Protein AF-0000000068153603 (afdb_homodimer)

Solvent-accessible surface area (backbone atoms only — not comparable to full-atom values): 46927 Å² total; per-residue (Å²): 136,83,81,75,77,75,75,71,74,74,71,70,75,73,74,73,70,76,65,40,70,64,74,54,34,39,55,50,26,47,50,60,30,66,46,53,76,90,74,55,74,79,67,88,66,97,62,73,62,53,60,65,70,57,52,54,46,29,71,71,72,44,53,68,54,68,13,74,63,32,34,71,43,38,56,54,48,88,78,57,37,74,28,42,42,75,79,64,25,63,48,36,48,72,34,48,52,43,37,51,50,45,60,53,55,38,49,33,45,45,65,54,35,68,45,55,46,42,45,53,45,45,37,48,24,39,41,51,48,17,60,68,39,36,51,56,32,70,32,50,45,66,30,46,22,33,64,51,40,50,46,12,45,64,72,33,51,85,73,44,83,56,28,20,37,36,35,46,70,78,51,56,64,32,57,50,42,32,48,66,56,53,31,55,79,57,50,30,47,80,44,69,43,85,68,62,80,60,55,44,44,65,55,54,50,50,52,51,51,51,52,63,73,63,36,81,86,35,50,53,49,34,36,49,40,60,36,70,71,26,58,87,39,46,50,60,45,34,52,53,36,46,74,69,71,21,40,31,39,35,46,21,48,68,33,49,58,40,47,95,58,43,48,64,79,44,56,49,47,30,38,28,20,18,36,12,26,58,32,27,14,44,56,33,18,14,31,34,39,42,40,72,94,51,38,90,52,45,48,52,62,53,52,20,71,23,58,94,65,47,52,58,28,25,47,75,38,75,64,71,51,73,61,49,30,53,50,25,38,46,23,14,50,49,53,38,58,64,63,29,55,67,56,51,33,50,51,10,25,52,48,26,46,53,44,38,53,49,43,12,60,74,49,73,51,38,54,51,46,59,69,91,49,40,55,33,49,43,43,30,40,53,54,85,75,46,60,69,46,91,80,48,60,34,34,32,51,47,42,49,48,35,33,76,75,62,32,36,42,59,44,53,44,74,40,78,97,61,43,45,28,33,43,40,36,27,46,56,51,47,51,73,63,54,48,50,50,50,48,50,49,54,52,49,31,48,76,69,68,73,68,137,83,81,76,77,76,76,70,75,74,69,72,75,73,74,74,72,76,67,38,70,66,75,51,34,39,55,51,27,47,50,60,29,68,47,51,74,92,74,55,73,78,67,89,66,96,62,73,63,53,59,64,69,57,52,53,48,30,70,71,71,44,51,69,54,69,12,73,63,32,35,71,43,39,57,54,47,88,78,57,37,75,27,40,42,77,80,64,24,63,48,36,49,72,36,49,52,44,38,51,49,46,59,53,55,39,50,32,44,45,65,54,34,67,44,56,46,43,44,51,45,45,35,48,24,39,40,51,49,17,59,67,38,36,49,55,32,71,33,50,43,68,31,46,24,33,64,52,39,49,45,10,47,62,73,32,50,86,74,45,84,54,28,21,37,36,36,45,70,78,52,55,65,33,57,48,42,32,47,66,55,54,30,56,79,58,50,30,45,79,42,69,44,84,68,61,78,62,56,46,45,65,55,52,49,52,53,51,50,51,53,64,72,63,37,82,86,34,51,54,50,35,37,51,40,61,36,70,73,25,57,87,38,45,50,63,45,34,51,55,35,46,74,70,70,22,41,31,36,34,45,23,48,68,33,48,57,40,49,94,58,42,47,65,78,43,54,49,46,30,39,28,21,18,36,12,26,58,33,24,13,44,56,33,18,14,32,32,38,41,39,72,93,51,36,90,51,44,47,53,63,54,53,22,71,22,56,93,64,49,51,58,28,26,46,76,38,76,64,70,52,72,61,49,31,51,50,27,38,47,24,16,49,48,54,40,58,66,63,29,57,69,54,49,33,50,50,9,24,52,48,27,47,53,42,38,51,48,44,12,58,76,51,73,52,38,54,49,45,58,68,91,49,39,56,33,50,44,44,30,40,53,55,84,76,46,60,69,45,90,78,49,60,34,36,30,51,47,43,48,50,36,34,76,74,62,33,35,42,59,43,51,44,74,40,78,98,61,44,46,27,33,44,39,37,27,45,55,51,48,53,72,63,54,47,52,50,50,47,50,50,54,52,48,31,49,74,69,70,73,68

InterPro domains:
  IPR000192 Aminotransferase class V domain [PF00266] (127-371)
  IPR015421 Pyridoxal phosphate-dependent transferase, major domain [G3DSA:3.40.640.10] (92-341)
  IPR015422 Pyridoxal phosphate-dependent transferase, small domain [G3DSA:3.90.1150.10] (81-435)
  IPR015424 Pyridoxal phosphate-dependent transferase [SSF53383] (69-448)

Secondary structure (DSSP, 8-state):
--------------------SSHHHHHHHHHHHHS-GGG--PPPPSS-SS-HHHHHHHHHH-SPPTTHHHHTTS-PPTT-EE--HHHH----HHHHHHHHHHHHHHHHSHHHIIIIIHHHHHHHHHHHHHHHHT--GGGEEEESSHHHHHHHHHHHS---TTEEEEEETTS-HHHHHHHHHHHHHTT-EEEEE---SS--HHHHHHHHHHHHHTTTSSEEEEEEEEGGGSGGGHHHHHHHHHHTT-EEEEE-TTTBTTB---HHHH--SEEEEETTSTT-PPSS-EEEEE-GGGTTT---SS--TTTTS-HHHHHH--SS---HHHHTHHHHHHHHHHH-HHHHHHHHHHHHHHHHHHHHHHHT--BSS-GGG-SSEEEEEPPS-----TTSHHHHHHHHHHHHHH-EE-EEEEETTTEEEEEEE--TT--HHHHHHHHHHHHHHHHTT--/--------------------STHHHHHHHHHHHHS-GGG--PPPPSS-SS-HHHHHHHHHH-SPPTTHHHHTTS-PPTT-EE--HHHH----HHHHHHHHHHHHHHHHSHHHIIIIIHHHHHHHHHHHHHHHHT--GGGEEEESSHHHHHHHHHHHS---TTEEEEEETTS-HHHHHHHHHHHHHTT-EEEEE---SS--HHHHHHHHHHHHHT-SSSEEEEEEEEGGGSGGGHHHHHHHHHHTT-EEEEE-TTTTTTS---HHHH--SEEEEETTSTT-PPSS-EEEEE-GGGTTT---SS--TTTTS-HHHHHH--SS---HHHHTHHHHHHHHHHH-HHHHHHHHHHHHHHHHHHHHHHHT--BSS-GGG-SSEEEEEPPS-----TTSHHHHHHHHHHHHHH-EE-EEEEETTTEEEEEEE--TT--HHHHHHHHHHHHHHHHTT--

Radius of gyration: 28.67 Å; Cα contacts (8 Å, |Δi|>4): 1673; chains: 2; bounding box: 76×86×112 Å

Organism: Acanthamoeba castellanii (strain ATCC 30010 / Neff) (NCBI:txid1257118)

pLDDT: mean 90.46, std 15.54, range [24.23, 98.88]

Structure (mmCIF, N/CA/C/O backbone):
data_AF-0000000068153603-model_v1
#
loop_
_entity.id
_entity.type
_entity.pdbx_description
1 polymer 'Aminotransferase, class V superfamily protein'
#
loop_
_atom_site.group_PDB
_atom_site.id
_atom_site.type_symbol
_atom_site.label_atom_id
_atom_site.label_alt_id
_atom_site.label_comp_id
_atom_site.label_asym_id
_atom_site.label_entity_id
_atom_site.label_seq_id
_atom_site.pdbx_PDB_ins_code
_atom_site.Cartn_x
_atom_site.Cartn_y
_atom_site.Cartn_z
_atom_site.occupancy
_atom_site.B_iso_or_equiv
_atom_site.auth_seq_id
_atom_site.auth_comp_id
_atom_site.auth_as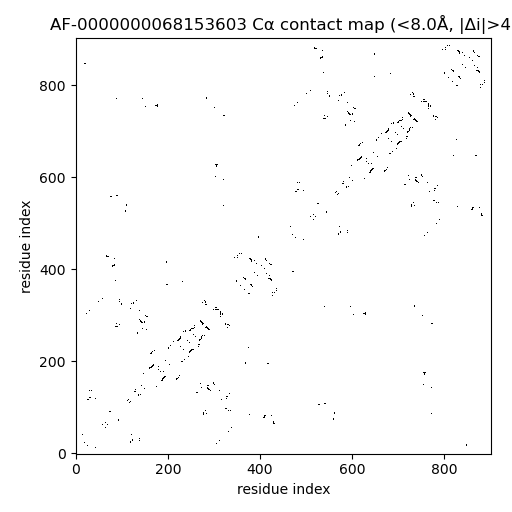ym_id
_atom_site.auth_atom_id
_atom_site.pdbx_PDB_model_num
ATOM 1 N N . MET A 1 1 ? 43.438 -1.728 49.5 1 27.28 1 MET A N 1
ATOM 2 C CA . MET A 1 1 ? 43.156 -2.93 48.719 1 27.28 1 MET A CA 1
ATOM 3 C C . MET A 1 1 ? 41.812 -2.812 48.031 1 27.28 1 MET A C 1
ATOM 5 O O . MET A 1 1 ? 40.781 -2.941 48.656 1 27.28 1 MET A O 1
ATOM 9 N N . GLU A 1 2 ? 41.625 -1.898 46.969 1 27.38 2 GLU A N 1
ATOM 10 C CA . GLU A 1 2 ? 40.469 -1.383 46.219 1 27.38 2 GLU A CA 1
ATOM 11 C C . GLU A 1 2 ? 39.875 -2.465 45.344 1 27.38 2 GLU A C 1
ATOM 13 O O . GLU A 1 2 ? 40.562 -3.039 44.5 1 27.38 2 GLU A O 1
ATOM 18 N N . SER A 1 3 ? 38.969 -3.301 45.938 1 25.8 3 SER A N 1
ATOM 19 C CA . SER A 1 3 ? 38.375 -4.434 45.25 1 25.8 3 SER A CA 1
ATOM 20 C C . SER A 1 3 ? 37.688 -3.996 43.938 1 25.8 3 SER A C 1
ATOM 22 O O . SER A 1 3 ? 36.906 -3.066 43.938 1 25.8 3 SER A O 1
ATOM 24 N N . LYS A 1 4 ? 38.406 -4.199 42.812 1 30.48 4 LYS A N 1
ATOM 25 C CA . LYS A 1 4 ? 38.031 -4.055 41.406 1 30.48 4 LYS A CA 1
ATOM 26 C C . LYS A 1 4 ? 36.719 -4.785 41.125 1 30.48 4 LYS A C 1
ATOM 28 O O . LYS A 1 4 ? 36.625 -6.008 41.281 1 30.48 4 LYS A O 1
ATOM 33 N N . ALA A 1 5 ? 35.562 -4.09 41.312 1 31.84 5 ALA A N 1
ATOM 34 C CA . ALA A 1 5 ? 34.25 -4.582 40.969 1 31.84 5 ALA A CA 1
ATOM 35 C C . ALA A 1 5 ? 34.25 -5.207 39.562 1 31.84 5 ALA A C 1
ATOM 37 O O . ALA A 1 5 ? 34.656 -4.562 38.594 1 31.84 5 ALA A O 1
ATOM 38 N N . ASP A 1 6 ? 34.438 -6.469 39.406 1 25.23 6 ASP A N 1
ATOM 39 C CA . ASP A 1 6 ? 34.344 -7.293 38.219 1 25.23 6 ASP A CA 1
ATOM 40 C C . ASP A 1 6 ? 33.062 -7.031 37.469 1 25.23 6 ASP A C 1
ATOM 42 O O . ASP A 1 6 ? 31.969 -7.266 38 1 25.23 6 ASP A O 1
ATOM 46 N N . VAL A 1 7 ? 32.938 -5.961 36.719 1 26.41 7 VAL A N 1
ATOM 47 C CA . VAL A 1 7 ? 31.844 -5.754 35.781 1 26.41 7 VAL A CA 1
ATOM 48 C C . VAL A 1 7 ? 31.625 -7.016 34.938 1 26.41 7 VAL A C 1
ATOM 50 O O . VAL A 1 7 ? 32.469 -7.375 34.125 1 26.41 7 VAL A O 1
ATOM 53 N N . VAL A 1 8 ? 31.031 -8 35.531 1 25.75 8 VAL A N 1
ATOM 54 C CA . VAL A 1 8 ? 30.562 -9.133 34.75 1 25.75 8 VAL A CA 1
ATOM 55 C C . VAL A 1 8 ? 29.812 -8.633 33.531 1 25.75 8 VAL A C 1
ATOM 57 O O . VAL A 1 8 ? 28.844 -7.883 33.625 1 25.75 8 VAL A O 1
ATOM 60 N N . ALA A 1 9 ? 30.5 -8.609 32.406 1 25.3 9 ALA A N 1
ATOM 61 C CA . ALA A 1 9 ? 29.922 -8.438 31.062 1 25.3 9 ALA A CA 1
ATOM 62 C C . ALA A 1 9 ? 28.672 -9.297 30.891 1 25.3 9 ALA A C 1
ATOM 64 O O . ALA A 1 9 ? 28.75 -10.523 30.922 1 25.3 9 ALA A O 1
ATOM 65 N N . LEU A 1 10 ? 27.594 -8.797 31.422 1 26.53 10 LEU A N 1
ATOM 66 C CA . LEU A 1 10 ? 26.312 -9.461 31.156 1 26.53 10 LEU A CA 1
ATOM 67 C C . LEU A 1 10 ? 26.219 -9.891 29.703 1 26.53 10 LEU A C 1
ATOM 69 O O . LEU A 1 10 ? 26.406 -9.078 28.797 1 26.53 10 LEU A O 1
ATOM 73 N N . ALA A 1 11 ? 26.578 -11.148 29.422 1 29.36 11 ALA A N 1
ATOM 74 C CA . ALA A 1 11 ? 26.391 -11.82 28.141 1 29.36 11 ALA A CA 1
ATOM 75 C C . ALA A 1 11 ? 25.109 -11.359 27.453 1 29.36 11 ALA A C 1
ATOM 77 O O . ALA A 1 11 ? 24.047 -11.297 28.094 1 29.36 11 ALA A O 1
ATOM 78 N N . ALA A 1 12 ? 25.297 -10.625 26.391 1 28.48 12 ALA A N 1
ATOM 79 C CA . ALA A 1 12 ? 24.188 -10.242 25.516 1 28.48 12 ALA A CA 1
ATOM 80 C C . ALA A 1 12 ? 23.219 -11.398 25.328 1 28.48 12 ALA A C 1
ATOM 82 O O . ALA A 1 12 ? 23.641 -12.523 25.047 1 28.48 12 ALA A O 1
ATOM 83 N N . PRO A 1 13 ? 22.031 -11.281 25.891 1 30 13 PRO A N 1
ATOM 84 C CA . PRO A 1 13 ? 21.109 -12.383 25.641 1 30 13 PRO A CA 1
ATOM 85 C C . PRO A 1 13 ? 21.125 -12.844 24.188 1 30 13 PRO A C 1
ATOM 87 O O . PRO A 1 13 ? 21.359 -12.031 23.281 1 30 13 PRO A O 1
ATOM 90 N N . VAL A 1 14 ? 21.562 -14.047 23.953 1 31.25 14 VAL A N 1
ATOM 91 C CA . VAL A 1 14 ? 21.516 -14.703 22.641 1 31.25 14 VAL A CA 1
ATOM 92 C C . VAL A 1 14 ? 20.188 -14.391 21.969 1 31.25 14 VAL A C 1
ATOM 94 O O . VAL A 1 14 ? 19.109 -14.633 22.531 1 31.25 14 VAL A O 1
ATOM 97 N N . ALA A 1 15 ? 20.234 -13.422 21.016 1 34.78 15 ALA A N 1
ATOM 98 C CA . ALA A 1 15 ? 19.078 -13.203 20.156 1 34.78 15 ALA A CA 1
ATOM 99 C C . ALA A 1 15 ? 18.406 -14.523 19.781 1 34.78 15 ALA A C 1
ATOM 101 O O . ALA A 1 15 ? 19.031 -15.406 19.203 1 34.78 15 ALA A O 1
ATOM 102 N N . GLU A 1 16 ? 17.406 -14.891 20.547 1 34.72 16 GLU A N 1
ATOM 103 C CA . GLU A 1 16 ? 16.656 -16.078 20.141 1 34.72 16 GLU A CA 1
ATOM 104 C C . GLU A 1 16 ? 16.422 -16.094 18.625 1 34.72 16 GLU A C 1
ATOM 106 O O . GLU A 1 16 ? 16.016 -15.078 18.047 1 34.72 16 GLU A O 1
ATOM 111 N N . LYS A 1 17 ? 17.109 -17 17.969 1 40.22 17 LYS A N 1
ATOM 112 C CA . LYS A 1 17 ? 16.969 -17.234 16.531 1 40.22 17 LYS A CA 1
ATOM 113 C C . LYS A 1 17 ? 15.5 -17.297 16.141 1 40.22 17 LYS A C 1
ATOM 115 O O . LYS A 1 17 ? 14.688 -17.938 16.812 1 40.22 17 LYS A O 1
ATOM 120 N N . PRO A 1 18 ? 15.133 -16.312 15.266 1 43.47 18 PRO A N 1
ATOM 121 C CA . PRO A 1 18 ? 13.75 -16.188 14.805 1 43.47 18 PRO A CA 1
ATOM 122 C C . PRO A 1 18 ? 13.094 -17.531 14.531 1 43.47 18 PRO A C 1
ATOM 124 O O . PRO A 1 18 ? 13.664 -18.375 13.836 1 43.47 18 PRO A O 1
ATOM 127 N N . LYS A 1 19 ? 12.305 -18.094 15.406 1 40.78 19 LYS A N 1
ATOM 128 C CA . LYS A 1 19 ? 11.445 -19.266 15.273 1 40.78 19 LYS A CA 1
ATOM 129 C C . LYS A 1 19 ? 10.328 -19.016 14.266 1 40.78 19 LYS A C 1
ATOM 131 O O . LYS A 1 19 ? 9.633 -18.016 14.344 1 40.78 19 LYS A O 1
ATOM 136 N N . GLY A 1 20 ? 10.008 -19.906 13.156 1 40.84 20 GLY A N 1
ATOM 137 C CA . GLY A 1 20 ? 9.203 -20.5 12.102 1 40.84 20 GLY A CA 1
ATOM 138 C C . GLY A 1 20 ? 8.461 -19.453 11.273 1 40.84 20 GLY A C 1
ATOM 139 O O . GLY A 1 20 ? 8.422 -18.281 11.633 1 40.84 20 GLY A O 1
ATOM 140 N N . GLN A 1 21 ? 8.125 -19.766 10.023 1 48.38 21 GLN A N 1
ATOM 141 C CA . GLN A 1 21 ? 7.285 -19.141 9.008 1 48.38 21 GLN A CA 1
ATOM 142 C C . GLN A 1 21 ? 5.816 -19.172 9.414 1 48.38 21 GLN A C 1
ATOM 144 O O . GLN A 1 21 ? 5.391 -20.078 10.141 1 48.38 21 GLN A O 1
ATOM 149 N N . GLY A 1 22 ? 5.023 -18.016 9.227 1 50.59 22 GLY A N 1
ATOM 150 C CA . GLY A 1 22 ? 3.58 -18.047 9.398 1 50.59 22 GLY A CA 1
ATOM 151 C C . GLY A 1 22 ? 3.113 -17.328 10.641 1 50.59 22 GLY A C 1
ATOM 152 O O . GLY A 1 22 ? 3.629 -16.25 10.969 1 50.59 22 GLY A O 1
ATOM 153 N N . SER A 1 23 ? 2.148 -17.969 11.289 1 51.38 23 SER A N 1
ATOM 154 C CA . SER A 1 23 ? 1.423 -17.469 12.445 1 51.38 23 SER A CA 1
ATOM 155 C C . SER A 1 23 ? 2.357 -17.25 13.633 1 51.38 23 SER A C 1
ATOM 157 O O . SER A 1 23 ? 2.148 -16.344 14.438 1 51.38 23 SER A O 1
ATOM 159 N N . ALA A 1 24 ? 3.455 -17.891 13.648 1 54.81 24 ALA A N 1
ATOM 160 C CA . ALA A 1 24 ? 4.395 -17.781 14.758 1 54.81 24 ALA A CA 1
ATOM 161 C C . ALA A 1 24 ? 5.141 -16.453 14.719 1 54.81 24 ALA A C 1
ATOM 163 O O . ALA A 1 24 ? 5.492 -15.898 15.758 1 54.81 24 ALA A O 1
ATOM 164 N N . ASN A 1 25 ? 5.184 -15.914 13.531 1 73.31 25 ASN A N 1
ATOM 165 C CA . ASN A 1 25 ? 5.926 -14.664 13.398 1 73.31 25 ASN A CA 1
ATOM 166 C C . ASN A 1 25 ? 5.102 -13.469 13.867 1 73.31 25 ASN A C 1
ATOM 168 O O . ASN A 1 25 ? 5.637 -12.539 14.469 1 73.31 25 ASN A O 1
ATOM 172 N N . TYR A 1 26 ? 3.83 -13.656 13.852 1 78.19 26 TYR A N 1
ATOM 173 C CA . TYR A 1 26 ? 2.984 -12.562 14.32 1 78.19 26 TYR A CA 1
ATOM 174 C C . TYR A 1 26 ? 2.994 -12.469 15.836 1 78.19 26 TYR A C 1
ATOM 176 O O . TYR A 1 26 ? 3.105 -11.375 16.406 1 78.19 26 TYR A O 1
ATOM 184 N N . SER A 1 27 ? 2.934 -13.641 16.391 1 79.31 27 SER A N 1
ATOM 185 C CA . SER A 1 27 ? 2.893 -13.695 17.844 1 79.31 27 SER A CA 1
ATOM 186 C C . SER A 1 27 ? 4.164 -13.117 18.469 1 79.31 27 SER A C 1
ATOM 188 O O . SER A 1 27 ? 4.113 -12.453 19.5 1 79.31 27 SER A O 1
ATOM 190 N N . ARG A 1 28 ? 5.176 -13.305 17.812 1 81.88 28 ARG A N 1
ATOM 191 C CA . ARG A 1 28 ? 6.445 -12.766 18.297 1 81.88 28 ARG A CA 1
ATOM 192 C C . ARG A 1 28 ? 6.473 -11.25 18.188 1 81.88 28 ARG A C 1
ATOM 194 O O . ARG A 1 28 ? 6.926 -10.562 19.109 1 81.88 28 ARG A O 1
ATOM 201 N N . ALA A 1 29 ? 5.973 -10.773 17.125 1 85 29 ALA A N 1
ATOM 202 C CA . ALA A 1 29 ? 5.926 -9.328 16.953 1 85 29 ALA A CA 1
ATOM 203 C C . ALA A 1 29 ? 5.047 -8.672 18.016 1 85 29 ALA A C 1
ATOM 205 O O . ALA A 1 29 ? 5.406 -7.633 18.562 1 85 29 ALA A O 1
ATOM 206 N N . VAL A 1 30 ? 3.969 -9.352 18.266 1 87.69 30 VAL A N 1
ATOM 207 C CA . VAL A 1 30 ? 3.031 -8.844 19.266 1 87.69 30 VAL A CA 1
ATOM 208 C C . VAL A 1 30 ? 3.686 -8.852 20.656 1 87.69 30 VAL A C 1
ATOM 210 O O . VAL A 1 30 ? 3.562 -7.891 21.406 1 87.69 30 VAL A O 1
ATOM 213 N N . ALA A 1 31 ? 4.387 -9.883 20.922 1 89.5 31 ALA A N 1
ATOM 214 C CA . ALA A 1 31 ? 5.074 -9.992 22.203 1 89.5 31 ALA A CA 1
ATOM 215 C C . ALA A 1 31 ? 6.105 -8.883 22.359 1 89.5 31 ALA A C 1
ATOM 217 O O . ALA A 1 31 ? 6.234 -8.297 23.453 1 89.5 31 ALA A O 1
ATOM 218 N N . LEU A 1 32 ? 6.801 -8.602 21.344 1 89.81 32 LEU A N 1
ATOM 219 C CA . LEU A 1 32 ? 7.812 -7.551 21.375 1 89.81 32 LEU A CA 1
ATOM 220 C C . LEU A 1 32 ? 7.176 -6.191 21.641 1 89.81 32 LEU A C 1
ATOM 222 O O . LEU A 1 32 ? 7.777 -5.348 22.312 1 89.81 32 LEU A O 1
ATOM 226 N N . LEU A 1 33 ? 5.996 -5.969 21.156 1 93.5 33 LEU A N 1
ATOM 227 C CA . LEU A 1 33 ? 5.309 -4.691 21.297 1 93.5 33 LEU A CA 1
ATOM 228 C C . LEU A 1 33 ? 4.758 -4.523 22.719 1 93.5 33 LEU A C 1
ATOM 230 O O . LEU A 1 33 ? 4.535 -3.402 23.172 1 93.5 33 LEU A O 1
ATOM 234 N N . HIS A 1 34 ? 4.59 -5.617 23.422 1 93.56 34 HIS A N 1
ATOM 235 C CA . HIS A 1 34 ? 4.016 -5.574 24.766 1 93.56 34 HIS A CA 1
ATOM 236 C C . HIS A 1 34 ? 5.105 -5.617 25.828 1 93.56 34 HIS A C 1
ATOM 238 O O . HIS A 1 34 ? 4.816 -5.484 27.016 1 93.56 34 HIS A O 1
ATOM 244 N N . GLN A 1 35 ? 6.32 -5.789 25.422 1 93.31 35 GLN A N 1
ATOM 245 C CA . GLN A 1 35 ? 7.422 -5.809 26.375 1 93.31 35 GLN A CA 1
ATOM 246 C C . GLN A 1 35 ? 7.684 -4.418 26.953 1 93.31 35 GLN A C 1
ATOM 248 O O . GLN A 1 35 ? 7.586 -3.418 26.234 1 93.31 35 GLN A O 1
ATOM 253 N N . HIS A 1 36 ? 8.031 -4.426 28.203 1 93.38 36 HIS A N 1
ATOM 254 C CA . HIS A 1 36 ? 8.531 -3.188 28.797 1 93.38 36 HIS A CA 1
ATOM 255 C C . HIS A 1 36 ? 9.859 -2.771 28.188 1 93.38 36 HIS A C 1
ATOM 257 O O . HIS A 1 36 ? 10.664 -3.625 27.812 1 93.38 36 HIS A O 1
ATOM 263 N N . ASP A 1 37 ? 10.023 -1.518 28.172 1 91.62 37 ASP A N 1
ATOM 264 C CA . ASP A 1 37 ? 11.227 -0.983 27.547 1 91.62 37 ASP A CA 1
ATOM 265 C C . ASP A 1 37 ? 12.492 -1.567 28.172 1 91.62 37 ASP A C 1
ATOM 267 O O . ASP A 1 37 ? 13.477 -1.829 27.484 1 91.62 37 ASP A O 1
ATOM 271 N N . ALA A 1 38 ? 12.477 -1.773 29.438 1 92.75 38 ALA A N 1
ATOM 272 C CA . ALA A 1 38 ? 13.633 -2.275 30.172 1 92.75 38 ALA A CA 1
ATOM 273 C C . ALA A 1 38 ? 13.969 -3.703 29.766 1 92.75 38 ALA A C 1
ATOM 275 O O . ALA A 1 38 ? 15.117 -4.133 29.859 1 92.75 38 ALA A O 1
ATOM 276 N N . ASP A 1 39 ? 13.008 -4.465 29.219 1 93.69 39 ASP A N 1
ATOM 277 C CA . ASP A 1 39 ? 13.172 -5.871 28.875 1 93.69 39 ASP A CA 1
ATOM 278 C C . ASP A 1 39 ? 13.328 -6.055 27.359 1 93.69 39 ASP A C 1
ATOM 280 O O . ASP A 1 39 ? 13.586 -7.164 26.891 1 93.69 39 ASP A O 1
ATOM 284 N N . TYR A 1 40 ? 13.117 -4.984 26.672 1 94.56 40 TYR A N 1
ATOM 285 C CA . TYR A 1 40 ? 13.141 -5.047 25.219 1 94.56 40 TYR A CA 1
ATOM 286 C C . TYR A 1 40 ? 14.562 -5 24.688 1 94.56 40 TYR A C 1
ATOM 288 O O . TYR A 1 40 ? 15.375 -4.18 25.125 1 94.56 40 TYR A O 1
ATOM 296 N N . THR A 1 41 ? 14.836 -5.957 23.766 1 93.31 41 THR A N 1
ATOM 297 C CA . THR A 1 41 ? 16.094 -5.93 23.016 1 93.31 41 THR A CA 1
ATOM 298 C C . THR A 1 41 ? 15.82 -5.691 21.531 1 93.31 41 THR A C 1
ATOM 300 O O . THR A 1 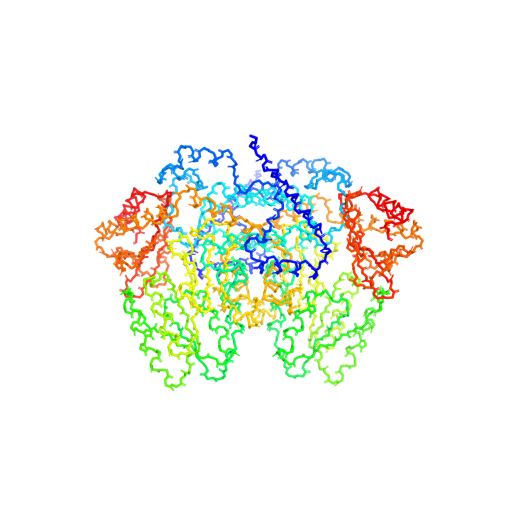41 ? 15.078 -6.445 20.906 1 93.31 41 THR A O 1
ATOM 303 N N . ALA A 1 42 ? 16.422 -4.668 21.062 1 93.12 42 ALA A N 1
ATOM 304 C CA . ALA A 1 42 ? 16.281 -4.359 19.641 1 93.12 42 ALA A CA 1
ATOM 305 C C . ALA A 1 42 ? 16.859 -5.477 18.766 1 93.12 42 ALA A C 1
ATOM 307 O O . ALA A 1 42 ? 17.828 -6.133 19.156 1 93.12 42 ALA A O 1
ATOM 308 N N . PRO A 1 43 ? 16.219 -5.672 17.594 1 93.94 43 PRO A N 1
ATOM 309 C CA . PRO A 1 43 ? 16.797 -6.66 16.688 1 93.94 43 PRO A CA 1
ATOM 310 C C . PRO A 1 43 ? 18.141 -6.219 16.125 1 93.94 43 PRO A C 1
ATOM 312 O O . PRO A 1 43 ? 18.453 -5.023 16.125 1 93.94 43 PRO A O 1
ATOM 315 N N . GLU A 1 44 ? 18.891 -7.234 15.711 1 92.69 44 GLU A N 1
ATOM 316 C CA . GLU A 1 44 ? 20.109 -6.906 14.992 1 92.69 44 GLU A CA 1
ATOM 317 C C . GLU A 1 44 ? 19.812 -6.215 13.664 1 92.69 44 GLU A C 1
ATOM 319 O O . GLU A 1 44 ? 19 -6.715 12.875 1 92.69 44 GLU A O 1
ATOM 324 N N . LEU A 1 45 ? 20.391 -5.105 13.469 1 96.25 45 LEU A N 1
ATOM 325 C CA . LEU A 1 45 ? 20.188 -4.344 12.242 1 96.25 45 LEU A CA 1
ATOM 326 C C . LEU A 1 45 ? 21.234 -4.707 11.195 1 96.25 45 LEU A C 1
ATOM 328 O O . LEU A 1 45 ? 22.422 -4.84 11.516 1 96.25 45 LEU A O 1
ATOM 332 N N . PRO A 1 46 ? 20.844 -4.887 9.961 1 95.69 46 PRO A N 1
ATOM 333 C CA . PRO A 1 46 ? 21.797 -5.223 8.914 1 95.69 46 PRO A CA 1
ATOM 334 C C . PRO A 1 46 ? 22.719 -4.055 8.555 1 95.69 46 PRO A C 1
ATOM 336 O O . PRO A 1 46 ? 23.766 -4.254 7.934 1 95.69 46 PRO A O 1
ATOM 339 N N . PHE A 1 47 ? 22.344 -2.822 8.82 1 97.12 47 PHE A N 1
ATOM 340 C CA . PHE A 1 47 ? 23.109 -1.592 8.641 1 97.12 47 PHE A CA 1
ATOM 341 C C . PHE A 1 47 ? 22.594 -0.498 9.57 1 97.12 47 PHE A C 1
ATOM 343 O O . PHE A 1 47 ? 21.5 -0.612 10.125 1 97.12 47 PHE A O 1
ATOM 350 N N . PRO A 1 48 ? 23.422 0.562 9.75 1 96.94 48 PRO A N 1
ATOM 351 C CA . PRO A 1 48 ? 22.938 1.66 10.594 1 96.94 48 PRO A CA 1
ATOM 352 C C . PRO A 1 48 ? 21.734 2.381 9.992 1 96.94 48 PRO A C 1
ATOM 354 O O . PRO A 1 48 ? 21.656 2.564 8.773 1 96.94 48 PRO A O 1
ATOM 357 N N . LEU A 1 49 ? 20.844 2.785 10.805 1 96.56 49 LEU A N 1
ATOM 358 C CA . LEU A 1 49 ? 19.609 3.418 10.359 1 96.56 49 LEU A CA 1
ATOM 359 C C . LEU A 1 49 ? 19.812 4.906 10.102 1 96.56 49 LEU A C 1
ATOM 361 O O . LEU A 1 49 ? 18.859 5.648 9.898 1 96.56 49 LEU A O 1
ATOM 365 N N . PHE A 1 50 ? 21.016 5.379 10.25 1 96.38 50 PHE A N 1
ATOM 366 C CA . PHE A 1 50 ? 21.5 6.699 9.875 1 96.38 50 PHE A CA 1
ATOM 367 C C . PHE A 1 50 ? 23 6.66 9.594 1 96.38 50 PHE A C 1
ATOM 369 O O . PHE A 1 50 ? 23.734 5.902 10.234 1 96.38 50 PHE A O 1
ATOM 376 N N . SER A 1 51 ? 23.453 7.441 8.609 1 96.81 51 SER A N 1
ATOM 377 C CA . SER A 1 51 ? 24.875 7.457 8.305 1 96.81 51 SER A CA 1
ATOM 378 C C . SER A 1 51 ? 25.703 7.805 9.539 1 96.81 51 SER A C 1
ATOM 380 O O . SER A 1 51 ? 25.625 8.922 10.047 1 96.81 51 SER A O 1
ATOM 382 N N . PRO A 1 52 ? 26.547 6.898 9.938 1 96.81 52 PRO A N 1
ATOM 383 C CA . PRO A 1 52 ? 27.375 7.199 11.109 1 96.81 52 PRO A CA 1
ATOM 384 C C . PRO A 1 52 ? 28.281 8.414 10.891 1 96.81 52 PRO A C 1
ATOM 386 O O . PRO A 1 52 ? 28.453 9.219 11.812 1 96.81 52 PRO A O 1
ATOM 389 N N . ALA A 1 53 ? 28.797 8.5 9.664 1 96.81 53 ALA A N 1
ATOM 390 C CA . ALA A 1 53 ? 29.672 9.633 9.336 1 96.81 53 ALA A CA 1
ATOM 391 C C . ALA A 1 53 ? 28.906 10.953 9.43 1 96.81 53 ALA A C 1
ATOM 393 O O . ALA A 1 53 ? 29.422 11.938 9.961 1 96.81 53 ALA A O 1
ATOM 394 N N . LEU A 1 54 ? 27.719 10.953 8.945 1 96.44 54 LEU A N 1
ATOM 395 C CA . LEU A 1 54 ? 26.891 12.156 8.977 1 96.44 54 LEU A CA 1
ATOM 396 C C . LEU A 1 54 ? 26.484 12.5 10.406 1 96.44 54 LEU A C 1
ATOM 398 O O . LEU A 1 54 ? 26.469 13.672 10.797 1 96.44 54 LEU A O 1
ATOM 402 N N . GLU A 1 55 ? 26.109 11.516 11.172 1 95.94 55 GLU A N 1
ATOM 403 C CA . GLU A 1 55 ? 25.75 11.719 12.578 1 95.94 55 GLU A CA 1
ATOM 404 C C . GLU A 1 55 ? 26.906 12.344 13.359 1 95.94 55 GLU A C 1
ATOM 406 O O . GLU A 1 55 ? 26.703 13.273 14.141 1 95.94 55 GLU A O 1
ATOM 411 N N . ALA A 1 56 ? 28.047 11.828 13.141 1 96.69 56 ALA A N 1
ATOM 412 C CA . ALA A 1 56 ? 29.234 12.352 13.812 1 96.69 56 ALA A CA 1
ATOM 413 C C . ALA A 1 56 ? 29.5 13.797 13.398 1 96.69 56 ALA A C 1
ATOM 415 O O . ALA A 1 56 ? 29.844 14.641 14.242 1 96.69 56 ALA A O 1
ATOM 416 N N . GLU A 1 57 ? 29.359 14.039 12.125 1 96.88 57 GLU A N 1
ATOM 417 C CA . GLU A 1 57 ? 29.594 15.383 11.594 1 96.88 57 GLU A CA 1
ATOM 418 C C . GLU A 1 57 ? 28.609 16.375 12.195 1 96.88 57 GLU A C 1
ATOM 420 O O . GLU A 1 57 ? 29 17.469 12.609 1 96.88 57 GLU A O 1
ATOM 425 N N . TRP A 1 58 ? 27.328 16.031 12.258 1 96.12 58 TRP A N 1
ATOM 426 C CA . TRP A 1 58 ? 26.297 16.953 12.742 1 96.12 58 TRP A CA 1
ATOM 427 C C . TRP A 1 58 ? 26.375 17.094 14.258 1 96.12 58 TRP A C 1
ATOM 429 O O . TRP A 1 58 ? 25.984 18.125 14.812 1 96.12 58 TRP A O 1
ATOM 439 N N . ALA A 1 59 ? 26.844 16.031 14.961 1 93.88 59 ALA A N 1
ATOM 440 C CA . ALA A 1 59 ? 27.062 16.125 16.406 1 93.88 59 ALA A CA 1
ATOM 441 C C . ALA A 1 59 ? 28.172 17.125 16.719 1 93.88 59 ALA A C 1
ATOM 443 O O . ALA A 1 59 ? 28.109 17.844 17.719 1 93.88 59 ALA A O 1
ATOM 444 N N . LYS A 1 60 ? 29.109 17.156 15.859 1 95.5 60 LYS A N 1
ATOM 445 C CA . LYS A 1 60 ? 30.281 18 16.062 1 95.5 60 LYS A CA 1
ATOM 446 C C . LYS A 1 60 ? 30 19.438 15.625 1 95.5 60 LYS A C 1
ATOM 448 O O . LYS A 1 60 ? 30.266 20.391 16.359 1 95.5 60 LYS A O 1
ATOM 453 N N . ASN A 1 61 ? 29.469 19.609 14.469 1 96.38 61 ASN A N 1
ATOM 454 C CA . ASN A 1 61 ? 29.359 20.922 13.844 1 96.38 61 ASN A CA 1
ATOM 455 C C . ASN A 1 61 ? 27.906 21.422 13.82 1 96.38 61 ASN A C 1
ATOM 457 O O . ASN A 1 61 ? 27.641 22.562 13.438 1 96.38 61 ASN A O 1
ATOM 461 N N . GLY A 1 62 ? 27.031 20.594 14.305 1 96.25 62 GLY A N 1
ATOM 462 C CA . GLY A 1 62 ? 25.625 20.922 14.133 1 96.25 62 GLY A CA 1
ATOM 463 C C . GLY A 1 62 ? 25.094 20.578 12.75 1 96.25 62 GLY A C 1
ATOM 464 O O . GLY A 1 62 ? 25.875 20.484 11.797 1 96.25 62 GLY A O 1
ATOM 465 N N . PRO A 1 63 ? 23.812 20.344 12.656 1 97.38 63 PRO A N 1
ATOM 466 C CA . PRO A 1 63 ? 23.234 20.156 11.328 1 97.38 63 PRO A CA 1
ATOM 467 C C . PRO A 1 63 ? 23.312 21.422 10.469 1 97.38 63 PRO A C 1
ATOM 469 O O . PRO A 1 63 ? 23.578 22.5 10.984 1 97.38 63 PRO A O 1
ATOM 472 N N . PRO A 1 64 ? 23.078 21.281 9.188 1 97.56 64 PRO A N 1
ATOM 473 C CA . PRO A 1 64 ? 23.062 22.469 8.328 1 97.56 64 PRO A CA 1
ATOM 474 C C . PRO A 1 64 ? 22.047 23.516 8.797 1 97.56 64 PRO A C 1
ATOM 476 O O . PRO A 1 64 ? 20.984 23.172 9.305 1 97.56 64 PRO A O 1
ATOM 479 N N . ALA A 1 65 ? 22.438 24.75 8.523 1 98.19 65 ALA A N 1
ATOM 480 C CA . ALA A 1 65 ? 21.5 25.844 8.836 1 98.19 65 ALA A CA 1
ATOM 481 C C . ALA A 1 65 ? 20.219 25.719 8.023 1 98.19 65 ALA A C 1
ATOM 483 O O . ALA A 1 65 ? 20.266 25.344 6.84 1 98.19 65 ALA A O 1
ATOM 484 N N . PHE A 1 66 ? 19.109 26.016 8.672 1 98.62 66 PHE A N 1
ATOM 485 C CA . PHE A 1 66 ? 17.859 26 7.949 1 98.62 66 PHE A CA 1
ATOM 486 C C . PHE A 1 66 ? 17.859 27.047 6.84 1 98.62 66 PHE A C 1
ATOM 488 O O . PHE A 1 66 ? 18.641 28 6.887 1 98.62 66 PHE A O 1
ATOM 495 N N . GLY A 1 67 ? 17.016 26.797 5.836 1 98.19 67 GLY A N 1
ATOM 496 C CA . GLY A 1 67 ? 17.016 27.641 4.656 1 98.19 67 GLY A CA 1
ATOM 497 C C . GLY A 1 67 ? 17.797 27.062 3.498 1 98.19 67 GLY A C 1
ATOM 498 O O . GLY A 1 67 ? 17.672 25.875 3.189 1 98.19 67 GLY A O 1
ATOM 499 N N . ALA A 1 68 ? 18.625 27.859 2.916 1 97.19 68 ALA A N 1
ATOM 500 C CA . ALA A 1 68 ? 19.328 27.516 1.676 1 97.19 68 ALA A CA 1
ATOM 501 C C . ALA A 1 68 ? 20.297 26.359 1.896 1 97.19 68 ALA A C 1
ATOM 503 O O . ALA A 1 68 ? 20.469 25.5 1.021 1 97.19 68 ALA A O 1
ATOM 504 N N . GLU A 1 69 ? 20.984 26.344 2.957 1 97.81 69 GLU A N 1
ATOM 505 C CA . GLU A 1 69 ? 21.938 25.266 3.229 1 97.81 69 GLU A CA 1
ATOM 506 C C . GLU A 1 69 ? 21.219 23.938 3.43 1 97.81 69 GLU A C 1
ATOM 508 O O . GLU A 1 69 ? 21.672 22.906 2.934 1 97.81 69 GLU A O 1
ATOM 513 N N . MET A 1 70 ? 20.125 23.953 4.152 1 98.38 70 MET A N 1
ATOM 514 C CA . MET A 1 70 ? 19.344 22.75 4.383 1 98.38 70 MET A CA 1
ATOM 515 C C . MET A 1 70 ? 18.688 22.266 3.09 1 98.38 70 MET A C 1
ATOM 517 O O . MET A 1 70 ? 18.516 21.062 2.883 1 98.38 70 MET A O 1
ATOM 521 N N . ARG A 1 71 ? 18.359 23.141 2.234 1 98.25 71 ARG A N 1
ATOM 522 C CA . ARG A 1 71 ? 17.734 22.828 0.958 1 98.25 71 ARG A CA 1
ATOM 523 C C . ARG A 1 71 ? 18.562 21.828 0.167 1 98.25 71 ARG A C 1
ATOM 525 O O . ARG A 1 71 ? 18.016 20.969 -0.544 1 98.25 71 ARG A O 1
ATOM 532 N N . LYS A 1 72 ? 19.875 21.828 0.284 1 97.31 72 LYS A N 1
ATOM 533 C CA . LYS A 1 72 ? 20.797 20.953 -0.436 1 97.31 72 LYS A CA 1
ATOM 534 C C . LYS A 1 72 ? 20.609 19.5 -0.02 1 97.31 72 LYS A C 1
ATOM 536 O O . LYS A 1 72 ? 21.062 18.594 -0.713 1 97.31 72 LYS A O 1
ATOM 541 N N . TRP A 1 73 ? 19.969 19.328 1.062 1 97.81 73 TRP A N 1
ATOM 542 C CA . TRP A 1 73 ? 19.797 18 1.609 1 97.81 73 TRP A CA 1
ATOM 543 C C . TRP A 1 73 ? 18.438 17.406 1.214 1 97.81 73 TRP A C 1
ATOM 545 O O . TRP A 1 73 ? 18.047 16.359 1.716 1 97.81 73 TRP A O 1
ATOM 555 N N . PHE A 1 74 ? 17.75 18.062 0.365 1 98.25 74 PHE A N 1
ATOM 556 C CA . PHE A 1 74 ? 16.531 17.547 -0.252 1 98.25 74 PHE A CA 1
ATOM 557 C C . PHE A 1 74 ? 16.734 17.312 -1.745 1 98.25 74 PHE A C 1
ATOM 559 O O . PHE A 1 74 ? 17.766 17.688 -2.299 1 98.25 74 PHE A O 1
ATOM 566 N N . HIS A 1 75 ? 15.805 16.672 -2.379 1 97.44 75 HIS A N 1
ATOM 567 C CA . HIS A 1 75 ? 16.016 16.156 -3.729 1 97.44 75 HIS A CA 1
ATOM 568 C C . HIS A 1 75 ? 15.336 17.047 -4.77 1 97.44 75 HIS A C 1
ATOM 570 O O . HIS A 1 75 ? 15.258 16.672 -5.945 1 97.44 75 HIS A O 1
ATOM 576 N N . PHE A 1 76 ? 14.883 18.188 -4.41 1 97.19 76 PHE A N 1
ATOM 577 C CA . PHE A 1 76 ? 14.172 19.062 -5.328 1 97.19 76 PHE A CA 1
ATOM 578 C C . PHE A 1 76 ? 15.055 19.453 -6.512 1 97.19 76 PHE A C 1
ATOM 580 O O . PHE A 1 76 ? 16.25 19.656 -6.352 1 97.19 76 PHE A O 1
ATOM 587 N N . LYS A 1 77 ? 14.438 19.609 -7.641 1 94.19 77 LYS A N 1
ATOM 588 C CA . LYS A 1 77 ? 15.133 20.188 -8.789 1 94.19 77 LYS A CA 1
ATOM 589 C C . LYS A 1 77 ? 15.617 21.609 -8.477 1 94.19 77 LYS A C 1
ATOM 591 O O . LYS A 1 77 ? 15.008 22.312 -7.668 1 94.19 77 LYS A O 1
ATOM 596 N N . GLU A 1 78 ? 16.625 21.953 -9.156 1 92.88 78 GLU A N 1
ATOM 597 C CA . GLU A 1 78 ? 17.172 23.297 -8.969 1 92.88 78 GLU A CA 1
ATOM 598 C C . GLU A 1 78 ? 16.156 24.359 -9.344 1 92.88 78 GLU A C 1
ATOM 600 O O . GLU A 1 78 ? 15.453 24.234 -10.352 1 92.88 78 GLU A O 1
ATOM 605 N N . GLY A 1 79 ? 16.016 25.375 -8.469 1 93.31 79 GLY A N 1
ATOM 606 C CA . GLY A 1 79 ? 15.172 26.516 -8.773 1 93.31 79 GLY A CA 1
ATOM 607 C C . GLY A 1 79 ? 13.742 26.344 -8.289 1 93.31 79 GLY A C 1
ATOM 608 O O . GLY A 1 79 ? 12.961 27.297 -8.297 1 93.31 79 GLY A O 1
ATOM 609 N N . VAL A 1 80 ? 13.43 25.219 -7.797 1 95.81 80 VAL A N 1
ATOM 610 C CA . VAL A 1 80 ? 12.062 24.953 -7.371 1 95.81 80 VAL A CA 1
ATOM 611 C C . VAL A 1 80 ? 11.789 25.641 -6.035 1 95.81 80 VAL A C 1
ATOM 613 O O . VAL A 1 80 ? 12.602 25.562 -5.109 1 95.81 80 VAL A O 1
ATOM 616 N N . HIS A 1 81 ? 10.734 26.406 -5.969 1 97.88 81 HIS A N 1
ATOM 617 C CA . HIS A 1 81 ? 10.188 26.938 -4.723 1 97.88 81 HIS A CA 1
ATOM 618 C C . HIS A 1 81 ? 8.977 26.141 -4.262 1 97.88 81 HIS A C 1
ATOM 620 O O . HIS A 1 81 ? 7.855 26.406 -4.695 1 97.88 81 HIS A O 1
ATOM 626 N N . PHE A 1 82 ? 9.242 25.203 -3.352 1 98 82 PHE A N 1
ATOM 627 C CA . PHE A 1 82 ? 8.227 24.219 -2.955 1 98 82 PHE A CA 1
ATOM 628 C C . PHE A 1 82 ? 7.484 24.703 -1.712 1 98 82 PHE A C 1
ATOM 630 O O . PHE A 1 82 ? 7.797 24.281 -0.596 1 98 82 PHE A O 1
ATOM 637 N N . LEU A 1 83 ? 6.418 25.438 -1.885 1 98.38 83 LEU A N 1
ATOM 638 C CA . LEU A 1 83 ? 5.688 26.062 -0.79 1 98.38 83 LEU A CA 1
ATOM 639 C C . LEU A 1 83 ? 4.508 25.203 -0.357 1 98.38 83 LEU A C 1
ATOM 641 O O . LEU A 1 83 ? 3.625 25.656 0.369 1 98.38 83 LEU A O 1
ATOM 645 N N . ASN A 1 84 ? 4.449 23.969 -0.791 1 97.44 84 ASN A N 1
ATOM 646 C CA . ASN A 1 84 ? 3.314 23.078 -0.553 1 97.44 84 ASN A CA 1
ATOM 647 C C . ASN A 1 84 ? 3.75 21.766 0.084 1 97.44 84 ASN A C 1
ATOM 649 O O . ASN A 1 84 ? 3.344 20.688 -0.361 1 97.44 84 ASN A O 1
ATOM 653 N N . HIS A 1 85 ? 4.598 21.859 1.115 1 97.56 85 HIS A N 1
ATOM 654 C CA . HIS A 1 85 ? 5.09 20.688 1.825 1 97.56 85 HIS A CA 1
ATOM 655 C C . HIS A 1 85 ? 3.936 19.844 2.377 1 97.56 85 HIS A C 1
ATOM 657 O O . HIS A 1 85 ? 4.035 18.625 2.467 1 97.56 85 HIS A O 1
ATOM 663 N N . GLY A 1 86 ? 2.865 20.453 2.791 1 96.31 86 GLY A N 1
ATOM 664 C CA . GLY A 1 86 ? 1.749 19.828 3.475 1 96.31 86 GLY A CA 1
ATOM 665 C C . GLY A 1 86 ? 1.073 18.75 2.646 1 96.31 86 GLY A C 1
ATOM 666 O O . GLY A 1 86 ? 0.52 17.797 3.193 1 96.31 86 GLY A O 1
ATOM 667 N N . SER A 1 87 ? 1.093 18.828 1.357 1 95.12 87 SER A N 1
ATOM 668 C CA . SER A 1 87 ? 0.364 17.891 0.509 1 95.12 87 SER A CA 1
ATOM 669 C C . SER A 1 87 ? 0.984 16.5 0.562 1 95.12 87 SER A C 1
ATOM 671 O O . SER A 1 87 ? 0.323 15.539 0.949 1 95.12 87 SER A O 1
ATOM 673 N N . TYR A 1 88 ? 2.311 16.438 0.265 1 96.88 88 TYR A N 1
ATOM 674 C CA . TYR A 1 88 ? 2.859 15.094 0.103 1 96.88 88 TYR A CA 1
ATOM 675 C C . TYR A 1 88 ? 4.188 14.953 0.837 1 96.88 88 TYR A C 1
ATOM 677 O O . TYR A 1 88 ? 4.785 13.875 0.853 1 96.88 88 TYR A O 1
ATOM 685 N N . GLY A 1 89 ? 4.648 15.984 1.424 1 96.88 89 GLY A N 1
ATOM 686 C CA . GLY A 1 89 ? 5.918 15.938 2.133 1 96.88 89 GLY A CA 1
ATOM 687 C C . GLY A 1 89 ? 7.117 15.922 1.205 1 96.88 89 GLY A C 1
ATOM 688 O O . GLY A 1 89 ? 6.977 16.125 -0.004 1 96.88 89 GLY A O 1
ATOM 689 N N . ALA A 1 90 ? 8.281 15.867 1.772 1 97.56 90 ALA A N 1
ATOM 690 C CA . ALA A 1 90 ? 9.57 15.703 1.115 1 97.56 90 ALA A CA 1
ATOM 691 C C . ALA A 1 90 ? 10.562 14.977 2.023 1 97.56 90 ALA A C 1
ATOM 693 O O . ALA A 1 90 ? 10.68 15.305 3.205 1 97.56 90 ALA A O 1
ATOM 694 N N . MET A 1 91 ? 11.164 14.039 1.44 1 97.56 91 MET A N 1
ATOM 695 C CA . MET A 1 91 ? 12.094 13.211 2.199 1 97.56 91 MET A CA 1
ATOM 696 C C . MET A 1 91 ? 13.523 13.719 2.041 1 97.56 91 MET A C 1
ATOM 698 O O . MET A 1 91 ? 14.008 13.883 0.92 1 97.56 91 MET A O 1
ATOM 702 N N . PRO A 1 92 ? 14.25 13.953 3.162 1 98.5 92 PRO A N 1
ATOM 703 C CA . PRO A 1 92 ? 15.648 14.383 3.035 1 98.5 92 PRO A CA 1
ATOM 704 C C . PRO A 1 92 ? 16.562 13.258 2.557 1 98.5 92 PRO A C 1
ATOM 706 O O . PRO A 1 92 ? 16.234 12.078 2.711 1 98.5 92 PRO A O 1
ATOM 709 N N . ARG A 1 93 ? 17.703 13.578 2.092 1 98.06 93 ARG A N 1
ATOM 710 C CA . ARG A 1 93 ? 18.656 12.664 1.47 1 98.06 93 ARG A CA 1
ATOM 711 C C . ARG A 1 93 ? 19.078 11.57 2.441 1 98.06 93 ARG A C 1
ATOM 713 O O . ARG A 1 93 ? 19.141 10.398 2.068 1 98.06 93 ARG A O 1
ATOM 720 N N . PRO A 1 94 ? 19.391 11.914 3.732 1 98.12 94 PRO A N 1
ATOM 721 C CA . PRO A 1 94 ? 19.828 10.844 4.633 1 98.12 94 PRO A CA 1
ATOM 722 C C . PRO A 1 94 ? 18.75 9.781 4.848 1 98.12 94 PRO A C 1
ATOM 724 O O . PRO A 1 94 ? 19.062 8.594 4.996 1 98.12 94 PRO A O 1
ATOM 727 N N . VAL A 1 95 ? 17.5 10.172 4.93 1 98.62 95 VAL A N 1
ATOM 728 C CA . VAL A 1 95 ? 16.406 9.227 5.125 1 98.62 95 VAL A CA 1
ATOM 729 C C . VAL A 1 95 ? 16.203 8.398 3.857 1 98.62 95 VAL A C 1
ATOM 731 O O . VAL A 1 95 ? 16.016 7.184 3.926 1 98.62 95 VAL A O 1
ATOM 734 N N . LYS A 1 96 ? 16.266 9.023 2.699 1 98.19 96 LYS A N 1
ATOM 735 C CA . LYS A 1 96 ? 16.109 8.336 1.422 1 98.19 96 LYS A CA 1
ATOM 736 C C . LYS A 1 96 ? 17.203 7.281 1.23 1 98.19 96 LYS A C 1
ATOM 738 O O . LYS A 1 96 ? 16.953 6.211 0.674 1 98.19 96 LYS A O 1
ATOM 743 N N . GLN A 1 97 ? 18.375 7.668 1.633 1 97.62 97 GLN A N 1
ATOM 744 C CA . GLN A 1 97 ? 19.484 6.738 1.513 1 97.62 97 GLN A CA 1
ATOM 745 C C . GLN A 1 97 ? 19.219 5.449 2.285 1 97.62 97 GLN A C 1
ATOM 747 O O . GLN A 1 97 ? 19.484 4.352 1.786 1 97.62 97 GLN A O 1
ATOM 752 N N . ILE A 1 98 ? 18.719 5.59 3.463 1 98.25 98 ILE A N 1
ATOM 753 C CA . ILE A 1 98 ? 18.422 4.422 4.281 1 98.25 98 ILE A CA 1
ATOM 754 C C . ILE A 1 98 ? 17.25 3.648 3.664 1 98.25 98 ILE A C 1
ATOM 756 O O . ILE A 1 98 ? 17.266 2.416 3.637 1 98.25 98 ILE A O 1
ATOM 760 N N . HIS A 1 99 ? 16.266 4.332 3.193 1 98.44 99 HIS A N 1
ATOM 761 C CA . HIS A 1 99 ? 15.148 3.695 2.498 1 98.44 99 HIS A CA 1
ATOM 762 C C . HIS A 1 99 ? 15.641 2.844 1.333 1 98.44 99 HIS A C 1
ATOM 764 O O . HIS A 1 99 ? 15.219 1.699 1.169 1 98.44 99 HIS A O 1
ATOM 770 N N . ALA A 1 100 ? 16.562 3.381 0.553 1 97.62 100 ALA A N 1
ATOM 771 C CA . ALA A 1 100 ? 17.125 2.66 -0.579 1 97.62 100 ALA A CA 1
ATOM 772 C C . ALA A 1 100 ? 17.891 1.423 -0.112 1 97.62 100 ALA A C 1
ATOM 774 O O . ALA A 1 100 ? 17.844 0.373 -0.757 1 97.62 100 ALA A O 1
ATOM 775 N N . GLN A 1 101 ? 18.578 1.555 0.955 1 97.81 101 GLN A N 1
ATOM 776 C CA . GLN A 1 101 ? 19.328 0.423 1.5 1 97.81 101 GLN A CA 1
ATOM 777 C C . GLN A 1 101 ? 18.375 -0.707 1.91 1 97.81 101 GLN A C 1
ATOM 779 O O . GLN A 1 101 ? 18.688 -1.883 1.713 1 97.81 101 GLN A O 1
ATOM 784 N N . TRP A 1 102 ? 17.266 -0.347 2.527 1 98.19 102 TRP A N 1
ATOM 785 C CA . TRP A 1 102 ? 16.281 -1.363 2.881 1 98.19 102 TRP A CA 1
ATOM 786 C C . TRP A 1 102 ? 15.773 -2.08 1.636 1 98.19 102 TRP A C 1
ATOM 788 O O . TRP A 1 102 ? 15.656 -3.307 1.623 1 98.19 102 TRP A O 1
ATOM 798 N N . LEU A 1 103 ? 15.469 -1.331 0.606 1 97.69 103 LEU A N 1
ATOM 799 C CA . LEU A 1 103 ? 14.969 -1.916 -0.633 1 97.69 103 LEU A CA 1
ATOM 800 C C . LEU A 1 103 ? 15.984 -2.891 -1.223 1 97.69 103 LEU A C 1
ATOM 802 O O . LEU A 1 103 ? 15.609 -3.939 -1.749 1 97.69 103 LEU A O 1
ATOM 806 N N . ASP A 1 104 ? 17.234 -2.541 -1.131 1 97.12 104 ASP A N 1
ATOM 807 C CA . ASP A 1 104 ? 18.281 -3.432 -1.602 1 97.12 104 ASP A CA 1
ATOM 808 C C . ASP A 1 104 ? 18.359 -4.691 -0.745 1 97.12 104 ASP A C 1
ATOM 810 O O . ASP A 1 104 ? 18.484 -5.801 -1.272 1 97.12 104 ASP A O 1
ATOM 814 N N . HIS A 1 105 ? 18.266 -4.5 0.524 1 97.38 105 HIS A N 1
ATOM 815 C CA . HIS A 1 105 ? 18.406 -5.605 1.468 1 97.38 105 HIS A CA 1
ATOM 816 C C . HIS A 1 105 ? 17.312 -6.645 1.261 1 97.38 105 HIS A C 1
ATOM 818 O O . HIS A 1 105 ? 17.578 -7.848 1.316 1 97.38 105 HIS A O 1
ATOM 824 N N . VAL A 1 106 ? 16.141 -6.234 1.016 1 97.19 106 VAL A N 1
ATOM 825 C CA . VAL A 1 106 ? 15.008 -7.125 0.804 1 97.19 106 VAL A CA 1
ATOM 826 C C . VAL A 1 106 ? 15.305 -8.086 -0.346 1 97.19 106 VAL A C 1
ATOM 828 O O . VAL A 1 106 ? 14.961 -9.266 -0.283 1 97.19 106 VAL A O 1
ATOM 831 N N . GLU A 1 107 ? 15.977 -7.613 -1.384 1 96.88 107 GLU A N 1
ATOM 832 C CA . GLU A 1 107 ? 16.172 -8.391 -2.605 1 96.88 107 GLU A CA 1
ATOM 833 C C . GLU A 1 107 ? 17.266 -9.43 -2.434 1 96.88 107 GLU A C 1
ATOM 835 O O . GLU A 1 107 ? 17.375 -10.359 -3.236 1 96.88 107 GLU A O 1
ATOM 840 N N . GLU A 1 108 ? 18.062 -9.289 -1.392 1 95.62 108 GLU A N 1
ATOM 841 C CA . GLU A 1 108 ? 19.156 -10.219 -1.175 1 95.62 108 GLU A CA 1
ATOM 842 C C . GLU A 1 108 ? 18.641 -11.617 -0.839 1 95.62 108 GLU A C 1
ATOM 844 O O . GLU A 1 108 ? 19.281 -12.617 -1.168 1 95.62 108 GLU A O 1
ATOM 849 N N . GLN A 1 109 ? 17.609 -11.68 -0.105 1 94.69 109 GLN A N 1
ATOM 850 C CA . GLN A 1 109 ? 16.891 -12.906 0.248 1 94.69 109 GLN A CA 1
ATOM 851 C C . GLN A 1 109 ? 15.461 -12.602 0.675 1 94.69 109 GLN A C 1
ATOM 853 O O . GLN A 1 109 ? 15.156 -12.586 1.869 1 94.69 109 GLN A O 1
ATOM 858 N N . PRO A 1 110 ? 14.57 -12.523 -0.268 1 94.69 110 PRO A N 1
ATOM 859 C CA . PRO A 1 110 ? 13.211 -12.031 -0.01 1 94.69 110 PRO A CA 1
ATOM 860 C C . PRO A 1 110 ? 12.461 -12.883 1.014 1 94.69 110 PRO A C 1
ATOM 862 O O . PRO A 1 110 ? 11.773 -12.344 1.886 1 94.69 110 PRO A O 1
ATOM 865 N N . CYS A 1 111 ? 12.586 -14.156 0.974 1 93.5 111 CYS A N 1
ATOM 866 C CA . CYS A 1 111 ? 11.828 -15.016 1.876 1 93.5 111 CYS A CA 1
ATOM 867 C C . CYS A 1 111 ? 12.297 -14.844 3.316 1 93.5 111 CYS A C 1
ATOM 869 O O . CYS A 1 111 ? 11.484 -14.773 4.234 1 93.5 111 CYS A O 1
ATOM 871 N N . ARG A 1 112 ? 13.547 -14.797 3.508 1 91.06 112 ARG A N 1
ATOM 872 C CA . ARG A 1 112 ? 14.078 -14.57 4.848 1 91.06 112 ARG A CA 1
ATOM 873 C C . ARG A 1 112 ? 13.648 -13.203 5.383 1 91.06 112 ARG A C 1
ATOM 875 O O . ARG A 1 112 ? 13.336 -13.07 6.566 1 91.06 112 ARG A O 1
ATOM 882 N N . TRP A 1 113 ? 13.703 -12.227 4.523 1 93.5 113 TRP A N 1
ATOM 883 C CA . TRP A 1 113 ? 13.242 -10.883 4.875 1 93.5 113 TRP A CA 1
ATOM 884 C C . TRP A 1 113 ? 11.828 -10.922 5.441 1 93.5 113 TRP A C 1
ATOM 886 O O . TRP A 1 113 ? 11.586 -10.461 6.559 1 93.5 113 TRP A O 1
ATOM 896 N N . PHE A 1 114 ? 10.93 -11.531 4.75 1 93.5 114 PHE A N 1
ATOM 897 C CA . PHE A 1 114 ? 9.523 -11.492 5.117 1 93.5 114 PHE A CA 1
ATOM 898 C C . PHE A 1 114 ? 9.242 -12.438 6.281 1 93.5 114 PHE A C 1
ATOM 900 O O . PHE A 1 114 ? 8.414 -12.133 7.145 1 93.5 114 PHE A O 1
ATOM 907 N N . ASN A 1 115 ? 9.938 -13.477 6.324 1 89.62 115 ASN A N 1
ATOM 908 C CA . ASN A 1 115 ? 9.562 -14.531 7.266 1 89.62 115 ASN A CA 1
ATOM 909 C C . ASN A 1 115 ? 10.328 -14.406 8.578 1 89.62 115 ASN A C 1
ATOM 911 O O . ASN A 1 115 ? 9.859 -14.852 9.625 1 89.62 115 ASN A O 1
ATOM 915 N N . CYS A 1 116 ? 11.492 -13.75 8.555 1 88.88 116 CYS A N 1
ATOM 916 C CA . CYS A 1 116 ? 12.344 -13.805 9.742 1 88.88 116 CYS A CA 1
ATOM 917 C C . CYS A 1 116 ? 12.711 -12.398 10.211 1 88.88 116 CYS A C 1
ATOM 919 O O . CYS A 1 116 ? 12.789 -12.148 11.414 1 88.88 116 CYS A O 1
ATOM 921 N N . GLU A 1 117 ? 12.875 -11.516 9.344 1 93.19 117 GLU A N 1
ATOM 922 C CA . GLU A 1 117 ? 13.484 -10.234 9.719 1 93.19 117 GLU A CA 1
ATOM 923 C C . GLU A 1 117 ? 12.422 -9.156 9.898 1 93.19 117 GLU A C 1
ATOM 925 O O . GLU A 1 117 ? 12.539 -8.312 10.789 1 93.19 117 GLU A O 1
ATOM 930 N N . LEU A 1 118 ? 11.422 -9.156 9.133 1 94.75 118 LEU A N 1
ATOM 931 C CA . LEU A 1 118 ? 10.508 -8.039 8.961 1 94.75 118 LEU A CA 1
ATOM 932 C C . LEU A 1 118 ? 9.805 -7.703 10.273 1 94.75 118 LEU A C 1
ATOM 934 O O . LEU A 1 118 ? 9.805 -6.547 10.703 1 94.75 118 LEU A O 1
ATOM 938 N N . PHE A 1 119 ? 9.266 -8.625 10.945 1 93.25 119 PHE A N 1
ATOM 939 C CA . PHE A 1 119 ? 8.336 -8.367 12.039 1 93.25 119 PHE A CA 1
ATOM 940 C C . PHE A 1 119 ? 9.078 -7.809 13.25 1 93.25 119 PHE A C 1
ATOM 942 O O . PHE A 1 119 ? 8.656 -6.812 13.836 1 93.25 119 PHE A O 1
ATOM 949 N N . PRO A 1 120 ? 10.25 -8.391 13.602 1 94 120 PRO A N 1
ATOM 950 C CA . PRO A 1 120 ? 11.023 -7.723 14.656 1 94 120 PRO A CA 1
ATOM 951 C C . PRO A 1 120 ? 11.422 -6.297 14.281 1 94 120 PRO A C 1
ATOM 953 O O . PRO A 1 120 ? 11.445 -5.414 15.148 1 94 120 PRO A O 1
ATOM 956 N N . LEU A 1 121 ? 11.711 -6.105 13.07 1 96.56 121 LEU A N 1
ATOM 957 C CA . LEU A 1 121 ? 12.109 -4.781 12.609 1 96.56 121 LEU A CA 1
ATOM 958 C C . LEU A 1 121 ? 10.93 -3.814 12.656 1 96.56 121 LEU A C 1
ATOM 960 O O . LEU A 1 121 ? 11.094 -2.645 13.008 1 96.56 121 LEU A O 1
ATOM 964 N N . ILE A 1 122 ? 9.742 -4.266 12.273 1 97 122 ILE A N 1
ATOM 965 C CA . ILE A 1 122 ? 8.555 -3.43 12.367 1 97 122 ILE A CA 1
ATOM 966 C C . ILE A 1 122 ? 8.281 -3.076 13.828 1 97 122 ILE A C 1
ATOM 968 O O . ILE A 1 122 ? 7.953 -1.93 14.141 1 97 122 ILE A O 1
ATOM 972 N N . SER A 1 123 ? 8.406 -4.074 14.695 1 96.62 123 SER A N 1
ATOM 973 C CA . SER A 1 123 ? 8.211 -3.811 16.109 1 96.62 123 SER A CA 1
ATOM 974 C C . SER A 1 123 ? 9.18 -2.74 16.625 1 96.62 123 SER A C 1
ATOM 976 O O . SER A 1 123 ? 8.789 -1.868 17.406 1 96.62 123 SER A O 1
ATOM 978 N N . HIS A 1 124 ? 10.383 -2.844 16.172 1 97.19 124 HIS A N 1
ATOM 979 C CA . HIS A 1 124 ? 11.383 -1.846 16.531 1 97.19 124 HIS A CA 1
ATOM 980 C C . HIS A 1 124 ? 10.984 -0.458 16.047 1 97.19 124 HIS A C 1
ATOM 982 O O . HIS A 1 124 ? 11.109 0.525 16.766 1 97.19 124 HIS A O 1
ATOM 988 N N . ALA A 1 125 ? 10.508 -0.396 14.867 1 98.25 125 ALA A N 1
ATOM 989 C CA . ALA A 1 125 ? 10.07 0.871 14.289 1 98.25 125 ALA A CA 1
ATOM 990 C C . ALA A 1 125 ? 8.875 1.438 15.047 1 98.25 125 ALA A C 1
ATOM 992 O O . ALA A 1 125 ? 8.82 2.639 15.328 1 98.25 125 ALA A O 1
ATOM 993 N N . VAL A 1 126 ? 7.926 0.587 15.359 1 98.38 126 VAL A N 1
ATOM 994 C CA . VAL A 1 126 ? 6.75 1.002 16.109 1 98.38 126 VAL A CA 1
ATOM 995 C C . VAL A 1 126 ? 7.176 1.56 17.469 1 98.38 126 VAL A C 1
ATOM 997 O O . VAL A 1 126 ? 6.656 2.584 17.922 1 98.38 126 VAL A O 1
ATOM 1000 N N . ARG A 1 127 ? 8.086 0.876 18.125 1 97.94 127 ARG A N 1
ATOM 1001 C CA . ARG A 1 127 ? 8.562 1.323 19.438 1 97.94 127 ARG A CA 1
ATOM 1002 C C . ARG A 1 127 ? 9.203 2.703 19.344 1 97.94 127 ARG A C 1
ATOM 1004 O O . ARG A 1 127 ? 8.961 3.564 20.188 1 97.94 127 ARG A O 1
ATOM 1011 N N . GLY A 1 128 ? 10.039 2.889 18.328 1 97.94 128 GLY A N 1
ATOM 1012 C CA . GLY A 1 128 ? 10.609 4.203 18.109 1 97.94 128 GLY A CA 1
ATOM 1013 C C . GLY A 1 128 ? 9.57 5.285 17.875 1 97.94 128 GLY A C 1
ATOM 1014 O O . GLY A 1 128 ? 9.656 6.371 18.453 1 97.94 128 GLY A O 1
ATOM 1015 N N . LEU A 1 129 ? 8.586 4.984 17.094 1 98.62 129 LEU A N 1
ATOM 1016 C CA . LEU A 1 129 ? 7.516 5.93 16.797 1 98.62 129 LEU A CA 1
ATOM 1017 C C . LEU A 1 129 ? 6.688 6.211 18.047 1 98.62 129 LEU A C 1
ATOM 1019 O O . LEU A 1 129 ? 6.348 7.363 18.328 1 98.62 129 LEU A O 1
ATOM 1023 N N . ALA A 1 130 ? 6.355 5.16 18.734 1 98.56 130 ALA A N 1
ATOM 1024 C CA . ALA A 1 130 ? 5.551 5.301 19.953 1 98.56 130 ALA A CA 1
ATOM 1025 C C . ALA A 1 130 ? 6.219 6.25 20.938 1 98.56 130 ALA A C 1
ATOM 1027 O O . ALA A 1 130 ? 5.555 7.105 21.531 1 98.56 130 ALA A O 1
ATOM 1028 N N . LYS A 1 131 ? 7.453 6.086 21.094 1 97.81 131 LYS A N 1
ATOM 1029 C CA . LYS A 1 131 ? 8.203 6.98 21.969 1 97.81 131 LYS A CA 1
ATOM 1030 C C . LYS A 1 131 ? 8.109 8.43 21.5 1 97.81 131 LYS A C 1
ATOM 1032 O O . LYS A 1 131 ? 7.91 9.344 22.297 1 97.81 131 LYS A O 1
ATOM 1037 N N . PHE A 1 132 ? 8.203 8.633 20.266 1 98.25 132 PHE A N 1
ATOM 1038 C CA . PHE A 1 132 ? 8.211 9.969 19.672 1 98.25 132 PHE A CA 1
ATOM 1039 C C . PHE A 1 132 ? 6.855 10.641 19.844 1 98.25 132 PHE A C 1
ATOM 1041 O O . PHE A 1 132 ? 6.781 11.859 20 1 98.25 132 PHE A O 1
ATOM 1048 N N . ILE A 1 133 ? 5.777 9.852 19.891 1 98.38 133 ILE A N 1
ATOM 1049 C CA . ILE A 1 133 ? 4.449 10.453 19.828 1 98.38 133 ILE A CA 1
ATOM 1050 C C . ILE A 1 133 ? 3.783 10.352 21.203 1 98.38 133 ILE A C 1
ATOM 1052 O O . ILE A 1 133 ? 2.605 10.688 21.359 1 98.38 133 ILE A O 1
ATOM 1056 N N . GLY A 1 134 ? 4.453 9.898 22.203 1 98.12 134 GLY A N 1
ATOM 1057 C CA . GLY A 1 134 ? 3.916 9.812 23.562 1 98.12 134 GLY A CA 1
ATOM 1058 C C . GLY A 1 134 ? 2.834 8.758 23.703 1 98.12 134 GLY A C 1
ATOM 1059 O O . GLY A 1 134 ? 1.737 9.047 24.188 1 98.12 134 GLY A O 1
ATOM 1060 N N . ALA A 1 135 ? 3.209 7.527 23.328 1 98.25 135 ALA A N 1
ATOM 1061 C CA . ALA A 1 135 ? 2.305 6.379 23.391 1 98.25 135 ALA A CA 1
ATOM 1062 C C . ALA A 1 135 ? 3.047 5.117 23.812 1 98.25 135 ALA A C 1
ATOM 1064 O O . ALA A 1 135 ? 4.27 5.137 23.984 1 98.25 135 ALA A O 1
ATOM 1065 N N . LYS A 1 136 ? 2.346 4.102 24.125 1 97.94 136 LYS A N 1
ATOM 1066 C CA . LYS A 1 136 ? 2.924 2.771 24.281 1 97.94 136 LYS A CA 1
ATOM 1067 C C . LYS A 1 136 ? 2.977 2.033 22.938 1 97.94 136 LYS A C 1
ATOM 1069 O O . LYS A 1 136 ? 2.092 2.201 22.109 1 97.94 136 LYS A O 1
ATOM 1074 N N . PRO A 1 137 ? 3.998 1.22 22.781 1 97.75 137 PRO A N 1
ATOM 1075 C CA . PRO A 1 137 ? 4.172 0.548 21.5 1 97.75 137 PRO A CA 1
ATOM 1076 C C . PRO A 1 137 ? 2.945 -0.267 21.078 1 97.75 137 PRO A C 1
ATOM 1078 O O . PRO A 1 137 ? 2.547 -0.244 19.922 1 97.75 137 PRO A O 1
ATOM 1081 N N . HIS A 1 138 ? 2.283 -0.952 22 1 97.19 138 HIS A N 1
ATOM 1082 C CA . HIS A 1 138 ? 1.196 -1.859 21.656 1 97.19 138 HIS A CA 1
ATOM 1083 C C . HIS A 1 138 ? -0.061 -1.089 21.266 1 97.19 138 HIS A C 1
ATOM 1085 O O . HIS A 1 138 ? -1.043 -1.683 20.812 1 97.19 138 HIS A O 1
ATOM 1091 N N . GLU A 1 139 ? -0.054 0.262 21.344 1 98.25 139 GLU A N 1
ATOM 1092 C CA . GLU A 1 139 ? -1.208 1.087 21 1 98.25 139 GLU A CA 1
ATOM 1093 C C . GLU A 1 139 ? -1.103 1.618 19.578 1 98.25 139 GLU A C 1
ATOM 1095 O O . GLU A 1 139 ? -2.021 2.273 19.094 1 98.25 139 GLU A O 1
ATOM 1100 N N . VAL A 1 140 ? 0.015 1.318 18.953 1 98.56 140 VAL A N 1
ATOM 1101 C CA . VAL A 1 140 ? 0.325 1.954 17.672 1 98.56 140 VAL A CA 1
ATOM 1102 C C . VAL A 1 140 ? 0.441 0.894 16.578 1 98.56 140 VAL A C 1
ATOM 1104 O O . VAL A 1 140 ? 1.097 -0.134 16.766 1 98.56 140 VAL A O 1
ATOM 1107 N N . VAL A 1 141 ? -0.227 1.107 15.453 1 98.38 141 VAL A N 1
ATOM 1108 C CA . VAL A 1 141 ? -0.035 0.293 14.258 1 98.38 141 VAL A CA 1
ATOM 1109 C C . VAL A 1 141 ? 0.292 1.192 13.062 1 98.38 141 VAL A C 1
ATOM 1111 O O . VAL A 1 141 ? -0.154 2.34 13 1 98.38 141 VAL A O 1
ATOM 1114 N N . PHE A 1 142 ? 1.08 0.683 12.148 1 98.25 142 PHE A N 1
ATOM 1115 C CA . PHE A 1 142 ? 1.348 1.397 10.898 1 98.25 142 PHE A CA 1
ATOM 1116 C C . PHE A 1 142 ? 0.195 1.229 9.922 1 98.25 142 PHE A C 1
ATOM 1118 O O . PHE A 1 142 ? -0.524 0.228 9.969 1 98.25 142 PHE A O 1
ATOM 1125 N N . ALA A 1 143 ? 0.001 2.193 9.141 1 97.94 143 ALA A N 1
ATOM 1126 C CA . ALA A 1 143 ? -0.859 2.219 7.961 1 97.94 143 ALA A CA 1
ATOM 1127 C C . ALA A 1 143 ? -0.174 2.93 6.797 1 97.94 143 ALA A C 1
ATOM 1129 O O . ALA A 1 143 ? 0.822 3.631 6.992 1 97.94 143 ALA A O 1
ATOM 1130 N N . ARG A 1 144 ? -0.663 2.717 5.668 1 97.44 144 ARG A N 1
ATOM 1131 C CA . ARG A 1 144 ? -0.039 3.312 4.488 1 97.44 144 ARG A CA 1
ATOM 1132 C C . ARG A 1 144 ? -0.244 4.824 4.465 1 97.44 144 ARG A C 1
ATOM 1134 O O . ARG A 1 144 ? 0.617 5.562 3.986 1 97.44 144 ARG A O 1
ATOM 1141 N N . ASN A 1 145 ? -1.329 5.25 4.914 1 98.31 145 ASN A N 1
ATOM 1142 C CA . ASN A 1 145 ? -1.719 6.656 4.977 1 98.31 145 ASN A CA 1
ATOM 1143 C C . ASN A 1 145 ? -2.889 6.867 5.934 1 98.31 145 ASN A C 1
ATOM 1145 O O . ASN A 1 145 ? -3.537 5.906 6.352 1 98.31 145 ASN A O 1
ATOM 1149 N N . ALA A 1 146 ? -3.129 8.047 6.266 1 98.25 146 ALA A N 1
ATOM 1150 C CA . ALA A 1 146 ? -4.184 8.391 7.215 1 98.25 146 ALA A CA 1
ATOM 1151 C C . ALA A 1 146 ? -5.555 7.973 6.688 1 98.25 146 ALA A C 1
ATOM 1153 O O . ALA A 1 146 ? -6.414 7.535 7.453 1 98.25 146 ALA A O 1
ATOM 1154 N N . THR A 1 147 ? -5.77 8.109 5.402 1 98.12 147 THR A N 1
ATOM 1155 C CA . THR A 1 147 ? -7.039 7.73 4.793 1 98.12 147 THR A CA 1
ATOM 1156 C C . THR A 1 147 ? -7.332 6.254 5.031 1 98.12 147 THR A C 1
ATOM 1158 O O . THR A 1 147 ? -8.438 5.891 5.434 1 98.12 147 THR A O 1
ATOM 1161 N N . THR A 1 148 ? -6.32 5.434 4.836 1 98.31 148 THR A N 1
ATOM 1162 C CA . THR A 1 148 ? -6.461 4 5.059 1 98.31 148 THR A CA 1
ATOM 1163 C C . THR A 1 148 ? -6.766 3.711 6.527 1 98.31 148 THR A C 1
ATOM 1165 O O . THR A 1 148 ? -7.617 2.877 6.836 1 98.31 148 THR A O 1
ATOM 1168 N N . ALA A 1 149 ? -6.098 4.395 7.398 1 98.62 149 ALA A N 1
ATOM 1169 C CA . ALA A 1 149 ? -6.297 4.188 8.836 1 98.62 149 ALA A CA 1
ATOM 1170 C C . ALA A 1 149 ? -7.711 4.586 9.25 1 98.62 149 ALA A C 1
ATOM 1172 O O . ALA A 1 149 ? -8.359 3.873 10.023 1 98.62 149 ALA A O 1
ATOM 1173 N N . ILE A 1 150 ? -8.203 5.68 8.75 1 98.62 150 ILE A N 1
ATOM 1174 C CA . ILE A 1 150 ? -9.531 6.152 9.109 1 98.62 150 ILE A CA 1
ATOM 1175 C C . ILE A 1 150 ? -10.586 5.199 8.547 1 98.62 150 ILE A C 1
ATOM 1177 O O . ILE A 1 150 ? -11.586 4.914 9.211 1 98.62 150 ILE A O 1
ATOM 1181 N N . ASN A 1 151 ? -10.375 4.695 7.305 1 98.38 151 ASN A N 1
ATOM 1182 C CA . ASN A 1 151 ? -11.258 3.666 6.766 1 98.38 151 ASN A CA 1
ATOM 1183 C C . ASN A 1 151 ? -11.359 2.467 7.699 1 98.38 151 ASN A C 1
ATOM 1185 O O . ASN A 1 151 ? -12.453 1.975 7.969 1 98.38 151 ASN A O 1
ATOM 1189 N N . ALA A 1 152 ? -10.219 2.004 8.195 1 98.25 152 ALA A N 1
ATOM 1190 C CA . ALA A 1 152 ? -10.18 0.854 9.094 1 98.25 152 ALA A CA 1
ATOM 1191 C C . ALA A 1 152 ? -10.992 1.121 10.359 1 98.25 152 ALA A C 1
ATOM 1193 O O . ALA A 1 152 ? -11.797 0.286 10.773 1 98.25 152 ALA A O 1
ATOM 1194 N N . ILE A 1 153 ? -10.805 2.285 10.953 1 98.44 153 ILE A N 1
ATOM 1195 C CA . ILE A 1 153 ? -11.438 2.635 12.219 1 98.44 153 ILE A CA 1
ATOM 1196 C C . ILE A 1 153 ? -12.945 2.771 12.023 1 98.44 153 ILE A C 1
ATOM 1198 O O . ILE A 1 153 ? -13.734 2.18 12.766 1 98.44 153 ILE A O 1
ATOM 1202 N N . LEU A 1 154 ? -13.391 3.475 10.992 1 97.75 154 LEU A N 1
ATOM 1203 C CA . LEU A 1 154 ? -14.805 3.768 10.789 1 97.75 154 LEU A CA 1
ATOM 1204 C C . LEU A 1 154 ? -15.57 2.508 10.398 1 97.75 154 LEU A C 1
ATOM 1206 O O . LEU A 1 154 ? -16.703 2.307 10.828 1 97.75 154 LEU A O 1
ATOM 1210 N N . ARG A 1 155 ? -14.945 1.657 9.617 1 95.38 155 ARG A N 1
ATOM 1211 C CA . ARG A 1 155 ? -15.602 0.426 9.188 1 95.38 155 ARG A CA 1
ATOM 1212 C C . ARG A 1 155 ? -15.75 -0.547 10.352 1 95.38 155 ARG A C 1
ATOM 1214 O O . ARG A 1 155 ? -16.641 -1.402 10.344 1 95.38 155 ARG A O 1
ATOM 1221 N N . SER A 1 156 ? -14.898 -0.418 11.312 1 96.06 156 SER A N 1
ATOM 1222 C CA . SER A 1 156 ? -14.859 -1.344 12.438 1 96.06 156 SER A CA 1
ATOM 1223 C C . SER A 1 156 ? -15.766 -0.872 13.57 1 96.06 156 SER A C 1
ATOM 1225 O O . SER A 1 156 ? -16.078 -1.641 14.484 1 96.06 156 SER A O 1
ATOM 1227 N N . PHE A 1 157 ? -16.125 0.405 13.555 1 96.75 157 PHE A N 1
ATOM 1228 C CA . PHE A 1 157 ? -16.859 0.984 14.672 1 96.75 157 PHE A CA 1
ATOM 1229 C C . PHE A 1 157 ? -18.203 0.289 14.844 1 96.75 157 PHE A C 1
ATOM 1231 O O . PHE A 1 157 ? -18.938 0.077 13.875 1 96.75 157 PHE A O 1
ATOM 1238 N N . PRO A 1 158 ? -18.578 -0.074 16.031 1 94.69 158 PRO A N 1
ATOM 1239 C CA . PRO A 1 158 ? -19.828 -0.799 16.297 1 94.69 158 PRO A CA 1
ATOM 1240 C C . PRO A 1 158 ? -21.031 0.124 16.375 1 94.69 158 PRO A C 1
ATOM 1242 O O . PRO A 1 158 ? -21.688 0.195 17.406 1 94.69 158 PRO A O 1
ATOM 1245 N N . PHE A 1 159 ? -21.344 0.724 15.289 1 95.31 159 PHE A N 1
ATOM 1246 C CA . PHE A 1 159 ? -22.5 1.605 15.219 1 95.31 159 PHE A CA 1
ATOM 1247 C C . PHE A 1 159 ? -23.797 0.82 15.43 1 95.31 159 PHE A C 1
ATOM 1249 O O . PHE A 1 159 ? -23.844 -0.376 15.133 1 95.31 159 PHE A O 1
ATOM 1256 N N . GLN A 1 160 ? -24.766 1.439 15.938 1 92.94 160 GLN A N 1
ATOM 1257 C CA . GLN A 1 160 ? -26.141 0.938 16.062 1 92.94 160 GLN A CA 1
ATOM 1258 C C . GLN A 1 160 ? -27.109 1.831 15.305 1 92.94 160 GLN A C 1
ATOM 1260 O O . GLN A 1 160 ? -26.797 2.971 14.969 1 92.94 160 GLN A O 1
ATOM 1265 N N . LEU A 1 161 ? -28.25 1.261 15.062 1 91 161 LEU A N 1
ATOM 1266 C CA . LEU A 1 161 ? -29.312 2.047 14.43 1 91 161 LEU A CA 1
ATOM 1267 C C . LEU A 1 161 ? -29.625 3.297 15.25 1 91 161 LEU A C 1
ATOM 1269 O O . LEU A 1 161 ? -29.766 3.225 16.469 1 91 161 LEU A O 1
ATOM 1273 N N . GLY A 1 162 ? -29.656 4.441 14.562 1 88.56 162 GLY A N 1
ATOM 1274 C CA . GLY A 1 162 ? -29.953 5.695 15.234 1 88.56 162 GLY A CA 1
ATOM 1275 C C . GLY A 1 162 ? -28.719 6.473 15.641 1 88.56 162 GLY A C 1
ATOM 1276 O O . GLY A 1 162 ? -28.812 7.645 16.016 1 88.56 162 GLY A O 1
ATOM 1277 N N . ASP A 1 163 ? -27.547 5.836 15.555 1 94.94 163 ASP A N 1
ATOM 1278 C CA . ASP A 1 163 ? -26.312 6.52 15.891 1 94.94 163 ASP A CA 1
ATOM 1279 C C . ASP A 1 163 ? -25.969 7.582 14.844 1 94.94 163 ASP A C 1
ATOM 1281 O O . ASP A 1 163 ? -26.516 7.562 13.734 1 94.94 163 ASP A O 1
ATOM 1285 N N . ALA A 1 164 ? -25.156 8.531 15.281 1 96.56 164 ALA A N 1
ATOM 1286 C CA . ALA A 1 164 ? -24.688 9.57 14.375 1 96.56 164 ALA A CA 1
ATOM 1287 C C . ALA A 1 164 ? -23.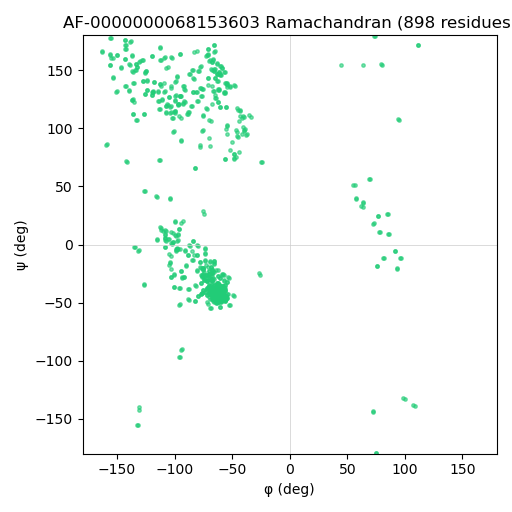188 9.828 14.562 1 96.56 164 ALA A C 1
ATOM 1289 O O . ALA A 1 164 ? -22.641 9.555 15.633 1 96.56 164 ALA A O 1
ATOM 1290 N N . LEU A 1 165 ? -22.578 10.195 13.492 1 97.69 165 LEU A N 1
ATOM 1291 C CA . LEU A 1 165 ? -21.203 10.719 13.523 1 97.69 165 LEU A CA 1
ATOM 1292 C C . LEU A 1 165 ? -21.203 12.219 13.234 1 97.69 165 LEU A C 1
ATOM 1294 O O . LEU A 1 165 ? -21.875 12.688 12.32 1 97.69 165 LEU A O 1
ATOM 1298 N N . LEU A 1 166 ? -20.484 12.969 14.078 1 96.88 166 LEU A N 1
ATOM 1299 C CA . LEU A 1 166 ? -20.344 14.406 13.914 1 96.88 166 LEU A CA 1
ATOM 1300 C C . LEU A 1 166 ? -19 14.75 13.25 1 96.88 166 LEU A C 1
ATOM 1302 O O . LEU A 1 166 ? -17.969 14.211 13.633 1 96.88 166 LEU A O 1
ATOM 1306 N N . CYS A 1 167 ? -19.031 15.531 12.195 1 96.25 167 CYS A N 1
ATOM 1307 C CA . CYS A 1 167 ? -17.828 16.047 11.547 1 96.25 167 CYS A CA 1
ATOM 1308 C C . CYS A 1 167 ? -18 17.516 11.164 1 96.25 167 CYS A C 1
ATOM 1310 O O . CYS A 1 167 ? -19.047 18.109 11.445 1 96.25 167 CYS A O 1
ATOM 1312 N N . MET A 1 168 ? -16.969 18.156 10.664 1 93 168 MET A N 1
ATOM 1313 C CA . MET A 1 168 ? -17.031 19.547 10.234 1 93 168 MET A CA 1
ATOM 1314 C C . MET A 1 168 ? -17.109 19.641 8.719 1 93 168 MET A C 1
ATOM 1316 O O . MET A 1 168 ? -16.734 18.703 8.008 1 93 168 MET A O 1
ATOM 1320 N N . ASN A 1 169 ? -17.547 20.781 8.227 1 90.81 169 ASN A N 1
ATOM 1321 C CA . ASN A 1 169 ? -17.672 20.984 6.781 1 90.81 169 ASN A CA 1
ATOM 1322 C C . ASN A 1 169 ? -16.297 21.047 6.113 1 90.81 169 ASN A C 1
ATOM 1324 O O . ASN A 1 169 ? -16.188 20.828 4.906 1 90.81 169 ASN A O 1
ATOM 1328 N N . PHE A 1 170 ? -15.25 21.219 6.871 1 87.44 170 PHE A N 1
ATOM 1329 C CA . PHE A 1 170 ? -13.914 21.312 6.289 1 87.44 170 PHE A CA 1
ATOM 1330 C C . PHE A 1 170 ? -13.188 19.969 6.383 1 87.44 170 PHE A C 1
ATOM 1332 O O . PHE A 1 170 ? -11.984 19.891 6.109 1 87.44 170 PHE A O 1
ATOM 1339 N N . THR A 1 171 ? -13.914 18.969 6.809 1 92.69 171 THR A N 1
ATOM 1340 C CA . THR A 1 171 ? -13.312 17.641 6.828 1 92.69 171 THR A CA 1
ATOM 1341 C C . THR A 1 171 ? -12.703 17.312 5.469 1 92.69 171 THR A C 1
ATOM 1343 O O . THR A 1 171 ? -13.273 17.641 4.43 1 92.69 171 THR A O 1
ATOM 1346 N N . TYR A 1 172 ? -11.516 16.75 5.539 1 92.62 172 TYR A N 1
ATOM 1347 C CA . TYR A 1 172 ? -10.766 16.406 4.344 1 92.62 172 TYR A CA 1
ATOM 1348 C C . TYR A 1 172 ? -11.641 15.648 3.352 1 92.62 172 TYR A C 1
ATOM 1350 O O . TYR A 1 172 ? -12.391 14.75 3.736 1 92.62 172 TYR A O 1
ATOM 1358 N N . GLY A 1 173 ? -11.562 15.953 2.105 1 91.94 173 GLY A N 1
ATOM 1359 C CA . GLY A 1 173 ? -12.445 15.469 1.061 1 91.94 173 GLY A CA 1
ATOM 1360 C C . GLY A 1 173 ? -12.5 13.953 0.976 1 91.94 173 GLY A C 1
ATOM 1361 O O . GLY A 1 173 ? -13.57 13.367 0.862 1 91.94 173 GLY A O 1
ATOM 1362 N N . ALA A 1 174 ? -11.375 13.312 0.969 1 93.88 174 ALA A N 1
ATOM 1363 C CA . ALA A 1 174 ? -11.328 11.852 0.89 1 93.88 174 ALA A CA 1
ATOM 1364 C C . ALA A 1 174 ? -12.062 11.219 2.07 1 93.88 174 ALA A C 1
ATOM 1366 O O . ALA A 1 174 ? -12.703 10.172 1.922 1 93.88 174 ALA A O 1
ATOM 1367 N N . ILE A 1 175 ? -11.945 11.805 3.221 1 96.81 175 ILE A N 1
ATOM 1368 C CA . ILE A 1 175 ? -12.594 11.281 4.414 1 96.81 175 ILE A CA 1
ATOM 1369 C C . ILE A 1 175 ? -14.102 11.508 4.328 1 96.81 175 ILE A C 1
ATOM 1371 O O . ILE A 1 175 ? -14.891 10.664 4.754 1 96.81 175 ILE A O 1
ATOM 1375 N N . LYS A 1 176 ? -14.484 12.656 3.77 1 95.81 176 LYS A N 1
ATOM 1376 C CA . LYS A 1 176 ? -15.906 12.875 3.537 1 95.81 176 LYS A CA 1
ATOM 1377 C C . LYS A 1 176 ? -16.5 11.773 2.654 1 95.81 176 LYS A C 1
ATOM 1379 O O . LYS A 1 176 ? -17.609 11.297 2.898 1 95.81 176 LYS A O 1
ATOM 1384 N N . LYS A 1 177 ? -15.758 11.43 1.63 1 95.94 177 LYS A N 1
ATOM 1385 C CA . LYS A 1 177 ? -16.188 10.336 0.766 1 95.94 177 LYS A CA 1
ATOM 1386 C C . LYS A 1 177 ? -16.281 9.023 1.539 1 95.94 177 LYS A C 1
ATOM 1388 O O . LYS A 1 177 ? -17.188 8.227 1.321 1 95.94 177 LYS A O 1
ATOM 1393 N N . THR A 1 178 ? -15.32 8.742 2.377 1 96.94 178 THR A N 1
ATOM 1394 C CA . THR A 1 178 ? -15.344 7.57 3.242 1 96.94 178 THR A CA 1
ATOM 1395 C C . THR A 1 178 ? -16.609 7.555 4.09 1 96.94 178 THR A C 1
ATOM 1397 O O . THR A 1 178 ? -17.297 6.531 4.184 1 96.94 178 THR A O 1
ATOM 1400 N N . LEU A 1 179 ? -16.953 8.719 4.695 1 97.69 179 LEU A N 1
ATOM 1401 C CA . LEU A 1 179 ? -18.156 8.836 5.508 1 97.69 179 LEU A CA 1
ATOM 1402 C C . LEU A 1 179 ? -19.406 8.547 4.672 1 97.69 179 LEU A C 1
ATOM 1404 O O . LEU A 1 179 ? -20.297 7.809 5.105 1 97.69 179 LEU A O 1
ATOM 1408 N N . GLN A 1 180 ? -19.422 9.062 3.486 1 96.38 180 GLN A N 1
ATOM 1409 C CA . GLN A 1 180 ? -20.578 8.93 2.604 1 96.38 180 GLN A CA 1
ATOM 1410 C C . GLN A 1 180 ? -20.797 7.48 2.186 1 96.38 180 GLN A C 1
ATOM 1412 O O . GLN A 1 180 ? -21.922 7.066 1.919 1 96.38 180 GLN A O 1
ATOM 1417 N N . TYR A 1 181 ? -19.75 6.789 2.145 1 95.56 181 TYR A N 1
ATOM 1418 C CA . TYR A 1 181 ? -19.859 5.395 1.737 1 95.56 181 TYR A CA 1
ATOM 1419 C C . TYR A 1 181 ? -20.141 4.496 2.934 1 95.56 181 TYR A C 1
ATOM 1421 O O . TYR A 1 181 ? -21.062 3.668 2.887 1 95.56 181 TYR A O 1
ATOM 1429 N N . VAL A 1 182 ? -19.453 4.645 4 1 94 182 VAL A N 1
ATOM 1430 C CA . VAL A 1 182 ? -19.438 3.697 5.109 1 94 182 VAL A CA 1
ATOM 1431 C C . VAL A 1 182 ? -20.672 3.893 5.977 1 94 182 VAL A C 1
ATOM 1433 O O . VAL A 1 182 ? -21.344 2.922 6.348 1 94 182 VAL A O 1
ATOM 1436 N N . LEU A 1 183 ? -21.031 5.055 6.277 1 94.81 183 LEU A N 1
ATOM 1437 C CA . LEU A 1 183 ? -21.969 5.309 7.359 1 94.81 183 LEU A CA 1
ATOM 1438 C C . LEU A 1 183 ? -23.391 4.996 6.922 1 94.81 183 LEU A C 1
ATOM 1440 O O . LEU A 1 183 ? -24.141 4.309 7.633 1 94.81 183 LEU A O 1
ATOM 1444 N N . PRO A 1 184 ? -23.812 5.395 5.68 1 92.06 184 PRO A N 1
ATOM 1445 C CA . PRO A 1 184 ? -25.172 5.047 5.277 1 92.06 184 PRO A CA 1
ATOM 1446 C C . PRO A 1 184 ? -25.406 3.539 5.195 1 92.06 184 PRO A C 1
ATOM 1448 O O . PRO A 1 184 ? -26.5 3.059 5.477 1 92.06 184 PRO A O 1
ATOM 1451 N N . ARG A 1 185 ? -24.438 2.83 4.844 1 88.5 185 ARG A N 1
ATOM 1452 C CA . ARG A 1 185 ? -24.547 1.377 4.734 1 88.5 185 ARG A CA 1
ATOM 1453 C C . ARG A 1 185 ? -24.734 0.734 6.102 1 88.5 185 ARG A C 1
ATOM 1455 O O . ARG A 1 185 ? -25.219 -0.392 6.203 1 88.5 185 ARG A O 1
ATOM 1462 N N . GLN A 1 186 ? -24.344 1.473 7.121 1 89.69 186 GLN A N 1
ATOM 1463 C CA . GLN A 1 186 ? -24.531 1.026 8.492 1 89.69 186 GLN A CA 1
ATOM 1464 C C . GLN A 1 186 ? -25.734 1.714 9.133 1 89.69 186 GLN A C 1
ATOM 1466 O O . GLN A 1 186 ? -25.984 1.561 10.328 1 89.69 186 GLN A O 1
ATOM 1471 N N . LYS A 1 187 ? -26.453 2.568 8.328 1 92.19 187 LYS A N 1
ATOM 1472 C CA . LYS A 1 187 ? -27.625 3.311 8.773 1 92.19 187 LYS A CA 1
ATOM 1473 C C . LYS A 1 187 ? -27.266 4.309 9.867 1 92.19 187 LYS A C 1
ATOM 1475 O O . LYS A 1 187 ? -27.953 4.406 10.883 1 92.19 187 LYS A O 1
ATOM 1480 N N . VAL A 1 188 ? -26.156 4.859 9.766 1 95.19 188 VAL A N 1
ATOM 1481 C CA . VAL A 1 188 ? -25.641 5.887 10.672 1 95.19 188 VAL A CA 1
ATOM 1482 C C . VAL A 1 188 ? -25.75 7.258 10.008 1 95.19 188 VAL A C 1
ATOM 1484 O O . VAL A 1 188 ? -25.453 7.41 8.82 1 95.19 188 VAL A O 1
ATOM 1487 N N . ASP A 1 189 ? -26.219 8.266 10.727 1 94.88 189 ASP A N 1
ATOM 1488 C CA . ASP A 1 189 ? -26.359 9.617 10.195 1 94.88 189 ASP A CA 1
ATOM 1489 C C . ASP A 1 189 ? -25.062 10.398 10.289 1 94.88 189 ASP A C 1
ATOM 1491 O O . ASP A 1 189 ? -24.266 10.172 11.203 1 94.88 189 ASP A O 1
ATOM 1495 N N . ILE A 1 190 ? -24.891 11.266 9.391 1 96.25 190 ILE A N 1
ATOM 1496 C CA . ILE A 1 190 ? -23.766 12.195 9.406 1 96.25 190 ILE A CA 1
ATOM 1497 C C . ILE A 1 190 ? -24.266 13.586 9.805 1 96.25 190 ILE A C 1
ATOM 1499 O O . ILE A 1 190 ? -25.156 14.148 9.148 1 96.25 190 ILE A O 1
ATOM 1503 N N . ILE A 1 191 ? -23.781 14.125 10.844 1 95.38 191 ILE A N 1
ATOM 1504 C CA . ILE A 1 191 ? -24.047 15.5 11.25 1 95.38 191 ILE A CA 1
ATOM 1505 C C . ILE A 1 191 ? -22.844 16.375 10.922 1 95.38 191 ILE A C 1
ATOM 1507 O O . ILE A 1 191 ? -21.75 16.156 11.445 1 95.38 191 ILE A O 1
ATOM 1511 N N . GLU A 1 192 ? -23.031 17.297 10.141 1 94.88 192 GLU A N 1
ATOM 1512 C CA . GLU A 1 192 ? -21.969 18.203 9.727 1 94.88 192 GLU A CA 1
ATOM 1513 C C . GLU A 1 192 ? -22.141 19.594 10.367 1 94.88 192 GLU A C 1
ATOM 1515 O O . GLU A 1 192 ? -23.156 20.25 10.148 1 94.88 192 GLU A O 1
ATOM 1520 N N . VAL A 1 193 ? -21.141 19.938 11.133 1 92.81 193 VAL A N 1
ATOM 1521 C CA . VAL A 1 193 ? -21.109 21.266 11.734 1 92.81 193 VAL A CA 1
ATOM 1522 C C . VAL A 1 193 ? -20.531 22.281 10.742 1 92.81 193 VAL A C 1
ATOM 1524 O O . VAL A 1 193 ? -19.469 22.047 10.156 1 92.81 193 VAL A O 1
ATOM 1527 N N . GLN A 1 194 ? -21.203 23.375 10.586 1 91 194 GLN A N 1
ATOM 1528 C CA . GLN A 1 194 ? -20.734 24.406 9.664 1 91 194 GLN A CA 1
ATOM 1529 C C . GLN A 1 194 ? -19.797 25.391 10.359 1 91 194 GLN A C 1
ATOM 1531 O O . GLN A 1 194 ? -20.203 26.078 11.297 1 91 194 GLN A O 1
ATOM 1536 N N . ILE A 1 195 ? -18.656 25.297 9.945 1 87 195 ILE A N 1
ATOM 1537 C CA . ILE A 1 195 ? -17.656 26.25 10.414 1 87 195 ILE A CA 1
ATOM 1538 C C . ILE A 1 195 ? -17.469 27.359 9.375 1 87 195 ILE A C 1
ATOM 1540 O O . ILE A 1 195 ? -17.453 27.094 8.172 1 87 195 ILE A O 1
ATOM 1544 N N . ASP A 1 196 ? -17.312 28.547 9.859 1 83.38 196 ASP A N 1
ATOM 1545 C CA . ASP A 1 196 ? -17.203 29.703 8.977 1 83.38 196 ASP A CA 1
ATOM 1546 C C . ASP A 1 196 ? -15.875 29.703 8.234 1 83.38 196 ASP A C 1
ATOM 1548 O O . ASP A 1 196 ? -14.961 28.953 8.586 1 83.38 196 ASP A O 1
ATOM 1552 N N . SER A 1 197 ? -15.828 30.531 7.305 1 80.69 197 SER A N 1
ATOM 1553 C CA . SER A 1 197 ? -14.656 30.578 6.438 1 80.69 197 SER A CA 1
ATOM 1554 C C . SER A 1 197 ? -13.453 31.188 7.16 1 80.69 197 SER A C 1
ATOM 1556 O O . SER A 1 197 ? -12.32 31.047 6.703 1 80.69 197 SER A O 1
ATOM 1558 N N . HIS A 1 198 ? -13.727 31.859 8.227 1 82.06 198 HIS A N 1
ATOM 1559 C CA . HIS A 1 198 ? -12.672 32.375 9.086 1 82.06 198 HIS A CA 1
ATOM 1560 C C . HIS A 1 198 ? -12.672 31.688 10.445 1 82.06 198 HIS A C 1
ATOM 1562 O O . HIS A 1 198 ? -12.992 32.312 11.461 1 82.06 198 HIS A O 1
ATOM 1568 N N . PRO A 1 199 ? -12.219 30.484 10.289 1 78.25 199 PRO A N 1
ATOM 1569 C CA . PRO A 1 199 ? -12.375 29.734 11.539 1 78.25 199 PRO A CA 1
ATOM 1570 C C . PRO A 1 199 ? -11.344 30.141 12.594 1 78.25 199 PRO A C 1
ATOM 1572 O O . PRO A 1 199 ? -10.188 30.406 12.258 1 78.25 199 PRO A O 1
ATOM 1575 N N . THR A 1 200 ? -11.867 30.359 13.867 1 80.06 200 THR A N 1
ATOM 1576 C CA . THR A 1 200 ? -10.977 30.438 15.023 1 80.06 200 THR A CA 1
ATOM 1577 C C . THR A 1 200 ? -11.094 29.188 15.883 1 80.06 200 THR A C 1
ATOM 1579 O O . THR A 1 200 ? -12.094 28.469 15.812 1 80.06 200 THR A O 1
ATOM 1582 N N . GLY A 1 201 ? -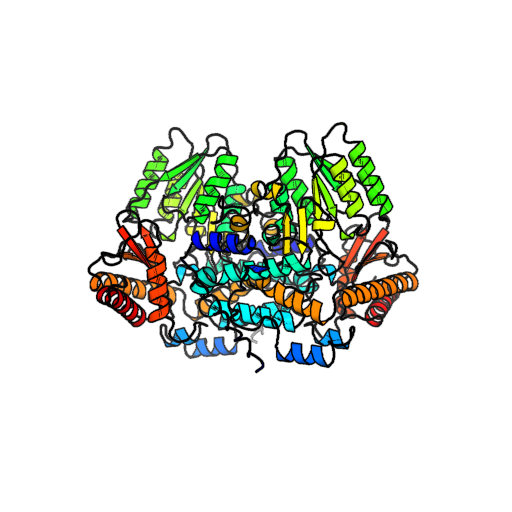10.039 28.891 16.547 1 80.38 201 GLY A N 1
ATOM 1583 C CA . GLY A 1 201 ? -10.078 27.766 17.469 1 80.38 201 GLY A CA 1
ATOM 1584 C C . GLY A 1 201 ? -11.281 27.797 18.391 1 80.38 201 GLY A C 1
ATOM 1585 O O . GLY A 1 201 ? -11.93 26.766 18.609 1 80.38 201 GLY A O 1
ATOM 1586 N N . ARG A 1 202 ? -11.531 28.891 18.875 1 83.31 202 ARG A N 1
ATOM 1587 C CA . ARG A 1 202 ? -12.641 29.047 19.812 1 83.31 202 ARG A CA 1
ATOM 1588 C C . ARG A 1 202 ? -13.977 28.797 19.109 1 83.31 202 ARG A C 1
ATOM 1590 O O . ARG A 1 202 ? -14.867 28.172 19.688 1 83.31 202 ARG A O 1
ATOM 1597 N N . GLN A 1 203 ? -14.148 29.281 17.953 1 85.69 203 GLN A N 1
ATOM 1598 C CA . GLN A 1 203 ? -15.383 29.047 17.203 1 85.69 203 GLN A CA 1
ATOM 1599 C C . GLN A 1 203 ? -15.609 27.547 16.984 1 85.69 203 GLN A C 1
ATOM 1601 O O . GLN A 1 203 ? -16.734 27.062 17.094 1 85.69 203 GLN A O 1
ATOM 1606 N N . VAL A 1 204 ? -14.594 26.891 16.656 1 87.94 204 VAL A N 1
ATOM 1607 C CA . VAL A 1 204 ? -14.68 25.453 16.422 1 87.94 204 VAL A CA 1
ATOM 1608 C C . VAL A 1 204 ? -15.164 24.75 17.688 1 87.94 204 VAL A C 1
ATOM 1610 O O . VAL A 1 204 ? -16.078 23.922 17.641 1 87.94 204 VAL A O 1
ATOM 1613 N N . ILE A 1 205 ? -14.586 25.094 18.812 1 90.62 205 ILE A N 1
ATOM 1614 C CA . ILE A 1 205 ? -14.945 24.484 20.094 1 90.62 205 ILE A CA 1
ATOM 1615 C C . ILE A 1 205 ? -16.422 24.766 20.391 1 90.62 205 ILE A C 1
ATOM 1617 O O . ILE A 1 205 ? -17.156 23.844 20.75 1 90.62 205 ILE A O 1
ATOM 1621 N N . ASP A 1 206 ? -16.797 25.969 20.188 1 91.62 206 ASP A N 1
ATOM 1622 C CA . ASP A 1 206 ? -18.172 26.375 20.5 1 91.62 206 ASP A CA 1
ATOM 1623 C C . ASP A 1 206 ? -19.172 25.672 19.609 1 91.62 206 ASP A C 1
ATOM 1625 O O . ASP A 1 206 ? -20.219 25.219 20.062 1 91.62 206 ASP A O 1
ATOM 1629 N N . LYS A 1 207 ? -18.875 25.594 18.359 1 91.5 207 LYS A N 1
ATOM 1630 C CA . LYS A 1 207 ? -19.797 24.969 17.406 1 91.5 207 LYS A CA 1
ATOM 1631 C C . LYS A 1 207 ? -19.922 23.469 17.672 1 91.5 207 LYS A C 1
ATOM 1633 O O . LYS A 1 207 ? -21 22.906 17.531 1 91.5 207 LYS A O 1
ATOM 1638 N N . ILE A 1 208 ? -18.859 22.812 18.016 1 92.38 208 ILE A N 1
ATOM 1639 C CA . ILE A 1 208 ? -18.891 21.391 18.328 1 92.38 208 ILE A CA 1
ATOM 1640 C C . ILE A 1 208 ? -19.688 21.156 19.609 1 92.38 208 ILE A C 1
ATOM 1642 O O . ILE A 1 208 ? -20.5 20.25 19.688 1 92.38 208 ILE A O 1
ATOM 1646 N N . LYS A 1 209 ? -19.422 22.016 20.594 1 93.44 209 LYS A N 1
ATOM 1647 C CA . LYS A 1 209 ? -20.172 21.938 21.844 1 93.44 209 LYS A CA 1
ATOM 1648 C C . LYS A 1 209 ? -21.672 22.062 21.594 1 93.44 209 LYS A C 1
ATOM 1650 O O . LYS A 1 209 ? -22.453 21.281 22.125 1 93.44 209 LYS A O 1
ATOM 1655 N N . GLU A 1 210 ? -21.984 23.016 20.828 1 94.06 210 GLU A N 1
ATOM 1656 C CA . GLU A 1 210 ? -23.391 23.25 20.5 1 94.06 210 GLU A CA 1
ATOM 1657 C C . GLU A 1 210 ? -24 22.031 19.812 1 94.06 210 GLU A C 1
ATOM 1659 O O . GLU A 1 210 ? -25.125 21.625 20.125 1 94.06 210 GLU A O 1
ATOM 1664 N N . ALA A 1 211 ? -23.297 21.484 18.875 1 93.44 211 ALA A N 1
ATOM 1665 C CA . ALA A 1 211 ? -23.781 20.312 18.141 1 93.44 211 ALA A CA 1
ATOM 1666 C C . ALA A 1 211 ? -23.969 19.125 19.078 1 93.44 211 ALA A C 1
ATOM 1668 O O . ALA A 1 211 ? -24.938 18.375 18.953 1 93.44 211 ALA A O 1
ATOM 1669 N N . LEU A 1 212 ? -23.078 18.922 19.984 1 94.06 212 LEU A N 1
ATOM 1670 C CA . LEU A 1 212 ? -23.156 17.828 20.953 1 94.06 212 LEU A CA 1
ATOM 1671 C C . LEU A 1 212 ? -24.359 18 21.875 1 94.06 212 LEU A C 1
ATOM 1673 O O . LEU A 1 212 ? -25.031 17.031 22.219 1 94.06 212 LEU A O 1
ATOM 1677 N N . GLU A 1 213 ? -24.609 19.188 22.219 1 91.12 213 GLU A N 1
ATOM 1678 C CA . GLU A 1 213 ? -25.719 19.484 23.125 1 91.12 213 GLU A CA 1
ATOM 1679 C C . GLU A 1 213 ? -27.062 19.375 22.422 1 91.12 213 GLU A C 1
ATOM 1681 O O . GLU A 1 213 ? -28.094 19.109 23.062 1 91.12 213 GLU A O 1
ATOM 1686 N N . ASN A 1 214 ? -27.109 19.547 21.141 1 83.81 214 ASN A N 1
ATOM 1687 C CA . ASN A 1 214 ? -28.344 19.5 20.375 1 83.81 214 ASN A CA 1
ATOM 1688 C C . ASN A 1 214 ? -28.578 18.109 19.797 1 83.81 214 ASN A C 1
ATOM 1690 O O . ASN A 1 214 ? -29.344 17.938 18.844 1 83.81 214 ASN A O 1
ATOM 1694 N N . ASP A 1 215 ? -28 17.109 20.25 1 70.44 215 ASP A N 1
ATOM 1695 C CA . ASP A 1 215 ? -28.047 15.758 19.719 1 70.44 215 ASP A CA 1
ATOM 1696 C C . ASP A 1 215 ? -29.375 15.086 20.016 1 70.44 215 ASP A C 1
ATOM 1698 O O . ASP A 1 215 ? -29.438 13.883 20.266 1 70.44 215 ASP A O 1
ATOM 1702 N N . LYS A 1 216 ? -30.438 15.773 20.188 1 65.25 216 LYS A N 1
ATOM 1703 C CA . LYS A 1 216 ? -31.719 15.289 20.719 1 65.25 216 LYS A CA 1
ATOM 1704 C C . LYS A 1 216 ? -32.25 14.141 19.875 1 65.25 216 LYS A C 1
ATOM 1706 O O . LYS A 1 216 ? -32.844 13.203 20.422 1 65.25 216 LYS A O 1
ATOM 1711 N N . GLU A 1 217 ? -32.094 14.109 18.672 1 67.94 217 GLU A N 1
ATOM 1712 C CA . GLU A 1 217 ? -32.75 13.086 17.859 1 67.94 217 GLU A CA 1
ATOM 1713 C C . GLU A 1 217 ? -31.781 11.992 17.453 1 67.94 217 GLU A C 1
ATOM 1715 O O . GLU A 1 217 ? -32.188 10.867 17.156 1 67.94 217 GLU A O 1
ATOM 1720 N N . LYS A 1 218 ? -30.547 12.281 17.484 1 83.44 218 LYS A N 1
ATOM 1721 C CA . LYS A 1 218 ? -29.547 11.312 17.047 1 83.44 218 LYS A CA 1
ATOM 1722 C C . LYS A 1 218 ? -28.375 11.258 18.031 1 83.44 218 LYS A C 1
ATOM 1724 O O . LYS A 1 218 ? -27.797 12.297 18.375 1 83.44 218 LYS A O 1
ATOM 1729 N N . LYS A 1 219 ? -28.156 10.094 18.516 1 91.88 219 LYS A N 1
ATOM 1730 C CA . LYS A 1 219 ? -27.094 9.93 19.5 1 91.88 219 LYS A CA 1
ATOM 1731 C C . LYS A 1 219 ? -25.719 9.977 18.812 1 91.88 219 LYS A C 1
ATOM 1733 O O . LYS A 1 219 ? -25.375 9.062 18.062 1 91.88 219 LYS A O 1
ATOM 1738 N N . ILE A 1 220 ? -24.984 10.984 19.047 1 96.44 220 ILE A N 1
ATOM 1739 C CA . ILE A 1 220 ? -23.641 11.117 18.516 1 96.44 220 ILE A CA 1
ATOM 1740 C C . ILE A 1 220 ? -22.703 10.148 19.219 1 96.44 220 ILE A C 1
ATOM 1742 O O . ILE A 1 220 ? -22.5 10.25 20.438 1 96.44 220 ILE A O 1
ATOM 1746 N N . ARG A 1 221 ? -22.156 9.219 18.469 1 96.62 221 ARG A N 1
ATOM 1747 C CA . ARG A 1 221 ? -21.312 8.188 19.062 1 96.62 221 ARG A CA 1
ATOM 1748 C C . ARG A 1 221 ? -19.844 8.469 18.812 1 96.62 221 ARG A C 1
ATOM 1750 O O . ARG A 1 221 ? -18.984 8.031 19.578 1 96.62 221 ARG A O 1
ATOM 1757 N N . VAL A 1 222 ? -19.578 9.141 17.734 1 97.69 222 VAL A N 1
ATOM 1758 C CA . VAL A 1 222 ? -18.188 9.453 17.375 1 97.69 222 VAL A CA 1
ATOM 1759 C C . VAL A 1 222 ? -18.125 10.859 16.781 1 97.69 222 VAL A C 1
ATOM 1761 O O . VAL A 1 222 ? -19.016 11.266 16.031 1 97.69 222 VAL A O 1
ATOM 1764 N N . VAL A 1 223 ? -17.141 11.633 17.188 1 97.31 223 VAL A N 1
ATOM 1765 C CA . VAL A 1 223 ? -16.844 12.938 16.609 1 97.31 223 VAL A CA 1
ATOM 1766 C C . VAL A 1 223 ? -15.5 12.891 15.875 1 97.31 223 VAL A C 1
ATOM 1768 O O . VAL A 1 223 ? -14.469 12.547 16.469 1 97.31 223 VAL A O 1
ATOM 1771 N N . LEU A 1 224 ? -15.539 13.109 14.57 1 97.62 224 LEU A N 1
ATOM 1772 C CA . LEU A 1 224 ? -14.328 13.219 13.758 1 97.62 224 LEU A CA 1
ATOM 1773 C C . LEU A 1 224 ? -13.781 14.641 13.789 1 97.62 224 LEU A C 1
ATOM 1775 O O . LEU A 1 224 ? -14.461 15.578 13.367 1 97.62 224 LEU A O 1
ATOM 1779 N N . LEU A 1 225 ? -12.547 14.773 14.297 1 95.44 225 LEU A N 1
ATOM 1780 C CA . LEU A 1 225 ? -11.898 16.078 14.43 1 95.44 225 LEU A CA 1
ATOM 1781 C C . LEU A 1 225 ? -10.711 16.188 13.484 1 95.44 225 LEU A C 1
ATOM 1783 O O . LEU A 1 225 ? -9.969 15.227 13.289 1 95.44 225 LEU A O 1
ATOM 1787 N N . ASP A 1 226 ? -10.555 17.297 12.867 1 91.94 226 ASP A N 1
ATOM 1788 C CA . ASP A 1 226 ? -9.352 17.641 12.109 1 91.94 226 ASP A CA 1
ATOM 1789 C C . ASP A 1 226 ? -8.391 18.469 12.961 1 91.94 226 ASP A C 1
ATOM 1791 O O . ASP A 1 226 ? -8.617 19.656 13.195 1 91.94 226 ASP A O 1
ATOM 1795 N N . HIS A 1 227 ? -7.359 17.938 13.305 1 87.38 227 HIS A N 1
ATOM 1796 C CA . HIS A 1 227 ? -6.48 18.484 14.328 1 87.38 227 HIS A CA 1
ATOM 1797 C C . HIS A 1 227 ? -5.895 19.828 13.891 1 87.38 227 HIS A C 1
ATOM 1799 O O . HIS A 1 227 ? -5.898 20.797 14.656 1 87.38 227 HIS A O 1
ATOM 1805 N N . ILE A 1 228 ? -5.457 19.953 12.711 1 76.56 228 ILE A N 1
ATOM 1806 C CA . ILE A 1 228 ? -4.586 21.047 12.289 1 76.56 228 ILE A CA 1
ATOM 1807 C C . ILE A 1 228 ? -5.398 22.328 12.148 1 76.56 228 ILE A C 1
ATOM 1809 O O . ILE A 1 228 ? -4.84 23.422 12.141 1 76.56 228 ILE A O 1
ATOM 1813 N N . ILE A 1 229 ? -6.637 22.188 12.016 1 68.38 229 ILE A N 1
ATOM 1814 C CA . ILE A 1 229 ? -7.5 23.359 11.867 1 68.38 229 ILE A CA 1
ATOM 1815 C C . ILE A 1 229 ? -7.695 24.031 13.227 1 68.38 229 ILE A C 1
ATOM 1817 O O . ILE A 1 229 ? -8.055 25.203 13.297 1 68.38 229 ILE A O 1
ATOM 1821 N N . SER A 1 230 ? -7.562 23.234 14.258 1 66.19 230 SER A N 1
ATOM 1822 C CA . SER A 1 230 ? -7.672 23.781 15.609 1 66.19 230 SER A CA 1
ATOM 1823 C C . SER A 1 230 ? -6.668 23.109 16.547 1 66.19 230 SER A C 1
ATOM 1825 O O . SER A 1 230 ? -7.059 22.453 17.516 1 66.19 230 SER A O 1
ATOM 1827 N N . PRO A 1 231 ? -5.551 23.438 16.328 1 65.75 231 PRO A N 1
ATOM 1828 C CA . PRO A 1 231 ? -4.559 22.688 17.094 1 65.75 231 PRO A CA 1
ATOM 1829 C C . PRO A 1 231 ? -4.582 23.016 18.578 1 65.75 231 PRO A C 1
ATOM 1831 O O . PRO A 1 231 ? -4.402 22.141 19.422 1 65.75 231 PRO A O 1
ATOM 1834 N N . LEU A 1 232 ? -4.945 24.125 18.938 1 67.31 232 LEU A N 1
ATOM 1835 C CA . LEU A 1 232 ? -4.852 24.578 20.328 1 67.31 232 LEU A CA 1
ATOM 1836 C C . LEU A 1 232 ? -6.066 24.125 21.125 1 67.31 232 LEU A C 1
ATOM 1838 O O . LEU A 1 232 ? -6.012 24.047 22.359 1 67.31 232 LEU A O 1
ATOM 1842 N N . GLY A 1 233 ? -6.969 23.719 20.516 1 82.19 233 GLY A N 1
ATOM 1843 C CA . GLY A 1 233 ? -8.188 23.375 21.234 1 82.19 233 GLY A CA 1
ATOM 1844 C C . GLY A 1 233 ? -8.477 21.891 21.234 1 82.19 233 GLY A C 1
ATOM 1845 O O . GLY A 1 233 ? -9.516 21.453 21.75 1 82.19 233 GLY A O 1
ATOM 1846 N N . MET A 1 234 ? -7.512 21.109 20.875 1 90.75 234 MET A N 1
ATOM 1847 C CA . MET A 1 234 ? -7.824 19.703 20.641 1 90.75 234 MET A CA 1
ATOM 1848 C C . MET A 1 234 ? -8.062 18.953 21.938 1 90.75 234 MET A C 1
ATOM 1850 O O . MET A 1 234 ? -8.984 18.141 22.047 1 90.75 234 MET A O 1
ATOM 1854 N N . LYS A 1 235 ? -7.25 19.25 22.938 1 92.88 235 LYS A N 1
ATOM 1855 C CA . LYS A 1 235 ? -7.434 18.594 24.234 1 92.88 235 LYS A CA 1
ATOM 1856 C C . LYS A 1 235 ? -8.797 18.938 24.828 1 92.88 235 LYS A C 1
ATOM 1858 O O . LYS A 1 235 ? -9.508 18.047 25.312 1 92.88 235 LYS A O 1
ATOM 1863 N N . GLU A 1 236 ? -9.109 20.219 24.766 1 94.06 236 GLU A N 1
ATOM 1864 C CA . GLU A 1 236 ? -10.414 20.656 25.25 1 94.06 236 GLU A CA 1
ATOM 1865 C C . GLU A 1 236 ? -11.547 19.984 24.484 1 94.06 236 GLU A C 1
ATOM 1867 O O . GLU A 1 236 ? -12.547 19.578 25.078 1 94.06 236 GLU A O 1
ATOM 1872 N N . LEU A 1 237 ? -11.422 19.859 23.234 1 95.38 237 LEU A N 1
ATOM 1873 C CA . LEU A 1 237 ? -12.438 19.234 22.391 1 95.38 237 LEU A CA 1
ATOM 1874 C C . LEU A 1 237 ? -12.617 17.766 22.766 1 95.38 237 LEU A C 1
ATOM 1876 O O . LEU A 1 237 ? -13.75 17.281 22.859 1 95.38 237 LEU A O 1
ATOM 1880 N N . VAL A 1 238 ? -11.539 17.047 22.969 1 97.19 238 VAL A N 1
ATOM 1881 C CA . VAL A 1 238 ? -11.602 15.625 23.328 1 97.19 238 VAL A CA 1
ATOM 1882 C C . VAL A 1 238 ? -12.328 15.461 24.656 1 97.19 238 VAL A C 1
ATOM 1884 O O . VAL A 1 238 ? -13.18 14.586 24.797 1 97.19 238 VAL A O 1
ATOM 1887 N N . GLU A 1 239 ? -12.023 16.344 25.594 1 97 239 GLU A N 1
ATOM 1888 C CA . GLU A 1 239 ? -12.68 16.297 26.891 1 97 239 GLU A CA 1
ATOM 1889 C C . GLU A 1 239 ? -14.18 16.547 26.766 1 97 239 GLU A C 1
ATOM 1891 O O . GLU A 1 239 ? -14.984 15.875 27.406 1 97 239 GLU A O 1
ATOM 1896 N N . LEU A 1 240 ? -14.523 17.5 25.953 1 95.69 240 LEU A N 1
ATOM 1897 C CA . LEU A 1 240 ? -15.93 17.812 25.703 1 95.69 240 LEU A CA 1
ATOM 1898 C C . LEU A 1 240 ? -16.656 16.609 25.109 1 95.69 240 LEU A C 1
ATOM 1900 O O . LEU A 1 240 ? -17.781 16.312 25.5 1 95.69 240 LEU A O 1
ATOM 1904 N N . ILE A 1 241 ? -16.062 15.953 24.172 1 97.25 241 ILE A N 1
ATOM 1905 C CA . ILE A 1 241 ? -16.641 14.805 23.469 1 97.25 241 ILE A CA 1
ATOM 1906 C C . ILE A 1 241 ? -16.859 13.656 24.453 1 97.25 241 ILE A C 1
ATOM 1908 O O . ILE A 1 241 ? -17.922 13.039 24.469 1 97.25 241 ILE A O 1
ATOM 1912 N N . HIS A 1 242 ? -15.898 13.43 25.312 1 97.88 242 HIS A N 1
ATOM 1913 C CA . HIS A 1 242 ? -15.992 12.383 26.328 1 97.88 242 HIS A CA 1
ATOM 1914 C C . HIS A 1 242 ? -17.094 12.688 27.328 1 97.88 242 HIS A C 1
ATOM 1916 O O . HIS A 1 242 ? -17.828 11.781 27.75 1 97.88 242 HIS A O 1
ATOM 1922 N N . ALA A 1 243 ? -17.172 13.938 27.719 1 96.31 243 ALA A N 1
ATOM 1923 C CA . ALA A 1 243 ? -18.203 14.344 28.656 1 96.31 243 ALA A CA 1
ATOM 1924 C C . ALA A 1 243 ? -19.594 14.055 28.109 1 96.31 243 ALA A C 1
ATOM 1926 O O . ALA A 1 243 ? -20.531 13.82 28.875 1 96.31 243 ALA A O 1
ATOM 1927 N N . HIS A 1 244 ? -19.734 14.016 26.859 1 94.88 244 HIS A N 1
ATOM 1928 C CA . HIS A 1 244 ? -21.016 13.742 26.203 1 94.88 244 HIS A CA 1
ATOM 1929 C C . HIS A 1 244 ? -21.203 12.25 25.953 1 94.88 244 HIS A C 1
ATOM 1931 O O . HIS A 1 244 ? -22.203 11.836 25.375 1 94.88 244 HIS A O 1
ATOM 1937 N N . GLY A 1 245 ? -20.141 11.445 26.281 1 95.56 245 GLY A N 1
ATOM 1938 C CA . GLY A 1 245 ? -20.234 10 26.125 1 95.56 245 GLY A CA 1
ATOM 1939 C C . GLY A 1 245 ? -19.906 9.523 24.734 1 95.56 245 GLY A C 1
ATOM 1940 O O . GLY A 1 245 ? -20.188 8.383 24.375 1 95.56 245 GLY A O 1
ATOM 1941 N N . ALA A 1 246 ? -19.406 10.391 23.891 1 97.25 246 ALA A N 1
ATOM 1942 C CA . ALA A 1 246 ? -18.984 10.031 22.531 1 97.25 246 ALA A CA 1
ATOM 1943 C C . ALA A 1 246 ? -17.5 9.742 22.469 1 97.25 246 ALA A C 1
ATOM 1945 O O . ALA A 1 246 ? -16.75 10.039 23.422 1 97.25 246 ALA A O 1
ATOM 1946 N N . ARG A 1 247 ? -17.031 9.102 21.422 1 98.5 247 ARG A N 1
ATOM 1947 C CA . ARG A 1 247 ? -15.617 8.836 21.188 1 98.5 247 ARG A CA 1
ATOM 1948 C C . ARG A 1 247 ? -15.008 9.867 20.234 1 98.5 247 ARG A C 1
ATOM 1950 O O . ARG A 1 247 ? -15.688 10.359 19.344 1 98.5 247 ARG A O 1
ATOM 1957 N N . ALA A 1 248 ? -13.781 10.211 20.469 1 98.5 248 ALA A N 1
ATOM 1958 C CA . ALA A 1 248 ? -13.062 11.18 19.641 1 98.5 248 ALA A CA 1
ATOM 1959 C C . ALA A 1 248 ? -12.148 10.469 18.656 1 98.5 248 ALA A C 1
ATOM 1961 O O . ALA A 1 248 ? -11.234 9.734 19.047 1 98.5 248 ALA A O 1
ATOM 1962 N N . LEU A 1 249 ? -12.391 10.578 17.391 1 98.56 249 LEU A N 1
ATOM 1963 C CA . LEU A 1 249 ? -11.508 10.203 16.281 1 98.56 249 LEU A CA 1
ATOM 1964 C C . LEU A 1 249 ? -10.805 11.43 15.719 1 98.56 249 LEU A C 1
ATOM 1966 O O . LEU A 1 249 ? -11.438 12.281 15.086 1 98.56 249 LEU A O 1
ATOM 1970 N N . VAL A 1 250 ? -9.484 11.523 15.875 1 98 250 VAL A N 1
ATOM 1971 C CA . VAL A 1 250 ? -8.758 12.727 15.492 1 98 250 VAL A CA 1
ATOM 1972 C C . VAL A 1 250 ? -7.941 12.461 14.227 1 98 250 VAL A C 1
ATOM 1974 O O . VAL A 1 250 ? -7.039 11.617 14.227 1 98 250 VAL A O 1
ATOM 1977 N N . ASP A 1 251 ? -8.328 13.125 13.164 1 97.81 251 ASP A N 1
ATOM 1978 C CA . ASP A 1 251 ? -7.492 13.18 11.969 1 97.81 251 ASP A CA 1
ATOM 1979 C C . ASP A 1 251 ? -6.316 14.133 12.156 1 97.81 251 ASP A C 1
ATOM 1981 O O . ASP A 1 251 ? -6.461 15.352 11.992 1 97.81 251 ASP A O 1
ATOM 1985 N N . GLY A 1 252 ? -5.207 13.539 12.477 1 97.75 252 GLY A N 1
ATOM 1986 C CA . GLY A 1 252 ? -3.969 14.281 12.633 1 97.75 252 GLY A CA 1
ATOM 1987 C C . GLY A 1 252 ? -3.018 14.117 11.461 1 97.75 252 GLY A C 1
ATOM 1988 O O . GLY A 1 252 ? -1.803 14.016 11.656 1 97.75 252 GLY A O 1
ATOM 1989 N N . ALA A 1 253 ? -3.514 14.078 10.258 1 97.62 253 ALA A N 1
ATOM 1990 C CA . ALA A 1 253 ? -2.709 13.805 9.07 1 97.62 253 ALA A CA 1
ATOM 1991 C C . ALA A 1 253 ? -1.504 14.734 8.992 1 97.62 253 ALA A C 1
ATOM 1993 O O . ALA A 1 253 ? -0.448 14.352 8.484 1 97.62 253 ALA A O 1
ATOM 1994 N N . HIS A 1 254 ? -1.617 15.938 9.547 1 97.56 254 HIS A N 1
ATOM 1995 C CA . HIS A 1 254 ? -0.565 16.953 9.453 1 97.56 254 HIS A CA 1
ATOM 1996 C C . HIS A 1 254 ? 0.144 17.125 10.797 1 97.56 254 HIS A C 1
ATOM 1998 O O . HIS A 1 254 ? 0.921 18.062 10.969 1 97.56 254 HIS A O 1
ATOM 2004 N N . VAL A 1 255 ? -0.035 16.297 11.75 1 97.19 255 VAL A N 1
ATOM 2005 C CA . VAL A 1 255 ? 0.286 16.672 13.125 1 97.19 255 VAL A CA 1
ATOM 2006 C C . VAL A 1 255 ? 1.689 16.188 13.477 1 97.19 255 VAL A C 1
ATOM 2008 O O . VAL A 1 255 ? 2.529 16.969 13.922 1 97.19 255 VAL A O 1
ATOM 2011 N N . VAL A 1 256 ? 1.972 14.883 13.234 1 98.06 256 VAL A N 1
ATOM 2012 C CA . VAL A 1 256 ? 3.262 14.352 13.664 1 98.06 256 VAL A CA 1
ATOM 2013 C C . VAL A 1 256 ? 4.387 15.086 12.938 1 98.06 256 VAL A C 1
ATOM 2015 O O . VAL A 1 256 ? 4.383 15.188 11.711 1 98.06 256 VAL A O 1
ATOM 2018 N N . GLY A 1 257 ? 5.246 15.672 13.719 1 97.38 257 GLY A N 1
ATOM 2019 C CA . GLY A 1 257 ? 6.367 16.422 13.172 1 97.38 257 GLY A CA 1
ATOM 2020 C C . GLY A 1 257 ? 6.082 17.891 13.016 1 97.38 257 GLY A C 1
ATOM 2021 O O . GLY A 1 257 ? 7.008 18.703 12.906 1 97.38 257 GLY A O 1
ATOM 2022 N N . GLN A 1 258 ? 4.812 18.312 12.961 1 97.31 258 GLN A N 1
ATOM 2023 C CA . GLN A 1 258 ? 4.469 19.703 12.734 1 97.31 258 GLN A CA 1
ATOM 2024 C C . GLN A 1 258 ? 4.215 20.438 14.055 1 97.31 258 GLN A C 1
ATOM 2026 O O . GLN A 1 258 ? 4.484 21.625 14.172 1 97.31 258 GLN A O 1
ATOM 2031 N N . VAL A 1 259 ? 3.59 19.75 15.008 1 94.5 259 VAL A N 1
ATOM 2032 C CA . VAL A 1 259 ? 3.322 20.297 16.328 1 94.5 259 VAL A CA 1
ATOM 2033 C C . VAL A 1 259 ? 3.709 19.281 17.406 1 94.5 259 VAL A C 1
ATOM 2035 O O . VAL A 1 259 ? 3.795 18.078 17.125 1 94.5 259 VAL A O 1
ATOM 2038 N N . PRO A 1 260 ? 3.998 19.812 18.609 1 93.56 260 PRO A N 1
ATOM 2039 C CA . PRO A 1 260 ? 4.246 18.859 19.672 1 93.56 260 PRO A CA 1
ATOM 2040 C C . PRO A 1 260 ? 3.086 17.875 19.875 1 93.56 260 PRO A C 1
ATOM 2042 O O . PRO A 1 260 ? 1.921 18.281 19.797 1 93.56 260 PRO A O 1
ATOM 2045 N N . LEU A 1 261 ? 3.445 16.594 20.109 1 95.06 261 LEU A N 1
ATOM 2046 C CA . LEU A 1 261 ? 2.412 15.57 20.188 1 95.06 261 LEU A CA 1
ATOM 2047 C C . LEU A 1 261 ? 2.682 14.617 21.344 1 95.06 261 LEU A C 1
ATOM 2049 O O . LEU A 1 261 ? 3.803 14.133 21.5 1 95.06 261 LEU A O 1
ATOM 2053 N N . ASN A 1 262 ? 1.784 14.461 22.203 1 97.62 262 ASN A N 1
ATOM 2054 C CA . ASN A 1 262 ? 1.688 13.438 23.234 1 97.62 262 ASN A CA 1
ATOM 2055 C C . ASN A 1 262 ? 0.295 12.812 23.281 1 97.62 262 ASN A C 1
ATOM 2057 O O . ASN A 1 262 ? -0.648 13.43 23.781 1 97.62 262 ASN A O 1
ATOM 2061 N N . LEU A 1 263 ? 0.217 11.586 22.812 1 98.12 263 LEU A N 1
ATOM 2062 C CA . LEU A 1 263 ? -1.096 11 22.578 1 98.12 263 LEU A CA 1
ATOM 2063 C C . LEU A 1 263 ? -1.767 10.609 23.891 1 98.12 263 LEU A C 1
ATOM 2065 O O . LEU A 1 263 ? -2.994 10.664 24 1 98.12 263 LEU A O 1
ATOM 2069 N N . HIS A 1 264 ? -0.995 10.25 24.906 1 97.81 264 HIS A N 1
ATOM 2070 C CA . HIS A 1 264 ? -1.577 9.93 26.203 1 97.81 264 HIS A CA 1
ATOM 2071 C C . HIS A 1 264 ? -2.154 11.18 26.859 1 97.81 264 HIS A C 1
ATOM 2073 O O . HIS A 1 264 ? -3.189 11.109 27.531 1 97.81 264 HIS A O 1
ATOM 2079 N N . GLU A 1 265 ? -1.486 12.32 26.656 1 96.81 265 GLU A N 1
ATOM 2080 C CA . GLU A 1 265 ? -2.006 13.578 27.172 1 96.81 265 GLU A CA 1
ATOM 2081 C C . GLU A 1 265 ? -3.262 14.008 26.422 1 96.81 265 GLU A C 1
ATOM 2083 O O . GLU A 1 265 ? -4.211 14.516 27.031 1 96.81 265 GLU A O 1
ATOM 2088 N N . LEU A 1 266 ? -3.246 13.859 25.125 1 96.44 266 LEU A N 1
ATOM 2089 C CA . LEU A 1 266 ? -4.41 14.211 24.312 1 96.44 266 LEU A CA 1
ATOM 2090 C C . LEU A 1 266 ? -5.605 13.336 24.672 1 96.44 266 LEU A C 1
ATOM 2092 O O . LEU A 1 266 ? -6.746 13.812 24.688 1 96.44 266 LEU A O 1
ATOM 2096 N N . ASN A 1 267 ? -5.363 12.055 24.859 1 97.12 267 ASN A N 1
ATOM 2097 C CA . ASN A 1 267 ? -6.305 11.062 25.359 1 97.12 267 ASN A CA 1
ATOM 2098 C C . ASN A 1 267 ? -7.504 10.906 24.422 1 97.12 267 ASN A C 1
ATOM 2100 O O . ASN A 1 267 ? -8.641 10.781 24.875 1 97.12 267 ASN A O 1
ATOM 2104 N N . ALA A 1 268 ? -7.336 11.062 23.125 1 98.06 268 ALA A N 1
ATOM 2105 C CA . ALA A 1 268 ? -8.383 10.719 22.172 1 98.06 268 ALA A CA 1
ATOM 2106 C C . ALA A 1 268 ? -8.648 9.219 22.172 1 98.06 268 ALA A C 1
ATOM 2108 O O . ALA A 1 268 ? -7.977 8.461 22.875 1 98.06 268 ALA A O 1
ATOM 2109 N N . ASP A 1 269 ? -9.672 8.789 21.484 1 98.81 269 ASP A N 1
ATOM 2110 C CA . ASP A 1 269 ? -9.961 7.363 21.375 1 98.81 269 ASP A CA 1
ATOM 2111 C C . ASP A 1 269 ? -9.227 6.746 20.188 1 98.81 269 ASP A C 1
ATOM 2113 O O . ASP A 1 269 ? -8.797 5.594 20.25 1 98.81 269 ASP A O 1
ATOM 2117 N N . TYR A 1 270 ? -9.164 7.465 19.156 1 98.81 270 TYR A N 1
ATOM 2118 C CA . TYR A 1 270 ? -8.414 7.148 17.938 1 98.81 270 TYR A CA 1
ATOM 2119 C C . TYR A 1 270 ? -7.637 8.359 17.453 1 98.81 270 TYR A C 1
ATOM 2121 O O . TYR A 1 270 ? -8.133 9.492 17.516 1 98.81 270 TYR A O 1
ATOM 2129 N N . PHE A 1 271 ? -6.418 8.164 17 1 98.75 271 PHE A N 1
ATOM 2130 C CA . PHE A 1 271 ? -5.605 9.203 16.375 1 98.75 271 PHE A CA 1
ATOM 2131 C C . PHE A 1 271 ? -4.84 8.664 15.18 1 98.75 271 PHE A C 1
ATOM 2133 O O . PHE A 1 271 ? -4.277 7.566 15.242 1 98.75 271 PHE A O 1
ATOM 2140 N N . VAL A 1 272 ? -4.867 9.344 14.055 1 98.75 272 VAL A N 1
ATOM 2141 C CA . VAL A 1 272 ? -4.109 8.945 12.875 1 98.75 272 VAL A CA 1
ATOM 2142 C C . VAL A 1 272 ? -3.211 10.094 12.414 1 98.75 272 VAL A C 1
ATOM 2144 O O . VAL A 1 272 ? -3.529 11.258 12.641 1 98.75 272 VAL A O 1
ATOM 2147 N N . SER A 1 273 ? -2.088 9.773 11.836 1 98.81 273 SER A N 1
ATOM 2148 C CA . SER A 1 273 ? -1.216 10.812 11.289 1 98.81 273 SER A CA 1
ATOM 2149 C C . SER A 1 273 ? -0.319 10.25 10.188 1 98.81 273 SER A C 1
ATOM 2151 O O . SER A 1 273 ? -0.103 9.039 10.117 1 98.81 273 SER A O 1
ATOM 2153 N N . ASN A 1 274 ? 0.104 11.109 9.297 1 98.69 274 ASN A N 1
ATOM 2154 C CA . ASN A 1 274 ? 1.017 10.742 8.219 1 98.69 274 ASN A CA 1
ATOM 2155 C C . ASN A 1 274 ? 2.473 10.984 8.609 1 98.69 274 ASN A C 1
ATOM 2157 O O . ASN A 1 274 ? 2.879 12.133 8.812 1 98.69 274 ASN A O 1
ATOM 2161 N N . CYS A 1 275 ? 3.225 9.93 8.57 1 98.88 275 CYS A N 1
ATOM 2162 C CA . CYS A 1 275 ? 4.648 10.078 8.852 1 98.88 275 CYS A CA 1
ATOM 2163 C C . CYS A 1 275 ? 5.383 10.664 7.648 1 98.88 275 CYS A C 1
ATOM 2165 O O . CYS A 1 275 ? 6.48 11.203 7.789 1 98.88 275 CYS A O 1
ATOM 2167 N N . HIS A 1 276 ? 4.801 10.57 6.461 1 98.62 276 HIS A N 1
ATOM 2168 C CA . HIS A 1 276 ? 5.484 10.953 5.23 1 98.62 276 HIS A CA 1
ATOM 2169 C C . HIS A 1 276 ? 5.309 12.438 4.941 1 98.62 276 HIS A C 1
ATOM 2171 O O . HIS A 1 276 ? 5.785 12.938 3.918 1 98.62 276 HIS A O 1
ATOM 2177 N N . LYS A 1 277 ? 4.602 13.164 5.75 1 98.06 277 LYS A N 1
ATOM 2178 C CA . LYS A 1 277 ? 4.484 14.609 5.566 1 98.06 277 LYS A CA 1
ATOM 2179 C C . LYS A 1 277 ? 5.523 15.359 6.395 1 98.06 277 LYS A C 1
ATOM 2181 O O . LYS A 1 277 ? 6.703 15.391 6.039 1 98.06 277 LYS A O 1
ATOM 2186 N N . TRP A 1 278 ? 5.23 15.727 7.609 1 98.44 278 TRP A N 1
ATOM 2187 C CA . TRP A 1 278 ? 6.059 16.641 8.398 1 98.44 278 TRP A CA 1
ATOM 2188 C C . TRP A 1 278 ? 7.129 15.875 9.172 1 98.44 278 TRP A C 1
ATOM 2190 O O . TRP A 1 278 ? 8.07 16.469 9.695 1 98.44 278 TRP A O 1
ATOM 2200 N N . LEU A 1 279 ? 7.02 14.516 9.164 1 98.69 279 LEU A N 1
ATOM 2201 C CA . LEU A 1 279 ? 8.023 13.703 9.844 1 98.69 279 LEU A CA 1
ATOM 2202 C C . LEU A 1 279 ? 9.062 13.18 8.859 1 98.69 279 LEU A C 1
ATOM 2204 O O . LEU A 1 279 ? 10.008 12.5 9.25 1 98.69 279 LEU A O 1
ATOM 2208 N N . TYR A 1 280 ? 8.938 13.406 7.617 1 98.62 280 TYR A N 1
ATOM 2209 C CA . TYR A 1 280 ? 9.969 13.25 6.594 1 98.62 280 TYR A CA 1
ATOM 2210 C C . TYR A 1 280 ? 10.148 11.789 6.219 1 98.62 280 TYR A C 1
ATOM 2212 O O . TYR A 1 280 ? 11.125 11.422 5.555 1 98.62 280 TYR A O 1
ATOM 2220 N N . ALA A 1 281 ? 9.266 10.852 6.652 1 98.75 281 ALA A N 1
ATOM 2221 C CA . ALA A 1 281 ? 9.352 9.445 6.254 1 98.75 281 ALA A CA 1
ATOM 2222 C C . ALA A 1 281 ? 8.969 9.273 4.789 1 98.75 281 ALA A C 1
ATOM 2224 O O . ALA A 1 281 ? 8.406 10.18 4.172 1 98.75 281 ALA A O 1
ATOM 2225 N N . PRO A 1 282 ? 9.328 8.117 4.215 1 98.38 282 PRO A N 1
ATOM 2226 C CA . PRO A 1 282 ? 8.867 7.848 2.85 1 98.38 282 PRO A CA 1
ATOM 2227 C C . PRO A 1 282 ? 7.348 7.789 2.744 1 98.38 282 PRO A C 1
ATOM 2229 O O . PRO A 1 282 ? 6.672 7.414 3.707 1 98.38 282 PRO A O 1
ATOM 2232 N N . ARG A 1 283 ? 6.848 8.188 1.604 1 98.06 283 ARG A N 1
ATOM 2233 C CA . ARG A 1 283 ? 5.406 8.102 1.372 1 98.06 283 ARG A CA 1
ATOM 2234 C C . ARG A 1 283 ? 4.918 6.664 1.503 1 98.06 283 ARG A C 1
ATOM 2236 O O . ARG A 1 283 ? 5.648 5.723 1.188 1 98.06 283 ARG A O 1
ATOM 2243 N N . GLY A 1 284 ? 3.703 6.547 1.872 1 97.5 284 GLY A N 1
ATOM 2244 C CA . GLY A 1 284 ? 3.178 5.238 2.229 1 97.5 284 GLY A CA 1
ATOM 2245 C C . GLY A 1 284 ? 3.461 4.852 3.668 1 97.5 284 GLY A C 1
ATOM 2246 O O . GLY A 1 284 ? 3.627 3.672 3.979 1 97.5 284 GLY A O 1
ATOM 2247 N N . CYS A 1 285 ? 3.609 5.816 4.477 1 98.56 285 CYS A N 1
ATOM 2248 C CA . CYS A 1 285 ? 3.904 5.582 5.887 1 98.56 285 CYS A CA 1
ATOM 2249 C C . CYS A 1 285 ? 3.068 6.496 6.777 1 98.56 285 CYS A C 1
ATOM 2251 O O . CYS A 1 285 ? 3.242 7.715 6.758 1 98.56 285 CYS A O 1
ATOM 2253 N N . ALA A 1 286 ? 2.17 5.945 7.508 1 98.81 286 ALA A N 1
ATOM 2254 C CA . ALA A 1 286 ? 1.3 6.582 8.492 1 98.81 286 ALA A CA 1
ATOM 2255 C C . ALA A 1 286 ? 1.081 5.676 9.695 1 98.81 286 ALA A C 1
ATOM 2257 O O . ALA A 1 286 ? 1.677 4.602 9.789 1 98.81 286 ALA A O 1
ATOM 2258 N N . PHE A 1 287 ? 0.381 6.191 10.672 1 98.81 287 PHE A N 1
ATOM 2259 C CA . PHE A 1 287 ? 0.059 5.328 11.805 1 98.81 287 PHE A CA 1
ATOM 2260 C C . PHE A 1 287 ? -1.342 5.621 12.328 1 98.81 287 PHE A C 1
ATOM 2262 O O . PHE A 1 287 ? -1.92 6.664 12.016 1 98.81 287 PHE A O 1
ATOM 2269 N N . ALA A 1 288 ? -1.878 4.668 13.031 1 98.81 288 ALA A N 1
ATOM 2270 C CA . ALA A 1 288 ? -3.064 4.809 13.875 1 98.81 288 ALA A CA 1
ATOM 2271 C C . ALA A 1 288 ? -2.746 4.492 15.328 1 98.81 288 ALA A C 1
ATOM 2273 O O . ALA A 1 288 ? -2.025 3.531 15.617 1 98.81 288 ALA A O 1
ATOM 2274 N N . TRP A 1 289 ? -3.092 5.336 16.156 1 98.81 289 TRP A N 1
ATOM 2275 C CA . TRP A 1 289 ? -3.121 5.098 17.594 1 98.81 289 TRP A CA 1
ATOM 2276 C C . TRP A 1 289 ? -4.539 4.797 18.062 1 98.81 289 TRP A C 1
ATOM 2278 O O . TRP A 1 289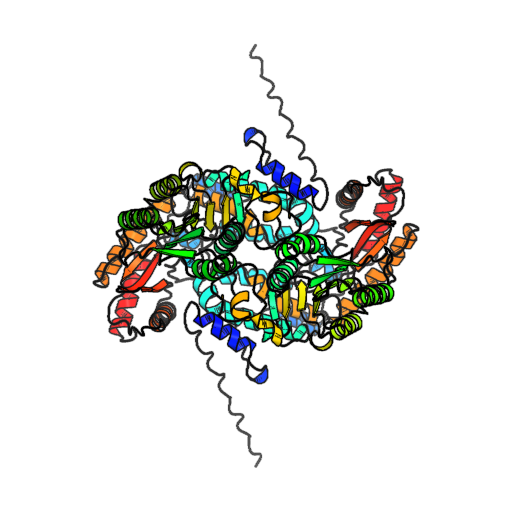 ? -5.473 5.543 17.766 1 98.81 289 TRP A O 1
ATOM 2288 N N . VAL A 1 290 ? -4.727 3.676 18.703 1 98.75 290 VAL A N 1
ATOM 2289 C CA . VAL A 1 290 ? -6.016 3.236 19.219 1 98.75 290 VAL A CA 1
ATOM 2290 C C . VAL A 1 290 ? -5.898 2.93 20.719 1 98.75 290 VAL A C 1
ATOM 2292 O O . VAL A 1 290 ? -5.012 2.184 21.141 1 98.75 290 VAL A O 1
ATOM 2295 N N . LYS A 1 291 ? -6.777 3.486 21.469 1 98.12 291 LYS A N 1
ATOM 2296 C CA . LYS A 1 291 ? -6.812 3.158 22.891 1 98.12 291 LYS A CA 1
ATOM 2297 C C . LYS A 1 291 ? -6.914 1.651 23.094 1 98.12 291 LYS A C 1
ATOM 2299 O O . LYS A 1 291 ? -7.656 0.967 22.391 1 98.12 291 LYS A O 1
ATOM 2304 N N . GLU A 1 292 ? -6.152 1.202 24.078 1 96.56 292 GLU A N 1
ATOM 2305 C CA . GLU A 1 292 ? -6.008 -0.234 24.297 1 96.56 292 GLU A CA 1
ATOM 2306 C C . GLU A 1 292 ? -7.371 -0.906 24.453 1 96.56 292 GLU A C 1
ATOM 2308 O O . GLU A 1 292 ? -7.605 -1.984 23.906 1 96.56 292 GLU A O 1
ATOM 2313 N N . GLU A 1 293 ? -8.281 -0.352 25.156 1 97.44 293 GLU A N 1
ATOM 2314 C CA . GLU A 1 293 ? -9.578 -0.955 25.453 1 97.44 293 GLU A CA 1
ATOM 2315 C C . GLU A 1 293 ? -10.422 -1.115 24.188 1 97.44 293 GLU A C 1
ATOM 2317 O O . GLU A 1 293 ? -11.422 -1.827 24.188 1 97.44 293 GLU A O 1
ATOM 2322 N N . LEU A 1 294 ? -10 -0.435 23.094 1 98.19 294 LEU A N 1
ATOM 2323 C CA . LEU A 1 294 ? -10.773 -0.462 21.859 1 98.19 294 LEU A CA 1
ATOM 2324 C C . LEU A 1 294 ? -10.133 -1.396 20.844 1 98.19 294 LEU A C 1
ATOM 2326 O O . LEU A 1 294 ? -10.664 -1.573 19.734 1 98.19 294 LEU A O 1
ATOM 2330 N N . HIS A 1 295 ? -9.047 -2.078 21.094 1 97.5 295 HIS A N 1
ATOM 2331 C CA . HIS A 1 295 ? -8.258 -2.891 20.172 1 97.5 295 HIS A CA 1
ATOM 2332 C C . HIS A 1 295 ? -9.102 -3.99 19.547 1 97.5 295 HIS A C 1
ATOM 2334 O O . HIS A 1 295 ? -8.953 -4.297 18.359 1 97.5 295 HIS A O 1
ATOM 2340 N N . LYS A 1 296 ? -9.953 -4.578 20.25 1 95.94 296 LYS A N 1
ATOM 2341 C CA . LYS A 1 296 ? -10.719 -5.738 19.812 1 95.94 296 LYS A CA 1
ATOM 2342 C C . LYS A 1 296 ? -11.711 -5.348 18.719 1 95.94 296 LYS A C 1
ATOM 2344 O O . LYS A 1 296 ? -12.164 -6.203 17.938 1 95.94 296 LYS A O 1
ATOM 2349 N N . GLU A 1 297 ? -11.992 -4.074 18.641 1 95.81 297 GLU A N 1
ATOM 2350 C CA . GLU A 1 297 ? -13.023 -3.619 17.703 1 95.81 297 GLU A CA 1
ATOM 2351 C C . GLU A 1 297 ? -12.422 -3.24 16.359 1 95.81 297 GLU A C 1
ATOM 2353 O O . GLU A 1 297 ? -13.086 -3.316 15.328 1 95.81 297 GLU A O 1
ATOM 2358 N N . VAL A 1 298 ? -11.203 -2.832 16.375 1 97.69 298 VAL A N 1
ATOM 2359 C CA . VAL A 1 298 ? -10.633 -2.188 15.203 1 97.69 298 VAL A CA 1
ATOM 2360 C C . VAL A 1 298 ? -9.875 -3.219 14.359 1 97.69 298 VAL A C 1
ATOM 2362 O O . VAL A 1 298 ? -9.023 -3.943 14.875 1 97.69 298 VAL A O 1
ATOM 2365 N N . ARG A 1 299 ? -10.188 -3.283 13.078 1 96.56 299 ARG A N 1
ATOM 2366 C CA . ARG A 1 299 ? -9.523 -4.16 12.117 1 96.56 299 ARG A CA 1
ATOM 2367 C C . ARG A 1 299 ? -9.156 -3.4 10.852 1 96.56 299 ARG A C 1
ATOM 2369 O O . ARG A 1 299 ? -9.789 -2.396 10.516 1 96.56 299 ARG A O 1
ATOM 2376 N N . PRO A 1 300 ? -8.125 -3.846 10.164 1 97.31 300 PRO A N 1
ATOM 2377 C CA . PRO A 1 300 ? -7.812 -3.217 8.875 1 97.31 300 PRO A CA 1
ATOM 2378 C C . PRO A 1 300 ? -8.883 -3.475 7.816 1 97.31 300 PRO A C 1
ATOM 2380 O O . PRO A 1 300 ? -9.664 -4.418 7.941 1 97.31 300 PRO A O 1
ATOM 2383 N N . ALA A 1 301 ? -8.891 -2.594 6.793 1 95.38 301 ALA A N 1
ATOM 2384 C CA . ALA A 1 301 ? -9.867 -2.746 5.715 1 95.38 301 ALA A CA 1
ATOM 2385 C C . ALA A 1 301 ? -9.609 -4.023 4.922 1 95.38 301 ALA A C 1
ATOM 2387 O O . ALA A 1 301 ? -10.547 -4.672 4.457 1 95.38 301 ALA A O 1
ATOM 2388 N N . VAL A 1 302 ? -8.367 -4.379 4.777 1 96.81 302 VAL A N 1
ATOM 2389 C CA . VAL A 1 302 ? -7.977 -5.605 4.09 1 96.81 302 VAL A CA 1
ATOM 2390 C C . VAL A 1 302 ? -7.723 -6.715 5.109 1 96.81 302 VAL A C 1
ATOM 2392 O O . VAL A 1 302 ? -6.891 -6.559 6.004 1 96.81 302 VAL A O 1
ATOM 2395 N N . ILE A 1 303 ? -8.453 -7.77 4.988 1 96.75 303 ILE A N 1
ATOM 2396 C CA . ILE A 1 303 ? -8.312 -8.922 5.875 1 96.75 303 ILE A CA 1
ATOM 2397 C C . ILE A 1 303 ? -7.316 -9.914 5.273 1 96.75 303 ILE A C 1
ATOM 2399 O O . ILE A 1 303 ? -7.469 -10.336 4.129 1 96.75 303 ILE A O 1
ATOM 2403 N N . SER A 1 304 ? -6.312 -10.211 6.027 1 95.25 304 SER A N 1
ATOM 2404 C CA . SER A 1 304 ? -5.246 -11.109 5.602 1 95.25 304 SER A CA 1
ATOM 2405 C C . SER A 1 304 ? -4.938 -12.148 6.676 1 95.25 304 SER A C 1
ATOM 2407 O O . SER A 1 304 ? -5.781 -12.438 7.527 1 95.25 304 SER A O 1
ATOM 2409 N N . HIS A 1 305 ? -3.736 -12.703 6.711 1 91.38 305 HIS A N 1
ATOM 2410 C CA . HIS A 1 305 ? -3.363 -13.852 7.535 1 91.38 305 HIS A CA 1
ATOM 2411 C C . HIS A 1 305 ? -3.498 -13.531 9.016 1 91.38 305 HIS A C 1
ATOM 2413 O O . HIS A 1 305 ? -3.791 -14.414 9.828 1 91.38 305 HIS A O 1
ATOM 2419 N N . GLY A 1 306 ? -3.385 -12.359 9.398 1 89.75 306 GLY A N 1
ATOM 2420 C CA . GLY A 1 306 ? -3.365 -11.992 10.805 1 89.75 306 GLY A CA 1
ATOM 2421 C C . GLY A 1 306 ? -4.746 -11.938 11.43 1 89.75 306 GLY A C 1
ATOM 2422 O O . GLY A 1 306 ? -4.879 -11.758 12.641 1 89.75 306 GLY A O 1
ATOM 2423 N N . TYR A 1 307 ? -5.77 -12.195 10.617 1 92.06 307 TYR A N 1
ATOM 2424 C CA . TYR A 1 307 ? -7.148 -12.062 11.078 1 92.06 307 TYR A CA 1
ATOM 2425 C C . TYR A 1 307 ? -7.398 -12.914 12.312 1 92.06 307 TYR A C 1
ATOM 2427 O O . TYR A 1 307 ? -6.988 -14.078 12.359 1 92.06 307 TYR A O 1
ATOM 2435 N N . ASP A 1 308 ? -7.984 -12.328 13.328 1 90.12 308 ASP A N 1
ATOM 2436 C CA . ASP A 1 308 ? -8.477 -12.945 14.555 1 90.12 308 ASP A CA 1
ATOM 2437 C C . ASP A 1 308 ? -7.32 -13.359 15.461 1 90.12 308 ASP A C 1
ATOM 2439 O O . ASP A 1 308 ? -7.465 -14.273 16.281 1 90.12 308 ASP A O 1
ATOM 2443 N N . GLN A 1 309 ? -6.164 -12.805 15.211 1 90.44 309 GLN A N 1
ATOM 2444 C CA . GLN A 1 309 ? -5.012 -13.117 16.047 1 90.44 309 GLN A CA 1
ATOM 2445 C C . GLN A 1 309 ? -4.609 -11.906 16.906 1 90.44 309 GLN A C 1
ATOM 2447 O O . GLN A 1 309 ? -3.5 -11.859 17.438 1 90.44 309 GLN A O 1
ATOM 2452 N N . GLY A 1 310 ? -5.504 -10.914 16.906 1 91.06 310 GLY A N 1
ATOM 2453 C CA . GLY A 1 310 ? -5.258 -9.734 17.719 1 91.06 310 GLY A CA 1
ATOM 2454 C C . GLY A 1 310 ? -4.984 -8.484 16.906 1 91.06 310 GLY A C 1
ATOM 2455 O O . GLY A 1 310 ? -4.746 -8.57 15.695 1 91.06 310 GLY A O 1
ATOM 2456 N N . PHE A 1 311 ? -4.93 -7.355 17.609 1 94.38 311 PHE A N 1
ATOM 2457 C CA . PHE A 1 311 ? -4.883 -6.027 17.016 1 94.38 311 PHE A CA 1
ATOM 2458 C C . PHE A 1 311 ? -3.652 -5.871 16.141 1 94.38 311 PHE A C 1
ATOM 2460 O O . PHE A 1 311 ? -3.773 -5.598 14.938 1 94.38 311 PHE A O 1
ATOM 2467 N N . HIS A 1 312 ? -2.484 -6.121 16.625 1 93.88 312 HIS A N 1
ATOM 2468 C CA . HIS A 1 312 ? -1.245 -5.902 15.891 1 93.88 312 HIS A CA 1
ATOM 2469 C C . HIS A 1 312 ? -1.08 -6.93 14.773 1 93.88 312 HIS A C 1
ATOM 2471 O O . HIS A 1 312 ? -0.628 -6.594 13.672 1 93.88 312 HIS A O 1
ATOM 2477 N N . SER A 1 313 ? -1.453 -8.148 15.016 1 91.5 313 SER A N 1
ATOM 2478 C CA . SER A 1 313 ? -1.32 -9.211 14.023 1 91.5 313 SER A CA 1
ATOM 2479 C C . SER A 1 313 ? -2.146 -8.906 12.781 1 91.5 313 SER A C 1
ATOM 2481 O O . SER A 1 313 ? -1.738 -9.234 11.664 1 91.5 313 SER A O 1
ATOM 2483 N N . GLU A 1 314 ? -3.244 -8.336 13 1 94.06 314 GLU A N 1
ATOM 2484 C CA . GLU A 1 314 ? -4.121 -8.039 11.875 1 94.06 314 GLU A CA 1
ATOM 2485 C C . GLU A 1 314 ? -3.568 -6.898 11.031 1 94.06 314 GLU A C 1
ATOM 2487 O O . GLU A 1 314 ? -3.758 -6.875 9.812 1 94.06 314 GLU A O 1
ATOM 2492 N N . PHE A 1 315 ? -2.867 -5.969 11.672 1 95.31 315 PHE A N 1
ATOM 2493 C CA . PHE A 1 315 ? -2.418 -4.773 10.969 1 95.31 315 PHE A CA 1
ATOM 2494 C C . PHE A 1 315 ? -1.007 -4.961 10.422 1 95.31 315 PHE A C 1
ATOM 2496 O O . PHE A 1 315 ? -0.635 -4.348 9.422 1 95.31 315 PHE A O 1
ATOM 2503 N N . ILE A 1 316 ? -0.217 -5.766 11.039 1 90.94 316 ILE A N 1
ATOM 2504 C CA . ILE A 1 316 ? 1.224 -5.777 10.805 1 90.94 316 ILE A CA 1
ATOM 2505 C C . ILE A 1 316 ? 1.521 -6.402 9.445 1 90.94 316 ILE A C 1
ATOM 2507 O O . ILE A 1 316 ? 2.537 -6.09 8.82 1 90.94 316 ILE A O 1
ATOM 2511 N N . TRP A 1 317 ? 0.626 -7.258 8.992 1 90.81 317 TRP A N 1
ATOM 2512 C CA . TRP A 1 317 ? 0.806 -7.941 7.719 1 90.81 317 TRP A CA 1
ATOM 2513 C C . TRP A 1 317 ? -0.408 -7.738 6.816 1 90.81 317 TRP A C 1
ATOM 2515 O O . TRP A 1 317 ? -1.48 -8.289 7.078 1 90.81 317 TRP A O 1
ATOM 2525 N N . GLN A 1 318 ? -0.205 -7.039 5.801 1 93.94 318 GLN A N 1
ATOM 2526 C CA . GLN A 1 318 ? -1.255 -6.801 4.816 1 93.94 318 GLN A CA 1
ATOM 2527 C C . GLN A 1 318 ? -0.898 -7.418 3.469 1 93.94 318 GLN A C 1
ATOM 2529 O O . GLN A 1 318 ? -1.07 -6.785 2.426 1 93.94 318 GLN A O 1
ATOM 2534 N N . ALA A 1 319 ? -0.329 -8.648 3.535 1 95.88 319 ALA A N 1
ATOM 2535 C CA . ALA A 1 319 ? 0.11 -9.414 2.373 1 95.88 319 ALA A CA 1
ATOM 2536 C C . ALA A 1 319 ? 1.393 -8.836 1.784 1 95.88 319 ALA A C 1
ATOM 2538 O O . ALA A 1 319 ? 2.021 -7.961 2.389 1 95.88 319 ALA A O 1
ATOM 2539 N N . THR A 1 320 ? 1.866 -9.492 0.716 1 96.88 320 THR A N 1
ATOM 2540 C CA . THR A 1 320 ? 3.145 -9.102 0.132 1 96.88 320 THR A CA 1
ATOM 2541 C C . THR A 1 320 ? 3.096 -7.656 -0.358 1 96.88 320 THR A C 1
ATOM 2543 O O . THR A 1 320 ? 2.26 -7.309 -1.191 1 96.88 320 THR A O 1
ATOM 2546 N N . ASP A 1 321 ? 3.91 -6.859 0.2 1 96.94 321 ASP A N 1
ATOM 2547 C CA . ASP A 1 321 ? 4.012 -5.434 -0.109 1 96.94 321 ASP A CA 1
ATOM 2548 C C . ASP A 1 321 ? 5.395 -4.895 0.246 1 96.94 321 ASP A C 1
ATOM 2550 O O . ASP A 1 321 ? 6.289 -5.656 0.625 1 96.94 321 ASP A O 1
ATOM 2554 N N . ASP A 1 322 ? 5.594 -3.65 -0.032 1 97.44 322 ASP A N 1
ATOM 2555 C CA . ASP A 1 322 ? 6.797 -2.965 0.429 1 97.44 322 ASP A CA 1
ATOM 2556 C C . ASP A 1 322 ? 6.59 -2.369 1.819 1 97.44 322 ASP A C 1
ATOM 2558 O O . ASP A 1 322 ? 5.828 -1.414 1.983 1 97.44 322 ASP A O 1
ATOM 2562 N N . TYR A 1 323 ? 7.277 -2.838 2.83 1 97.62 323 TYR A N 1
ATOM 2563 C CA . TYR A 1 323 ? 7.129 -2.377 4.207 1 97.62 323 TYR A CA 1
ATOM 2564 C C . TYR A 1 323 ? 8.297 -1.488 4.613 1 97.62 323 TYR A C 1
ATOM 2566 O O . TYR A 1 323 ? 8.367 -1.027 5.754 1 97.62 323 TYR A O 1
ATOM 2574 N N . THR A 1 324 ? 9.172 -1.213 3.662 1 98.31 324 THR A N 1
ATOM 2575 C CA . THR A 1 324 ? 10.414 -0.519 3.992 1 98.31 324 THR A CA 1
ATOM 2576 C C . THR A 1 324 ? 10.133 0.92 4.418 1 98.31 324 THR A C 1
ATOM 2578 O O . THR A 1 324 ? 10.883 1.501 5.199 1 98.31 324 THR A O 1
ATOM 2581 N N . PRO A 1 325 ? 8.992 1.556 3.967 1 98.5 325 PRO A N 1
ATOM 2582 C CA . PRO A 1 325 ? 8.703 2.889 4.5 1 98.5 325 PRO A CA 1
ATOM 2583 C C . PRO A 1 325 ? 8.5 2.885 6.016 1 98.5 325 PRO A C 1
ATOM 2585 O O . PRO A 1 325 ? 8.922 3.818 6.699 1 98.5 325 PRO A O 1
ATOM 2588 N N . PHE A 1 326 ? 7.91 1.857 6.539 1 98.5 326 PHE A N 1
ATOM 2589 C CA . PHE A 1 326 ? 7.684 1.756 7.977 1 98.5 326 PHE A CA 1
ATOM 2590 C C . PHE A 1 326 ? 9.008 1.688 8.727 1 98.5 326 PHE A C 1
ATOM 2592 O O . PHE A 1 326 ? 9.172 2.34 9.758 1 98.5 326 PHE A O 1
ATOM 2599 N N . LEU A 1 327 ? 9.938 0.985 8.164 1 98.5 327 LEU A N 1
ATOM 2600 C CA . LEU A 1 327 ? 11.234 0.807 8.805 1 98.5 327 LEU A CA 1
ATOM 2601 C C . LEU A 1 327 ? 12.047 2.1 8.766 1 98.5 327 LEU A C 1
ATOM 2603 O O . LEU A 1 327 ? 12.859 2.357 9.656 1 98.5 327 LEU A O 1
ATOM 2607 N N . SER A 1 328 ? 11.758 2.889 7.793 1 98.62 328 SER A N 1
ATOM 2608 C CA . SER A 1 328 ? 12.523 4.109 7.57 1 98.62 328 SER A CA 1
ATOM 2609 C C . SER A 1 328 ? 12.062 5.23 8.5 1 98.62 328 SER A C 1
ATOM 2611 O O . SER A 1 328 ? 12.695 6.285 8.57 1 98.62 328 SER A O 1
ATOM 2613 N N . VAL A 1 329 ? 10.992 5.035 9.203 1 98.5 329 VAL A N 1
ATOM 2614 C CA . VAL A 1 329 ? 10.477 6.051 10.117 1 98.5 329 VAL A CA 1
ATOM 2615 C C . VAL A 1 329 ? 11.5 6.328 11.219 1 98.5 329 VAL A C 1
ATOM 2617 O O . VAL A 1 329 ? 11.633 7.465 11.68 1 98.5 329 VAL A O 1
ATOM 2620 N N . VAL A 1 330 ? 12.242 5.301 11.617 1 98.06 330 VAL A N 1
ATOM 2621 C CA . VAL A 1 330 ? 13.25 5.453 12.656 1 98.06 330 VAL A CA 1
ATOM 2622 C C . VAL A 1 330 ? 14.352 6.402 12.18 1 98.06 330 VAL A C 1
ATOM 2624 O O . VAL A 1 330 ? 14.828 7.242 12.945 1 98.06 330 VAL A O 1
ATOM 2627 N N . SER A 1 331 ? 14.719 6.254 10.922 1 98.44 331 SER A N 1
ATOM 2628 C CA . SER A 1 331 ? 15.711 7.145 10.32 1 98.44 331 SER A CA 1
ATOM 2629 C C . SER A 1 331 ? 15.18 8.57 10.219 1 98.44 331 SER A C 1
ATOM 2631 O O . SER A 1 331 ? 15.922 9.531 10.422 1 98.44 331 SER A O 1
ATOM 2633 N N . ALA A 1 332 ? 13.922 8.695 9.922 1 98.81 332 ALA A N 1
ATOM 2634 C CA . ALA A 1 332 ? 13.273 10.008 9.859 1 98.81 332 ALA A CA 1
ATOM 2635 C C . ALA A 1 332 ? 13.273 10.688 11.219 1 98.81 332 ALA A C 1
ATOM 2637 O O . ALA A 1 332 ? 13.578 11.875 11.328 1 98.81 332 ALA A O 1
ATOM 2638 N N . ILE A 1 333 ? 12.922 9.922 12.227 1 98.62 333 ILE A N 1
ATOM 2639 C CA . ILE A 1 333 ? 12.914 10.438 13.586 1 98.62 333 ILE A CA 1
ATOM 2640 C C . ILE A 1 333 ? 14.32 10.875 13.984 1 98.62 333 ILE A C 1
ATOM 2642 O O . ILE A 1 333 ? 14.5 11.938 14.586 1 98.62 333 ILE A O 1
ATOM 2646 N N . LYS A 1 334 ? 15.297 10.086 13.609 1 97.94 334 LYS A N 1
ATOM 2647 C CA . LYS A 1 334 ? 16.688 10.438 13.914 1 97.94 334 LYS A CA 1
ATOM 2648 C C . LYS A 1 334 ? 17.078 11.75 13.242 1 97.94 334 LYS A C 1
ATOM 2650 O O . LYS A 1 334 ? 17.75 12.578 13.852 1 97.94 334 LYS A O 1
ATOM 2655 N N . PHE A 1 335 ? 16.703 11.961 11.977 1 98.62 335 PHE A N 1
ATOM 2656 C CA . PHE A 1 335 ? 16.938 13.211 11.266 1 98.62 335 PHE A CA 1
ATOM 2657 C C . PHE A 1 335 ? 16.359 14.391 12.031 1 98.62 335 PHE A C 1
ATOM 2659 O O . PHE A 1 335 ? 17.031 15.406 12.234 1 98.62 335 PHE A O 1
ATOM 2666 N N . VAL A 1 336 ? 15.109 14.227 12.484 1 98.56 336 VAL A N 1
ATOM 2667 C CA . VAL A 1 336 ? 14.398 15.273 13.219 1 98.56 336 VAL A CA 1
ATOM 2668 C C . VAL A 1 336 ? 15.109 15.555 14.539 1 98.56 336 VAL A C 1
ATOM 2670 O O . VAL A 1 336 ? 15.273 16.719 14.93 1 98.56 336 VAL A O 1
ATOM 2673 N N . GLU A 1 337 ? 15.508 14.508 15.203 1 97 337 GLU A N 1
ATOM 2674 C CA . GLU A 1 337 ? 16.188 14.648 16.484 1 97 337 GLU A CA 1
ATOM 2675 C C . GLU A 1 337 ? 17.516 15.375 16.328 1 97 337 GLU A C 1
ATOM 2677 O O . GLU A 1 337 ? 17.859 16.234 17.125 1 97 337 GLU A O 1
ATOM 2682 N N . LEU A 1 338 ? 18.25 15.047 15.305 1 97.12 338 LEU A N 1
ATOM 2683 C CA . LEU A 1 338 ? 19.547 15.672 15.055 1 97.12 338 LEU A CA 1
ATOM 2684 C C . LEU A 1 338 ? 19.375 17.141 14.688 1 97.12 338 LEU A C 1
ATOM 2686 O O . LEU A 1 338 ? 20.188 17.984 15.094 1 97.12 338 LEU A O 1
ATOM 2690 N N . CYS A 1 339 ? 18.328 17.484 13.938 1 97.88 339 CYS A N 1
ATOM 2691 C CA . CYS A 1 339 ? 18.047 18.859 13.562 1 97.88 339 CYS A CA 1
ATOM 2692 C C . CYS A 1 339 ? 17.453 19.625 14.734 1 97.88 339 CYS A C 1
ATOM 2694 O O . CYS A 1 339 ? 17.594 20.844 14.828 1 97.88 339 CYS A O 1
ATOM 2696 N N . GLY A 1 340 ? 16.781 18.938 15.633 1 97.5 340 GLY A N 1
ATOM 2697 C CA . GLY A 1 340 ? 16.031 19.531 16.719 1 97.5 340 GLY A CA 1
ATOM 2698 C C . GLY A 1 340 ? 14.562 19.703 16.391 1 97.5 340 GLY A C 1
ATOM 2699 O O . GLY A 1 340 ? 14.18 20.641 15.695 1 97.5 340 GLY A O 1
ATOM 2700 N N . ALA A 1 341 ? 13.758 18.906 16.984 1 97.69 341 ALA A N 1
ATOM 2701 C CA . ALA A 1 341 ? 12.32 18.906 16.703 1 97.69 341 ALA A CA 1
ATOM 2702 C C . ALA A 1 341 ? 11.711 20.266 17 1 97.69 341 ALA A C 1
ATOM 2704 O O . ALA A 1 341 ? 10.977 20.812 16.172 1 97.69 341 ALA A O 1
ATOM 2705 N N . GLU A 1 342 ? 12.008 20.828 18.141 1 97.62 342 GLU A N 1
ATOM 2706 C CA . GLU A 1 342 ? 11.469 22.125 18.531 1 97.62 342 GLU A CA 1
ATOM 2707 C C . GLU A 1 342 ? 11.969 23.234 17.609 1 97.62 342 GLU A C 1
ATOM 2709 O O . GLU A 1 342 ? 11.227 24.172 17.281 1 97.62 342 GLU A O 1
ATOM 2714 N N . LYS A 1 343 ? 13.219 23.125 17.203 1 98.44 343 LYS A N 1
ATOM 2715 C CA . LYS A 1 343 ? 13.789 24.109 16.297 1 98.44 343 LYS A CA 1
ATOM 2716 C C . LYS A 1 343 ? 13.094 24.062 14.938 1 98.44 343 LYS A C 1
ATOM 2718 O O . LYS A 1 343 ? 12.828 25.109 14.336 1 98.44 343 LYS A O 1
ATOM 2723 N N . ILE A 1 344 ? 12.867 22.891 14.477 1 98.75 344 ILE A N 1
ATOM 2724 C CA . ILE A 1 344 ? 12.172 22.719 13.203 1 98.75 344 ILE A CA 1
ATOM 2725 C C . ILE A 1 344 ? 10.789 23.359 13.281 1 98.75 344 ILE A C 1
ATOM 2727 O O . ILE A 1 344 ? 10.406 24.141 12.398 1 98.75 344 ILE A O 1
ATOM 2731 N N . MET A 1 345 ? 10.062 23.062 14.305 1 97.94 345 MET A N 1
ATOM 2732 C CA . MET A 1 345 ? 8.703 23.562 14.469 1 97.94 345 MET A CA 1
ATOM 2733 C C . MET A 1 345 ? 8.695 25.078 14.594 1 97.94 345 MET A C 1
ATOM 2735 O O . MET A 1 345 ? 7.887 25.766 13.961 1 97.94 345 MET A O 1
ATOM 2739 N N . ALA A 1 346 ? 9.602 25.594 15.391 1 98.19 346 ALA A N 1
ATOM 2740 C CA . ALA A 1 346 ? 9.688 27.047 15.594 1 98.19 346 ALA A CA 1
ATOM 2741 C C . ALA A 1 346 ? 10.039 27.766 14.297 1 98.19 346 ALA A C 1
ATOM 2743 O O . ALA A 1 346 ? 9.43 28.781 13.953 1 98.19 346 ALA A O 1
ATOM 2744 N N . TYR A 1 347 ? 11.016 27.25 13.625 1 98.75 347 TYR A N 1
ATOM 2745 C CA . TYR A 1 347 ? 11.438 27.859 12.367 1 98.75 347 TYR A CA 1
ATOM 2746 C C . TYR A 1 347 ? 10.305 27.859 11.359 1 98.75 347 TYR A C 1
ATOM 2748 O O . TYR A 1 347 ? 10.039 28.875 10.711 1 98.75 347 TYR A O 1
ATOM 2756 N N . SER A 1 348 ? 9.695 26.75 11.211 1 98.5 348 SER A N 1
ATOM 2757 C CA . SER A 1 348 ? 8.617 26.594 10.234 1 98.5 348 SER A CA 1
ATOM 2758 C C . SER A 1 348 ? 7.453 27.531 10.547 1 98.5 348 SER A C 1
ATOM 2760 O O . SER A 1 348 ? 6.898 28.156 9.648 1 98.5 348 SER A O 1
ATOM 2762 N N . ASN A 1 349 ? 7.102 27.578 11.789 1 97.5 349 ASN A N 1
ATOM 2763 C CA . ASN A 1 349 ? 6.004 28.453 12.203 1 97.5 349 ASN A CA 1
ATOM 2764 C C . ASN A 1 349 ? 6.348 29.922 12.008 1 97.5 349 ASN A C 1
ATOM 2766 O O . ASN A 1 349 ? 5.531 30.688 11.492 1 97.5 349 ASN A O 1
ATOM 2770 N N . GLU A 1 350 ? 7.484 30.328 12.422 1 98.38 350 GLU A N 1
ATOM 2771 C CA . GLU A 1 350 ? 7.914 31.719 12.273 1 98.38 350 GLU A CA 1
ATOM 2772 C C . GLU A 1 350 ? 7.957 32.125 10.805 1 98.38 350 GLU A C 1
ATOM 2774 O O . GLU A 1 350 ? 7.469 33.188 10.438 1 98.38 350 GLU A O 1
ATOM 2779 N N . LEU A 1 351 ? 8.531 31.266 10.078 1 98.75 351 LEU A N 1
ATOM 2780 C CA . LEU A 1 351 ? 8.688 31.531 8.656 1 98.75 351 LEU A CA 1
ATOM 2781 C C . LEU A 1 351 ? 7.332 31.703 7.977 1 98.75 351 LEU A C 1
ATOM 2783 O O . LEU A 1 351 ? 7.125 32.656 7.215 1 98.75 351 LEU A O 1
ATOM 2787 N N . VAL A 1 352 ? 6.422 30.781 8.219 1 97.94 352 VAL A N 1
ATOM 2788 C CA . VAL A 1 352 ? 5.148 30.812 7.516 1 97.94 352 VAL A CA 1
ATOM 2789 C C . VAL A 1 352 ? 4.297 31.969 8.023 1 97.94 352 VAL A C 1
ATOM 2791 O O . VAL A 1 352 ? 3.51 32.531 7.27 1 97.94 352 VAL A O 1
ATOM 2794 N N . THR A 1 353 ? 4.457 32.312 9.266 1 97.88 353 THR A N 1
ATOM 2795 C CA . THR A 1 353 ? 3.762 33.469 9.82 1 97.88 353 THR A CA 1
ATOM 2796 C C . THR A 1 353 ? 4.215 34.75 9.133 1 97.88 353 THR A C 1
ATOM 2798 O O . THR A 1 353 ? 3.385 35.562 8.695 1 97.88 353 THR A O 1
ATOM 2801 N N . ASP A 1 354 ? 5.488 34.906 9.07 1 98.44 354 ASP A N 1
ATOM 2802 C CA . ASP A 1 354 ? 6.043 36.062 8.375 1 98.44 354 ASP A CA 1
ATOM 2803 C C . ASP A 1 354 ? 5.605 36.094 6.914 1 98.44 354 ASP A C 1
ATOM 2805 O O . ASP A 1 354 ? 5.211 37.156 6.402 1 98.44 354 ASP A O 1
ATOM 2809 N N . ALA A 1 355 ? 5.699 35 6.305 1 98.62 355 ALA A N 1
ATOM 2810 C CA . ALA A 1 355 ? 5.34 34.875 4.895 1 98.62 355 ALA A CA 1
ATOM 2811 C C . ALA A 1 355 ? 3.871 35.219 4.672 1 98.62 355 ALA A C 1
ATOM 2813 O O . ALA A 1 355 ? 3.529 35.906 3.715 1 98.62 355 ALA A O 1
ATOM 2814 N N . ALA A 1 356 ? 3.008 34.688 5.496 1 98.06 356 ALA A N 1
ATOM 2815 C CA . ALA A 1 356 ? 1.576 34.938 5.375 1 98.06 356 ALA A CA 1
ATOM 2816 C C . ALA A 1 356 ? 1.279 36.438 5.465 1 98.06 356 ALA A C 1
ATOM 2818 O O . ALA A 1 356 ? 0.513 36.969 4.664 1 98.06 356 ALA A O 1
ATOM 2819 N N . ASN A 1 357 ? 1.87 37.062 6.379 1 97.94 357 ASN A N 1
ATOM 2820 C CA . ASN A 1 357 ? 1.683 38.5 6.551 1 97.94 357 ASN A CA 1
ATOM 2821 C C . ASN A 1 357 ? 2.213 39.281 5.355 1 97.94 357 ASN A C 1
ATOM 2823 O O . ASN A 1 357 ? 1.565 40.219 4.887 1 97.94 357 ASN A O 1
ATOM 2827 N N . GLU A 1 358 ? 3.314 38.906 4.934 1 97.94 358 GLU A N 1
ATOM 2828 C CA . GLU A 1 358 ? 3.928 39.594 3.801 1 97.94 358 GLU A CA 1
ATOM 2829 C C . GLU A 1 358 ? 3.098 39.406 2.533 1 97.94 358 GLU A C 1
ATOM 2831 O O . GLU A 1 358 ? 2.93 40.344 1.757 1 97.94 358 GLU A O 1
ATOM 2836 N N . LEU A 1 359 ? 2.662 38.219 2.271 1 98.31 359 LEU A N 1
ATOM 2837 C CA . LEU A 1 359 ? 1.837 37.938 1.099 1 98.31 359 LEU A CA 1
ATOM 2838 C C . LEU A 1 359 ? 0.534 38.719 1.158 1 98.31 359 LEU A C 1
ATOM 2840 O O . LEU A 1 359 ? 0.122 39.312 0.164 1 98.31 359 LEU A O 1
ATOM 2844 N N . ALA A 1 360 ? -0.132 38.688 2.311 1 97.88 360 ALA A N 1
ATOM 2845 C CA . ALA A 1 360 ? -1.374 39.438 2.488 1 97.88 360 ALA A CA 1
ATOM 2846 C C . ALA A 1 360 ? -1.156 40.938 2.242 1 97.88 360 ALA A C 1
ATOM 2848 O O . ALA A 1 360 ? -1.987 41.594 1.615 1 97.88 360 ALA A O 1
ATOM 2849 N N . LYS A 1 361 ? -0.09 41.438 2.74 1 97.69 361 LYS A N 1
ATOM 2850 C CA . LYS A 1 361 ? 0.252 42.844 2.549 1 97.69 361 LYS A CA 1
ATOM 2851 C C . LYS A 1 361 ? 0.54 43.156 1.08 1 97.69 361 LYS A C 1
ATOM 2853 O O . LYS A 1 361 ? 0.006 44.094 0.522 1 97.69 361 LYS A O 1
ATOM 2858 N N . ALA A 1 362 ? 1.342 42.375 0.488 1 97.62 362 ALA A N 1
ATOM 2859 C CA . ALA A 1 362 ? 1.736 42.562 -0.904 1 97.62 362 ALA A CA 1
ATOM 2860 C C . ALA A 1 362 ? 0.524 42.531 -1.829 1 97.62 362 ALA A C 1
ATOM 2862 O O . ALA A 1 362 ? 0.479 43.219 -2.836 1 97.62 362 ALA A O 1
ATOM 2863 N N . TRP A 1 363 ? -0.4 41.688 -1.503 1 96.88 363 TRP A N 1
ATOM 2864 C CA . TRP A 1 363 ? -1.545 41.469 -2.377 1 96.88 363 TRP A CA 1
ATOM 2865 C C . TRP A 1 363 ? -2.746 42.281 -1.931 1 96.88 363 TRP A C 1
ATOM 2867 O O . TRP A 1 363 ? -3.787 42.281 -2.59 1 96.88 363 TRP A O 1
ATOM 2877 N N . ASP A 1 364 ? -2.605 43 -0.818 1 96 364 ASP A N 1
ATOM 2878 C CA . ASP A 1 364 ? -3.682 43.781 -0.218 1 96 364 ASP A CA 1
ATOM 2879 C C . ASP A 1 364 ? -4.906 42.906 0.056 1 96 364 ASP A C 1
ATOM 2881 O O . ASP A 1 364 ? -6.008 43.219 -0.396 1 96 364 ASP A O 1
ATOM 2885 N N . THR A 1 365 ? -4.645 41.812 0.721 1 96 365 THR A N 1
ATOM 2886 C CA . THR A 1 365 ? -5.676 40.875 1.115 1 96 365 THR A CA 1
ATOM 2887 C C . THR A 1 365 ? -5.551 40.5 2.594 1 96 365 THR A C 1
ATOM 2889 O O . THR A 1 365 ? -5.238 41.375 3.42 1 96 365 THR A O 1
ATOM 2892 N N . GLU A 1 366 ? -5.77 39.219 2.939 1 95.44 366 GLU A N 1
ATOM 2893 C CA . GLU A 1 366 ? -5.789 38.875 4.355 1 95.44 366 GLU A CA 1
ATOM 2894 C C . GLU A 1 366 ? -5.246 37.469 4.59 1 95.44 366 GLU A C 1
ATOM 2896 O O . GLU A 1 366 ? -5.289 36.625 3.695 1 95.44 366 GLU A O 1
ATOM 2901 N N . VAL A 1 367 ? -4.727 37.344 5.777 1 95.81 367 VAL A N 1
ATOM 2902 C CA . VAL A 1 367 ? -4.508 36 6.312 1 95.81 367 VAL A CA 1
ATOM 2903 C C . VAL A 1 367 ? -5.816 35.469 6.871 1 95.81 367 VAL A C 1
ATOM 2905 O O . VAL A 1 367 ? -6.422 36.062 7.762 1 95.81 367 VAL A O 1
ATOM 2908 N N . VAL A 1 368 ? -6.242 34.344 6.395 1 92.06 368 VAL A N 1
ATOM 2909 C CA . VAL A 1 368 ? -7.594 33.844 6.621 1 92.06 368 VAL A CA 1
ATOM 2910 C C . VAL A 1 368 ? -7.762 33.438 8.086 1 92.06 368 VAL A C 1
ATOM 2912 O O . VAL A 1 368 ? -8.805 33.719 8.688 1 92.06 368 VAL A O 1
ATOM 2915 N N . VAL A 1 369 ? -6.777 32.75 8.578 1 89.25 369 VAL A N 1
ATOM 2916 C CA . VAL A 1 369 ? -6.766 32.281 9.969 1 89.25 369 VAL A CA 1
ATOM 2917 C C . VAL A 1 369 ? -5.68 33.031 10.742 1 89.25 369 VAL A C 1
ATOM 2919 O O . VAL A 1 369 ? -4.555 33.188 10.258 1 89.25 369 VAL A O 1
ATOM 2922 N N . PRO A 1 370 ? -5.984 33.469 11.953 1 87.06 370 PRO A N 1
ATOM 2923 C CA . PRO A 1 370 ? -4.973 34.219 12.719 1 87.06 370 PRO A CA 1
ATOM 2924 C C . PRO A 1 370 ? -3.711 33.375 12.969 1 87.06 370 PRO A C 1
ATOM 2926 O O . PRO A 1 370 ? -3.795 32.188 13.242 1 87.06 370 PRO A O 1
ATOM 2929 N N . PRO A 1 371 ? -2.602 34.031 12.992 1 87.25 371 PRO A N 1
ATOM 2930 C CA . PRO A 1 371 ? -1.314 33.344 13.164 1 87.25 371 PRO A CA 1
ATOM 2931 C C . PRO A 1 371 ? -1.249 32.531 14.438 1 87.25 371 PRO A C 1
ATOM 2933 O O . PRO A 1 371 ? -0.548 31.5 14.484 1 87.25 371 PRO A O 1
ATOM 2936 N N . ALA A 1 372 ? -1.995 32.875 15.414 1 84.25 372 ALA A N 1
ATOM 2937 C CA . ALA A 1 372 ? -1.992 32.156 16.672 1 84.25 372 ALA A CA 1
ATOM 2938 C C . ALA A 1 372 ? -2.701 30.812 16.531 1 84.25 372 ALA A C 1
ATOM 2940 O O . ALA A 1 372 ? -2.539 29.922 17.375 1 84.25 372 ALA A O 1
ATOM 2941 N N . ASP A 1 373 ? -3.326 30.594 15.391 1 86 373 ASP A N 1
ATOM 2942 C CA . ASP A 1 373 ? -4.195 29.422 15.266 1 86 373 ASP A CA 1
ATOM 2943 C C . ASP A 1 373 ? -3.65 28.438 14.234 1 86 373 ASP A C 1
ATOM 2945 O O . ASP A 1 373 ? -4.309 27.453 13.906 1 86 373 ASP A O 1
ATOM 2949 N N . PHE A 1 374 ? -2.459 28.797 13.727 1 88.31 374 PHE A N 1
ATOM 2950 C CA . PHE A 1 374 ? -1.923 27.812 12.797 1 88.31 374 PHE A CA 1
ATOM 2951 C C . PHE A 1 374 ? -0.475 27.469 13.141 1 88.31 374 PHE A C 1
ATOM 2953 O O . PHE A 1 374 ? 0.173 28.203 13.891 1 88.31 374 PHE A O 1
ATOM 2960 N N . ALA A 1 375 ? -0.067 26.312 12.68 1 92.81 375 ALA A N 1
ATOM 2961 C CA . ALA A 1 375 ? 1.29 25.828 12.93 1 92.81 375 ALA A CA 1
ATOM 2962 C C . ALA A 1 375 ? 2.211 26.156 11.758 1 92.81 375 ALA A C 1
ATOM 2964 O O . ALA A 1 375 ? 2.59 27.297 11.555 1 92.81 375 ALA A O 1
ATOM 2965 N N . ALA A 1 376 ? 2.414 25.219 10.875 1 97 376 ALA A N 1
ATOM 2966 C CA . ALA A 1 376 ? 3.4 25.422 9.82 1 97 376 ALA A CA 1
ATOM 2967 C C . ALA A 1 376 ? 2.721 25.625 8.469 1 97 376 ALA A C 1
ATOM 2969 O O . ALA A 1 376 ? 3.385 25.641 7.43 1 97 376 ALA A O 1
ATOM 2970 N N . MET A 1 377 ? 1.372 25.766 8.484 1 96.5 377 MET A N 1
ATOM 2971 C CA . MET A 1 377 ? 0.61 26.062 7.277 1 96.5 377 MET A CA 1
ATOM 2972 C C . MET A 1 377 ? -0.284 27.281 7.48 1 96.5 377 MET A C 1
ATOM 2974 O O . MET A 1 377 ? -0.863 27.453 8.555 1 96.5 377 MET A O 1
ATOM 2978 N N . ALA A 1 378 ? -0.362 28.094 6.461 1 95.81 378 ALA A N 1
ATOM 2979 C CA . ALA A 1 378 ? -1.198 29.297 6.527 1 95.81 378 ALA A CA 1
ATOM 2980 C C . ALA A 1 378 ? -2.041 29.438 5.266 1 95.81 378 ALA A C 1
ATOM 2982 O O . ALA A 1 378 ? -1.65 28.984 4.191 1 95.81 378 ALA A O 1
ATOM 2983 N N . LEU A 1 379 ? -3.162 30.031 5.445 1 94.56 379 LEU A N 1
ATOM 2984 C CA . LEU A 1 379 ? -4.094 30.312 4.359 1 94.56 379 LEU A CA 1
ATOM 2985 C C . LEU A 1 379 ? -4.168 31.812 4.082 1 94.56 379 LEU A C 1
ATOM 2987 O O . LEU A 1 379 ? -4.438 32.594 4.992 1 94.56 379 LEU A O 1
ATOM 2991 N N . ILE A 1 380 ? -3.914 32.188 2.82 1 96.31 380 ILE A N 1
ATOM 2992 C CA . ILE A 1 380 ? -3.955 33.594 2.428 1 96.31 380 ILE A CA 1
ATOM 2993 C C . ILE A 1 380 ? -4.938 33.781 1.271 1 96.31 380 ILE A C 1
ATOM 2995 O O . ILE A 1 380 ? -4.957 32.969 0.334 1 96.31 380 ILE A O 1
ATOM 2999 N N . ARG A 1 381 ? -5.758 34.75 1.376 1 94.94 381 ARG A N 1
ATOM 3000 C CA . ARG A 1 381 ? -6.641 35.094 0.263 1 94.94 381 ARG A CA 1
ATOM 3001 C C . ARG A 1 381 ? -5.84 35.594 -0.926 1 94.94 381 ARG A C 1
ATOM 3003 O O . ARG A 1 381 ? -4.953 36.438 -0.764 1 94.94 381 ARG A O 1
ATOM 3010 N N . MET A 1 382 ? -6.117 35.094 -2.068 1 94.62 382 MET A N 1
ATOM 3011 C CA . MET A 1 382 ? -5.465 35.531 -3.295 1 94.62 382 MET A CA 1
ATOM 3012 C C . MET A 1 382 ? -6.055 36.844 -3.771 1 94.62 382 MET A C 1
ATOM 3014 O O . MET A 1 382 ? -7.215 37.156 -3.484 1 94.62 382 MET A O 1
ATOM 3018 N N . PRO A 1 383 ? -5.277 37.656 -4.504 1 91.88 383 PRO A N 1
ATOM 3019 C CA . PRO A 1 383 ? -5.82 38.906 -4.992 1 91.88 383 PRO A CA 1
ATOM 3020 C C . PRO A 1 383 ? -6.906 38.719 -6.047 1 91.88 383 PRO A C 1
ATOM 3022 O O . PRO A 1 383 ? -6.906 37.719 -6.766 1 91.88 383 PRO A O 1
ATOM 3025 N N . LYS A 1 384 ? -7.879 39.75 -6.062 1 77.81 384 LYS A N 1
ATOM 3026 C CA . LYS A 1 384 ? -8.906 39.812 -7.098 1 77.81 384 LYS A CA 1
ATOM 3027 C C . LYS A 1 384 ? -8.367 40.438 -8.383 1 77.81 384 LYS A C 1
ATOM 3029 O O . LYS A 1 384 ? -7.375 41.156 -8.359 1 77.81 384 LYS A O 1
ATOM 3034 N N . PRO A 1 385 ? -9.211 40.312 -9.758 1 60.38 385 PRO A N 1
ATOM 3035 C CA . PRO A 1 385 ? -10.211 39.281 -10.109 1 60.38 385 PRO A CA 1
ATOM 3036 C C . PRO A 1 385 ? -9.578 37.969 -10.516 1 60.38 385 PRO A C 1
ATOM 3038 O O . PRO A 1 385 ? -8.664 37.938 -11.352 1 60.38 385 PRO A O 1
ATOM 3041 N N . ALA A 1 386 ? -9.258 37.125 -9.648 1 55.91 386 ALA A N 1
ATOM 3042 C CA . ALA A 1 386 ? -8.805 35.906 -10.32 1 55.91 386 ALA A CA 1
ATOM 3043 C C . ALA A 1 386 ? -9.859 35.406 -11.289 1 55.91 386 ALA A C 1
ATOM 3045 O O . ALA A 1 386 ? -11.055 35.438 -10.992 1 55.91 386 ALA A O 1
ATOM 3046 N N . HIS A 1 387 ? -9.711 35.625 -12.633 1 51.12 387 HIS A N 1
ATOM 3047 C CA . HIS A 1 387 ? -10.719 35 -13.484 1 51.12 387 HIS A CA 1
ATOM 3048 C C . HIS A 1 387 ? -11.344 33.781 -12.812 1 51.12 387 HIS A C 1
ATOM 3050 O O . HIS A 1 387 ? -10.664 32.812 -12.555 1 51.12 387 HIS A O 1
ATOM 3056 N N . HIS A 1 388 ? -12.148 34.156 -11.773 1 51.78 388 HIS A N 1
ATOM 3057 C CA . HIS A 1 388 ? -12.844 33.156 -11.008 1 51.78 388 HIS A CA 1
ATOM 3058 C C . HIS A 1 388 ? -13.719 32.281 -11.906 1 51.78 388 HIS A C 1
ATOM 3060 O O . HIS A 1 388 ? -14.594 32.781 -12.602 1 51.78 388 HIS A O 1
ATOM 3066 N N . ASP A 1 389 ? -13.242 31.438 -12.648 1 51.12 389 ASP A N 1
ATOM 3067 C CA . ASP A 1 389 ? -14.297 30.5 -13 1 51.12 389 ASP A CA 1
ATOM 3068 C C . ASP A 1 389 ? -14.688 29.641 -11.797 1 51.12 389 ASP A C 1
ATOM 3070 O O . ASP A 1 389 ? -13.836 29.266 -10.992 1 51.12 389 ASP A O 1
ATOM 3074 N N . GLU A 1 390 ? -15.852 29.922 -11.258 1 48.69 390 GLU A N 1
ATOM 3075 C CA . GLU A 1 390 ? -16.484 29.219 -10.148 1 48.69 390 GLU A CA 1
ATOM 3076 C C . GLU A 1 390 ? -16.016 27.766 -10.062 1 48.69 390 GLU A C 1
ATOM 3078 O O . GLU A 1 390 ? -16.094 27.156 -9 1 48.69 390 GLU A O 1
ATOM 3083 N N . ASP A 1 391 ? -15.586 27.203 -11.102 1 49.31 391 ASP A N 1
ATOM 3084 C CA . ASP A 1 391 ? -15.477 25.75 -11.141 1 49.31 391 ASP A CA 1
ATOM 3085 C C . ASP A 1 391 ? -14.039 25.297 -10.883 1 49.31 391 ASP A C 1
ATOM 3087 O O . ASP A 1 391 ? -13.695 24.141 -11.117 1 49.31 391 ASP A O 1
ATOM 3091 N N . GLY A 1 392 ? -13.133 26.141 -10.273 1 57.16 392 GLY A N 1
ATOM 3092 C CA . GLY A 1 392 ? -11.812 25.625 -9.938 1 57.16 392 GLY A CA 1
ATOM 3093 C C . GLY A 1 392 ? -10.859 25.641 -11.117 1 57.16 392 GLY A C 1
ATOM 3094 O O . GLY A 1 392 ? -9.648 25.453 -10.938 1 57.16 392 GLY A O 1
ATOM 3095 N N . GLN A 1 393 ? -11.266 25.844 -12.227 1 61.34 393 GLN A N 1
ATOM 3096 C CA . GLN A 1 393 ? -10.438 25.828 -13.43 1 61.34 393 GLN A CA 1
ATOM 3097 C C . GLN A 1 393 ? -9.445 26.984 -13.43 1 61.34 393 GLN A C 1
ATOM 3099 O O . GLN A 1 393 ? -8.305 26.844 -13.867 1 61.34 393 GLN A O 1
ATOM 3104 N N . GLY A 1 394 ? -9.898 27.875 -12.719 1 75.25 394 GLY A N 1
ATOM 3105 C CA . GLY A 1 394 ? -9.016 29.031 -12.602 1 75.25 394 GLY A CA 1
ATOM 3106 C C . GLY A 1 394 ? -7.828 28.781 -11.688 1 75.25 394 GLY A C 1
ATOM 3107 O O . GLY A 1 394 ? -6.695 29.141 -12.016 1 75.25 394 GLY A O 1
ATOM 3108 N N . ALA A 1 395 ? -8.047 28.062 -10.586 1 87 395 ALA A N 1
ATOM 3109 C CA . ALA A 1 395 ? -6.98 27.766 -9.625 1 87 395 ALA A CA 1
ATOM 3110 C C . ALA A 1 395 ? -5.891 26.906 -10.258 1 87 395 ALA A C 1
ATOM 3112 O O . ALA A 1 395 ? -4.703 27.203 -10.133 1 87 395 ALA A O 1
ATOM 3113 N N . ASP A 1 396 ? -6.32 25.938 -10.984 1 84.75 396 ASP A N 1
ATOM 3114 C CA . ASP A 1 396 ? -5.379 25.031 -11.633 1 84.75 396 ASP A CA 1
ATOM 3115 C C . ASP A 1 396 ? -4.535 25.766 -12.672 1 84.75 396 ASP A C 1
ATOM 3117 O O . ASP A 1 396 ? -3.344 25.484 -12.82 1 84.75 396 ASP A O 1
ATOM 3121 N N . ALA A 1 397 ? -5.199 26.625 -13.383 1 86.88 397 ALA A N 1
ATOM 3122 C CA . ALA A 1 397 ? -4.5 27.391 -14.406 1 86.88 397 ALA A CA 1
ATOM 3123 C C . ALA A 1 397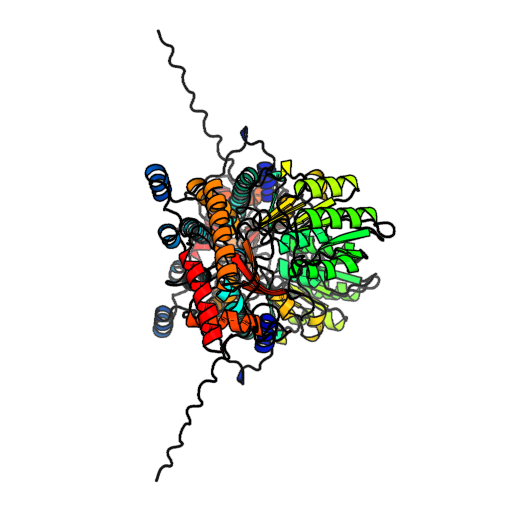 ? -3.43 28.281 -13.781 1 86.88 397 ALA A C 1
ATOM 3125 O O . ALA A 1 397 ? -2.326 28.406 -14.312 1 86.88 397 ALA A O 1
ATOM 3126 N N . ILE A 1 398 ? -3.746 28.875 -12.703 1 91.44 398 ILE A N 1
ATOM 3127 C CA . ILE A 1 398 ? -2.799 29.734 -12.016 1 91.44 398 ILE A CA 1
ATOM 3128 C C . ILE A 1 398 ? -1.619 28.906 -11.508 1 91.44 398 ILE A C 1
ATOM 3130 O O . ILE A 1 398 ? -0.464 29.312 -11.633 1 91.44 398 ILE A O 1
ATOM 3134 N N . CYS A 1 399 ? -1.923 27.781 -10.906 1 91.94 399 CYS A N 1
ATOM 3135 C CA . CYS A 1 399 ? -0.866 26.891 -10.422 1 91.94 399 CYS A CA 1
ATOM 3136 C C . CYS A 1 399 ? 0.071 26.5 -11.555 1 91.94 399 CYS A C 1
ATOM 3138 O O . CYS A 1 399 ? 1.289 26.453 -11.375 1 91.94 399 CYS A O 1
ATOM 3140 N N . GLN A 1 400 ? -0.505 26.25 -12.688 1 90.44 400 GLN A N 1
ATOM 3141 C CA . GLN A 1 400 ? 0.295 25.859 -13.844 1 90.44 400 GLN A CA 1
ATOM 3142 C C . GLN A 1 400 ? 1.198 27 -14.305 1 90.44 400 GLN A C 1
ATOM 3144 O O . GLN A 1 400 ? 2.369 26.781 -14.625 1 90.44 400 GLN A O 1
ATOM 3149 N N . LEU A 1 401 ? 0.656 28.172 -14.344 1 93.56 401 LEU A N 1
ATOM 3150 C CA . LEU A 1 401 ? 1.437 29.344 -14.727 1 93.56 401 LEU A CA 1
ATOM 3151 C C . LEU A 1 401 ? 2.576 29.578 -13.742 1 93.56 401 LEU A C 1
ATOM 3153 O O . LEU A 1 401 ? 3.703 29.875 -14.148 1 93.56 401 LEU A O 1
ATOM 3157 N N . LEU A 1 402 ? 2.256 29.453 -12.492 1 96.25 402 LEU A N 1
ATOM 3158 C CA . LEU A 1 402 ? 3.258 29.641 -11.445 1 96.25 402 LEU A CA 1
ATOM 3159 C C . LEU A 1 402 ? 4.395 28.641 -11.602 1 96.25 402 LEU A C 1
ATOM 3161 O O . LEU A 1 402 ? 5.562 28.984 -11.383 1 96.25 402 LEU A O 1
ATOM 3165 N N . TRP A 1 403 ? 4.039 27.438 -11.953 1 94.19 403 TRP A N 1
ATOM 3166 C CA . TRP A 1 403 ? 5.059 26.422 -12.156 1 94.19 403 TRP A CA 1
ATOM 3167 C C . TRP A 1 403 ? 5.867 26.703 -13.422 1 94.19 403 TRP A C 1
ATOM 3169 O O . TRP A 1 403 ? 7.098 26.703 -13.391 1 94.19 403 TRP A O 1
ATOM 3179 N N . ASP A 1 404 ? 5.207 26.922 -14.516 1 93.88 404 ASP A N 1
ATOM 3180 C CA . ASP A 1 404 ? 5.844 27.047 -15.82 1 93.88 404 ASP A CA 1
ATOM 3181 C C . ASP A 1 404 ? 6.785 28.25 -15.867 1 93.88 404 ASP A C 1
ATOM 3183 O O . ASP A 1 404 ? 7.902 28.156 -16.375 1 93.88 404 ASP A O 1
ATOM 3187 N N . ASP A 1 405 ? 6.348 29.297 -15.266 1 96.69 405 ASP A N 1
ATOM 3188 C CA . ASP A 1 405 ? 7.074 30.547 -15.453 1 96.69 405 ASP A CA 1
ATOM 3189 C C . ASP A 1 405 ? 7.988 30.844 -14.266 1 96.69 405 ASP A C 1
ATOM 3191 O O . ASP A 1 405 ? 9.023 31.5 -14.414 1 96.69 405 ASP A O 1
ATOM 3195 N N . PHE A 1 406 ? 7.637 30.312 -13.125 1 97.88 406 PHE A N 1
ATOM 3196 C CA . PHE A 1 406 ? 8.32 30.812 -11.938 1 97.88 406 PHE A CA 1
ATOM 3197 C C . PHE A 1 406 ? 8.82 29.656 -11.078 1 97.88 406 PHE A C 1
ATOM 3199 O O . PHE A 1 406 ? 9.5 29.875 -10.062 1 97.88 406 PHE A O 1
ATOM 3206 N N . LYS A 1 407 ? 8.508 28.359 -11.383 1 97.5 407 LYS A N 1
ATOM 3207 C CA . LYS A 1 407 ? 8.898 27.141 -10.68 1 97.5 407 LYS A CA 1
ATOM 3208 C C . LYS A 1 407 ? 8.445 27.172 -9.227 1 97.5 407 LYS A C 1
ATOM 3210 O O . LYS A 1 407 ? 9.203 26.797 -8.328 1 97.5 407 LYS A O 1
ATOM 3215 N N . ILE A 1 408 ? 7.234 27.703 -9.055 1 98 408 ILE A N 1
ATOM 3216 C CA . ILE A 1 408 ? 6.625 27.781 -7.734 1 98 408 ILE A CA 1
ATOM 3217 C C . ILE A 1 408 ? 5.535 26.719 -7.609 1 98 408 ILE A C 1
ATOM 3219 O O . ILE A 1 408 ? 4.66 26.609 -8.469 1 98 408 ILE A O 1
ATOM 3223 N N . GLU A 1 409 ? 5.664 25.953 -6.562 1 96.69 409 GLU A N 1
ATOM 3224 C CA . GLU A 1 409 ? 4.609 25.016 -6.184 1 96.69 409 GLU A CA 1
ATOM 3225 C C . GLU A 1 409 ? 3.812 25.531 -4.988 1 96.69 409 GLU A C 1
ATOM 3227 O O . GLU A 1 409 ? 4.355 25.688 -3.893 1 96.69 409 GLU A O 1
ATOM 3232 N N . ALA A 1 410 ? 2.594 25.844 -5.188 1 94.44 410 ALA A N 1
ATOM 3233 C CA . ALA A 1 410 ? 1.676 26.312 -4.152 1 94.44 410 ALA A CA 1
ATOM 3234 C C . ALA A 1 410 ? 0.293 25.688 -4.324 1 94.44 410 ALA A C 1
ATOM 3236 O O . ALA A 1 410 ? -0.077 25.266 -5.426 1 94.44 410 ALA A O 1
ATOM 3237 N N . MET A 1 411 ? -0.411 25.609 -3.275 1 93.81 411 MET A N 1
ATOM 3238 C CA . MET A 1 411 ? -1.747 25.016 -3.32 1 93.81 411 MET A CA 1
ATOM 3239 C C . MET A 1 411 ? -2.818 26.109 -3.334 1 93.81 411 MET A C 1
ATOM 3241 O O . MET A 1 411 ? -3.064 26.75 -2.314 1 93.81 411 MET A O 1
ATOM 3245 N N . ILE A 1 412 ? -3.463 26.266 -4.469 1 93.25 412 ILE A N 1
ATOM 3246 C CA . ILE A 1 412 ? -4.508 27.281 -4.629 1 93.25 412 ILE A CA 1
ATOM 3247 C C . ILE A 1 412 ? -5.852 26.594 -4.867 1 93.25 412 ILE A C 1
ATOM 3249 O O . ILE A 1 412 ? -5.941 25.641 -5.652 1 93.25 412 ILE A O 1
ATOM 3253 N N . PHE A 1 413 ? -6.863 27.016 -4.117 1 87.94 413 PHE A N 1
ATOM 3254 C CA . PHE A 1 413 ? -8.195 26.438 -4.266 1 87.94 413 PHE A CA 1
ATOM 3255 C C . PHE A 1 413 ? -9.266 27.438 -3.838 1 87.94 413 PHE A C 1
ATOM 3257 O O . PHE A 1 413 ? -8.969 28.406 -3.145 1 87.94 413 PHE A O 1
ATOM 3264 N N . PRO A 1 414 ? -10.438 27.203 -4.273 1 87.44 414 PRO A N 1
ATOM 3265 C CA . PRO A 1 414 ? -11.516 28.125 -3.887 1 87.44 414 PRO A CA 1
ATOM 3266 C C . PRO A 1 414 ? -12.102 27.781 -2.518 1 87.44 414 PRO A C 1
ATOM 3268 O O . PRO A 1 414 ? -12.164 26.609 -2.137 1 87.44 414 PRO A O 1
ATOM 3271 N N . LEU A 1 415 ? -12.453 28.75 -1.765 1 85.75 415 LEU A N 1
ATOM 3272 C CA . LEU A 1 415 ? -13.25 28.625 -0.548 1 85.75 415 LEU A CA 1
ATOM 3273 C C . LEU A 1 415 ? -14.492 29.5 -0.621 1 85.75 415 LEU A C 1
ATOM 3275 O O . LEU A 1 415 ? -14.438 30.625 -1.138 1 85.75 415 LEU A O 1
ATOM 3279 N N . PRO A 1 416 ? -15.508 28.906 -0.086 1 81.5 416 PRO A N 1
ATOM 3280 C CA . PRO A 1 416 ? -16.734 29.719 -0.082 1 81.5 416 PRO A CA 1
ATOM 3281 C C . PRO A 1 416 ? -16.531 31.078 0.572 1 81.5 416 PRO A C 1
ATOM 3283 O O . PRO A 1 416 ? -15.828 31.188 1.587 1 81.5 416 PRO A O 1
ATOM 3286 N N . GLU A 1 417 ? -17.016 32.094 0.005 1 81.62 417 GLU A N 1
ATOM 3287 C CA . GLU A 1 417 ? -17.062 33.469 0.499 1 81.62 417 GLU A CA 1
ATOM 3288 C C . GLU A 1 417 ? -15.695 34.125 0.375 1 81.62 417 GLU A C 1
ATOM 3290 O O . GLU A 1 417 ? -15.594 35.375 0.395 1 81.62 417 GLU A O 1
ATOM 3295 N N . LEU A 1 418 ? -14.625 33.344 0.226 1 87 418 LEU A N 1
ATOM 3296 C CA . LEU A 1 418 ? -13.289 33.938 0.216 1 87 418 LEU A CA 1
ATOM 3297 C C . LEU A 1 418 ? -12.727 34 -1.199 1 87 418 LEU A C 1
ATOM 3299 O O . LEU A 1 418 ? -11.773 34.719 -1.472 1 87 418 LEU A O 1
ATOM 3303 N N . GLY A 1 419 ? -13.422 33.219 -2.02 1 87.69 419 GLY A N 1
ATOM 3304 C CA . GLY A 1 419 ? -12.812 33.062 -3.33 1 87.69 419 GLY A CA 1
ATOM 3305 C C . GLY A 1 419 ? -11.578 32.188 -3.312 1 87.69 419 GLY A C 1
ATOM 3306 O O . GLY A 1 419 ? -11.523 31.172 -2.59 1 87.69 419 GLY A O 1
ATOM 3307 N N . LEU A 1 420 ? -10.539 32.562 -4.188 1 91.25 420 LEU A N 1
ATOM 3308 C CA . LEU A 1 420 ? -9.328 31.75 -4.25 1 91.25 420 LEU A CA 1
ATOM 3309 C C . LEU A 1 420 ? -8.422 32.031 -3.053 1 91.25 420 LEU A C 1
ATOM 3311 O O . LEU A 1 420 ? -8.266 33.188 -2.645 1 91.25 420 LEU A O 1
ATOM 3315 N N . VAL A 1 421 ? -7.973 31.047 -2.537 1 93.19 421 VAL A N 1
ATOM 3316 C CA . VAL A 1 421 ? -6.996 31.125 -1.455 1 93.19 421 VAL A CA 1
ATOM 3317 C C . VAL A 1 421 ? -5.781 30.25 -1.79 1 93.19 421 VAL A C 1
ATOM 3319 O O . VAL A 1 421 ? -5.852 29.391 -2.668 1 93.19 421 VAL A O 1
ATOM 3322 N N . VAL A 1 422 ? -4.723 30.578 -1.147 1 95.5 422 VAL A N 1
ATOM 3323 C CA . VAL A 1 422 ? -3.531 29.75 -1.242 1 95.5 422 VAL A CA 1
ATOM 3324 C C . VAL A 1 422 ? -3.156 29.219 0.143 1 95.5 422 VAL A C 1
ATOM 3326 O O . VAL A 1 422 ? -3.252 29.953 1.135 1 95.5 422 VAL A O 1
ATOM 3329 N N . ARG A 1 423 ? -2.906 27.922 0.246 1 95.44 423 ARG A N 1
ATOM 3330 C CA . ARG A 1 423 ? -2.289 27.344 1.435 1 95.44 423 ARG A CA 1
ATOM 3331 C C . ARG A 1 423 ? -0.785 27.188 1.245 1 95.44 423 ARG A C 1
ATOM 3333 O O . ARG A 1 423 ? -0.341 26.469 0.349 1 95.44 423 ARG A O 1
ATOM 3340 N N . ILE A 1 424 ? -0.012 27.812 2.098 1 97.69 424 ILE A N 1
ATOM 3341 C CA . ILE A 1 424 ? 1.44 27.719 2.014 1 97.69 424 ILE A CA 1
ATOM 3342 C C . ILE A 1 424 ? 1.973 26.953 3.23 1 97.69 424 ILE A C 1
ATOM 3344 O O . ILE A 1 424 ? 1.29 26.859 4.25 1 97.69 424 ILE A O 1
ATOM 3348 N N . SER A 1 425 ? 3.143 26.453 3.045 1 98.25 425 SER A N 1
ATOM 3349 C CA . SER A 1 425 ? 3.836 25.734 4.113 1 98.25 425 SER A CA 1
ATOM 3350 C C . SER A 1 425 ? 5.137 26.438 4.488 1 98.25 425 SER A C 1
ATOM 3352 O O . SER A 1 425 ? 5.84 26.953 3.623 1 98.25 425 SER A O 1
ATOM 3354 N N . GLY A 1 426 ? 5.438 26.5 5.773 1 98.44 426 GLY A N 1
ATOM 3355 C CA . GLY A 1 426 ? 6.789 26.766 6.242 1 98.44 426 GLY A CA 1
ATOM 3356 C C . GLY A 1 426 ? 7.602 25.516 6.461 1 98.44 426 GLY A C 1
ATOM 3357 O O . GLY A 1 426 ? 7.113 24.547 7.055 1 98.44 426 GLY A O 1
ATOM 3358 N N . GLN A 1 427 ? 8.82 25.484 5.984 1 98.62 427 GLN A N 1
ATOM 3359 C CA . GLN A 1 427 ? 9.664 24.312 6.117 1 98.62 427 GLN A CA 1
ATOM 3360 C C . GLN A 1 427 ? 11.141 24.703 6.184 1 98.62 427 GLN A C 1
ATOM 3362 O O . GLN A 1 427 ? 11.523 25.781 5.738 1 98.62 427 GLN A O 1
ATOM 3367 N N . ILE A 1 428 ? 11.961 23.812 6.641 1 98.81 428 ILE A N 1
ATOM 3368 C CA . ILE A 1 428 ? 13.344 24.094 7.016 1 98.81 428 ILE A CA 1
ATOM 3369 C C . ILE A 1 428 ? 14.188 24.297 5.758 1 98.81 428 ILE A C 1
ATOM 3371 O O . ILE A 1 428 ? 15.328 24.766 5.836 1 98.81 428 ILE A O 1
ATOM 3375 N N . TYR A 1 429 ? 13.711 23.953 4.574 1 98.69 429 TYR A N 1
ATOM 3376 C CA . TYR A 1 429 ? 14.461 24.156 3.342 1 98.69 429 TYR A CA 1
ATOM 3377 C C . TYR A 1 429 ? 14.016 25.438 2.641 1 98.69 429 TYR A C 1
ATOM 3379 O O . TYR A 1 429 ? 14.445 25.734 1.522 1 98.69 429 TYR A O 1
ATOM 3387 N N . LEU A 1 430 ? 13.109 26.203 3.234 1 98.75 430 LEU A N 1
ATOM 3388 C CA . LEU A 1 430 ? 12.578 27.438 2.668 1 98.75 430 LEU A CA 1
ATOM 3389 C C . LEU A 1 430 ? 13.109 28.656 3.418 1 98.75 430 LEU A C 1
ATOM 3391 O O . LEU A 1 430 ? 13.586 28.531 4.551 1 98.75 430 LEU A O 1
ATOM 3395 N N . GLU A 1 431 ? 13 29.781 2.74 1 98.5 431 GLU A N 1
ATOM 3396 C CA . GLU A 1 431 ? 13.367 31.078 3.307 1 98.5 431 GLU A CA 1
ATOM 3397 C C . GLU A 1 431 ? 12.406 32.188 2.842 1 98.5 431 GLU A C 1
ATOM 3399 O O . GLU A 1 431 ? 11.531 31.922 2.014 1 98.5 431 GLU A O 1
ATOM 3404 N N . LYS A 1 432 ? 12.57 33.344 3.439 1 98.31 432 LYS A N 1
ATOM 3405 C CA . LYS A 1 432 ? 11.68 34.469 3.168 1 98.31 432 LYS A CA 1
ATOM 3406 C C . LYS A 1 432 ? 11.664 34.812 1.682 1 98.31 432 LYS A C 1
ATOM 3408 O O . LYS A 1 432 ? 10.633 35.219 1.14 1 98.31 432 LYS A O 1
ATOM 3413 N N . GLN A 1 433 ? 12.734 34.594 1.06 1 97.88 433 GLN A N 1
ATOM 3414 C CA . GLN A 1 433 ? 12.875 34.969 -0.346 1 97.88 433 GLN A CA 1
ATOM 3415 C C . GLN A 1 433 ? 11.977 34.094 -1.231 1 97.88 433 GLN A C 1
ATOM 3417 O O . GLN A 1 433 ? 11.531 34.531 -2.293 1 97.88 433 GLN A O 1
ATOM 3422 N N . ASP A 1 434 ? 11.758 32.906 -0.821 1 98.56 434 ASP A N 1
ATOM 3423 C CA . ASP A 1 434 ? 10.867 32.031 -1.577 1 98.56 434 ASP A CA 1
ATOM 3424 C C . ASP A 1 434 ? 9.461 32.594 -1.655 1 98.56 434 ASP A C 1
ATOM 3426 O O . ASP A 1 434 ? 8.82 32.562 -2.705 1 98.56 434 ASP A O 1
ATOM 3430 N N . TYR A 1 435 ? 9.023 33.188 -0.635 1 98.75 435 TYR A N 1
ATOM 3431 C CA . TYR A 1 435 ? 7.672 33.719 -0.567 1 98.75 435 TYR A CA 1
ATOM 3432 C C . TYR A 1 435 ? 7.598 35.094 -1.249 1 98.75 435 TYR A C 1
ATOM 3434 O O . TYR A 1 435 ? 6.578 35.438 -1.844 1 98.75 435 TYR A O 1
ATOM 3442 N N . ALA A 1 436 ? 8.664 35.844 -1.12 1 98.5 436 ALA A N 1
ATOM 3443 C CA . ALA A 1 436 ? 8.727 37.094 -1.868 1 98.5 436 ALA A CA 1
ATOM 3444 C C . ALA A 1 436 ? 8.633 36.844 -3.369 1 98.5 436 ALA A C 1
ATOM 3446 O O . ALA A 1 436 ? 7.949 37.594 -4.086 1 98.5 436 ALA A O 1
ATOM 3447 N N . HIS A 1 437 ? 9.359 35.812 -3.764 1 98.44 437 HIS A N 1
ATOM 3448 C CA . HIS A 1 437 ? 9.281 35.406 -5.164 1 98.44 437 HIS A CA 1
ATOM 3449 C C . HIS A 1 437 ? 7.855 35.062 -5.559 1 98.44 437 HIS A C 1
ATOM 3451 O O . HIS A 1 437 ? 7.398 35.438 -6.645 1 98.44 437 HIS A O 1
ATOM 3457 N N . PHE A 1 438 ? 7.156 34.375 -4.758 1 98.62 438 PHE A N 1
ATOM 3458 C CA . PHE A 1 438 ? 5.77 34 -4.984 1 98.62 438 PHE A CA 1
ATOM 3459 C C . PHE A 1 438 ? 4.871 35.219 -5.082 1 98.62 438 PHE A C 1
ATOM 3461 O O . PHE A 1 438 ? 4.035 35.312 -5.98 1 98.62 438 PHE A O 1
ATOM 3468 N N . ALA A 1 439 ? 5.055 36.125 -4.141 1 98.44 439 ALA A N 1
ATOM 3469 C CA . ALA A 1 439 ? 4.285 37.375 -4.152 1 98.44 439 ALA A CA 1
ATOM 3470 C C . ALA A 1 439 ? 4.457 38.125 -5.477 1 98.44 439 ALA A C 1
ATOM 3472 O O . ALA A 1 439 ? 3.475 38.531 -6.102 1 98.44 439 ALA A O 1
ATOM 3473 N N . ASP A 1 440 ? 5.66 38.25 -5.891 1 98.31 440 ASP A N 1
ATOM 3474 C CA . ASP A 1 440 ? 5.988 38.969 -7.117 1 98.31 440 ASP A CA 1
ATOM 3475 C C . ASP A 1 440 ? 5.434 38.25 -8.344 1 98.31 440 ASP A C 1
ATOM 3477 O O . ASP A 1 440 ? 5 38.875 -9.305 1 98.31 440 ASP A O 1
ATOM 3481 N N . ALA A 1 441 ? 5.527 36.938 -8.312 1 98.06 441 ALA A N 1
ATOM 3482 C CA . ALA A 1 441 ? 5.035 36.125 -9.43 1 98.06 441 ALA A CA 1
ATOM 3483 C C . ALA A 1 441 ? 3.545 36.375 -9.656 1 98.06 441 ALA A C 1
ATOM 3485 O O . ALA A 1 441 ? 3.107 36.562 -10.797 1 98.06 441 ALA A O 1
ATOM 3486 N N . VAL A 1 442 ? 2.768 36.375 -8.609 1 96.81 442 VAL A N 1
ATOM 3487 C CA . VAL A 1 442 ? 1.326 36.594 -8.719 1 96.81 442 VAL A CA 1
ATOM 3488 C C . VAL A 1 442 ? 1.04 38 -9.25 1 96.81 442 VAL A C 1
ATOM 3490 O O . VAL A 1 442 ? 0.207 38.156 -10.141 1 96.81 442 VAL A O 1
ATOM 3493 N N . LEU A 1 443 ? 1.729 38.969 -8.719 1 96.31 443 LEU A N 1
ATOM 3494 C CA . LEU A 1 443 ? 1.544 40.344 -9.172 1 96.31 443 LEU A CA 1
ATOM 3495 C C . LEU A 1 443 ? 1.937 40.469 -10.641 1 96.31 443 LEU A C 1
ATOM 3497 O O . LEU A 1 443 ? 1.307 41.219 -11.383 1 96.31 443 LEU A O 1
ATOM 3501 N N . THR A 1 444 ? 2.98 39.812 -11.031 1 96.75 444 THR A N 1
ATOM 3502 C CA . THR A 1 444 ? 3.406 39.812 -12.43 1 96.75 444 THR A CA 1
ATOM 3503 C C . THR A 1 444 ? 2.316 39.219 -13.328 1 96.75 444 THR A C 1
ATOM 3505 O O . THR A 1 444 ? 2.006 39.812 -14.375 1 96.75 444 THR A O 1
ATOM 3508 N N . LEU A 1 445 ? 1.763 38.125 -12.898 1 94.12 445 LEU A N 1
ATOM 3509 C CA . LEU A 1 445 ? 0.696 37.5 -13.672 1 94.12 445 LEU A CA 1
ATOM 3510 C C . LEU A 1 445 ? -0.504 38.438 -13.789 1 94.12 445 LEU A C 1
ATOM 3512 O O . LEU A 1 445 ? -1.149 38.5 -14.844 1 94.12 445 LEU A O 1
ATOM 3516 N N . ILE A 1 446 ? -0.818 39.156 -12.789 1 92.44 446 ILE A N 1
ATOM 3517 C CA . ILE A 1 446 ? -1.913 40.125 -12.805 1 92.44 446 ILE A CA 1
ATOM 3518 C C . ILE A 1 446 ? -1.598 41.25 -13.781 1 92.44 446 ILE A C 1
ATOM 3520 O O . ILE A 1 446 ? -2.436 41.625 -14.609 1 92.44 446 ILE A O 1
ATOM 3524 N N . ARG A 1 447 ? -0.469 41.75 -13.688 1 93.75 447 ARG A N 1
ATOM 3525 C CA . ARG A 1 447 ? -0.058 42.875 -14.562 1 93.75 447 ARG A CA 1
ATOM 3526 C C . ARG A 1 447 ? -0.111 42.438 -16.031 1 93.75 447 ARG A C 1
ATOM 3528 O O . ARG A 1 447 ? -0.461 43.25 -16.891 1 93.75 447 ARG A O 1
ATOM 3535 N N . GLU A 1 448 ? 0.217 41.219 -16.25 1 93.25 448 GLU A N 1
ATOM 3536 C CA . GLU A 1 448 ? 0.269 40.688 -17.609 1 93.25 448 GLU A CA 1
ATOM 3537 C C . GLU A 1 448 ? -1.108 40.25 -18.094 1 93.25 448 GLU A C 1
ATOM 3539 O O . GLU A 1 448 ? -1.275 39.844 -19.25 1 93.25 448 GLU A O 1
ATOM 3544 N N . GLY A 1 449 ? -2.102 40.219 -17.25 1 89.25 449 GLY A N 1
ATOM 3545 C CA . GLY A 1 449 ? -3.447 39.781 -17.609 1 89.25 449 GLY A CA 1
ATOM 3546 C C . GLY A 1 449 ? -3.586 38.281 -17.734 1 89.25 449 GLY A C 1
ATOM 3547 O O . GLY A 1 449 ? -4.445 37.812 -18.484 1 89.25 449 GLY A O 1
ATOM 3548 N N . ARG A 1 450 ? -2.738 37.531 -17.062 1 89.62 450 ARG A N 1
ATOM 3549 C CA . ARG A 1 450 ? -2.742 36.094 -17.172 1 89.62 450 ARG A CA 1
ATOM 3550 C C . ARG A 1 450 ? -3.283 35.438 -15.898 1 89.62 450 ARG A C 1
ATOM 3552 O O . ARG A 1 450 ? -3.299 34.219 -15.766 1 89.62 450 ARG A O 1
ATOM 3559 N N . TYR A 1 451 ? -3.705 36.281 -15 1 86.62 451 TYR A N 1
ATOM 3560 C CA . TYR A 1 451 ? -4.18 35.875 -13.688 1 86.62 451 TYR A CA 1
ATOM 3561 C C . TYR A 1 451 ? -5.699 35.75 -13.672 1 86.62 451 TYR A C 1
ATOM 3563 O O . TYR A 1 451 ? -6.41 36.625 -14.18 1 86.62 451 TYR A O 1
ATOM 3571 N N . MET B 1 1 ? 7.953 11.828 -64.375 1 27.53 1 MET B N 1
ATOM 3572 C CA . MET B 1 1 ? 7.516 12.93 -63.531 1 27.53 1 MET B CA 1
ATOM 3573 C C . MET B 1 1 ? 6.883 12.414 -62.25 1 27.53 1 MET B C 1
ATOM 3575 O O . MET B 1 1 ? 5.723 12 -62.25 1 27.53 1 MET B O 1
ATOM 3579 N N . GLU B 1 2 ? 7.605 11.633 -61.312 1 28.64 2 GLU B N 1
ATOM 3580 C CA . GLU B 1 2 ? 7.281 10.797 -60.156 1 28.64 2 GLU B CA 1
ATOM 3581 C C . GLU B 1 2 ? 6.801 11.648 -58.969 1 28.64 2 GLU B C 1
ATOM 3583 O O . GLU B 1 2 ? 7.496 12.57 -58.562 1 28.64 2 GLU B O 1
ATOM 3588 N N . SER B 1 3 ? 5.469 11.852 -58.875 1 26.56 3 SER B N 1
ATOM 3589 C CA . SER B 1 3 ? 4.805 12.703 -57.906 1 26.56 3 SER B CA 1
ATOM 3590 C C . SER B 1 3 ? 5.195 12.32 -56.469 1 26.56 3 SER B C 1
ATOM 3592 O O . SER B 1 3 ? 5.062 11.164 -56.062 1 26.56 3 SER B O 1
ATOM 3594 N N . LYS B 1 4 ? 6.203 13.023 -55.906 1 31.02 4 LYS B N 1
ATOM 3595 C CA . LYS B 1 4 ? 6.715 13.039 -54.531 1 31.02 4 LYS B CA 1
ATOM 3596 C C . LYS B 1 4 ? 5.59 13.266 -53.531 1 31.02 4 LYS B C 1
ATOM 3598 O O . LYS B 1 4 ? 4.965 14.328 -53.5 1 31.02 4 LYS B O 1
ATOM 3603 N N . ALA B 1 5 ? 4.863 12.133 -53.219 1 32.47 5 ALA B N 1
ATOM 3604 C CA . ALA B 1 5 ? 3.838 12.18 -52.188 1 32.47 5 ALA B CA 1
ATOM 3605 C C . ALA B 1 5 ? 4.352 12.906 -50.938 1 32.47 5 ALA B C 1
ATOM 3607 O O . ALA B 1 5 ? 5.41 12.555 -50.406 1 32.47 5 ALA B O 1
ATOM 3608 N N . ASP B 1 6 ? 4.09 14.141 -50.75 1 25.64 6 ASP B N 1
ATOM 3609 C CA . ASP B 1 6 ? 4.336 15.023 -49.594 1 25.64 6 ASP B CA 1
ATOM 3610 C C . ASP B 1 6 ? 3.879 14.383 -48.312 1 25.64 6 ASP B C 1
ATOM 3612 O O . ASP B 1 6 ? 2.691 14.102 -48.125 1 25.64 6 ASP B O 1
ATOM 3616 N N . VAL B 1 7 ? 4.629 13.461 -47.75 1 24.23 7 VAL B N 1
ATOM 3617 C CA . VAL B 1 7 ? 4.387 12.953 -46.406 1 24.23 7 VAL B CA 1
ATOM 3618 C C . VAL B 1 7 ? 4.195 14.117 -45.438 1 24.23 7 VAL B C 1
ATOM 3620 O O . VAL B 1 7 ? 5.129 14.875 -45.156 1 24.23 7 VAL B O 1
ATOM 3623 N N . VAL B 1 8 ? 3.068 14.734 -45.531 1 28.17 8 VAL B N 1
ATOM 3624 C CA . VAL B 1 8 ? 2.695 15.703 -44.5 1 28.17 8 VAL B CA 1
ATOM 3625 C C . VAL B 1 8 ? 3.016 15.141 -43.125 1 28.17 8 VAL B C 1
ATOM 3627 O O . VAL B 1 8 ? 2.555 14.055 -42.75 1 28.17 8 VAL B O 1
ATOM 3630 N N . ALA B 1 9 ? 4.027 15.664 -42.562 1 30.53 9 ALA B N 1
ATOM 3631 C CA . ALA B 1 9 ? 4.41 15.516 -41.156 1 30.53 9 ALA B CA 1
ATOM 3632 C C . ALA B 1 9 ? 3.217 15.766 -40.25 1 30.53 9 ALA B C 1
ATOM 3634 O O . ALA B 1 9 ? 2.732 16.891 -40.125 1 30.53 9 ALA B O 1
ATOM 3635 N N . LEU B 1 10 ? 2.336 14.844 -40.188 1 26.78 10 LEU B N 1
ATOM 3636 C CA . LEU B 1 10 ? 1.306 15 -39.188 1 26.78 10 LEU B CA 1
ATOM 3637 C C . LEU B 1 10 ? 1.918 15.422 -37.844 1 26.78 10 LEU B C 1
ATOM 3639 O O . LEU B 1 10 ? 2.812 14.75 -37.312 1 26.78 10 LEU B O 1
ATOM 3643 N N . ALA B 1 11 ? 1.971 16.734 -37.625 1 29.11 11 ALA B N 1
ATOM 3644 C CA . ALA B 1 11 ? 2.346 17.359 -36.344 1 29.11 11 ALA B CA 1
ATOM 3645 C C . ALA B 1 11 ? 1.854 16.547 -35.156 1 29.11 11 ALA B C 1
ATOM 3647 O O . ALA B 1 11 ? 0.692 16.125 -35.125 1 29.11 11 ALA B O 1
ATOM 3648 N N . ALA B 1 12 ? 2.789 15.977 -34.469 1 28.83 12 ALA B N 1
ATOM 3649 C CA . ALA B 1 12 ? 2.504 15.305 -33.219 1 28.83 12 ALA B CA 1
ATOM 3650 C C . ALA B 1 12 ? 1.482 16.078 -32.406 1 28.83 12 ALA B C 1
ATOM 3652 O O . ALA B 1 12 ? 1.622 17.297 -32.219 1 28.83 12 ALA B O 1
ATOM 3653 N N . PRO B 1 13 ? 0.26 15.555 -32.281 1 29.42 13 PRO B N 1
ATOM 3654 C CA . PRO B 1 13 ? -0.696 16.312 -31.469 1 29.42 13 PRO B CA 1
ATOM 3655 C C . PRO B 1 13 ? -0.073 16.844 -30.188 1 29.42 13 PRO B C 1
ATOM 3657 O O . PRO B 1 13 ? 0.851 16.25 -29.625 1 29.42 13 PRO B O 1
ATOM 3660 N N . VAL B 1 14 ? 0.013 18.141 -30.047 1 30.72 14 VAL B N 1
ATOM 3661 C CA . VAL B 1 14 ? 0.414 18.828 -28.828 1 30.72 14 VAL B CA 1
ATOM 3662 C C . VAL B 1 14 ? -0.179 18.109 -27.625 1 30.72 14 VAL B C 1
ATOM 3664 O O . VAL B 1 14 ? -1.398 17.969 -27.516 1 30.72 14 VAL B O 1
ATOM 3667 N N . ALA B 1 15 ? 0.666 17.297 -27 1 35.41 15 ALA B N 1
ATOM 3668 C CA . ALA B 1 15 ? 0.267 16.75 -25.703 1 35.41 15 ALA B CA 1
ATOM 3669 C C . ALA B 1 15 ? -0.511 17.781 -24.891 1 35.41 15 ALA B C 1
ATOM 3671 O O . ALA B 1 15 ? -0.004 18.859 -24.609 1 35.41 15 ALA B O 1
ATOM 3672 N N . GLU B 1 16 ? -1.811 17.719 -24.969 1 34.78 16 GLU B N 1
ATOM 3673 C CA . GLU B 1 16 ? -2.602 18.609 -24.125 1 34.78 16 GLU B CA 1
ATOM 3674 C C . GLU B 1 16 ? -2.025 18.672 -22.703 1 34.78 16 GLU B C 1
ATOM 3676 O O . GLU B 1 16 ? -1.701 17.656 -22.109 1 34.78 16 GLU B O 1
ATOM 3681 N N . LYS B 1 17 ? -1.459 19.844 -22.375 1 40.31 17 LYS B N 1
ATOM 3682 C CA . LYS B 1 17 ? -0.937 20.156 -21.047 1 40.31 17 LYS B CA 1
ATOM 3683 C C . LYS B 1 17 ? -1.92 19.719 -19.969 1 40.31 17 LYS B C 1
ATOM 3685 O O . LYS B 1 17 ? -3.119 19.984 -20.062 1 40.31 17 LYS B O 1
ATOM 3690 N N . PRO B 1 18 ? -1.454 18.734 -19.141 1 43.66 18 PRO B N 1
ATOM 3691 C CA . PRO B 1 18 ? -2.283 18.172 -18.078 1 43.66 18 PRO B CA 1
ATOM 3692 C C . PRO B 1 18 ? -3.125 19.234 -17.359 1 43.66 18 PRO B C 1
ATOM 3694 O O . PRO B 1 18 ? -2.6 20.266 -16.938 1 43.66 18 PRO B O 1
ATOM 3697 N N . LYS B 1 19 ? -4.348 19.453 -17.641 1 40.56 19 LYS B N 1
ATOM 3698 C CA . LYS B 1 19 ? -5.375 20.281 -17 1 40.56 19 LYS B CA 1
ATOM 3699 C C . LYS B 1 19 ? -5.75 19.719 -15.633 1 40.56 19 LYS B C 1
ATOM 3701 O O . LYS B 1 19 ? -6.121 18.547 -15.508 1 40.56 19 LYS B O 1
ATOM 3706 N N . GLY B 1 20 ? -5.594 20.5 -14.383 1 41.22 20 GLY B N 1
ATOM 3707 C CA . GLY B 1 20 ? -5.961 20.828 -13.016 1 41.22 20 GLY B CA 1
ATOM 3708 C C . GLY B 1 20 ? -5.727 19.703 -12.039 1 41.22 20 GLY B C 1
ATOM 3709 O O . GLY B 1 20 ? -5.465 18.562 -12.445 1 41.22 20 GLY B O 1
ATOM 3710 N N . GLN B 1 21 ? -5.52 19.984 -10.758 1 48.66 21 GLN B N 1
ATOM 3711 C CA . GLN B 1 21 ? -5.438 19.203 -9.523 1 48.66 21 GLN B CA 1
ATOM 3712 C C . GLN B 1 21 ? -6.809 18.672 -9.117 1 48.66 21 GLN B C 1
ATOM 3714 O O . GLN B 1 21 ? -7.836 19.266 -9.453 1 48.66 21 GLN B O 1
ATOM 3719 N N . GLY B 1 22 ? -6.906 17.344 -8.656 1 50.31 22 GLY B N 1
ATOM 3720 C CA . GLY B 1 22 ? -8.141 16.844 -8.078 1 50.31 22 GLY B CA 1
ATOM 3721 C C . GLY B 1 22 ? -8.883 15.883 -8.984 1 50.31 22 GLY B C 1
ATOM 3722 O O . GLY B 1 22 ? -8.266 15.039 -9.641 1 50.31 22 GLY B O 1
ATOM 3723 N N . SER B 1 23 ? -10.203 16.094 -8.992 1 51.12 23 SER B N 1
ATOM 3724 C CA . SER B 1 23 ? -11.18 15.25 -9.68 1 51.12 23 SER B CA 1
ATOM 3725 C C . SER B 1 23 ? -10.961 15.273 -11.188 1 51.12 23 SER B C 1
ATOM 3727 O O . SER B 1 23 ? -11.211 14.273 -11.867 1 51.12 23 SER B O 1
ATOM 3729 N N . ALA B 1 24 ? -10.328 16.266 -11.688 1 54.66 24 ALA B N 1
ATOM 3730 C CA . ALA B 1 24 ? -10.117 16.375 -13.125 1 54.66 24 ALA B CA 1
ATOM 3731 C C . ALA B 1 24 ? -9.031 15.414 -13.602 1 54.66 24 ALA B C 1
ATOM 3733 O O . ALA B 1 24 ? -9.086 14.914 -14.727 1 54.66 24 ALA B O 1
ATOM 3734 N N . ASN B 1 25 ? -8.203 15.039 -12.656 1 72.81 25 ASN B N 1
ATOM 3735 C CA . ASN B 1 25 ? -7.113 14.148 -13.047 1 72.81 25 ASN B CA 1
ATOM 3736 C C . ASN B 1 25 ? -7.578 12.703 -13.148 1 72.81 25 ASN B C 1
ATOM 3738 O O . ASN B 1 25 ? -7.125 11.961 -14.023 1 72.81 25 ASN B O 1
ATOM 3742 N N . TYR B 1 26 ? -8.641 12.43 -12.484 1 78.25 26 TYR B N 1
ATOM 3743 C CA . TYR B 1 26 ? -9.156 11.07 -12.562 1 78.25 26 TYR B CA 1
ATOM 3744 C C . TYR B 1 26 ? -9.875 10.836 -13.891 1 78.25 26 TYR B C 1
ATOM 3746 O O . TYR B 1 26 ? -9.688 9.805 -14.531 1 78.25 26 TYR B O 1
ATOM 3754 N N . SER B 1 27 ? -10.617 11.852 -14.219 1 79.5 27 SER B N 1
ATOM 3755 C CA . SER B 1 27 ? -11.398 11.742 -15.445 1 79.5 27 SER B CA 1
ATOM 3756 C C . SER B 1 27 ? -10.492 11.586 -16.672 1 79.5 27 SER B C 1
ATOM 3758 O O . SER B 1 27 ? -10.828 10.852 -17.594 1 79.5 27 SER B O 1
ATOM 3760 N N . ARG B 1 28 ? -9.43 12.188 -16.609 1 82.06 28 ARG B N 1
ATOM 3761 C CA . ARG B 1 28 ? -8.477 12.086 -17.719 1 82.06 28 ARG B CA 1
ATOM 3762 C C . ARG B 1 28 ? -7.871 10.688 -17.781 1 82.06 28 ARG B C 1
ATOM 3764 O O . ARG B 1 28 ? -7.738 10.117 -18.875 1 82.06 28 ARG B O 1
ATOM 3771 N N . ALA B 1 29 ? -7.566 10.18 -16.672 1 84.81 29 ALA B N 1
ATOM 3772 C CA . ALA B 1 29 ? -7 8.828 -16.625 1 84.81 29 ALA B CA 1
ATOM 3773 C C . ALA B 1 29 ? -8 7.805 -17.156 1 84.81 29 ALA B C 1
ATOM 3775 O O . ALA B 1 29 ? -7.629 6.906 -17.922 1 84.81 29 ALA B O 1
ATOM 3776 N N . VAL B 1 30 ? -9.219 8.031 -16.766 1 87.69 30 VAL B N 1
ATOM 3777 C CA . VAL B 1 30 ? -10.281 7.129 -17.203 1 87.69 30 VAL B CA 1
ATOM 3778 C C . VAL B 1 30 ? -10.469 7.23 -18.719 1 87.69 30 VAL B C 1
ATOM 3780 O O . VAL B 1 30 ? -10.602 6.211 -19.391 1 87.69 30 VAL B O 1
ATOM 3783 N N . ALA B 1 31 ? -10.414 8.414 -19.203 1 89.62 31 ALA B N 1
ATOM 3784 C CA . ALA B 1 31 ? -10.562 8.625 -20.641 1 89.62 31 ALA B CA 1
ATOM 3785 C C . ALA B 1 31 ? -9.445 7.938 -21.406 1 89.62 31 ALA B C 1
ATOM 3787 O O . ALA B 1 31 ? -9.688 7.336 -22.469 1 89.62 31 ALA B O 1
ATOM 3788 N N . LEU B 1 32 ? -8.273 8.016 -20.906 1 90 32 LEU B N 1
ATOM 3789 C CA . LEU B 1 32 ? -7.121 7.391 -21.547 1 90 32 LEU B CA 1
ATOM 3790 C C . LEU B 1 32 ? -7.285 5.875 -21.609 1 90 32 LEU B C 1
ATOM 3792 O O . LEU B 1 32 ? -6.855 5.234 -22.562 1 90 32 LEU B O 1
ATOM 3796 N N . LEU B 1 33 ? -7.898 5.305 -20.609 1 93.56 33 LEU B N 1
ATOM 3797 C CA . LEU B 1 33 ? -8.062 3.859 -20.516 1 93.56 33 LEU B CA 1
ATOM 3798 C C . LEU B 1 33 ? -9.148 3.373 -21.469 1 93.56 33 LEU B C 1
ATOM 3800 O O . LEU B 1 33 ? -9.164 2.203 -21.859 1 93.56 33 LEU B O 1
ATOM 3804 N N . HIS B 1 34 ? -10.023 4.258 -21.891 1 93.56 34 HIS B N 1
ATOM 3805 C CA . HIS B 1 34 ? -11.133 3.885 -22.75 1 93.56 34 HIS B CA 1
ATOM 3806 C C . HIS B 1 34 ? -10.828 4.207 -24.219 1 93.56 34 HIS B C 1
ATOM 3808 O O . HIS B 1 34 ? -11.609 3.869 -25.109 1 93.56 34 HIS B O 1
ATOM 3814 N N . GLN B 1 35 ? -9.727 4.824 -24.453 1 93.38 35 GLN B N 1
ATOM 3815 C CA . GLN B 1 35 ? -9.336 5.141 -25.828 1 93.38 35 GLN B CA 1
ATOM 3816 C C . GLN B 1 35 ? -8.93 3.885 -26.594 1 93.38 35 GLN B C 1
ATOM 3818 O O . GLN B 1 35 ? -8.297 2.99 -26.016 1 93.38 35 GLN B O 1
ATOM 3823 N N . HIS B 1 36 ? -9.281 3.893 -27.844 1 93.5 36 HIS B N 1
ATOM 3824 C CA . HIS B 1 36 ? -8.742 2.859 -28.734 1 93.5 36 HIS B CA 1
ATOM 3825 C C . HIS B 1 36 ? -7.234 3.006 -28.891 1 93.5 36 HIS B C 1
ATOM 3827 O O . HIS B 1 36 ? -6.711 4.121 -28.891 1 93.5 36 HIS B O 1
ATOM 3833 N N . ASP B 1 37 ? -6.648 1.899 -29.094 1 91.75 37 ASP B N 1
ATOM 3834 C CA . ASP B 1 37 ? -5.191 1.89 -29.203 1 91.75 37 ASP B CA 1
ATOM 3835 C C . ASP B 1 37 ? -4.719 2.82 -30.312 1 91.75 37 ASP B C 1
ATOM 3837 O O . ASP B 1 37 ? -3.686 3.48 -30.188 1 91.75 37 ASP B O 1
ATOM 3841 N N . ALA B 1 38 ? -5.438 2.883 -31.391 1 92.75 38 ALA B N 1
ATOM 3842 C CA . ALA B 1 38 ? -5.062 3.689 -32.562 1 92.75 38 ALA B CA 1
ATOM 3843 C C . ALA B 1 38 ? -5.094 5.176 -32.219 1 92.75 38 ALA B C 1
ATOM 3845 O O . ALA B 1 38 ? -4.391 5.977 -32.844 1 92.75 38 ALA B O 1
ATOM 3846 N N . ASP B 1 39 ? -5.867 5.594 -31.188 1 93.75 39 ASP B N 1
ATOM 3847 C CA . ASP B 1 39 ? -6.062 6.996 -30.828 1 93.75 39 ASP B CA 1
ATOM 3848 C C . ASP B 1 39 ? -5.242 7.371 -29.609 1 93.75 39 ASP B C 1
ATOM 3850 O O . ASP B 1 39 ? -5.199 8.539 -29.203 1 93.75 39 ASP B O 1
ATOM 3854 N N . TYR B 1 40 ? -4.688 6.355 -29 1 94.56 40 TYR B N 1
ATOM 3855 C CA . TYR B 1 40 ? -3.963 6.566 -27.75 1 94.56 40 TYR B CA 1
ATOM 3856 C C . TYR B 1 40 ? -2.551 7.078 -28.016 1 94.56 40 TYR B C 1
ATOM 3858 O O . TYR B 1 40 ? -1.848 6.551 -28.891 1 94.56 40 TYR B O 1
ATOM 3866 N N . THR B 1 41 ? -2.209 8.156 -27.281 1 93.31 41 THR B N 1
ATOM 3867 C CA . THR B 1 41 ? -0.834 8.641 -27.266 1 93.31 41 THR B CA 1
ATOM 3868 C C . THR B 1 41 ? -0.214 8.469 -25.891 1 93.31 41 THR B C 1
ATOM 3870 O O . THR B 1 41 ? -0.744 8.969 -24.891 1 93.31 41 THR B O 1
ATOM 3873 N N . ALA B 1 42 ? 0.863 7.781 -25.875 1 93.25 42 ALA B N 1
ATOM 3874 C CA . ALA B 1 42 ? 1.574 7.578 -24.609 1 93.25 42 ALA B CA 1
ATOM 3875 C C . ALA B 1 42 ? 2.072 8.906 -24.047 1 93.25 42 ALA B C 1
ATOM 3877 O O . ALA B 1 42 ? 2.422 9.812 -24.797 1 93.25 42 ALA B O 1
ATOM 3878 N N . PRO B 1 43 ? 2.08 8.977 -22.703 1 94 43 PRO B N 1
ATOM 3879 C CA . PRO B 1 43 ? 2.648 10.188 -22.109 1 94 43 PRO B CA 1
ATOM 3880 C C . PRO B 1 43 ? 4.152 10.305 -22.344 1 94 43 PRO B C 1
ATOM 3882 O O . PRO B 1 43 ? 4.82 9.305 -22.625 1 94 43 PRO B O 1
ATOM 3885 N N . GLU B 1 44 ? 4.59 11.555 -22.266 1 92.75 44 GLU B N 1
ATOM 3886 C CA . GLU B 1 44 ? 6.035 11.758 -22.281 1 92.75 44 GLU B CA 1
ATOM 3887 C C . GLU B 1 44 ? 6.699 11.133 -21.062 1 92.75 44 GLU B C 1
ATOM 3889 O O . GLU B 1 44 ? 6.289 11.398 -19.922 1 92.75 44 GLU B O 1
ATOM 3894 N N . LEU B 1 45 ? 7.648 10.328 -21.297 1 96.31 45 LEU B N 1
ATOM 3895 C CA . LEU B 1 45 ? 8.367 9.664 -20.219 1 96.31 45 LEU B CA 1
ATOM 3896 C C . LEU B 1 45 ? 9.594 10.469 -19.812 1 96.31 45 LEU B C 1
ATOM 3898 O O . LEU B 1 45 ? 10.32 10.977 -20.656 1 96.31 45 LEU B O 1
ATOM 3902 N N . PRO B 1 46 ? 9.836 10.617 -18.531 1 95.69 46 PRO B N 1
ATOM 3903 C CA . PRO B 1 46 ? 11.008 11.367 -18.078 1 95.69 46 PRO B CA 1
ATOM 3904 C C . PRO B 1 46 ? 12.32 10.641 -18.344 1 95.69 46 PRO B C 1
ATOM 3906 O O . PRO B 1 46 ? 13.391 11.25 -18.312 1 95.69 46 PRO B O 1
ATOM 3909 N N . PHE B 1 47 ? 12.32 9.344 -18.5 1 97.19 47 PHE B N 1
ATOM 3910 C CA . PHE B 1 47 ? 13.445 8.484 -18.844 1 97.19 47 PHE B CA 1
ATOM 3911 C C . PHE B 1 47 ? 12.953 7.191 -19.484 1 97.19 47 PHE B C 1
ATOM 3913 O O . PHE B 1 47 ? 11.773 6.859 -19.406 1 97.19 47 PHE B O 1
ATOM 3920 N N . PRO B 1 48 ? 13.906 6.473 -20.172 1 97 48 PRO B N 1
ATOM 3921 C CA . PRO B 1 48 ? 13.492 5.199 -20.766 1 97 48 PRO B CA 1
ATOM 3922 C C . PRO B 1 48 ? 13.086 4.164 -19.719 1 97 48 PRO B C 1
ATOM 3924 O O . PRO B 1 48 ? 13.703 4.086 -18.656 1 97 48 PRO B O 1
ATOM 3927 N N . LEU B 1 49 ? 12.125 3.395 -20.016 1 96.69 49 LEU B N 1
ATOM 3928 C CA . LEU B 1 49 ? 11.594 2.416 -19.078 1 96.69 49 LEU B CA 1
ATOM 3929 C C . LEU B 1 49 ? 12.406 1.128 -19.109 1 96.69 49 LEU B C 1
ATOM 3931 O O . LEU B 1 49 ? 12.016 0.119 -18.516 1 96.69 49 LEU B O 1
ATOM 3935 N N . PHE B 1 50 ? 13.438 1.094 -19.875 1 96.5 50 PHE B N 1
ATOM 3936 C CA . PHE B 1 50 ? 14.484 0.076 -19.922 1 96.5 50 PHE B CA 1
ATOM 3937 C C . PHE B 1 50 ? 15.789 0.668 -20.438 1 96.5 50 PHE B C 1
ATOM 3939 O O . PHE B 1 50 ? 15.789 1.569 -21.266 1 96.5 50 PHE B O 1
ATOM 3946 N N . SER B 1 51 ? 16.906 0.206 -19.891 1 96.94 51 SER B N 1
ATOM 3947 C CA . SER B 1 51 ? 18.203 0.724 -20.344 1 96.94 51 SER B CA 1
ATOM 3948 C C . SER B 1 51 ? 18.359 0.566 -21.844 1 96.94 51 SER B C 1
ATOM 3950 O O . SER B 1 51 ? 18.422 -0.555 -22.359 1 96.94 51 SER B O 1
ATOM 3952 N N . PRO B 1 52 ? 18.5 1.673 -22.531 1 96.81 52 PRO B N 1
ATOM 3953 C CA . PRO B 1 52 ? 18.688 1.566 -23.969 1 96.81 52 PRO B CA 1
ATOM 3954 C C . PRO B 1 52 ? 19.938 0.772 -24.359 1 96.81 52 PRO B C 1
ATOM 3956 O O . PRO B 1 52 ? 19.906 -0.003 -25.312 1 96.81 52 PRO B O 1
ATOM 3959 N N . ALA B 1 53 ? 20.984 0.985 -23.578 1 96.81 53 ALA B N 1
ATOM 3960 C CA . ALA B 1 53 ? 22.234 0.269 -23.828 1 96.81 53 ALA B CA 1
ATOM 3961 C C . ALA B 1 53 ? 22.047 -1.236 -23.656 1 96.81 53 ALA B C 1
ATOM 3963 O O . ALA B 1 53 ? 22.531 -2.025 -24.469 1 96.81 53 ALA B O 1
ATOM 3964 N N . LEU B 1 54 ? 21.359 -1.604 -22.641 1 96.38 54 LEU B N 1
ATOM 3965 C CA . LEU B 1 54 ? 21.109 -3.02 -22.375 1 96.38 54 LEU B CA 1
ATOM 3966 C C . LEU B 1 54 ? 20.203 -3.621 -23.438 1 96.38 54 LEU B C 1
ATOM 3968 O O . LEU B 1 54 ? 20.406 -4.758 -23.859 1 96.38 54 LEU B O 1
ATOM 3972 N N . GLU B 1 55 ? 19.172 -2.914 -23.812 1 96 55 GLU B N 1
ATOM 3973 C CA . GLU B 1 55 ? 18.266 -3.371 -24.859 1 96 55 GLU B CA 1
ATOM 3974 C C . GLU B 1 55 ? 19 -3.625 -26.172 1 96 55 GLU B C 1
ATOM 3976 O O . GLU B 1 55 ? 18.766 -4.641 -26.828 1 96 55 GLU B O 1
ATOM 3981 N N . ALA B 1 56 ? 19.828 -2.723 -26.516 1 96.69 56 ALA B N 1
ATOM 3982 C CA . ALA B 1 56 ? 20.625 -2.859 -27.734 1 96.69 56 ALA B CA 1
ATOM 3983 C C . ALA B 1 56 ? 21.547 -4.066 -27.656 1 96.69 56 ALA B C 1
ATOM 3985 O O . ALA B 1 56 ? 21.688 -4.82 -28.609 1 96.69 56 ALA B O 1
ATOM 3986 N N . GLU B 1 57 ? 22.172 -4.211 -26.5 1 96.88 57 GLU B N 1
ATOM 3987 C CA . GLU B 1 57 ? 23.078 -5.328 -26.297 1 96.88 57 GLU B CA 1
ATOM 3988 C C . GLU B 1 57 ? 22.359 -6.668 -26.406 1 96.88 57 GLU B C 1
ATOM 3990 O O . GLU B 1 57 ? 22.828 -7.586 -27.062 1 96.88 57 GLU B O 1
ATOM 3995 N N . TRP B 1 58 ? 21.188 -6.797 -25.781 1 96.12 58 TRP B N 1
ATOM 3996 C CA . TRP B 1 58 ? 20.453 -8.055 -25.781 1 96.12 58 TRP B CA 1
ATOM 3997 C C . TRP B 1 58 ? 19.812 -8.32 -27.141 1 96.12 58 TRP B C 1
ATOM 3999 O O . TRP B 1 58 ? 19.594 -9.469 -27.516 1 96.12 58 TRP B O 1
ATOM 4009 N N . ALA B 1 59 ? 19.453 -7.238 -27.875 1 93.81 59 ALA B N 1
ATOM 4010 C CA . ALA B 1 59 ? 18.953 -7.395 -29.234 1 93.81 59 ALA B CA 1
ATOM 4011 C C . ALA B 1 59 ? 20.016 -7.969 -30.156 1 93.81 59 ALA B C 1
ATOM 4013 O O . ALA B 1 59 ? 19.719 -8.758 -31.062 1 93.81 59 ALA B O 1
ATOM 4014 N N . LYS B 1 60 ? 21.203 -7.574 -29.906 1 95.44 60 LYS B N 1
ATOM 4015 C CA . LYS B 1 60 ? 22.312 -7.988 -30.75 1 95.44 60 LYS B CA 1
ATOM 4016 C C . LYS B 1 60 ? 22.812 -9.375 -30.359 1 95.44 60 LYS B C 1
ATOM 4018 O O . LYS B 1 60 ? 23 -10.242 -31.219 1 95.44 60 LYS B O 1
ATOM 4023 N N . ASN B 1 61 ? 23.031 -9.594 -29.109 1 96.31 61 ASN B N 1
ATOM 4024 C CA . ASN B 1 61 ? 23.719 -10.797 -28.641 1 96.31 61 ASN B CA 1
ATOM 4025 C C . ASN B 1 61 ? 22.766 -11.758 -27.953 1 96.31 61 ASN B C 1
ATOM 4027 O O . ASN B 1 61 ? 23.141 -12.875 -27.609 1 96.31 61 ASN B O 1
ATOM 4031 N N . GLY B 1 62 ? 21.531 -11.352 -27.859 1 96.19 62 GLY B N 1
ATOM 4032 C CA . GLY B 1 62 ? 20.609 -12.125 -27.047 1 96.19 62 GLY B CA 1
ATOM 4033 C C . GLY B 1 62 ? 20.766 -11.852 -25.562 1 96.19 62 GLY B C 1
ATOM 4034 O O . GLY B 1 62 ? 21.828 -11.391 -25.109 1 96.19 62 GLY B O 1
ATOM 4035 N N . PRO B 1 63 ? 19.719 -12.086 -24.812 1 97.38 63 PRO B N 1
ATOM 4036 C CA . PRO B 1 63 ? 19.859 -11.984 -23.359 1 97.38 63 PRO B CA 1
ATOM 4037 C C . PRO B 1 63 ? 20.797 -13.055 -22.781 1 97.38 63 PRO B C 1
ATOM 4039 O O . PRO B 1 63 ? 21.141 -14.016 -23.469 1 97.38 63 PRO B O 1
ATOM 4042 N N . PRO B 1 64 ? 21.203 -12.875 -21.562 1 97.62 64 PRO B N 1
ATOM 4043 C CA . PRO B 1 64 ? 22.047 -13.906 -20.922 1 97.62 64 PRO B CA 1
ATOM 4044 C C . PRO B 1 64 ? 21.375 -15.281 -20.922 1 97.62 64 PRO B C 1
ATOM 4046 O O . PRO B 1 64 ? 20.156 -15.383 -20.797 1 97.62 64 PRO B O 1
ATOM 4049 N N . ALA B 1 65 ? 22.25 -16.266 -21 1 98.19 65 ALA B N 1
ATOM 4050 C CA . ALA B 1 65 ? 21.734 -17.625 -20.906 1 98.19 65 ALA B CA 1
ATOM 4051 C C . ALA B 1 65 ? 21.094 -17.891 -19.547 1 98.19 65 ALA B C 1
ATOM 4053 O O . ALA B 1 65 ? 21.578 -17.422 -18.516 1 98.19 65 ALA B O 1
ATOM 4054 N N . PHE B 1 66 ? 19.984 -18.625 -19.594 1 98.62 66 PHE B N 1
ATOM 4055 C CA . PHE B 1 66 ? 19.344 -18.984 -18.344 1 98.62 66 PHE B CA 1
ATOM 4056 C C . PHE B 1 66 ? 20.281 -19.859 -17.5 1 98.62 66 PHE B C 1
ATOM 4058 O O . PHE B 1 66 ? 21.203 -20.484 -18.016 1 98.62 66 PHE B O 1
ATOM 4065 N N . GLY B 1 67 ? 20.031 -19.812 -16.172 1 98.19 67 GLY B N 1
ATOM 4066 C CA . GLY B 1 67 ? 20.922 -20.484 -15.25 1 98.19 67 GLY B CA 1
ATOM 4067 C C . GLY B 1 67 ? 21.906 -19.547 -14.586 1 98.19 67 GLY B C 1
ATOM 4068 O O . GLY B 1 67 ? 21.547 -18.469 -14.141 1 98.19 67 GLY B O 1
ATOM 4069 N N . ALA B 1 68 ? 23.141 -19.953 -14.578 1 97.19 68 ALA B N 1
ATOM 4070 C CA . ALA B 1 68 ? 24.188 -19.266 -13.82 1 97.19 68 ALA B CA 1
ATOM 4071 C C . ALA B 1 68 ? 24.438 -17.875 -14.383 1 97.19 68 ALA B C 1
ATOM 4073 O O . ALA B 1 68 ? 24.719 -16.938 -13.633 1 97.19 68 ALA B O 1
ATOM 4074 N N . GLU B 1 69 ? 24.438 -17.719 -15.641 1 97.81 69 GLU B N 1
ATOM 4075 C CA . GLU B 1 69 ? 24.688 -16.422 -16.25 1 97.81 69 GLU B CA 1
ATOM 4076 C C . GLU B 1 69 ? 23.547 -15.445 -15.93 1 97.81 69 GLU B C 1
ATOM 4078 O O . GLU B 1 69 ? 23.797 -14.273 -15.625 1 97.81 69 GLU B O 1
ATOM 4083 N N . MET B 1 70 ? 22.328 -15.914 -16 1 98.38 70 MET B N 1
ATOM 4084 C CA . MET B 1 70 ? 21.172 -15.086 -15.688 1 98.38 70 MET B CA 1
ATOM 4085 C C . MET B 1 70 ? 21.141 -14.742 -14.203 1 98.38 70 MET B C 1
ATOM 4087 O O . MET B 1 70 ? 20.672 -13.664 -13.82 1 98.38 70 MET B O 1
ATOM 4091 N N . ARG B 1 71 ? 21.609 -15.586 -13.383 1 98.25 71 ARG B N 1
ATOM 4092 C CA . ARG B 1 71 ? 21.641 -15.391 -11.938 1 98.25 71 ARG B CA 1
ATOM 4093 C C . ARG B 1 71 ? 22.344 -14.086 -11.578 1 98.25 71 ARG B C 1
ATOM 4095 O O . ARG B 1 71 ? 21.969 -13.422 -10.609 1 98.25 71 ARG B O 1
ATOM 4102 N N . LYS B 1 72 ? 23.328 -13.648 -12.336 1 97.31 72 LYS B N 1
ATOM 4103 C CA . LYS B 1 72 ? 24.094 -12.438 -12.094 1 97.31 72 LYS B CA 1
ATOM 4104 C C . LYS B 1 72 ? 23.234 -11.188 -12.219 1 97.31 72 LYS B C 1
ATOM 4106 O O . LYS B 1 72 ? 23.609 -10.109 -11.758 1 97.31 72 LYS B O 1
ATOM 4111 N N . TRP B 1 73 ? 22.125 -11.367 -12.812 1 97.81 73 TRP B N 1
ATOM 4112 C CA . TRP B 1 73 ? 21.25 -10.227 -13.062 1 97.81 73 TRP B CA 1
ATOM 4113 C C . TRP B 1 73 ? 20.172 -10.125 -11.992 1 97.81 73 TRP B C 1
ATOM 4115 O O . TRP B 1 73 ? 19.234 -9.344 -12.117 1 97.81 73 TRP B O 1
ATOM 4125 N N . PHE B 1 74 ? 20.266 -10.883 -10.984 1 98.19 74 PHE B N 1
ATOM 4126 C CA . PHE B 1 74 ? 19.438 -10.781 -9.797 1 98.19 74 PHE B CA 1
ATOM 4127 C C . PHE B 1 74 ? 20.266 -10.352 -8.586 1 98.19 74 PHE B C 1
ATOM 4129 O O . PHE B 1 74 ? 21.484 -10.273 -8.664 1 98.19 74 PHE B O 1
ATOM 4136 N N . HIS B 1 75 ? 19.609 -10.008 -7.516 1 97.44 75 HIS B N 1
ATOM 4137 C CA . HIS B 1 75 ? 20.266 -9.32 -6.41 1 97.44 75 HIS B CA 1
ATOM 4138 C C . HIS B 1 75 ? 20.578 -10.289 -5.266 1 97.44 75 HIS B C 1
ATOM 4140 O O . HIS B 1 75 ? 20.969 -9.859 -4.18 1 97.44 75 HIS B O 1
ATOM 4146 N N . PHE B 1 76 ? 20.438 -11.547 -5.449 1 97.12 76 PHE B N 1
ATOM 4147 C CA . PHE B 1 76 ? 20.641 -12.531 -4.391 1 97.12 76 PHE B CA 1
ATOM 4148 C C . PHE B 1 76 ? 22.062 -12.461 -3.854 1 97.12 76 PHE B C 1
ATOM 4150 O O . PHE B 1 76 ? 23 -12.242 -4.613 1 97.12 76 PHE B O 1
ATOM 4157 N N . LYS B 1 77 ? 22.203 -12.703 -2.586 1 94.25 77 LYS B N 1
ATOM 4158 C CA . LYS B 1 77 ? 23.531 -12.891 -2.006 1 94.25 77 LYS B CA 1
ATOM 4159 C C . LYS B 1 77 ? 24.25 -14.062 -2.656 1 94.25 77 LYS B C 1
ATOM 4161 O O . LYS B 1 77 ? 23.625 -15.016 -3.115 1 94.25 77 LYS B O 1
ATOM 4166 N N . GLU B 1 78 ? 25.516 -13.961 -2.615 1 92.81 78 GLU B N 1
ATOM 4167 C CA . GLU B 1 78 ? 26.328 -15.031 -3.186 1 92.81 78 GLU B CA 1
ATOM 4168 C C . GLU B 1 78 ? 26.094 -16.359 -2.459 1 92.81 78 GLU B C 1
ATOM 4170 O O . GLU B 1 78 ? 26 -16.391 -1.231 1 92.81 78 GLU B O 1
ATOM 4175 N N . GLY B 1 79 ? 25.906 -17.406 -3.242 1 93.31 79 GLY B N 1
ATOM 4176 C CA . GLY B 1 79 ? 25.781 -18.75 -2.674 1 93.31 79 GLY B CA 1
ATOM 4177 C C . GLY B 1 79 ? 24.359 -19.141 -2.363 1 93.31 79 GLY B C 1
ATOM 4178 O O . GLY B 1 79 ? 24.078 -20.297 -2.051 1 93.31 79 GLY B O 1
ATOM 4179 N N . VAL B 1 80 ? 23.469 -18.25 -2.52 1 95.75 80 VAL B N 1
ATOM 4180 C CA . VAL B 1 80 ? 22.078 -18.531 -2.168 1 95.75 80 VAL B CA 1
ATOM 4181 C C . VAL B 1 80 ? 21.438 -19.391 -3.248 1 95.75 80 VAL B C 1
ATOM 4183 O O . VAL B 1 80 ? 21.578 -19.109 -4.441 1 95.75 80 VAL B O 1
ATOM 4186 N N . HIS B 1 81 ? 20.828 -20.5 -2.848 1 97.81 81 HIS B N 1
ATOM 4187 C CA . HIS B 1 81 ? 19.953 -21.297 -3.695 1 97.81 81 HIS B CA 1
ATOM 4188 C C . HIS B 1 81 ? 18.484 -21.016 -3.406 1 97.81 81 HIS B C 1
ATOM 4190 O O . HIS B 1 81 ? 17.906 -21.609 -2.498 1 97.81 81 HIS B O 1
ATOM 4196 N N . PHE B 1 82 ? 17.906 -20.156 -4.227 1 98 82 PHE B N 1
ATOM 4197 C CA . PHE B 1 82 ? 16.562 -19.641 -3.965 1 98 82 PHE B CA 1
ATOM 4198 C C . PHE B 1 82 ? 15.523 -20.469 -4.707 1 98 82 PHE B C 1
ATOM 4200 O O . PHE B 1 82 ? 15.07 -20.078 -5.785 1 98 82 PHE B O 1
ATOM 4207 N N . LEU B 1 83 ? 15.023 -21.5 -4.098 1 98.38 83 LEU B N 1
ATOM 4208 C CA . LEU B 1 83 ? 14.117 -22.453 -4.734 1 98.38 83 LEU B CA 1
ATOM 4209 C C . LEU B 1 83 ? 12.664 -22.109 -4.43 1 98.38 83 LEU B C 1
ATOM 4211 O O . LEU B 1 83 ? 11.766 -22.938 -4.641 1 98.38 83 LEU B O 1
ATOM 4215 N N . ASN B 1 84 ? 12.398 -20.938 -3.914 1 97.44 84 ASN B N 1
ATOM 4216 C CA . ASN B 1 84 ? 11.07 -20.531 -3.465 1 97.44 84 ASN B CA 1
ATOM 4217 C C . ASN B 1 84 ? 10.633 -19.219 -4.102 1 97.44 84 ASN B C 1
ATOM 4219 O O . ASN B 1 84 ? 10.164 -18.312 -3.41 1 97.44 84 ASN B O 1
ATOM 4223 N N . HIS B 1 85 ? 10.828 -19.109 -5.422 1 97.5 85 HIS B N 1
ATOM 4224 C CA . HIS B 1 85 ? 10.445 -17.922 -6.164 1 97.5 85 HIS B CA 1
ATOM 4225 C C . HIS B 1 85 ? 8.961 -17.609 -5.977 1 97.5 85 HIS B C 1
ATOM 4227 O O . HIS B 1 85 ? 8.562 -16.438 -5.988 1 97.5 85 HIS B O 1
ATOM 4233 N N . GLY B 1 86 ? 8.125 -18.594 -5.855 1 96.25 86 GLY B N 1
ATOM 4234 C CA . GLY B 1 86 ? 6.676 -18.453 -5.824 1 96.25 86 GLY B CA 1
ATOM 4235 C C . GLY B 1 86 ? 6.176 -17.609 -4.668 1 96.25 86 GLY B C 1
ATOM 4236 O O . GLY B 1 86 ? 5.125 -16.969 -4.77 1 96.25 86 GLY B O 1
ATOM 4237 N N . SER B 1 87 ? 6.867 -17.562 -3.574 1 95 87 SER B N 1
ATOM 4238 C CA . SER B 1 87 ? 6.383 -16.859 -2.389 1 95 87 SER B CA 1
ATOM 4239 C C . SER B 1 87 ? 6.359 -15.344 -2.609 1 95 87 SER B C 1
ATOM 4241 O O . SER B 1 87 ? 5.301 -14.719 -2.525 1 95 87 SER B O 1
ATOM 4243 N N . TYR B 1 88 ? 7.531 -14.781 -3.002 1 96.88 88 TYR B N 1
ATOM 4244 C CA . TYR B 1 88 ? 7.574 -13.328 -3.008 1 96.88 88 TYR B CA 1
ATOM 4245 C C . TYR B 1 88 ? 8.211 -12.805 -4.289 1 96.88 88 TYR B C 1
ATOM 4247 O O . TYR B 1 88 ? 8.297 -11.594 -4.5 1 96.88 88 TYR B O 1
ATOM 4255 N N . GLY B 1 89 ? 8.641 -13.664 -5.125 1 96.88 89 GLY B N 1
ATOM 4256 C CA . GLY B 1 89 ? 9.273 -13.242 -6.363 1 96.88 89 GLY B CA 1
ATOM 4257 C C . GLY B 1 89 ? 10.68 -12.719 -6.164 1 96.88 89 GLY B C 1
ATOM 4258 O O . GLY B 1 89 ? 11.242 -12.828 -5.07 1 96.88 89 GLY B O 1
ATOM 4259 N N . ALA B 1 90 ? 11.305 -12.305 -7.227 1 97.56 90 ALA B N 1
ATOM 4260 C CA . ALA B 1 90 ? 12.602 -11.641 -7.293 1 97.56 90 ALA B CA 1
ATOM 4261 C C . ALA B 1 90 ? 12.68 -10.703 -8.5 1 97.56 90 ALA B C 1
ATOM 4263 O O . ALA B 1 90 ? 12.297 -11.086 -9.609 1 97.56 90 ALA B O 1
ATOM 4264 N N . MET B 1 91 ? 13.109 -9.562 -8.211 1 97.56 91 MET B N 1
ATOM 4265 C CA . MET B 1 91 ? 13.172 -8.539 -9.242 1 97.56 91 MET B CA 1
ATOM 4266 C C . MET B 1 91 ? 14.562 -8.492 -9.875 1 97.56 91 MET B C 1
ATOM 4268 O O . MET B 1 91 ? 15.562 -8.383 -9.172 1 97.56 91 MET B O 1
ATOM 4272 N N . PRO B 1 92 ? 14.656 -8.555 -11.227 1 98.5 92 PRO B N 1
ATOM 4273 C CA . PRO B 1 92 ? 15.977 -8.453 -11.859 1 98.5 92 PRO B CA 1
ATOM 4274 C C . PRO B 1 92 ? 16.547 -7.039 -11.797 1 98.5 92 PRO B C 1
ATOM 4276 O O . PRO B 1 92 ? 15.805 -6.07 -11.648 1 98.5 92 PRO B O 1
ATOM 4279 N N . ARG B 1 93 ? 17.781 -6.902 -11.992 1 98.06 93 ARG B N 1
ATOM 4280 C CA . ARG B 1 93 ? 18.531 -5.66 -11.844 1 98.06 93 ARG B CA 1
ATOM 4281 C C . ARG B 1 93 ? 18 -4.586 -12.789 1 98.06 93 ARG B C 1
ATOM 4283 O O . ARG B 1 93 ? 17.828 -3.432 -12.391 1 98.06 93 ARG B O 1
ATOM 4290 N N . PRO B 1 94 ? 17.719 -4.922 -14.078 1 98.12 94 PRO B N 1
ATOM 4291 C CA . PRO B 1 94 ? 17.234 -3.863 -14.969 1 98.12 94 PRO B CA 1
ATOM 4292 C C . PRO B 1 94 ? 15.906 -3.27 -14.508 1 98.12 94 PRO B C 1
ATOM 4294 O O . PRO B 1 94 ? 15.672 -2.07 -14.68 1 98.12 94 PRO B O 1
ATOM 4297 N N . VAL B 1 95 ? 15.016 -4.074 -14 1 98.56 95 VAL B N 1
ATOM 4298 C CA . VAL B 1 95 ? 13.719 -3.605 -13.523 1 98.56 95 VAL B CA 1
ATOM 4299 C C . VAL B 1 95 ? 13.898 -2.781 -12.25 1 98.56 95 VAL B C 1
ATOM 4301 O O . VAL B 1 95 ? 13.289 -1.721 -12.102 1 98.56 95 VAL B O 1
ATOM 4304 N N . LYS B 1 96 ? 14.75 -3.23 -11.344 1 98.25 96 LYS B N 1
ATOM 4305 C CA . LYS B 1 96 ? 15.023 -2.516 -10.102 1 98.25 96 LYS B CA 1
ATOM 4306 C C . LYS B 1 96 ? 15.617 -1.136 -10.383 1 98.25 96 LYS B C 1
ATOM 4308 O O . LYS B 1 96 ? 15.328 -0.174 -9.672 1 98.25 96 LYS B O 1
ATOM 4313 N N . GLN B 1 97 ? 16.469 -1.115 -11.352 1 97.62 97 GLN B N 1
ATOM 4314 C CA . GLN B 1 97 ? 17.078 0.155 -11.719 1 97.62 97 GLN B CA 1
ATOM 4315 C C . GLN B 1 97 ? 16.031 1.185 -12.117 1 97.62 97 GLN B C 1
ATOM 4317 O O . GLN B 1 97 ? 16.109 2.348 -11.719 1 97.62 97 GLN B O 1
ATOM 4322 N N . ILE B 1 98 ? 15.102 0.754 -12.898 1 98.25 98 ILE B N 1
ATOM 4323 C CA . ILE B 1 98 ? 14.039 1.656 -13.336 1 98.25 98 ILE B CA 1
ATOM 4324 C C . ILE B 1 98 ? 13.156 2.027 -12.148 1 98.25 98 ILE B C 1
ATOM 4326 O O . ILE B 1 98 ? 12.742 3.182 -12.008 1 98.25 98 ILE B O 1
ATOM 4330 N N . HIS B 1 99 ? 12.852 1.088 -11.312 1 98.44 99 HIS B N 1
ATOM 4331 C CA . HIS B 1 99 ? 12.094 1.36 -10.094 1 98.44 99 HIS B CA 1
ATOM 4332 C C . HIS B 1 99 ? 12.773 2.439 -9.25 1 98.44 99 HIS B C 1
ATOM 4334 O O . HIS B 1 99 ? 12.109 3.371 -8.781 1 98.44 99 HIS B O 1
ATOM 4340 N N . ALA B 1 100 ? 14.07 2.344 -9.094 1 97.62 100 ALA B N 1
ATOM 4341 C CA . ALA B 1 100 ? 14.844 3.328 -8.336 1 97.62 100 ALA B CA 1
ATOM 4342 C C . ALA B 1 100 ? 14.773 4.703 -9 1 97.62 100 ALA B C 1
ATOM 4344 O O . ALA B 1 100 ? 14.688 5.723 -8.312 1 97.62 100 ALA B O 1
ATOM 4345 N N . GLN B 1 101 ? 14.82 4.711 -10.266 1 97.88 101 GLN B N 1
ATOM 4346 C CA . GLN B 1 101 ? 14.742 5.969 -11 1 97.88 101 GLN B CA 1
ATOM 4347 C C . GLN B 1 101 ? 13.398 6.652 -10.773 1 97.88 101 GLN B C 1
ATOM 4349 O O . GLN B 1 101 ? 13.328 7.875 -10.648 1 97.88 101 GLN B O 1
ATOM 4354 N N . TRP B 1 102 ? 12.336 5.867 -10.789 1 98.25 102 TRP B N 1
ATOM 4355 C CA . TRP B 1 102 ? 11.023 6.43 -10.5 1 98.25 102 TRP B CA 1
ATOM 4356 C C . TRP B 1 102 ? 10.984 7.039 -9.102 1 98.25 102 TRP B C 1
ATOM 4358 O O . TRP B 1 102 ? 10.469 8.141 -8.914 1 98.25 102 TRP B O 1
ATOM 4368 N N . LEU B 1 103 ? 11.523 6.34 -8.133 1 97.69 103 LEU B N 1
ATOM 4369 C CA . LEU B 1 103 ? 11.547 6.832 -6.762 1 97.69 103 LEU B CA 1
ATOM 4370 C C . LEU B 1 103 ? 12.297 8.156 -6.668 1 97.69 103 LEU B C 1
ATOM 4372 O O . LEU B 1 103 ? 11.898 9.055 -5.926 1 97.69 103 LEU B O 1
ATOM 4376 N N . ASP B 1 104 ? 13.352 8.266 -7.406 1 97.19 104 ASP B N 1
ATOM 4377 C CA . ASP B 1 104 ? 14.109 9.508 -7.445 1 97.19 104 ASP B CA 1
ATOM 4378 C C . ASP B 1 104 ? 13.297 10.625 -8.102 1 97.19 104 ASP B C 1
ATOM 4380 O O . ASP B 1 104 ? 13.266 11.75 -7.598 1 97.19 104 ASP B O 1
ATOM 4384 N N . HIS B 1 105 ? 12.664 10.281 -9.164 1 97.44 105 HIS B N 1
ATOM 4385 C CA . HIS B 1 105 ? 11.906 11.266 -9.938 1 97.44 105 HIS B CA 1
ATOM 4386 C C . HIS B 1 105 ? 10.781 11.867 -9.109 1 97.44 105 HIS B C 1
ATOM 4388 O O . HIS B 1 105 ? 10.539 13.078 -9.172 1 97.44 105 HIS B O 1
ATOM 4394 N N . VAL B 1 106 ? 10.125 11.109 -8.336 1 97.25 106 VAL B N 1
ATOM 4395 C CA . VAL B 1 106 ? 9.016 11.555 -7.5 1 97.25 106 VAL B CA 1
ATOM 4396 C C . VAL B 1 106 ? 9.492 12.664 -6.566 1 97.25 106 VAL B C 1
ATOM 4398 O O . VAL B 1 106 ? 8.773 13.641 -6.332 1 97.25 106 VAL B O 1
ATOM 4401 N N . GLU B 1 107 ? 10.711 12.562 -6.059 1 97 107 GLU B N 1
ATOM 4402 C CA . GLU B 1 107 ? 11.203 13.477 -5.027 1 97 107 GLU B CA 1
ATOM 4403 C C . GLU B 1 107 ? 11.617 14.812 -5.625 1 97 107 GLU B C 1
ATOM 4405 O O . GLU B 1 107 ? 11.781 15.797 -4.902 1 97 107 GLU B O 1
ATOM 4410 N N . GLU B 1 108 ? 11.773 14.852 -6.938 1 95.88 108 GLU B N 1
ATOM 4411 C CA . GLU B 1 108 ? 12.203 16.078 -7.586 1 95.88 108 GLU B CA 1
ATOM 4412 C C . GLU B 1 108 ? 11.133 17.172 -7.48 1 95.88 108 GLU B C 1
ATOM 4414 O O . GLU B 1 108 ? 11.453 18.359 -7.422 1 95.88 108 GLU B O 1
ATOM 4419 N N . GLN B 1 109 ? 9.922 16.797 -7.574 1 94.94 109 GLN B N 1
ATOM 4420 C CA . GLN B 1 109 ? 8.758 17.656 -7.402 1 94.94 109 GLN B CA 1
ATOM 4421 C C . GLN B 1 109 ? 7.512 16.828 -7.078 1 94.94 109 GLN B C 1
ATOM 4423 O O . GLN B 1 109 ? 6.68 16.578 -7.953 1 94.94 109 GLN B O 1
ATOM 4428 N N . PRO B 1 110 ? 7.309 16.531 -5.824 1 94.88 110 PRO B N 1
ATOM 4429 C CA . PRO B 1 110 ? 6.277 15.57 -5.414 1 94.88 110 PRO B CA 1
ATOM 4430 C C . PRO B 1 110 ? 4.875 15.992 -5.836 1 94.88 110 PRO B C 1
ATOM 4432 O O . PRO B 1 110 ? 4.086 15.164 -6.297 1 94.88 110 PRO B O 1
ATOM 4435 N N . CYS B 1 111 ? 4.539 17.234 -5.742 1 93.69 111 CYS B N 1
ATOM 4436 C CA . CYS B 1 111 ? 3.186 17.672 -6.059 1 93.69 111 CYS B CA 1
ATOM 4437 C C . CYS B 1 111 ? 2.898 17.531 -7.547 1 93.69 111 CYS B C 1
ATOM 4439 O O . CYS B 1 111 ? 1.818 17.078 -7.934 1 93.69 111 CYS B O 1
ATOM 4441 N N . ARG B 1 112 ? 3.809 17.906 -8.352 1 91.31 112 ARG B N 1
ATOM 4442 C CA . ARG B 1 112 ? 3.637 17.75 -9.789 1 91.31 112 ARG B CA 1
ATOM 4443 C C . ARG B 1 112 ? 3.514 16.281 -10.172 1 91.31 112 ARG B C 1
ATOM 4445 O O . ARG B 1 112 ? 2.729 15.914 -11.047 1 91.31 112 ARG B O 1
ATOM 4452 N N . TRP B 1 113 ? 4.328 15.477 -9.547 1 93.62 113 TRP B N 1
ATOM 4453 C CA . TRP B 1 113 ? 4.262 14.031 -9.75 1 93.62 113 TRP B CA 1
ATOM 4454 C C . TRP B 1 113 ? 2.846 13.508 -9.523 1 93.62 113 TRP B C 1
ATOM 4456 O O . TRP B 1 113 ? 2.262 12.883 -10.406 1 93.62 113 TRP B O 1
ATOM 4466 N N . PHE B 1 114 ? 2.271 13.828 -8.422 1 93.56 114 PHE B N 1
ATOM 4467 C CA . PHE B 1 114 ? 0.983 13.266 -8.039 1 93.56 114 PHE B CA 1
ATOM 4468 C C . PHE B 1 114 ? -0.15 13.93 -8.812 1 93.56 114 PHE B C 1
ATOM 4470 O O . PHE B 1 114 ? -1.125 13.266 -9.18 1 93.56 114 PHE B O 1
ATOM 4477 N N . ASN B 1 115 ? 0.013 15.141 -9.094 1 89.81 115 ASN B N 1
ATOM 4478 C CA . ASN B 1 115 ? -1.124 15.891 -9.617 1 89.81 115 ASN B CA 1
ATOM 4479 C C . ASN B 1 115 ? -1.129 15.922 -11.141 1 89.81 115 ASN B C 1
ATOM 4481 O O . ASN B 1 115 ? -2.186 16.062 -11.766 1 89.81 115 ASN B O 1
ATOM 4485 N N . CYS B 1 116 ? 0.029 15.719 -11.766 1 89.06 116 CYS B N 1
ATOM 4486 C CA . CYS B 1 116 ? 0.09 15.961 -13.203 1 89.06 116 CYS B CA 1
ATOM 4487 C C . CYS B 1 116 ? 0.641 14.742 -13.938 1 89.06 116 CYS B C 1
ATOM 4489 O O . CYS B 1 116 ? 0.195 14.422 -15.039 1 89.06 116 CYS B O 1
ATOM 4491 N N . GLU B 1 117 ? 1.519 14.047 -13.359 1 93.25 117 GLU B N 1
ATOM 4492 C CA . GLU B 1 117 ? 2.26 13.031 -14.109 1 93.25 117 GLU B CA 1
ATOM 4493 C C . GLU B 1 117 ? 1.712 11.633 -13.844 1 93.25 117 GLU B C 1
ATOM 4495 O O . GLU B 1 117 ? 1.647 10.805 -14.75 1 93.25 117 GLU B O 1
ATOM 4500 N N . LEU B 1 118 ? 1.307 11.367 -12.68 1 94.81 118 LEU B N 1
ATOM 4501 C CA . LEU B 1 118 ? 1.062 10.016 -12.18 1 94.81 118 LEU B CA 1
ATOM 4502 C C . LEU B 1 118 ? -0.036 9.328 -12.984 1 94.81 118 LEU B C 1
ATOM 4504 O O . LEU B 1 118 ? 0.153 8.211 -13.469 1 94.81 118 LEU B O 1
ATOM 4508 N N . PHE B 1 119 ? -1.127 9.938 -13.195 1 93.25 119 PHE B N 1
ATOM 4509 C CA . PHE B 1 119 ? -2.316 9.258 -13.703 1 93.25 119 PHE B CA 1
ATOM 4510 C C . PHE B 1 119 ? -2.145 8.883 -15.164 1 93.25 119 PHE B C 1
ATOM 4512 O O . PHE B 1 119 ? -2.422 7.746 -15.562 1 93.25 119 PHE B O 1
ATOM 4519 N N . PRO B 1 120 ? -1.598 9.797 -16 1 94 120 PRO B N 1
ATOM 4520 C CA . PRO B 1 120 ? -1.285 9.352 -17.359 1 94 120 PRO B CA 1
ATOM 4521 C C . PRO B 1 120 ? -0.282 8.203 -17.391 1 94 120 PRO B C 1
ATOM 4523 O O . PRO B 1 120 ? -0.387 7.301 -18.234 1 94 120 PRO B O 1
ATOM 4526 N N . LEU B 1 121 ? 0.627 8.234 -16.516 1 96.56 121 LEU B N 1
ATOM 4527 C CA . LEU B 1 121 ? 1.638 7.188 -16.438 1 96.56 121 LEU B CA 1
ATOM 4528 C C . LEU B 1 121 ? 1.022 5.867 -15.984 1 96.56 121 LEU B C 1
ATOM 4530 O O . LEU B 1 121 ? 1.391 4.801 -16.484 1 96.56 121 LEU B O 1
ATOM 4534 N N . ILE B 1 122 ? 0.116 5.91 -15.023 1 97 122 ILE B N 1
ATOM 4535 C CA . ILE B 1 122 ? -0.58 4.703 -14.586 1 97 122 ILE B CA 1
ATOM 4536 C C . ILE B 1 122 ? -1.399 4.133 -15.742 1 97 122 ILE B C 1
ATOM 4538 O O . ILE B 1 122 ? -1.411 2.922 -15.961 1 97 122 ILE B O 1
ATOM 4542 N N . SER B 1 123 ? -2.084 5.023 -16.453 1 96.56 123 SER B N 1
ATOM 4543 C CA . SER B 1 123 ? -2.857 4.566 -17.609 1 96.56 123 SER B CA 1
ATOM 4544 C C . SER B 1 123 ? -1.968 3.863 -18.625 1 96.56 123 SER B C 1
ATOM 4546 O O . SER B 1 123 ? -2.354 2.836 -19.188 1 96.56 123 SER B O 1
ATOM 4548 N N . HIS B 1 124 ? -0.824 4.43 -18.828 1 97.19 124 HIS B N 1
ATOM 4549 C CA . HIS B 1 124 ? 0.136 3.818 -19.734 1 97.19 124 HIS B CA 1
ATOM 4550 C C . HIS B 1 124 ? 0.552 2.436 -19.25 1 97.19 124 HIS B C 1
ATOM 4552 O O . HIS B 1 124 ? 0.636 1.493 -20.047 1 97.19 124 HIS B O 1
ATOM 4558 N N . ALA B 1 125 ? 0.792 2.322 -18.016 1 98.25 125 ALA B N 1
ATOM 4559 C CA . ALA B 1 125 ? 1.182 1.046 -17.422 1 98.25 125 ALA B CA 1
ATOM 4560 C C . ALA B 1 125 ? 0.056 0.022 -17.531 1 98.25 125 ALA B C 1
ATOM 4562 O O . ALA B 1 125 ? 0.297 -1.141 -17.859 1 98.25 125 ALA B O 1
ATOM 4563 N N . VAL B 1 126 ? -1.153 0.45 -17.234 1 98.38 126 VAL B N 1
ATOM 4564 C CA . VAL B 1 126 ? -2.316 -0.424 -17.344 1 98.38 126 VAL B CA 1
ATOM 4565 C C . VAL B 1 126 ? -2.461 -0.925 -18.781 1 98.38 126 VAL B C 1
ATOM 4567 O O . VAL B 1 126 ? -2.732 -2.105 -19 1 98.38 126 VAL B O 1
ATOM 4570 N N . ARG B 1 127 ? -2.312 -0.033 -19.734 1 97.94 127 ARG B N 1
ATOM 4571 C CA . ARG B 1 127 ? -2.438 -0.41 -21.141 1 97.94 127 ARG B CA 1
ATOM 4572 C C . ARG B 1 127 ? -1.396 -1.457 -21.516 1 97.94 127 ARG B C 1
ATOM 4574 O O . ARG B 1 127 ? -1.707 -2.426 -22.219 1 97.94 127 ARG B O 1
ATOM 4581 N N . GLY B 1 128 ? -0.161 -1.243 -21.078 1 97.94 128 GLY B N 1
ATOM 4582 C CA . GLY B 1 128 ? 0.868 -2.244 -21.312 1 97.94 128 GLY B CA 1
ATOM 4583 C C . GLY B 1 128 ? 0.538 -3.592 -20.703 1 97.94 128 GLY B C 1
ATOM 4584 O O . GLY B 1 128 ? 0.698 -4.629 -21.344 1 97.94 128 GLY B O 1
ATOM 4585 N N . LEU B 1 129 ? 0.052 -3.582 -19.484 1 98.62 129 LEU B N 1
ATOM 4586 C CA . LEU B 1 129 ? -0.317 -4.809 -18.797 1 98.62 129 LEU B CA 1
ATOM 4587 C C . LEU B 1 129 ? -1.499 -5.488 -19.484 1 98.62 129 LEU B C 1
ATOM 4589 O O . LEU B 1 129 ? -1.502 -6.707 -19.656 1 98.62 129 LEU B O 1
ATOM 4593 N N . ALA B 1 130 ? -2.475 -4.691 -19.797 1 98.56 130 ALA B N 1
ATOM 4594 C CA . ALA B 1 130 ? -3.666 -5.223 -20.453 1 98.56 130 ALA B CA 1
ATOM 4595 C C . ALA B 1 130 ? -3.301 -5.973 -21.734 1 98.56 130 ALA B C 1
ATOM 4597 O O . ALA B 1 130 ? -3.82 -7.062 -22 1 98.56 130 ALA B O 1
ATOM 4598 N N . LYS B 1 131 ? -2.459 -5.402 -22.484 1 97.75 131 LYS B N 1
ATOM 4599 C CA . LYS B 1 131 ? -1.995 -6.059 -23.703 1 97.75 131 LYS B CA 1
ATOM 4600 C C . LYS B 1 131 ? -1.317 -7.387 -23.391 1 97.75 131 LYS B C 1
ATOM 4602 O O . LYS B 1 131 ? -1.558 -8.391 -24.062 1 97.75 131 LYS B O 1
ATOM 4607 N N . PHE B 1 132 ? -0.556 -7.434 -22.391 1 98.19 132 PHE B N 1
ATOM 4608 C CA . PHE B 1 132 ? 0.214 -8.609 -22.016 1 98.19 132 PHE B CA 1
ATOM 4609 C C . PHE B 1 132 ? -0.707 -9.734 -21.547 1 98.19 132 PHE B C 1
ATOM 4611 O O . PHE B 1 132 ? -0.418 -10.914 -21.766 1 98.19 132 PHE B O 1
ATOM 4618 N N . ILE B 1 133 ? -1.859 -9.383 -20.969 1 98.38 133 ILE B N 1
ATOM 4619 C CA . ILE B 1 133 ? -2.676 -10.398 -20.312 1 98.38 133 ILE B CA 1
ATOM 4620 C C . ILE B 1 133 ? -3.924 -10.68 -21.141 1 98.38 133 ILE B C 1
ATOM 4622 O O . ILE B 1 133 ? -4.812 -11.414 -20.719 1 98.38 133 ILE B O 1
ATOM 4626 N N . GLY B 1 134 ? -4.059 -10.117 -22.312 1 98.12 134 GLY B N 1
ATOM 4627 C CA . GLY B 1 134 ? -5.191 -10.352 -23.188 1 98.12 134 GLY B CA 1
ATOM 4628 C C . GLY B 1 134 ? -6.488 -9.766 -22.656 1 98.12 134 GLY B C 1
ATOM 4629 O O . GLY B 1 134 ? -7.496 -10.469 -22.562 1 98.12 134 GLY B O 1
ATOM 4630 N N . ALA B 1 135 ? -6.426 -8.453 -22.406 1 98.25 135 ALA B N 1
ATOM 4631 C CA . ALA B 1 135 ? -7.574 -7.703 -21.891 1 98.25 135 ALA B CA 1
ATOM 4632 C C . ALA B 1 135 ? -7.645 -6.312 -22.516 1 98.25 135 ALA B C 1
ATOM 4634 O O . ALA B 1 135 ? -6.75 -5.914 -23.266 1 98.25 135 ALA B O 1
ATOM 4635 N N . LYS B 1 136 ? -8.719 -5.645 -22.328 1 97.94 136 LYS B N 1
ATOM 4636 C CA . LYS B 1 136 ? -8.805 -4.215 -22.625 1 97.94 136 LYS B CA 1
ATOM 4637 C C . LYS B 1 136 ? -8.359 -3.379 -21.422 1 97.94 136 LYS B C 1
ATOM 4639 O O . LYS B 1 136 ? -8.57 -3.762 -20.281 1 97.94 136 LYS B O 1
ATOM 4644 N N . PRO B 1 137 ? -7.75 -2.248 -21.719 1 97.75 137 PRO B N 1
ATOM 4645 C CA . PRO B 1 137 ? -7.207 -1.434 -20.641 1 97.75 137 PRO B CA 1
ATOM 4646 C C . PRO B 1 137 ? -8.258 -1.065 -19.594 1 97.75 137 PRO B C 1
ATOM 4648 O O . PRO B 1 137 ? -7.98 -1.11 -18.391 1 97.75 137 PRO B O 1
ATOM 4651 N N . HIS B 1 138 ? -9.477 -0.752 -19.984 1 97.19 138 HIS B N 1
ATOM 4652 C CA . HIS B 1 138 ? -10.484 -0.256 -19.047 1 97.19 138 HIS B CA 1
ATOM 4653 C C . HIS B 1 138 ? -11.008 -1.376 -18.156 1 97.19 138 HIS B C 1
ATOM 4655 O O . HIS B 1 138 ? -11.766 -1.124 -17.219 1 97.19 138 HIS B O 1
ATOM 4661 N N . GLU B 1 139 ? -10.578 -2.645 -18.375 1 98.25 139 GLU B N 1
ATOM 4662 C CA . GLU B 1 139 ? -11.023 -3.783 -17.578 1 98.25 139 GLU B CA 1
ATOM 4663 C C . GLU B 1 139 ? -10.039 -4.098 -16.453 1 98.25 139 GLU B C 1
ATOM 4665 O O . GLU B 1 139 ? -10.289 -4.98 -15.633 1 98.25 139 GLU B O 1
ATOM 4670 N N . VAL B 1 140 ? -8.945 -3.363 -16.438 1 98.56 140 VAL B N 1
ATOM 4671 C CA . VAL B 1 140 ? -7.84 -3.719 -15.555 1 98.56 140 VAL B CA 1
ATOM 4672 C C . VAL B 1 140 ? -7.574 -2.582 -14.57 1 98.56 140 VAL B C 1
ATOM 4674 O O . VAL B 1 140 ? -7.508 -1.415 -14.969 1 98.56 140 VAL B O 1
ATOM 4677 N N . VAL B 1 141 ? -7.465 -2.904 -13.289 1 98.38 141 VAL B N 1
ATOM 4678 C CA . VAL B 1 141 ? -7 -1.962 -12.273 1 98.38 141 VAL B CA 1
ATOM 4679 C C . VAL B 1 141 ? -5.832 -2.566 -11.5 1 98.38 141 VAL B C 1
ATOM 4681 O O . VAL B 1 141 ? -5.754 -3.787 -11.336 1 98.38 141 VAL B O 1
ATOM 4684 N N . PHE B 1 142 ? -4.926 -1.727 -11.062 1 98.25 142 PHE B N 1
ATOM 4685 C CA . PHE B 1 142 ? -3.84 -2.176 -10.195 1 98.25 142 PHE B CA 1
ATOM 4686 C C . PHE B 1 142 ? -4.32 -2.326 -8.758 1 98.25 142 PHE B C 1
ATOM 4688 O O . PHE B 1 142 ? -5.266 -1.654 -8.336 1 98.25 142 PHE B O 1
ATOM 4695 N N . ALA B 1 143 ? -3.742 -3.221 -8.086 1 97.94 143 ALA B N 1
ATOM 4696 C CA . ALA B 1 143 ? -3.828 -3.43 -6.645 1 97.94 143 ALA B CA 1
ATOM 4697 C C . ALA B 1 143 ? -2.455 -3.74 -6.055 1 97.94 143 ALA B C 1
ATOM 4699 O O . ALA B 1 143 ? -1.517 -4.066 -6.785 1 97.94 143 ALA B O 1
ATOM 4700 N N . ARG B 1 144 ? -2.352 -3.604 -4.816 1 97.5 144 ARG B N 1
ATOM 4701 C CA . ARG B 1 144 ? -1.059 -3.82 -4.172 1 97.5 144 ARG B CA 1
ATOM 4702 C C . ARG B 1 144 ? -0.678 -5.297 -4.191 1 97.5 144 ARG B C 1
ATOM 4704 O O . ARG B 1 144 ? 0.504 -5.637 -4.273 1 97.5 144 ARG B O 1
ATOM 4711 N N . ASN B 1 145 ? -1.601 -6.117 -4.074 1 98.38 145 ASN B N 1
ATOM 4712 C CA . ASN B 1 145 ? -1.447 -7.566 -4.074 1 98.38 145 ASN B CA 1
ATOM 4713 C C . ASN B 1 145 ? -2.777 -8.273 -4.332 1 98.38 145 ASN B C 1
ATOM 4715 O O . ASN B 1 145 ? -3.838 -7.645 -4.273 1 98.38 145 ASN B O 1
ATOM 4719 N N . ALA B 1 146 ? -2.723 -9.484 -4.625 1 98.25 146 ALA B N 1
ATOM 4720 C CA . ALA B 1 146 ? -3.914 -10.266 -4.949 1 98.25 146 ALA B CA 1
ATOM 4721 C C . ALA B 1 146 ? -4.879 -10.305 -3.77 1 98.25 146 ALA B C 1
ATOM 4723 O O . ALA B 1 146 ? -6.098 -10.273 -3.955 1 98.25 146 ALA B O 1
ATOM 4724 N N . THR B 1 147 ? -4.359 -10.391 -2.568 1 98.19 147 THR B N 1
ATOM 4725 C CA . THR B 1 147 ? -5.191 -10.422 -1.369 1 98.19 147 THR B CA 1
ATOM 4726 C C . THR B 1 147 ? -6.059 -9.164 -1.28 1 98.19 147 THR B C 1
ATOM 4728 O O . THR B 1 147 ? -7.262 -9.258 -1.036 1 98.19 147 THR B O 1
ATOM 4731 N N . THR B 1 148 ? -5.449 -8.031 -1.536 1 98.38 148 THR B N 1
ATOM 4732 C CA . THR B 1 148 ? -6.176 -6.77 -1.516 1 98.38 148 THR B CA 1
ATOM 4733 C C . THR B 1 148 ? -7.254 -6.75 -2.598 1 98.38 148 THR B C 1
ATOM 4735 O O . THR B 1 148 ? -8.375 -6.305 -2.355 1 98.38 148 THR B O 1
ATOM 4738 N N . ALA B 1 149 ? -6.922 -7.234 -3.75 1 98.69 149 ALA B N 1
ATOM 4739 C CA . ALA B 1 149 ? -7.867 -7.254 -4.863 1 98.69 149 ALA B CA 1
ATOM 4740 C C . ALA B 1 149 ? -9.055 -8.164 -4.555 1 98.69 149 ALA B C 1
ATOM 4742 O O . ALA B 1 149 ? -10.203 -7.801 -4.824 1 98.69 149 ALA B O 1
ATOM 4743 N N . ILE B 1 150 ? -8.812 -9.297 -3.988 1 98.62 150 ILE B N 1
ATOM 4744 C CA . ILE B 1 150 ? -9.875 -10.242 -3.678 1 98.62 150 ILE B CA 1
ATOM 4745 C C . ILE B 1 150 ? -10.766 -9.672 -2.574 1 98.62 150 ILE B C 1
ATOM 4747 O O . ILE B 1 150 ? -11.992 -9.828 -2.613 1 98.62 150 ILE B O 1
ATOM 4751 N N . ASN B 1 151 ? -10.156 -9.008 -1.56 1 98.38 151 ASN B N 1
ATOM 4752 C CA . ASN B 1 151 ? -10.945 -8.312 -0.553 1 98.38 151 ASN B CA 1
ATOM 4753 C C . ASN B 1 151 ? -11.914 -7.324 -1.19 1 98.38 151 ASN B C 1
ATOM 4755 O O . ASN B 1 151 ? -13.094 -7.281 -0.825 1 98.38 151 ASN B O 1
ATOM 4759 N N . ALA B 1 152 ? -11.43 -6.543 -2.133 1 98.25 152 ALA B N 1
ATOM 4760 C CA . ALA B 1 152 ? -12.25 -5.547 -2.814 1 98.25 152 ALA B CA 1
ATOM 4761 C C . ALA B 1 152 ? -13.43 -6.207 -3.523 1 98.25 152 ALA B C 1
ATOM 4763 O O . ALA B 1 152 ? -14.57 -5.758 -3.393 1 98.25 152 ALA B O 1
ATOM 4764 N N . ILE B 1 153 ? -13.164 -7.285 -4.238 1 98.44 153 ILE B N 1
ATOM 4765 C CA . ILE B 1 153 ? -14.172 -7.957 -5.047 1 98.44 153 ILE B CA 1
ATOM 4766 C C . ILE B 1 153 ? -15.227 -8.594 -4.137 1 98.44 153 ILE B C 1
ATOM 4768 O O . ILE B 1 153 ? -16.422 -8.398 -4.328 1 98.44 153 ILE B O 1
ATOM 4772 N N . LEU B 1 154 ? -14.812 -9.297 -3.104 1 97.81 154 LEU B N 1
ATOM 4773 C CA . LEU B 1 154 ? -15.727 -10.047 -2.252 1 97.81 154 LEU B CA 1
ATOM 4774 C C . LEU B 1 154 ? -16.578 -9.102 -1.404 1 97.81 154 LEU B C 1
ATOM 4776 O O . LEU B 1 154 ? -17.766 -9.359 -1.188 1 97.81 154 LEU B O 1
ATOM 4780 N N . ARG B 1 155 ? -15.992 -8.016 -0.958 1 95.38 155 ARG B N 1
ATOM 4781 C CA . ARG B 1 155 ? -16.719 -7.059 -0.14 1 95.38 155 ARG B CA 1
ATOM 4782 C C . ARG B 1 155 ? -17.766 -6.32 -0.969 1 95.38 155 ARG B C 1
ATOM 4784 O O . ARG B 1 155 ? -18.766 -5.84 -0.432 1 95.38 155 ARG B O 1
ATOM 4791 N N . SER B 1 156 ? -17.531 -6.234 -2.23 1 96.06 156 SER B N 1
ATOM 4792 C CA . SER B 1 156 ? -18.391 -5.469 -3.131 1 96.06 156 SER B CA 1
ATOM 4793 C C . SER B 1 156 ? -19.5 -6.336 -3.703 1 96.06 156 SER B C 1
ATOM 4795 O O . SER B 1 156 ? -20.484 -5.82 -4.258 1 96.06 156 SER B O 1
ATOM 4797 N N . PHE B 1 157 ? -19.328 -7.648 -3.627 1 96.69 157 PHE B N 1
ATOM 4798 C CA . PHE B 1 157 ? -20.266 -8.555 -4.277 1 96.69 157 PHE B CA 1
ATOM 4799 C C . PHE B 1 157 ? -21.672 -8.398 -3.695 1 96.69 157 PHE B C 1
ATOM 4801 O O . PHE B 1 157 ? -21.844 -8.367 -2.475 1 96.69 157 PHE B O 1
ATOM 4808 N N . PRO B 1 158 ? -22.672 -8.305 -4.504 1 94.69 158 PRO B N 1
ATOM 4809 C CA . PRO B 1 158 ? -24.047 -8.094 -4.031 1 94.69 158 PRO B CA 1
ATOM 4810 C C . PRO B 1 158 ? -24.719 -9.391 -3.586 1 94.69 158 PRO B C 1
ATOM 4812 O O . PRO B 1 158 ? -25.734 -9.789 -4.164 1 94.69 158 PRO B O 1
ATOM 4815 N N . PHE B 1 159 ? -24.219 -9.953 -2.553 1 95.25 159 PHE B N 1
ATOM 4816 C CA . PHE B 1 159 ? -24.781 -11.172 -2.004 1 95.25 159 PHE B CA 1
ATOM 4817 C C . PHE B 1 159 ? -26.188 -10.922 -1.46 1 95.25 159 PHE B C 1
ATOM 4819 O O . PHE B 1 159 ? -26.516 -9.797 -1.06 1 95.25 159 PHE B O 1
ATOM 4826 N N . GLN B 1 160 ? -27 -11.891 -1.478 1 92.94 160 GLN B N 1
ATOM 4827 C CA . GLN B 1 160 ? -28.312 -11.914 -0.848 1 92.94 160 GLN B CA 1
ATOM 4828 C C . GLN B 1 160 ? -28.406 -13.016 0.204 1 92.94 160 GLN B C 1
ATOM 4830 O O . GLN B 1 160 ? -27.578 -13.93 0.223 1 92.94 160 GLN B O 1
ATOM 4835 N N . LEU B 1 161 ? -29.391 -12.852 1.038 1 91 161 LEU B N 1
ATOM 4836 C CA . LEU B 1 161 ? -29.625 -13.891 2.033 1 91 161 LEU B CA 1
ATOM 4837 C C . LEU B 1 161 ? -29.844 -15.25 1.362 1 91 161 LEU B C 1
ATOM 4839 O O . LEU B 1 161 ? -30.594 -15.352 0.391 1 91 161 LEU B O 1
ATOM 4843 N N . GLY B 1 162 ? -29.109 -16.266 1.86 1 88.56 162 GLY B N 1
ATOM 4844 C CA . GLY B 1 162 ? -29.25 -17.594 1.315 1 88.56 162 GLY B CA 1
ATOM 4845 C C . GLY B 1 162 ? -28.203 -17.938 0.268 1 88.56 162 GLY B C 1
ATOM 4846 O O . GLY B 1 162 ? -28.062 -19.094 -0.119 1 88.56 162 GLY B O 1
ATOM 4847 N N . ASP B 1 163 ? -27.469 -16.938 -0.178 1 94.88 163 ASP B N 1
ATOM 4848 C CA . ASP B 1 163 ? -26.406 -17.172 -1.154 1 94.88 163 ASP B CA 1
ATOM 4849 C C . ASP B 1 163 ? -25.25 -17.938 -0.53 1 94.88 163 ASP B C 1
ATOM 4851 O O . ASP B 1 163 ? -25.125 -18 0.694 1 94.88 163 ASP B O 1
ATOM 4855 N N . ALA B 1 164 ? -24.484 -18.562 -1.413 1 96.5 164 ALA B N 1
ATOM 4856 C CA . ALA B 1 164 ? -23.297 -19.281 -0.97 1 96.5 164 ALA B CA 1
ATOM 4857 C C . ALA B 1 164 ? -22.125 -19.016 -1.902 1 96.5 164 ALA B C 1
ATOM 4859 O O . ALA B 1 164 ? -22.312 -18.672 -3.072 1 96.5 164 ALA B O 1
ATOM 4860 N N . LEU B 1 165 ? -20.969 -19.047 -1.328 1 97.69 165 LEU B N 1
ATOM 4861 C CA . LEU B 1 165 ? -19.719 -19.047 -2.084 1 97.69 165 LEU B CA 1
ATOM 4862 C C . LEU B 1 165 ? -19.031 -20.406 -1.99 1 97.69 165 LEU B C 1
ATOM 4864 O O . LEU B 1 165 ? -18.953 -21 -0.909 1 97.69 165 LEU B O 1
ATOM 4868 N N . LEU B 1 166 ? -18.625 -20.938 -3.146 1 96.88 166 LEU B N 1
ATOM 4869 C CA . LEU B 1 166 ? -17.922 -22.203 -3.221 1 96.88 166 LEU B CA 1
ATOM 4870 C C . LEU B 1 166 ? -16.422 -21.984 -3.346 1 96.88 166 LEU B C 1
ATOM 4872 O O . LEU B 1 166 ? -15.977 -21.156 -4.141 1 96.88 166 LEU B O 1
ATOM 4876 N N . CYS B 1 167 ? -15.633 -22.625 -2.504 1 96.12 167 CYS B N 1
ATOM 4877 C CA . CYS B 1 167 ? -14.18 -22.625 -2.598 1 96.12 167 CYS B CA 1
ATOM 4878 C C . CYS B 1 167 ? -13.602 -24 -2.324 1 96.12 167 CYS B C 1
ATOM 4880 O O . CYS B 1 167 ? -14.352 -24.953 -2.096 1 96.12 167 CYS B O 1
ATOM 4882 N N . MET B 1 168 ? -12.32 -24.188 -2.482 1 92.88 168 MET B N 1
ATOM 4883 C CA . MET B 1 168 ? -11.664 -25.453 -2.217 1 92.88 168 MET B CA 1
ATOM 4884 C C . MET B 1 168 ? -10.93 -25.422 -0.881 1 92.88 168 MET B C 1
ATOM 4886 O O . MET B 1 168 ? -10.609 -24.359 -0.369 1 92.88 168 MET B O 1
ATOM 4890 N N . ASN B 1 169 ? -10.633 -26.609 -0.351 1 90.69 169 ASN B N 1
ATOM 4891 C CA . ASN B 1 169 ? -9.938 -26.688 0.929 1 90.69 169 ASN B CA 1
ATOM 4892 C C . ASN B 1 169 ? -8.5 -26.203 0.818 1 90.69 169 ASN B C 1
ATOM 4894 O O . ASN B 1 169 ? -7.879 -25.844 1.822 1 90.69 169 ASN B O 1
ATOM 4898 N N . PHE B 1 170 ? -7.984 -26.062 -0.373 1 87.25 170 PHE B N 1
ATOM 4899 C CA . PHE B 1 170 ? -6.605 -25.625 -0.544 1 87.25 170 PHE B CA 1
ATOM 4900 C C . PHE B 1 170 ? -6.543 -24.141 -0.862 1 87.25 170 PHE B C 1
ATOM 4902 O O . PHE B 1 170 ? -5.488 -23.609 -1.226 1 87.25 170 PHE B O 1
ATOM 4909 N N . THR B 1 171 ? -7.68 -23.5 -0.76 1 92.5 171 THR B N 1
ATOM 4910 C CA . THR B 1 171 ? -7.684 -22.047 -0.949 1 92.5 171 THR B CA 1
ATOM 4911 C C . THR B 1 171 ? -6.641 -21.391 -0.055 1 92.5 171 THR B C 1
ATOM 4913 O O . THR B 1 171 ? -6.453 -21.797 1.096 1 92.5 171 THR B O 1
ATOM 4916 N N . TYR B 1 172 ? -5.93 -20.469 -0.646 1 92.56 172 TYR B N 1
ATOM 4917 C CA . TYR B 1 172 ? -4.859 -19.75 0.039 1 92.56 172 TYR B CA 1
ATOM 4918 C C . TYR B 1 172 ? -5.32 -19.25 1.406 1 92.56 172 TYR B C 1
ATOM 4920 O O . TYR B 1 172 ? -6.422 -18.719 1.539 1 92.56 172 TYR B O 1
ATOM 4928 N N . GLY B 1 173 ? -4.531 -19.391 2.406 1 92 173 GLY B N 1
ATOM 4929 C CA . GLY B 1 173 ? -4.883 -19.156 3.797 1 92 173 GLY B CA 1
ATOM 4930 C C . GLY B 1 173 ? -5.414 -17.75 4.043 1 92 173 GLY B C 1
ATOM 4931 O O . GLY B 1 173 ? -6.418 -17.578 4.738 1 92 173 GLY B O 1
ATOM 4932 N N . ALA B 1 174 ? -4.742 -16.766 3.543 1 94 174 ALA B N 1
ATOM 4933 C CA . ALA B 1 174 ? -5.18 -15.383 3.734 1 94 174 ALA B CA 1
ATOM 4934 C C . ALA B 1 174 ? -6.57 -15.164 3.146 1 94 174 ALA B C 1
ATOM 4936 O O . ALA B 1 174 ? -7.375 -14.406 3.695 1 94 174 ALA B O 1
ATOM 4937 N N . ILE B 1 175 ? -6.852 -15.781 2.045 1 96.75 175 ILE B N 1
ATOM 4938 C CA . ILE B 1 175 ? -8.148 -15.641 1.392 1 96.75 175 ILE B CA 1
ATOM 4939 C C . ILE B 1 175 ? -9.219 -16.375 2.197 1 96.75 175 ILE B C 1
ATOM 4941 O O . ILE B 1 175 ? -10.352 -15.906 2.305 1 96.75 175 ILE B O 1
ATOM 4945 N N . LYS B 1 176 ? -8.836 -17.516 2.746 1 95.81 176 LYS B N 1
ATOM 4946 C CA . LYS B 1 176 ? -9.773 -18.203 3.637 1 95.81 176 LYS B CA 1
ATOM 4947 C C . LYS B 1 176 ? -10.188 -17.297 4.797 1 95.81 176 LYS B C 1
ATOM 4949 O O . LYS B 1 176 ? -11.352 -17.266 5.188 1 95.81 176 LYS B O 1
ATOM 4954 N N . LYS B 1 177 ? -9.219 -16.625 5.352 1 96 177 LYS B N 1
ATOM 4955 C CA . LYS B 1 177 ? -9.516 -15.672 6.422 1 96 177 LYS B CA 1
ATOM 4956 C C . LYS B 1 177 ? -10.43 -14.555 5.93 1 96 177 LYS B C 1
ATOM 4958 O O . LYS B 1 177 ? -11.32 -14.109 6.652 1 96 177 LYS B O 1
ATOM 4963 N N . THR B 1 178 ? -10.18 -14.039 4.754 1 97 178 THR B N 1
ATOM 4964 C CA . THR B 1 178 ? -11.047 -13.039 4.141 1 97 178 THR B CA 1
ATOM 4965 C C . THR B 1 178 ? -12.477 -13.555 4.047 1 97 178 THR B C 1
ATOM 4967 O O . THR B 1 178 ? -13.422 -12.844 4.406 1 97 178 THR B O 1
ATOM 4970 N N . LEU B 1 179 ? -12.641 -14.82 3.582 1 97.69 179 LEU B N 1
ATOM 4971 C CA . LEU B 1 179 ? -13.961 -15.43 3.475 1 97.69 179 LEU B CA 1
ATOM 4972 C C . LEU B 1 179 ? -14.625 -15.516 4.844 1 97.69 179 LEU B C 1
ATOM 4974 O O . LEU B 1 179 ? -15.805 -15.188 4.984 1 97.69 179 LEU B O 1
ATOM 4978 N N . GLN B 1 180 ? -13.883 -15.883 5.82 1 96.44 180 GLN B N 1
ATOM 4979 C CA . GLN B 1 180 ? -14.398 -16.078 7.172 1 96.44 180 GLN B CA 1
ATOM 4980 C C . GLN B 1 180 ? -14.867 -14.766 7.777 1 96.44 180 GLN B C 1
ATOM 4982 O O . GLN B 1 180 ? -15.773 -14.75 8.609 1 96.44 180 GLN B O 1
ATOM 4987 N N . TYR B 1 181 ? -14.258 -13.75 7.359 1 95.56 181 TYR B N 1
ATOM 4988 C CA . TYR B 1 181 ? -14.625 -12.445 7.898 1 95.56 181 TYR B CA 1
ATOM 4989 C C . TYR B 1 181 ? -15.773 -11.836 7.105 1 95.56 181 TYR B C 1
ATOM 4991 O O . TYR B 1 181 ? -16.766 -11.383 7.684 1 95.56 181 TYR B O 1
ATOM 4999 N N . VAL B 1 182 ? -15.703 -11.836 5.832 1 94.25 182 VAL B N 1
ATOM 5000 C CA . VAL B 1 182 ? -16.578 -11.055 4.961 1 94.25 182 VAL B CA 1
ATOM 5001 C C . VAL B 1 182 ? -17.922 -11.758 4.812 1 94.25 182 VAL B C 1
ATOM 5003 O O . VAL B 1 182 ? -18.969 -11.125 4.918 1 94.25 182 VAL B O 1
ATOM 5006 N N . LEU B 1 183 ? -17.938 -13 4.617 1 95 183 LEU B N 1
ATOM 5007 C CA . LEU B 1 183 ? -19.141 -13.672 4.133 1 95 183 LEU B CA 1
ATOM 5008 C C . LEU B 1 183 ? -20.156 -13.844 5.258 1 95 183 LEU B C 1
ATOM 5010 O O . LEU B 1 183 ? -21.344 -13.531 5.082 1 95 183 LEU B O 1
ATOM 5014 N N . PRO B 1 184 ? -19.734 -14.242 6.484 1 92.25 184 PRO B N 1
ATOM 5015 C CA . PRO B 1 184 ? -20.734 -14.359 7.547 1 92.25 184 PRO B CA 1
ATOM 5016 C C . PRO B 1 184 ? -21.391 -13.023 7.887 1 92.25 184 PRO B C 1
ATOM 5018 O O . PRO B 1 184 ? -22.578 -12.992 8.242 1 92.25 184 PRO B O 1
ATOM 5021 N N . ARG B 1 185 ? -20.703 -12 7.785 1 88.62 185 ARG B N 1
ATOM 5022 C CA . ARG B 1 185 ? -21.234 -10.672 8.078 1 88.62 185 ARG B CA 1
ATOM 5023 C C . ARG B 1 185 ? -22.297 -10.273 7.055 1 88.62 185 ARG B C 1
ATOM 5025 O O . ARG B 1 185 ? -23.141 -9.406 7.328 1 88.62 185 ARG B O 1
ATOM 5032 N N . GLN B 1 186 ? -22.234 -10.914 5.91 1 89.69 186 GLN B N 1
ATOM 5033 C CA . GLN B 1 186 ? -23.234 -10.695 4.867 1 89.69 186 GLN B CA 1
ATOM 5034 C C . GLN B 1 186 ? -24.266 -11.828 4.852 1 89.69 186 GLN B C 1
ATOM 5036 O O . GLN B 1 186 ? -25.109 -11.883 3.961 1 89.69 186 GLN B O 1
ATOM 5041 N N . LYS B 1 187 ? -24.125 -12.789 5.809 1 92.19 187 LYS B N 1
ATOM 5042 C CA . LYS B 1 187 ? -25.016 -13.938 5.938 1 92.19 187 LYS B CA 1
ATOM 5043 C C . LYS B 1 187 ? -24.938 -14.844 4.715 1 92.19 187 LYS B C 1
ATOM 5045 O O . LYS B 1 187 ? -25.953 -15.281 4.184 1 92.19 187 LYS B O 1
ATOM 5050 N N . VAL B 1 188 ? -23.812 -14.961 4.199 1 95.25 188 VAL B N 1
ATOM 5051 C CA . VAL B 1 188 ? -23.5 -15.828 3.064 1 95.25 188 VAL B CA 1
ATOM 5052 C C . VAL B 1 188 ? -22.781 -17.078 3.553 1 95.25 188 VAL B C 1
ATOM 5054 O O . VAL B 1 188 ? -21.891 -17 4.406 1 95.25 188 VAL B O 1
ATOM 5057 N N . ASP B 1 189 ? -23.141 -18.234 3.059 1 94.88 189 ASP B N 1
ATOM 5058 C CA . ASP B 1 189 ? -22.531 -19.5 3.463 1 94.88 189 ASP B CA 1
ATOM 5059 C C . ASP B 1 189 ? -21.266 -19.766 2.652 1 94.88 189 ASP B C 1
ATOM 5061 O O . ASP B 1 189 ? -21.156 -19.375 1.49 1 94.88 189 ASP B O 1
ATOM 5065 N N . ILE B 1 190 ? -20.375 -20.438 3.266 1 96.25 190 ILE B N 1
ATOM 5066 C CA . ILE B 1 190 ? -19.172 -20.922 2.598 1 96.25 190 ILE B CA 1
ATOM 5067 C C . ILE B 1 190 ? -19.266 -22.422 2.371 1 96.25 190 ILE B C 1
ATOM 5069 O O . ILE B 1 190 ? -19.438 -23.188 3.318 1 96.25 190 ILE B O 1
ATOM 5073 N N . ILE B 1 191 ? -19.203 -22.844 1.177 1 95.38 191 ILE B N 1
ATOM 5074 C CA . ILE B 1 191 ? -19.141 -24.25 0.825 1 95.38 191 ILE B CA 1
ATOM 5075 C C . ILE B 1 191 ? -17.719 -24.625 0.416 1 95.38 191 ILE B C 1
ATOM 5077 O O . ILE B 1 191 ? -17.188 -24.094 -0.564 1 95.38 191 ILE B O 1
ATOM 5081 N N . GLU B 1 192 ? -17.141 -25.469 1.1 1 94.75 192 GLU B N 1
ATOM 5082 C CA . GLU B 1 192 ? -15.773 -25.891 0.823 1 94.75 192 GLU B CA 1
ATOM 5083 C C . GLU B 1 192 ? -15.75 -27.297 0.228 1 94.75 192 GLU B C 1
ATOM 5085 O O . GLU B 1 192 ? -16.203 -28.25 0.854 1 94.75 192 GLU B O 1
ATOM 5090 N N . VAL B 1 193 ? -15.227 -27.359 -0.965 1 92.69 193 VAL B N 1
ATOM 5091 C CA . VAL B 1 193 ? -15.039 -28.641 -1.628 1 92.69 193 VAL B CA 1
ATOM 5092 C C . VAL B 1 193 ? -13.727 -29.281 -1.166 1 92.69 193 VAL B C 1
ATOM 5094 O O . VAL B 1 193 ? -12.68 -28.641 -1.176 1 92.69 193 VAL B O 1
ATOM 5097 N N . GLN B 1 194 ? -13.789 -30.516 -0.8 1 90.88 194 GLN B N 1
ATOM 5098 C CA . GLN B 1 194 ? -12.602 -31.234 -0.339 1 90.88 194 GLN B CA 1
ATOM 5099 C C . GLN B 1 194 ? -11.859 -31.875 -1.506 1 90.88 194 GLN B C 1
ATOM 5101 O O . GLN B 1 194 ? -12.398 -32.75 -2.178 1 90.88 194 GLN B O 1
ATOM 5106 N N . ILE B 1 195 ? -10.781 -31.375 -1.715 1 86.69 195 ILE B N 1
ATOM 5107 C CA . ILE B 1 195 ? -9.883 -31.953 -2.711 1 86.69 195 ILE B CA 1
ATOM 5108 C C . ILE B 1 195 ? -8.828 -32.812 -2.02 1 86.69 195 ILE B C 1
ATOM 5110 O O . ILE B 1 195 ? -8.312 -32.438 -0.963 1 86.69 195 ILE B O 1
ATOM 5114 N N . ASP B 1 196 ? -8.531 -33.906 -2.619 1 83.31 196 ASP B N 1
ATOM 5115 C CA . ASP B 1 196 ? -7.59 -34.844 -2.029 1 83.31 196 ASP B CA 1
ATOM 5116 C C . ASP B 1 196 ? -6.168 -34.312 -2.057 1 83.31 196 ASP B C 1
ATOM 5118 O O . ASP B 1 196 ? -5.891 -33.312 -2.746 1 83.31 196 ASP B O 1
ATOM 5122 N N . SER B 1 197 ? -5.375 -34.969 -1.362 1 80.62 197 SER B N 1
ATOM 5123 C CA . SER B 1 197 ? -3.998 -34.531 -1.211 1 80.62 197 SER B CA 1
ATOM 5124 C C . SER B 1 197 ? -3.201 -34.719 -2.496 1 80.62 197 SER B C 1
ATOM 5126 O O . SER B 1 197 ? -2.123 -34.156 -2.662 1 80.62 197 SER B O 1
ATOM 5128 N N . HIS B 1 198 ? -3.711 -35.562 -3.344 1 82 198 HIS B N 1
ATOM 5129 C CA . HIS B 1 198 ? -3.123 -35.75 -4.66 1 82 198 HIS B CA 1
ATOM 5130 C C . HIS B 1 198 ? -4.047 -35.25 -5.762 1 82 198 HIS B C 1
ATOM 5132 O O . HIS B 1 198 ? -4.594 -36.031 -6.535 1 82 198 HIS B O 1
ATOM 5138 N N . PRO B 1 199 ? -4.035 -33.969 -5.734 1 77.88 199 PRO B N 1
ATOM 5139 C CA . PRO B 1 199 ? -5.047 -33.469 -6.664 1 77.88 199 PRO B CA 1
ATOM 5140 C C . PRO B 1 199 ? -4.613 -33.562 -8.125 1 77.88 199 PRO B C 1
ATOM 5142 O O . PRO B 1 199 ? -3.438 -33.375 -8.438 1 77.88 199 PRO B O 1
ATOM 5145 N N . THR B 1 200 ? -5.586 -34.094 -8.984 1 79.69 200 THR B N 1
ATOM 5146 C CA . THR B 1 200 ? -5.434 -33.969 -10.43 1 79.69 200 THR B CA 1
ATOM 5147 C C . THR B 1 200 ? -6.395 -32.906 -10.992 1 79.69 200 THR B C 1
ATOM 5149 O O . THR B 1 200 ? -7.406 -32.594 -10.359 1 79.69 200 THR B O 1
ATOM 5152 N N . GLY B 1 201 ? -6.004 -32.344 -12.047 1 79.81 201 GLY B N 1
ATOM 5153 C CA . GLY B 1 201 ? -6.887 -31.391 -12.711 1 79.81 201 GLY B CA 1
ATOM 5154 C C . GLY B 1 201 ? -8.289 -31.922 -12.914 1 79.81 201 GLY B C 1
ATOM 5155 O O . GLY B 1 201 ? -9.273 -31.219 -12.672 1 79.81 201 GLY B O 1
ATOM 5156 N N . ARG B 1 202 ? -8.352 -33.062 -13.305 1 83.12 202 ARG B N 1
ATOM 5157 C CA . ARG B 1 202 ? -9.648 -33.688 -13.562 1 83.12 202 ARG B CA 1
ATOM 5158 C C . ARG B 1 202 ? -10.445 -33.875 -12.273 1 83.12 202 ARG B C 1
ATOM 5160 O O . ARG B 1 202 ? -11.656 -33.656 -12.258 1 83.12 202 ARG B O 1
ATOM 5167 N N . GLN B 1 203 ? -9.828 -34.281 -11.234 1 85.31 203 GLN B N 1
ATOM 5168 C CA . GLN B 1 203 ? -10.516 -34.406 -9.961 1 85.31 203 GLN B CA 1
ATOM 5169 C C . GLN B 1 203 ? -11.109 -33.094 -9.516 1 85.31 203 GLN B C 1
ATOM 5171 O O . GLN B 1 203 ? -12.227 -33.031 -8.992 1 85.31 203 GLN B O 1
ATOM 5176 N N . VAL B 1 204 ? -10.375 -32.062 -9.672 1 87.75 204 VAL B N 1
ATOM 5177 C CA . VAL B 1 204 ? -10.836 -30.75 -9.281 1 87.75 204 VAL B CA 1
ATOM 5178 C C . VAL B 1 204 ? -12.094 -30.391 -10.055 1 87.75 204 VAL B C 1
ATOM 5180 O O . VAL B 1 204 ? -13.078 -29.922 -9.477 1 87.75 204 VAL B O 1
ATOM 5183 N N . ILE B 1 205 ? -12.07 -30.609 -11.352 1 90.5 205 ILE B N 1
ATOM 5184 C CA . ILE B 1 205 ? -13.211 -30.297 -12.211 1 90.5 205 ILE B CA 1
ATOM 5185 C C . ILE B 1 205 ? -14.43 -31.094 -11.758 1 90.5 205 ILE B C 1
ATOM 5187 O O . ILE B 1 205 ? -15.523 -30.547 -11.609 1 90.5 205 ILE B O 1
ATOM 5191 N N . ASP B 1 206 ? -14.203 -32.344 -11.508 1 91.38 206 ASP B N 1
ATOM 5192 C CA . ASP B 1 206 ? -15.305 -33.219 -11.141 1 91.38 206 ASP B CA 1
ATOM 5193 C C . ASP B 1 206 ? -15.898 -32.844 -9.789 1 91.38 206 ASP B C 1
ATOM 5195 O O . ASP B 1 206 ? -17.125 -32.844 -9.625 1 91.38 206 ASP B O 1
ATOM 5199 N N . LYS B 1 207 ? -15.078 -32.531 -8.859 1 91.31 207 LYS B N 1
ATOM 5200 C CA . LYS B 1 207 ? -15.539 -32.188 -7.523 1 91.31 207 LYS B CA 1
ATOM 5201 C C . LYS B 1 207 ? -16.297 -30.859 -7.543 1 91.31 207 LYS B C 1
ATOM 5203 O O . LYS B 1 207 ? -17.297 -30.703 -6.824 1 91.31 207 LYS B O 1
ATOM 5208 N N . ILE B 1 208 ? -15.859 -29.906 -8.297 1 92.25 208 ILE B N 1
ATOM 5209 C CA . ILE B 1 208 ? -16.547 -28.625 -8.422 1 92.25 208 ILE B CA 1
ATOM 5210 C C . ILE B 1 208 ? -17.891 -28.828 -9.102 1 92.25 208 ILE B C 1
ATOM 5212 O O . ILE B 1 208 ? -18.906 -28.266 -8.664 1 92.25 208 ILE B O 1
ATOM 5216 N N . LYS B 1 209 ? -17.875 -29.625 -10.164 1 93.38 209 LYS B N 1
ATOM 5217 C CA . LYS B 1 209 ? -19.109 -29.938 -10.852 1 93.38 209 LYS B CA 1
ATOM 5218 C C . LYS B 1 209 ? -20.141 -30.547 -9.906 1 93.38 209 LYS B C 1
ATOM 5220 O O . LYS B 1 209 ? -21.297 -30.156 -9.891 1 93.38 209 LYS B O 1
ATOM 5225 N N . GLU B 1 210 ? -19.656 -31.484 -9.18 1 93.94 210 GLU B N 1
ATOM 5226 C CA . GLU B 1 210 ? -20.531 -32.156 -8.219 1 93.94 210 GLU B CA 1
ATOM 5227 C C . GLU B 1 210 ? -21.094 -31.172 -7.199 1 93.94 210 GLU B C 1
ATOM 5229 O O . GLU B 1 210 ? -22.281 -31.219 -6.867 1 93.94 210 GLU B O 1
ATOM 5234 N N . ALA B 1 211 ? -20.266 -30.312 -6.699 1 93.31 211 ALA B N 1
ATOM 5235 C CA . ALA B 1 211 ? -20.688 -29.328 -5.711 1 93.31 211 ALA B 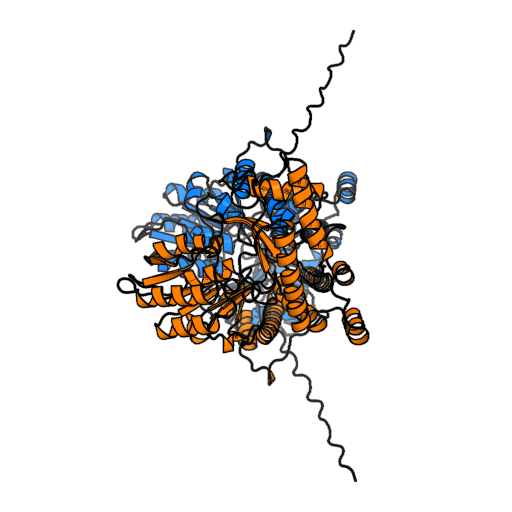CA 1
ATOM 5236 C C . ALA B 1 211 ? -21.734 -28.375 -6.301 1 93.31 211 ALA B C 1
ATOM 5238 O O . ALA B 1 211 ? -22.703 -28.016 -5.625 1 93.31 211 ALA B O 1
ATOM 5239 N N . LEU B 1 212 ? -21.547 -27.969 -7.508 1 94 212 LEU B N 1
ATOM 5240 C CA . LEU B 1 212 ? -22.484 -27.078 -8.188 1 94 212 LEU B CA 1
ATOM 5241 C C . LEU B 1 212 ? -23.828 -27.766 -8.391 1 94 212 LEU B C 1
ATOM 5243 O O . LEU B 1 212 ? -24.891 -27.125 -8.25 1 94 212 LEU B O 1
ATOM 5247 N N . GLU B 1 213 ? -23.781 -28.984 -8.672 1 90.88 213 GLU B N 1
ATOM 5248 C CA . GLU B 1 213 ? -25.016 -29.734 -8.93 1 90.88 213 GLU B CA 1
ATOM 5249 C C . GLU B 1 213 ? -25.766 -30.031 -7.637 1 90.88 213 GLU B C 1
ATOM 5251 O O . GLU B 1 213 ? -26.984 -30.219 -7.645 1 90.88 213 GLU B O 1
ATOM 5256 N N . ASN B 1 214 ? -25.078 -30.109 -6.539 1 83.56 214 ASN B N 1
ATOM 5257 C CA . ASN B 1 214 ? -25.688 -30.406 -5.25 1 83.56 214 ASN B CA 1
ATOM 5258 C C . ASN B 1 214 ? -26.078 -29.141 -4.492 1 83.56 214 ASN B C 1
ATOM 5260 O O . ASN B 1 214 ? -26.25 -29.172 -3.275 1 83.56 214 ASN B O 1
ATOM 5264 N N . ASP B 1 215 ? -26.219 -28.062 -5.09 1 70.12 215 ASP B N 1
ATOM 5265 C CA . ASP B 1 215 ? -26.469 -26.766 -4.469 1 70.12 215 ASP B CA 1
ATOM 5266 C C . ASP B 1 215 ? -27.922 -26.656 -3.996 1 70.12 215 ASP B C 1
ATOM 5268 O O . ASP B 1 215 ? -28.531 -25.594 -4.078 1 70.12 215 ASP B O 1
ATOM 5272 N N . LYS B 1 216 ? -28.594 -27.688 -3.646 1 64.81 216 LYS B N 1
ATOM 5273 C CA . LYS B 1 216 ? -30.031 -27.734 -3.412 1 64.81 216 LYS B CA 1
ATOM 5274 C C . LYS B 1 216 ? -30.453 -26.75 -2.33 1 64.81 216 LYS B C 1
ATOM 5276 O O . LYS B 1 216 ? -31.516 -26.156 -2.416 1 64.81 216 LYS B O 1
ATOM 5281 N N . GLU B 1 217 ? -29.719 -26.531 -1.349 1 68 217 GLU B N 1
ATOM 5282 C CA . GLU B 1 217 ? -30.219 -25.719 -0.245 1 68 217 GLU B CA 1
ATOM 5283 C C . GLU B 1 217 ? -29.609 -24.312 -0.271 1 68 217 GLU B C 1
ATOM 5285 O O . GLU B 1 217 ? -30.172 -23.375 0.288 1 68 217 GLU B O 1
ATOM 5290 N N . LYS B 1 218 ? -28.562 -24.156 -0.965 1 83.44 218 LYS B N 1
ATOM 5291 C CA . LYS B 1 218 ? -27.891 -22.859 -1.01 1 83.44 218 LYS B CA 1
ATOM 5292 C C . LYS B 1 218 ? -27.469 -22.516 -2.436 1 83.44 218 LYS B C 1
ATOM 5294 O O . LYS B 1 218 ? -26.844 -23.312 -3.125 1 83.44 218 LYS B O 1
ATOM 5299 N N . LYS B 1 219 ? -27.938 -21.391 -2.842 1 91.69 219 LYS B N 1
ATOM 5300 C CA . LYS B 1 219 ? -27.625 -20.953 -4.203 1 91.69 219 LYS B CA 1
ATOM 5301 C C . LYS B 1 219 ? -26.188 -20.453 -4.309 1 91.69 219 LYS B C 1
ATOM 5303 O O . LYS B 1 219 ? -25.844 -19.406 -3.734 1 91.69 219 LYS B O 1
ATOM 5308 N N . ILE B 1 220 ? -25.375 -21.156 -4.98 1 96.38 220 ILE B N 1
ATOM 5309 C CA . ILE B 1 220 ? -24 -20.75 -5.203 1 96.38 220 ILE B CA 1
ATOM 5310 C C . ILE B 1 220 ? -23.953 -19.594 -6.195 1 96.38 220 ILE B C 1
ATOM 5312 O O . ILE B 1 220 ? -24.359 -19.734 -7.348 1 96.38 220 ILE B O 1
ATOM 5316 N N . ARG B 1 221 ? -23.469 -18.469 -5.719 1 96.56 221 ARG B N 1
ATOM 5317 C CA . ARG B 1 221 ? -23.469 -17.266 -6.547 1 96.56 221 ARG B CA 1
ATOM 5318 C C . ARG B 1 221 ? -22.078 -16.984 -7.102 1 96.56 221 ARG B C 1
ATOM 5320 O O . ARG B 1 221 ? -21.938 -16.359 -8.148 1 96.56 221 ARG B O 1
ATOM 5327 N N . VAL B 1 222 ? -21.094 -17.422 -6.383 1 97.69 222 VAL B N 1
ATOM 5328 C CA . VAL B 1 222 ? -19.703 -17.188 -6.793 1 97.69 222 VAL B CA 1
ATOM 5329 C C . VAL B 1 222 ? -18.859 -18.406 -6.445 1 97.69 222 VAL B C 1
ATOM 5331 O O . VAL B 1 222 ? -19.047 -19.031 -5.395 1 97.69 222 VAL B O 1
ATOM 5334 N N . VAL B 1 223 ? -18 -18.812 -7.359 1 97.25 223 VAL B N 1
ATOM 5335 C CA . VAL B 1 223 ? -17.016 -19.875 -7.141 1 97.25 223 VAL B CA 1
ATOM 5336 C C . VAL B 1 223 ? -15.609 -19.281 -7.176 1 97.25 223 VAL B C 1
ATOM 5338 O O . VAL B 1 223 ? -15.211 -18.656 -8.164 1 97.25 223 VAL B O 1
ATOM 5341 N N . LEU B 1 224 ? -14.914 -19.375 -6.055 1 97.56 224 LEU B N 1
ATOM 5342 C CA . LEU B 1 224 ? -13.508 -18.969 -5.969 1 97.56 224 LEU B CA 1
ATOM 5343 C C . LEU B 1 224 ? -12.594 -20.109 -6.402 1 97.56 224 LEU B C 1
ATOM 5345 O O . LEU B 1 224 ? -12.586 -21.172 -5.793 1 97.56 224 LEU B O 1
ATOM 5349 N N . LEU B 1 225 ? -11.82 -19.828 -7.473 1 95.38 225 LEU B N 1
ATOM 5350 C CA . LEU B 1 225 ? -10.922 -20.828 -8.039 1 95.38 225 LEU B CA 1
ATOM 5351 C C . LEU B 1 225 ? -9.469 -20.422 -7.828 1 95.38 225 LEU B C 1
ATOM 5353 O O . LEU B 1 225 ? -9.117 -19.25 -7.938 1 95.38 225 LEU B O 1
ATOM 5357 N N . ASP B 1 226 ? -8.641 -21.344 -7.477 1 92 226 ASP B N 1
ATOM 5358 C CA . ASP B 1 226 ? -7.195 -21.188 -7.461 1 92 226 ASP B CA 1
ATOM 5359 C C . ASP B 1 226 ? -6.566 -21.688 -8.758 1 92 226 ASP B C 1
ATOM 5361 O O . ASP B 1 226 ? -6.438 -22.906 -8.953 1 92 226 ASP B O 1
ATOM 5365 N N . HIS B 1 227 ? -6.109 -20.859 -9.523 1 87.44 227 HIS B N 1
ATOM 5366 C CA . HIS B 1 227 ? -5.738 -21.172 -10.898 1 87.44 227 HIS B CA 1
ATOM 5367 C C . HIS B 1 227 ? -4.582 -22.156 -10.945 1 87.44 227 HIS B C 1
ATOM 5369 O O . HIS B 1 227 ? -4.629 -23.141 -11.688 1 87.44 227 HIS B O 1
ATOM 5375 N N . ILE B 1 228 ? -3.588 -22 -10.164 1 77.06 228 ILE B N 1
ATOM 5376 C CA . ILE B 1 228 ? -2.305 -22.672 -10.352 1 77.06 228 ILE B CA 1
ATOM 5377 C C . ILE B 1 228 ? -2.42 -24.141 -9.945 1 77.06 228 ILE B C 1
ATOM 5379 O O . ILE B 1 228 ? -1.585 -24.969 -10.32 1 77.06 228 ILE B O 1
ATOM 5383 N N . ILE B 1 229 ? -3.373 -24.438 -9.195 1 68.25 229 ILE B N 1
ATOM 5384 C CA . ILE B 1 229 ? -3.572 -25.812 -8.742 1 68.25 229 ILE B CA 1
ATOM 5385 C C . ILE B 1 229 ? -4.16 -26.641 -9.883 1 68.25 229 ILE B C 1
ATOM 5387 O O . ILE B 1 229 ? -4.051 -27.859 -9.883 1 68.25 229 ILE B O 1
ATOM 5391 N N . SER B 1 230 ? -4.863 -25.953 -10.742 1 65.69 230 SER B N 1
ATOM 5392 C CA . SER B 1 230 ? -5.43 -26.625 -11.906 1 65.69 230 SER B CA 1
ATOM 5393 C C . SER B 1 230 ? -5.348 -25.75 -13.156 1 65.69 230 SER B C 1
ATOM 5395 O O . SER B 1 230 ? -6.375 -25.375 -13.719 1 65.69 230 SER B O 1
ATOM 5397 N N . PRO B 1 231 ? -4.246 -25.641 -13.555 1 65.06 231 PRO B N 1
ATOM 5398 C CA . PRO B 1 231 ? -4.117 -24.672 -14.641 1 65.06 231 PRO B CA 1
ATOM 5399 C C . PRO B 1 231 ? -4.77 -25.141 -15.938 1 65.06 231 PRO B C 1
ATOM 5401 O O . PRO B 1 231 ? -5.359 -24.344 -16.672 1 65.06 231 PRO B O 1
ATOM 5404 N N . LEU B 1 232 ? -4.84 -26.328 -16.172 1 66.75 232 LEU B N 1
ATOM 5405 C CA . LEU B 1 232 ? -5.305 -26.859 -17.453 1 66.75 232 LEU B CA 1
ATOM 5406 C C . LEU B 1 232 ? -6.824 -26.938 -17.484 1 66.75 232 LEU B C 1
ATOM 5408 O O . LEU B 1 232 ? -7.426 -26.969 -18.562 1 66.75 232 LEU B O 1
ATOM 5412 N N . GLY B 1 233 ? -7.379 -26.812 -16.469 1 82.31 233 GLY B N 1
ATOM 5413 C CA . GLY B 1 233 ? -8.82 -27 -16.453 1 82.31 233 GLY B CA 1
ATOM 5414 C C . GLY B 1 233 ? -9.586 -25.719 -16.156 1 82.31 233 GLY B C 1
ATOM 5415 O O . GLY B 1 233 ? -10.812 -25.734 -16.047 1 82.31 233 GLY B O 1
ATOM 5416 N N . MET B 1 234 ? -8.914 -24.609 -16.266 1 90.69 234 MET B N 1
ATOM 5417 C CA . MET B 1 234 ? -9.531 -23.391 -15.758 1 90.69 234 MET B CA 1
ATOM 5418 C C . MET B 1 234 ? -10.633 -22.922 -16.703 1 90.69 234 MET B C 1
ATOM 5420 O O . MET B 1 234 ? -11.703 -22.5 -16.25 1 90.69 234 MET B O 1
ATOM 5424 N N . LYS B 1 235 ? -10.391 -23 -18 1 92.75 235 LYS B N 1
ATOM 5425 C CA . LYS B 1 235 ? -11.406 -22.578 -18.953 1 92.75 235 LYS B CA 1
ATOM 5426 C C . LYS B 1 235 ? -12.664 -23.438 -18.812 1 92.75 235 LYS B C 1
ATOM 5428 O O . LYS B 1 235 ? -13.781 -22.906 -18.797 1 92.75 235 LYS B O 1
ATOM 5433 N N . GLU B 1 236 ? -12.43 -24.734 -18.734 1 94 236 GLU B N 1
ATOM 5434 C CA . GLU B 1 236 ? -13.547 -25.656 -18.547 1 94 236 GLU B CA 1
ATOM 5435 C C . GLU B 1 236 ? -14.305 -25.344 -17.25 1 94 236 GLU B C 1
ATOM 5437 O O . GLU B 1 236 ? -15.531 -25.375 -17.219 1 94 236 GLU B O 1
ATOM 5442 N N . LEU B 1 237 ? -13.625 -25.062 -16.219 1 95.25 237 LEU B N 1
ATOM 5443 C CA . LEU B 1 237 ? -14.227 -24.75 -14.93 1 95.25 237 LEU B CA 1
ATOM 5444 C C . LEU B 1 237 ? -15.07 -23.484 -15.016 1 95.25 237 LEU B C 1
ATOM 5446 O O . LEU B 1 237 ? -16.188 -23.453 -14.492 1 95.25 237 LEU B O 1
ATOM 5450 N N . VAL B 1 238 ? -14.578 -22.469 -15.648 1 97.19 238 VAL B N 1
ATOM 5451 C CA . VAL B 1 238 ? -15.297 -21.203 -15.789 1 97.19 238 VAL B CA 1
ATOM 5452 C C . VAL B 1 238 ? -16.594 -21.438 -16.562 1 97.19 238 VAL B C 1
ATOM 5454 O O . VAL B 1 238 ? -17.656 -20.938 -16.172 1 97.19 238 VAL B O 1
ATOM 5457 N N . GLU B 1 239 ? -16.516 -22.234 -17.594 1 97 239 GLU B N 1
ATOM 5458 C CA . GLU B 1 239 ? -17.703 -22.562 -18.391 1 97 239 GLU B CA 1
ATOM 5459 C C . GLU B 1 239 ? -18.734 -23.297 -17.547 1 97 239 GLU B C 1
ATOM 5461 O O . GLU B 1 239 ? -19.922 -23.016 -17.641 1 97 239 GLU B O 1
ATOM 5466 N N . LEU B 1 240 ? -18.266 -24.219 -16.781 1 95.69 240 LEU B N 1
ATOM 5467 C CA . LEU B 1 240 ? -19.141 -24.984 -15.891 1 95.69 240 LEU B CA 1
ATOM 5468 C C . LEU B 1 240 ? -19.844 -24.062 -14.891 1 95.69 240 LEU B C 1
ATOM 5470 O O . LEU B 1 240 ? -21.031 -24.203 -14.625 1 95.69 240 LEU B O 1
ATOM 5474 N N . ILE B 1 241 ? -19.141 -23.141 -14.32 1 97.19 241 ILE B N 1
ATOM 5475 C CA . ILE B 1 241 ? -19.641 -22.219 -13.328 1 97.19 241 ILE B CA 1
ATOM 5476 C C . ILE B 1 241 ? -20.703 -21.312 -13.953 1 97.19 241 ILE B C 1
ATOM 5478 O O . ILE B 1 241 ? -21.781 -21.109 -13.375 1 97.19 241 ILE B O 1
ATOM 5482 N N . HIS B 1 242 ? -20.453 -20.859 -15.148 1 97.88 242 HIS B N 1
ATOM 5483 C CA . HIS B 1 242 ? -21.406 -20.016 -15.867 1 97.88 242 HIS B CA 1
ATOM 5484 C C . HIS B 1 242 ? -22.672 -20.781 -16.203 1 97.88 242 HIS B C 1
ATOM 5486 O O . HIS B 1 242 ? -23.781 -20.234 -16.125 1 97.88 242 HIS B O 1
ATOM 5492 N N . ALA B 1 243 ? -22.484 -22 -16.625 1 96.31 243 ALA B N 1
ATOM 5493 C CA . ALA B 1 243 ? -23.641 -22.844 -16.953 1 96.31 243 ALA B CA 1
ATOM 5494 C C . ALA B 1 243 ? -24.562 -23.016 -15.766 1 96.31 243 ALA B C 1
ATOM 5496 O O . ALA B 1 243 ? -25.766 -23.188 -15.93 1 96.31 243 ALA B O 1
ATOM 5497 N N . HIS B 1 244 ? -24.062 -22.891 -14.617 1 94.88 244 HIS B N 1
ATOM 5498 C CA . HIS B 1 244 ? -24.844 -23.031 -13.391 1 94.88 244 HIS B CA 1
ATOM 5499 C C . HIS B 1 244 ? -25.406 -21.688 -12.938 1 94.88 244 HIS B C 1
ATOM 5501 O O . HIS B 1 244 ? -26.078 -21.594 -11.914 1 94.88 244 HIS B O 1
ATOM 5507 N N . GLY B 1 245 ? -25 -20.594 -13.664 1 95.56 245 GLY B N 1
ATOM 5508 C CA . GLY B 1 245 ? -25.516 -19.281 -13.344 1 95.56 245 GLY B CA 1
ATOM 5509 C C . GLY B 1 245 ? -24.719 -18.578 -12.258 1 95.56 245 GLY B C 1
ATOM 5510 O O . GLY B 1 245 ? -25.172 -17.578 -11.703 1 95.56 245 GLY B O 1
ATOM 5511 N N . ALA B 1 246 ? -23.594 -19.125 -11.875 1 97.19 246 ALA B N 1
ATOM 5512 C CA . ALA B 1 246 ? -22.703 -18.516 -10.883 1 97.19 246 ALA B CA 1
ATOM 5513 C C . ALA B 1 246 ? -21.594 -17.703 -11.547 1 97.19 246 ALA B C 1
ATOM 5515 O O . ALA B 1 246 ? -21.391 -17.828 -12.758 1 97.19 246 ALA B O 1
ATOM 5516 N N . ARG B 1 247 ? -20.922 -16.844 -10.805 1 98.44 247 ARG B N 1
ATOM 5517 C CA . ARG B 1 247 ? -19.781 -16.078 -11.289 1 98.44 247 ARG B CA 1
ATOM 5518 C C . ARG B 1 247 ? -18.469 -16.734 -10.875 1 98.44 247 ARG B C 1
ATOM 5520 O O . ARG B 1 247 ? -18.375 -17.344 -9.812 1 98.44 247 ARG B O 1
ATOM 5527 N N . ALA B 1 248 ? -17.5 -16.641 -11.727 1 98.44 248 ALA B N 1
ATOM 5528 C CA . ALA B 1 248 ? -16.172 -17.203 -11.477 1 98.44 248 ALA B CA 1
ATOM 5529 C C . ALA B 1 248 ? -15.203 -16.125 -11 1 98.44 248 ALA B C 1
ATOM 5531 O O . ALA B 1 248 ? -14.938 -15.164 -11.727 1 98.44 248 ALA B O 1
ATOM 5532 N N . LEU B 1 249 ? -14.719 -16.188 -9.805 1 98.56 249 LEU B N 1
ATOM 5533 C CA . LEU B 1 249 ? -13.602 -15.422 -9.273 1 98.56 249 LEU B CA 1
ATOM 5534 C C . LEU B 1 249 ? -12.328 -16.266 -9.25 1 98.56 249 LEU B C 1
ATOM 5536 O O . LEU B 1 249 ? -12.219 -17.219 -8.477 1 98.56 249 LEU B O 1
ATOM 5540 N N . VAL B 1 250 ? -11.336 -15.898 -10.047 1 98 250 VAL B N 1
ATOM 5541 C CA . VAL B 1 250 ? -10.141 -16.719 -10.203 1 98 250 VAL B CA 1
ATOM 5542 C C . VAL B 1 250 ? -8.961 -16.062 -9.492 1 98 250 VAL B C 1
ATOM 5544 O O . VAL B 1 250 ? -8.539 -14.969 -9.867 1 98 250 VAL B O 1
ATOM 5547 N N . ASP B 1 251 ? -8.492 -16.719 -8.453 1 97.81 251 ASP B N 1
ATOM 5548 C CA . ASP B 1 251 ? -7.215 -16.359 -7.844 1 97.81 251 ASP B CA 1
ATOM 5549 C C . ASP B 1 251 ? -6.043 -16.844 -8.695 1 97.81 251 ASP B C 1
ATOM 5551 O O . ASP B 1 251 ? -5.645 -18.016 -8.594 1 97.81 251 ASP B O 1
ATOM 5555 N N . GLY B 1 252 ? -5.543 -15.93 -9.469 1 97.75 252 GLY B N 1
ATOM 5556 C CA . GLY B 1 252 ? -4.379 -16.203 -10.297 1 97.75 252 GLY B CA 1
ATOM 5557 C C . GLY B 1 252 ? -3.102 -15.594 -9.75 1 97.75 252 GLY B C 1
ATOM 5558 O O . GLY B 1 252 ? -2.271 -15.094 -10.508 1 97.75 252 GLY B O 1
ATOM 5559 N N . ALA B 1 253 ? -2.902 -15.625 -8.453 1 97.56 253 ALA B N 1
ATOM 5560 C CA . ALA B 1 253 ? -1.771 -14.969 -7.805 1 97.56 253 ALA B CA 1
ATOM 5561 C C . ALA B 1 253 ? -0.45 -15.406 -8.43 1 97.56 253 ALA B C 1
ATOM 5563 O O . ALA B 1 253 ? 0.51 -14.633 -8.477 1 97.56 253 ALA B O 1
ATOM 5564 N N . HIS B 1 254 ? -0.391 -16.609 -8.977 1 97.5 254 HIS B N 1
ATOM 5565 C CA . HIS B 1 254 ? 0.84 -17.172 -9.523 1 97.5 254 HIS B CA 1
ATOM 5566 C C . HIS B 1 254 ? 0.794 -17.234 -11.047 1 97.5 254 HIS B C 1
ATOM 5568 O O . HIS B 1 254 ? 1.647 -17.859 -11.672 1 97.5 254 HIS B O 1
ATOM 5574 N N . VAL B 1 255 ? -0.112 -16.609 -11.695 1 97.12 255 VAL B N 1
ATOM 5575 C CA . VAL B 1 255 ? -0.413 -16.984 -13.078 1 97.12 255 VAL B CA 1
ATOM 5576 C C . VAL B 1 255 ? 0.351 -16.062 -14.031 1 97.12 255 VAL B C 1
ATOM 5578 O O . VAL B 1 255 ? 1.067 -16.547 -14.922 1 97.12 255 VAL B O 1
ATOM 5581 N N . VAL B 1 256 ? 0.232 -14.727 -13.844 1 98.06 256 VAL B N 1
ATOM 5582 C CA . VAL B 1 256 ? 0.85 -13.828 -14.812 1 98.06 256 VAL B CA 1
ATOM 5583 C C . VAL B 1 256 ? 2.361 -14.039 -14.82 1 98.06 256 VAL B C 1
ATOM 5585 O O . VAL B 1 256 ? 3.008 -14.016 -13.773 1 98.06 256 VAL B O 1
ATOM 5588 N N . GLY B 1 257 ? 2.859 -14.359 -15.977 1 97.38 257 GLY B N 1
ATOM 5589 C CA . GLY B 1 257 ? 4.285 -14.602 -16.141 1 97.38 257 GLY B CA 1
ATOM 5590 C C . GLY B 1 257 ? 4.656 -16.062 -16 1 97.38 257 GLY B C 1
ATOM 5591 O O . GLY B 1 257 ? 5.727 -16.484 -16.453 1 97.38 257 GLY B O 1
ATOM 5592 N N . GLN B 1 258 ? 3.824 -16.891 -15.359 1 97.25 258 GLN B N 1
ATOM 5593 C CA . GLN B 1 258 ? 4.16 -18.297 -15.125 1 97.25 258 GLN B CA 1
ATOM 5594 C C . GLN B 1 258 ? 3.555 -19.188 -16.203 1 97.25 258 GLN B C 1
ATOM 5596 O O . GLN B 1 258 ? 4.133 -20.219 -16.562 1 97.25 258 GLN B O 1
ATOM 5601 N N . VAL B 1 259 ? 2.342 -18.859 -16.641 1 94.5 259 VAL B N 1
ATOM 5602 C CA . VAL B 1 259 ? 1.661 -19.609 -17.703 1 94.5 259 VAL B CA 1
ATOM 5603 C C . VAL B 1 259 ? 1.07 -18.625 -18.719 1 94.5 259 VAL B C 1
ATOM 5605 O O . VAL B 1 259 ? 0.852 -17.453 -18.406 1 94.5 259 VAL B O 1
ATOM 5608 N N . PRO B 1 260 ? 0.889 -19.141 -19.938 1 93.5 260 PRO B N 1
ATOM 5609 C CA . PRO B 1 260 ? 0.207 -18.266 -20.891 1 93.5 260 PRO B CA 1
ATOM 5610 C C . PRO B 1 260 ? -1.152 -17.781 -20.391 1 93.5 260 PRO B C 1
ATOM 5612 O O . PRO B 1 260 ? -1.892 -18.562 -19.781 1 93.5 260 PRO B O 1
ATOM 5615 N N . LEU B 1 261 ? -1.438 -16.484 -20.641 1 95.12 261 LEU B N 1
ATOM 5616 C CA . LEU B 1 261 ? -2.658 -15.906 -20.094 1 95.12 261 LEU B CA 1
ATOM 5617 C C . LEU B 1 261 ? -3.363 -15.047 -21.141 1 95.12 261 LEU B C 1
ATOM 5619 O O . LEU B 1 261 ? -2.729 -14.219 -21.797 1 95.12 261 LEU B O 1
ATOM 5623 N N . ASN B 1 262 ? -4.555 -15.289 -21.406 1 97.62 262 ASN B N 1
ATOM 5624 C CA . ASN B 1 262 ? -5.512 -14.477 -22.156 1 97.62 262 ASN B CA 1
ATOM 5625 C C . ASN B 1 262 ? -6.855 -14.391 -21.438 1 97.62 262 ASN B C 1
ATOM 5627 O O . ASN B 1 262 ? -7.633 -15.352 -21.453 1 97.62 262 ASN B O 1
ATOM 5631 N N . LEU B 1 263 ? -7.109 -13.227 -20.875 1 98.12 263 LEU B N 1
ATOM 5632 C CA . LEU B 1 263 ? -8.234 -13.117 -19.953 1 98.12 263 LEU B CA 1
ATOM 5633 C C . LEU B 1 263 ? -9.555 -13.125 -20.719 1 98.12 263 LEU B C 1
ATOM 5635 O O . LEU B 1 263 ? -10.57 -13.617 -20.203 1 98.12 263 LEU B O 1
ATOM 5639 N N . HIS B 1 264 ? -9.578 -12.617 -21.938 1 97.81 264 HIS B N 1
ATOM 5640 C CA . HIS B 1 264 ? -10.797 -12.656 -22.719 1 97.81 264 HIS B CA 1
ATOM 5641 C C . HIS B 1 264 ? -11.148 -14.078 -23.125 1 97.81 264 HIS B C 1
ATOM 5643 O O . HIS B 1 264 ? -12.328 -14.445 -23.188 1 97.81 264 HIS B O 1
ATOM 5649 N N . GLU B 1 265 ? -10.117 -14.891 -23.391 1 96.88 265 GLU B N 1
ATOM 5650 C CA . GLU B 1 265 ? -10.352 -16.297 -23.703 1 96.88 265 GLU B CA 1
ATOM 5651 C C . GLU B 1 265 ? -10.812 -17.062 -22.484 1 96.88 265 GLU B C 1
ATOM 5653 O O . GLU B 1 265 ? -11.688 -17.922 -22.578 1 96.88 265 GLU B O 1
ATOM 5658 N N . LEU B 1 266 ? -10.195 -16.797 -21.344 1 96.44 266 LEU B N 1
ATOM 5659 C CA . LEU B 1 266 ? -10.594 -17.453 -20.109 1 96.44 266 LEU B CA 1
ATOM 5660 C C . LEU B 1 266 ? -12.023 -17.094 -19.734 1 96.44 266 LEU B C 1
ATOM 5662 O O . LEU B 1 266 ? -12.766 -17.938 -19.203 1 96.44 266 LEU B O 1
ATOM 5666 N N . ASN B 1 267 ? -12.375 -15.828 -19.875 1 97.12 267 ASN B N 1
ATOM 5667 C CA . ASN B 1 267 ? -13.719 -15.281 -19.75 1 97.12 267 ASN B CA 1
ATOM 5668 C C . ASN B 1 267 ? -14.258 -15.461 -18.328 1 97.12 267 ASN B C 1
ATOM 5670 O O . ASN B 1 267 ? -15.43 -15.789 -18.141 1 97.12 267 ASN B O 1
ATOM 5674 N N . ALA B 1 268 ? -13.422 -15.43 -17.312 1 98.06 268 ALA B N 1
ATOM 5675 C CA . ALA B 1 268 ? -13.898 -15.383 -15.93 1 98.06 268 ALA B CA 1
ATOM 5676 C C . ALA B 1 268 ? -14.633 -14.07 -15.648 1 98.06 268 ALA B C 1
ATOM 5678 O O . ALA B 1 268 ? -14.719 -13.203 -16.516 1 98.06 268 ALA B O 1
ATOM 5679 N N . ASP B 1 269 ? -15.258 -13.969 -14.508 1 98.81 269 ASP B N 1
ATOM 5680 C CA . ASP B 1 269 ? -15.938 -12.734 -14.125 1 98.81 269 ASP B CA 1
ATOM 5681 C C . ASP B 1 269 ? -14.977 -11.781 -13.414 1 98.81 269 ASP B C 1
ATOM 5683 O O . ASP B 1 269 ? -15.07 -10.562 -13.57 1 98.81 269 ASP B O 1
ATOM 5687 N N . TYR B 1 270 ? -14.148 -12.328 -12.641 1 98.81 270 TYR B N 1
ATOM 5688 C CA . TYR B 1 270 ? -13.07 -11.656 -11.93 1 98.81 270 TYR B CA 1
ATOM 5689 C C . TYR B 1 270 ? -11.773 -12.461 -12.016 1 98.81 270 TYR B C 1
ATOM 5691 O O . TYR B 1 270 ? -11.797 -13.695 -11.938 1 98.81 270 TYR B O 1
ATOM 5699 N N . PHE B 1 271 ? -10.656 -11.797 -12.211 1 98.75 271 PHE B N 1
ATOM 5700 C CA . PHE B 1 271 ? -9.336 -12.422 -12.188 1 98.75 271 PHE B CA 1
ATOM 5701 C C . PHE B 1 271 ? -8.328 -11.531 -11.484 1 98.75 271 PHE B C 1
ATOM 5703 O O . PHE B 1 271 ? -8.297 -10.312 -11.711 1 98.75 271 PHE B O 1
ATOM 5710 N N . VAL B 1 272 ? -7.539 -12.07 -10.578 1 98.75 272 VAL B N 1
ATOM 5711 C CA . VAL B 1 272 ? -6.492 -11.312 -9.898 1 98.75 272 VAL B CA 1
ATOM 5712 C C . VAL B 1 272 ? -5.152 -12.016 -10.07 1 98.75 272 VAL B C 1
ATOM 5714 O O . VAL B 1 272 ? -5.102 -13.242 -10.219 1 98.75 272 VAL B O 1
ATOM 5717 N N . SER B 1 273 ? -4.086 -11.266 -10.094 1 98.75 273 SER B N 1
ATOM 5718 C CA . SER B 1 273 ? -2.758 -11.867 -10.164 1 98.75 273 SER B CA 1
ATOM 5719 C C . SER B 1 273 ? -1.695 -10.922 -9.617 1 98.75 273 SER B C 1
ATOM 5721 O O . SER B 1 273 ? -1.914 -9.711 -9.539 1 98.75 273 SER B O 1
ATOM 5723 N N . ASN B 1 274 ? -0.604 -11.492 -9.148 1 98.69 274 ASN B N 1
ATOM 5724 C CA . ASN B 1 274 ? 0.527 -10.719 -8.641 1 98.69 274 ASN B CA 1
ATOM 5725 C C . ASN B 1 274 ? 1.568 -10.469 -9.734 1 98.69 274 ASN B C 1
ATOM 5727 O O . ASN B 1 274 ? 2.184 -11.414 -10.227 1 98.69 274 ASN B O 1
ATOM 5731 N N . CYS B 1 275 ? 1.816 -9.219 -9.969 1 98.88 275 CYS B N 1
ATOM 5732 C CA . CYS B 1 275 ? 2.855 -8.883 -10.938 1 98.88 275 CYS B CA 1
ATOM 5733 C C . CYS B 1 275 ? 4.242 -9.047 -10.328 1 98.88 275 CYS B C 1
ATOM 5735 O O . CYS B 1 275 ? 5.23 -9.188 -11.055 1 98.88 275 CYS B O 1
ATOM 5737 N N . HIS B 1 276 ? 4.336 -9.055 -9.008 1 98.62 276 HIS B N 1
ATOM 5738 C CA . HIS B 1 276 ? 5.629 -9.047 -8.328 1 98.62 276 HIS B CA 1
ATOM 5739 C C . HIS B 1 276 ? 6.156 -10.469 -8.141 1 98.62 276 HIS B C 1
ATOM 5741 O O . HIS B 1 276 ? 7.211 -10.664 -7.531 1 98.62 276 HIS B O 1
ATOM 5747 N N . LYS B 1 277 ? 5.461 -11.477 -8.562 1 98.06 277 LYS B N 1
ATOM 5748 C CA . LYS B 1 277 ? 5.961 -12.844 -8.484 1 98.06 277 LYS B CA 1
ATOM 5749 C C . LYS B 1 277 ? 6.629 -13.25 -9.797 1 98.06 277 LYS B C 1
ATOM 5751 O O . LYS B 1 277 ? 7.754 -12.836 -10.086 1 98.06 277 LYS B O 1
ATOM 5756 N N . TRP B 1 278 ? 5.926 -13.82 -10.727 1 98.38 278 TRP B N 1
ATOM 5757 C CA . TRP B 1 278 ? 6.504 -14.453 -11.906 1 98.38 278 TRP B CA 1
ATOM 5758 C C . TRP B 1 278 ? 6.691 -13.445 -13.031 1 98.38 278 TRP B C 1
ATOM 5760 O O . TRP B 1 278 ? 7.379 -13.719 -14.016 1 98.38 278 TRP B O 1
ATOM 5770 N N . LEU B 1 279 ? 6.133 -12.211 -12.828 1 98.69 279 LEU B N 1
ATOM 5771 C CA . LEU B 1 279 ? 6.301 -11.172 -13.836 1 98.69 279 LEU B CA 1
ATOM 5772 C C . LEU B 1 279 ? 7.434 -10.227 -13.453 1 98.69 279 LEU B C 1
ATOM 5774 O O . LEU B 1 279 ? 7.75 -9.297 -14.203 1 98.69 279 LEU B O 1
ATOM 5778 N N . TYR B 1 280 ? 8.031 -10.359 -12.344 1 98.62 280 TYR B N 1
ATOM 5779 C CA . TYR B 1 280 ? 9.305 -9.75 -11.961 1 98.62 280 TYR B CA 1
ATOM 5780 C C . TYR B 1 280 ? 9.117 -8.281 -11.594 1 98.62 280 TYR B C 1
ATOM 5782 O O . TYR B 1 280 ? 10.102 -7.539 -11.492 1 98.62 280 TYR B O 1
ATOM 5790 N N . ALA B 1 281 ? 7.879 -7.773 -11.43 1 98.75 281 ALA B N 1
ATOM 5791 C CA . ALA B 1 281 ? 7.652 -6.398 -10.992 1 98.75 281 ALA B CA 1
ATOM 5792 C C . ALA B 1 281 ? 8.023 -6.219 -9.523 1 98.75 281 ALA B C 1
ATOM 5794 O O . ALA B 1 281 ? 8.203 -7.203 -8.805 1 98.75 281 ALA B O 1
ATOM 5795 N N . PRO B 1 282 ? 8.188 -4.961 -9.102 1 98.38 282 PRO B N 1
ATOM 5796 C CA . PRO B 1 282 ? 8.414 -4.734 -7.672 1 98.38 282 PRO B CA 1
ATOM 5797 C C . PRO B 1 282 ? 7.238 -5.207 -6.812 1 98.38 282 PRO B C 1
ATOM 5799 O O . PRO B 1 282 ? 6.094 -5.191 -7.266 1 98.38 282 PRO B O 1
ATOM 5802 N N . ARG B 1 283 ? 7.559 -5.641 -5.617 1 98.06 283 ARG B N 1
ATOM 5803 C CA . ARG B 1 283 ? 6.508 -6.043 -4.688 1 98.06 283 ARG B CA 1
ATOM 5804 C C . ARG B 1 283 ? 5.551 -4.891 -4.41 1 98.06 283 ARG B C 1
ATOM 5806 O O . ARG B 1 283 ? 5.953 -3.727 -4.41 1 98.06 283 ARG B O 1
ATOM 5813 N N . GLY B 1 284 ? 4.352 -5.242 -4.113 1 97.5 284 GLY B N 1
ATOM 5814 C CA . GLY B 1 284 ? 3.299 -4.246 -4.031 1 97.5 284 GLY B CA 1
ATOM 5815 C C . GLY B 1 284 ? 2.664 -3.934 -5.371 1 97.5 284 GLY B C 1
ATOM 5816 O O . GLY B 1 284 ? 2.223 -2.807 -5.609 1 97.5 284 GLY B O 1
ATOM 5817 N N . CYS B 1 285 ? 2.715 -4.859 -6.234 1 98.56 285 CYS B N 1
ATOM 5818 C CA . CYS B 1 285 ? 2.162 -4.68 -7.57 1 98.56 285 CYS B CA 1
ATOM 5819 C C . CYS B 1 285 ? 1.378 -5.914 -8.008 1 98.56 285 CYS B C 1
ATOM 5821 O O . CYS B 1 285 ? 1.954 -6.988 -8.195 1 98.56 285 CYS B O 1
ATOM 5823 N N . ALA B 1 286 ? 0.112 -5.789 -8.133 1 98.81 286 ALA B N 1
ATOM 5824 C CA . ALA B 1 286 ? -0.844 -6.785 -8.609 1 98.81 286 ALA B CA 1
ATOM 5825 C C . ALA B 1 286 ? -1.94 -6.141 -9.445 1 98.81 286 ALA B C 1
ATOM 5827 O O . ALA B 1 286 ? -1.885 -4.941 -9.734 1 98.81 286 ALA B O 1
ATOM 5828 N N . PHE B 1 287 ? -2.809 -6.953 -9.984 1 98.81 287 PHE B N 1
ATOM 5829 C CA . PHE B 1 287 ? -3.932 -6.375 -10.711 1 98.81 287 PHE B CA 1
ATOM 5830 C C . PHE B 1 287 ? -5.199 -7.191 -10.484 1 98.81 287 PHE B C 1
ATOM 5832 O O . PHE B 1 287 ? -5.137 -8.336 -10.039 1 98.81 287 PHE B O 1
ATOM 5839 N N . ALA B 1 288 ? -6.309 -6.562 -10.727 1 98.81 288 ALA B N 1
ATOM 5840 C CA . ALA B 1 288 ? -7.617 -7.195 -10.875 1 98.81 288 ALA B CA 1
ATOM 5841 C C . ALA B 1 288 ? -8.211 -6.93 -12.258 1 98.81 288 ALA B C 1
ATOM 5843 O O . ALA B 1 288 ? -8.125 -5.812 -12.766 1 98.81 288 ALA B O 1
ATOM 5844 N N . TRP B 1 289 ? -8.594 -7.922 -12.875 1 98.81 289 TRP B N 1
ATOM 5845 C CA . TRP B 1 289 ? -9.422 -7.855 -14.078 1 98.81 289 TRP B CA 1
ATOM 5846 C C . TRP B 1 289 ? -10.883 -8.117 -13.75 1 98.81 289 TRP B C 1
ATOM 5848 O O . TRP B 1 289 ? -11.211 -9.117 -13.094 1 98.81 289 TRP B O 1
ATOM 5858 N N . VAL B 1 290 ? -11.742 -7.203 -14.094 1 98.75 290 VAL B N 1
ATOM 5859 C CA . VAL B 1 290 ? -13.172 -7.301 -13.844 1 98.75 290 VAL B CA 1
ATOM 5860 C C . VAL B 1 290 ? -13.938 -7.121 -15.156 1 98.75 290 VAL B C 1
ATOM 5862 O O . VAL B 1 290 ? -13.703 -6.156 -15.891 1 98.75 290 VAL B O 1
ATOM 5865 N N . LYS B 1 291 ? -14.82 -8.016 -15.422 1 98.12 291 LYS B N 1
ATOM 5866 C CA . LYS B 1 291 ? -15.672 -7.863 -16.594 1 98.12 291 LYS B CA 1
ATOM 5867 C C . LYS B 1 291 ? -16.391 -6.52 -16.578 1 98.12 291 LYS B C 1
ATOM 5869 O O . LYS B 1 291 ? -16.859 -6.074 -15.531 1 98.12 291 LYS B O 1
ATOM 5874 N N . GLU B 1 292 ? -16.422 -5.934 -17.75 1 96.56 292 GLU B N 1
ATOM 5875 C CA . GLU B 1 292 ? -16.922 -4.566 -17.875 1 96.56 292 GLU B CA 1
ATOM 5876 C C . GLU B 1 292 ? -18.328 -4.434 -17.25 1 96.56 292 GLU B C 1
ATOM 5878 O O . GLU B 1 292 ? -18.609 -3.461 -16.562 1 96.56 292 GLU B O 1
ATOM 5883 N N . GLU B 1 293 ? -19.203 -5.34 -17.453 1 97.44 293 GLU B N 1
ATOM 5884 C CA . GLU B 1 293 ? -20.594 -5.262 -17 1 97.44 293 GLU B CA 1
ATOM 5885 C C . GLU B 1 293 ? -20.672 -5.281 -15.484 1 97.44 293 GLU B C 1
ATOM 5887 O O . GLU B 1 293 ? -21.719 -4.973 -14.914 1 97.44 293 GLU B O 1
ATOM 5892 N N . LEU B 1 294 ? -19.562 -5.66 -14.82 1 98.19 294 LEU B N 1
ATOM 5893 C CA . LEU B 1 294 ? -19.562 -5.785 -13.367 1 98.19 294 LEU B CA 1
ATOM 5894 C C . LEU B 1 294 ? -18.875 -4.586 -12.719 1 98.19 294 LEU B C 1
ATOM 5896 O O . LEU B 1 294 ? -18.797 -4.496 -11.492 1 98.19 294 LEU B O 1
ATOM 5900 N N . HIS B 1 295 ? -18.375 -3.604 -13.422 1 97.44 295 HIS B N 1
ATOM 5901 C CA . HIS B 1 295 ? -17.578 -2.479 -12.945 1 97.44 295 HIS B CA 1
ATOM 5902 C C . HIS B 1 295 ? -18.328 -1.688 -11.875 1 97.44 295 HIS B C 1
ATOM 5904 O O . HIS B 1 295 ? -17.719 -1.23 -10.906 1 97.44 295 HIS B O 1
ATOM 5910 N N . LYS B 1 296 ? -19.562 -1.509 -12.008 1 95.94 296 LYS B N 1
ATOM 5911 C CA . LYS B 1 296 ? -20.344 -0.654 -11.125 1 95.94 296 LYS B CA 1
ATOM 5912 C C . LYS B 1 296 ? -20.438 -1.257 -9.727 1 95.94 296 LYS B C 1
ATOM 5914 O O . LYS B 1 296 ? -20.719 -0.546 -8.75 1 95.94 296 LYS B O 1
ATOM 5919 N N . GLU B 1 297 ? -20.188 -2.537 -9.641 1 95.81 297 GLU B N 1
ATOM 5920 C CA . GLU B 1 297 ? -20.375 -3.229 -8.367 1 95.81 297 GLU B CA 1
ATOM 5921 C C . GLU B 1 297 ? -19.078 -3.238 -7.547 1 95.81 297 GLU B C 1
ATOM 5923 O O . GLU B 1 297 ? -19.125 -3.301 -6.316 1 95.81 297 GLU B O 1
ATOM 5928 N N . VAL B 1 298 ? -17.984 -3.193 -8.219 1 97.69 298 VAL B N 1
ATOM 5929 C CA . VAL B 1 298 ? -16.719 -3.475 -7.551 1 97.69 298 VAL B CA 1
ATOM 5930 C C . VAL B 1 298 ? -16.062 -2.168 -7.109 1 97.69 298 VAL B C 1
ATOM 5932 O O . VAL B 1 298 ? -15.914 -1.244 -7.91 1 97.69 298 VAL B O 1
ATOM 5935 N N . ARG B 1 299 ? -15.695 -2.09 -5.848 1 96.62 299 ARG B N 1
ATOM 5936 C CA . ARG B 1 299 ? -15 -0.945 -5.27 1 96.62 299 ARG B CA 1
ATOM 5937 C C . ARG B 1 299 ? -13.812 -1.395 -4.43 1 96.62 299 ARG B C 1
ATOM 5939 O O . ARG B 1 299 ? -13.789 -2.52 -3.924 1 96.62 299 ARG B O 1
ATOM 5946 N N . PRO B 1 300 ? -12.797 -0.552 -4.301 1 97.38 300 PRO B N 1
ATOM 5947 C CA . PRO B 1 300 ? -11.688 -0.899 -3.416 1 97.38 300 PRO B CA 1
ATOM 5948 C C . PRO B 1 300 ? -12.094 -0.937 -1.944 1 97.38 300 PRO B C 1
ATOM 5950 O O . PRO B 1 300 ? -13.109 -0.348 -1.565 1 97.38 300 PRO B O 1
ATOM 5953 N N . ALA B 1 301 ? -11.273 -1.654 -1.154 1 95.44 301 ALA B N 1
ATOM 5954 C CA . ALA B 1 301 ? -11.555 -1.753 0.277 1 95.44 301 ALA B CA 1
ATOM 5955 C C . ALA B 1 301 ? -11.406 -0.396 0.959 1 95.44 301 ALA B C 1
ATOM 5957 O O . ALA B 1 301 ? -12.148 -0.08 1.893 1 95.44 301 ALA B O 1
ATOM 5958 N N . VAL B 1 302 ? -10.484 0.386 0.503 1 96.81 302 VAL B N 1
ATOM 5959 C CA . VAL B 1 302 ? -10.266 1.732 1.021 1 96.81 302 VAL B CA 1
ATOM 5960 C C . VAL B 1 302 ? -10.961 2.752 0.125 1 96.81 302 VAL B C 1
ATOM 5962 O O . VAL B 1 302 ? -10.695 2.818 -1.077 1 96.81 302 VAL B O 1
ATOM 5965 N N . ILE B 1 303 ? -11.859 3.488 0.691 1 96.75 303 ILE B N 1
ATOM 5966 C CA . ILE B 1 303 ? -12.594 4.52 -0.027 1 96.75 303 ILE B CA 1
ATOM 5967 C C . ILE B 1 303 ? -11.859 5.855 0.09 1 96.75 303 ILE B C 1
ATOM 5969 O O . ILE B 1 303 ? -11.562 6.309 1.195 1 96.75 303 ILE B O 1
ATOM 5973 N N . SER B 1 304 ? -11.531 6.41 -1.023 1 95.25 304 SER B N 1
ATOM 5974 C CA . SER B 1 304 ? -10.797 7.668 -1.1 1 95.25 304 SER B CA 1
ATOM 5975 C C . SER B 1 304 ? -11.453 8.633 -2.078 1 95.25 304 SER B C 1
ATOM 5977 O O . SER B 1 304 ? -12.648 8.523 -2.357 1 95.25 304 SER B O 1
ATOM 5979 N N . HIS B 1 305 ? -10.727 9.578 -2.65 1 91.44 305 HIS B N 1
ATOM 5980 C CA . HIS B 1 305 ? -11.242 10.695 -3.432 1 91.44 305 HIS B CA 1
ATOM 5981 C C . HIS B 1 305 ? -11.977 10.203 -4.676 1 91.44 305 HIS B C 1
ATOM 5983 O O . HIS B 1 305 ? -12.922 10.844 -5.137 1 91.44 305 HIS B O 1
ATOM 5989 N N . GLY B 1 306 ? -11.664 9.109 -5.172 1 89.88 306 GLY B N 1
ATOM 5990 C CA . GLY B 1 306 ? -12.219 8.641 -6.434 1 89.88 306 GLY B CA 1
ATOM 5991 C C . GLY B 1 306 ? -13.609 8.039 -6.285 1 89.88 306 GLY B C 1
ATOM 5992 O O . GLY B 1 306 ? -14.258 7.715 -7.281 1 89.88 306 GLY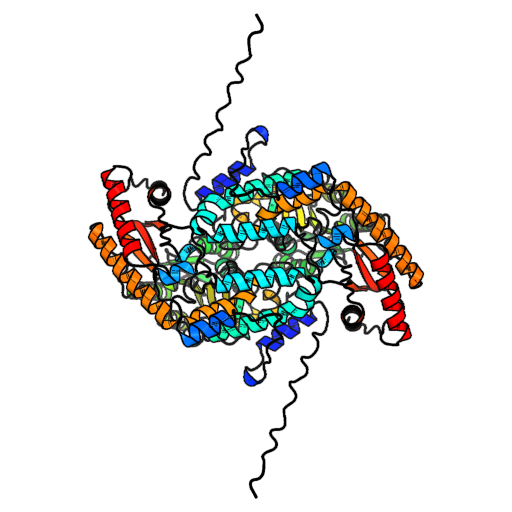 B O 1
ATOM 5993 N N . TYR B 1 307 ? -14.109 8.008 -5.051 1 92.25 307 TYR B N 1
ATOM 5994 C CA . TYR B 1 307 ? -15.375 7.344 -4.773 1 92.25 307 TYR B CA 1
ATOM 5995 C C . TYR B 1 307 ? -16.5 7.93 -5.629 1 92.25 307 TYR B C 1
ATOM 5997 O O . TYR B 1 307 ? -16.609 9.148 -5.762 1 92.25 307 TYR B O 1
ATOM 6005 N N . ASP B 1 308 ? -17.25 7.078 -6.262 1 90.25 308 ASP B N 1
ATOM 6006 C CA . ASP B 1 308 ? -18.484 7.359 -7.012 1 90.25 308 ASP B CA 1
ATOM 6007 C C . ASP B 1 308 ? -18.172 8.07 -8.328 1 90.25 308 ASP B C 1
ATOM 6009 O O . ASP B 1 308 ? -19 8.789 -8.859 1 90.25 308 ASP B O 1
ATOM 6013 N N . GLN B 1 309 ? -16.938 7.977 -8.75 1 90.44 309 GLN B N 1
ATOM 6014 C CA . GLN B 1 309 ? -16.562 8.594 -10.016 1 90.44 309 GLN B CA 1
ATOM 6015 C C . GLN B 1 309 ? -16.234 7.531 -11.062 1 90.44 309 GLN B C 1
ATOM 6017 O O . GLN B 1 309 ? -15.617 7.832 -12.086 1 90.44 309 GLN B O 1
ATOM 6022 N N . GLY B 1 310 ? -16.594 6.285 -10.727 1 91.06 310 GLY B N 1
ATOM 6023 C CA . GLY B 1 310 ? -16.391 5.195 -11.664 1 91.06 310 GLY B CA 1
ATOM 6024 C C . GLY B 1 310 ? -15.328 4.211 -11.227 1 91.06 310 GLY B C 1
ATOM 6025 O O . GLY B 1 310 ? -14.562 4.492 -10.297 1 91.06 310 GLY B O 1
ATOM 6026 N N . PHE B 1 311 ? -15.242 3.105 -11.977 1 94.38 311 PHE B N 1
ATOM 6027 C CA . PHE B 1 311 ? -14.445 1.94 -11.617 1 94.38 311 PHE B CA 1
ATOM 6028 C C . PHE B 1 311 ? -12.969 2.314 -11.484 1 94.38 311 PHE B C 1
ATOM 6030 O O . PHE B 1 311 ? -12.375 2.135 -10.422 1 94.38 311 PHE B O 1
ATOM 6037 N N . HIS B 1 312 ? -12.383 2.908 -12.469 1 94 312 HIS B N 1
ATOM 6038 C CA . HIS B 1 312 ? -10.953 3.213 -12.469 1 94 312 HIS B CA 1
ATOM 6039 C C . HIS B 1 312 ? -10.625 4.336 -11.5 1 94 312 HIS B C 1
ATOM 6041 O O . HIS B 1 312 ? -9.602 4.293 -10.812 1 94 312 HIS B O 1
ATOM 6047 N N . SER B 1 313 ? -11.469 5.316 -11.406 1 91.5 313 SER B N 1
ATOM 6048 C CA . SER B 1 313 ? -11.242 6.449 -10.516 1 91.5 313 SER B CA 1
ATOM 6049 C C . SER B 1 313 ? -11.164 6.004 -9.062 1 91.5 313 SER B C 1
ATOM 6051 O O . SER B 1 313 ? -10.398 6.562 -8.273 1 91.5 313 SER B O 1
ATOM 6053 N N . GLU B 1 314 ? -11.945 5.066 -8.75 1 94.06 314 GLU B N 1
ATOM 6054 C CA . GLU B 1 314 ? -11.969 4.594 -7.367 1 94.06 314 GLU B CA 1
ATOM 6055 C C . GLU B 1 314 ? -10.703 3.809 -7.027 1 94.06 314 GLU B C 1
ATOM 6057 O O . GLU B 1 314 ? -10.234 3.84 -5.891 1 94.06 314 GLU B O 1
ATOM 6062 N N . PHE B 1 315 ? -10.148 3.131 -8.023 1 95.31 315 PHE B N 1
ATOM 6063 C CA . PHE B 1 315 ? -9.016 2.244 -7.762 1 95.31 315 PHE B CA 1
ATOM 6064 C C . PHE B 1 315 ? -7.695 2.971 -7.98 1 95.31 315 PHE B C 1
ATOM 6066 O O . PHE B 1 315 ? -6.684 2.631 -7.363 1 95.31 315 PHE B O 1
ATOM 6073 N N . ILE B 1 316 ? -7.66 3.93 -8.828 1 90.94 316 ILE B N 1
ATOM 6074 C CA . ILE B 1 316 ? -6.41 4.469 -9.344 1 90.94 316 ILE B CA 1
ATOM 6075 C C . ILE B 1 316 ? -5.711 5.289 -8.266 1 90.94 316 ILE B C 1
ATOM 6077 O O . ILE B 1 316 ? -4.484 5.414 -8.266 1 90.94 316 ILE B O 1
ATOM 6081 N N . TRP B 1 317 ? -6.5 5.812 -7.34 1 90.88 317 TRP B N 1
ATOM 6082 C CA . TRP B 1 317 ? -5.957 6.637 -6.266 1 90.88 317 TRP B CA 1
ATOM 6083 C C . TRP B 1 317 ? -6.395 6.109 -4.902 1 90.88 317 TRP B C 1
ATOM 6085 O O . TRP B 1 317 ? -7.566 6.223 -4.531 1 90.88 317 TRP B O 1
ATOM 6095 N N . GLN B 1 318 ? -5.484 5.641 -4.199 1 94.06 318 GLN B N 1
ATOM 6096 C CA . GLN B 1 318 ? -5.738 5.145 -2.852 1 94.06 318 GLN B CA 1
ATOM 6097 C C . GLN B 1 318 ? -4.996 5.977 -1.812 1 94.06 318 GLN B C 1
ATOM 6099 O O . GLN B 1 318 ? -4.367 5.43 -0.901 1 94.06 318 GLN B O 1
ATOM 6104 N N . ALA B 1 319 ? -5.023 7.316 -2.021 1 95.94 319 ALA B N 1
ATOM 6105 C CA . ALA B 1 319 ? -4.363 8.297 -1.165 1 95.94 319 ALA B CA 1
ATOM 6106 C C . ALA B 1 319 ? -2.85 8.273 -1.367 1 95.94 319 ALA B C 1
ATOM 6108 O O . ALA B 1 319 ? -2.352 7.641 -2.301 1 95.94 319 ALA B O 1
ATOM 6109 N N . THR B 1 320 ? -2.172 9.156 -0.62 1 96.94 320 THR B N 1
ATOM 6110 C CA . THR B 1 320 ? -0.731 9.297 -0.802 1 96.94 320 THR B CA 1
ATOM 6111 C C . THR B 1 320 ? -0.012 7.988 -0.501 1 96.94 320 THR B C 1
ATOM 6113 O O . THR B 1 320 ? -0.128 7.449 0.601 1 96.94 320 THR B O 1
ATOM 6116 N N . ASP B 1 321 ? 0.627 7.469 -1.467 1 97 321 ASP B N 1
ATOM 6117 C CA . ASP B 1 321 ? 1.362 6.211 -1.394 1 97 321 ASP B CA 1
ATOM 6118 C C . ASP B 1 321 ? 2.467 6.156 -2.445 1 97 321 ASP B C 1
ATOM 6120 O O . ASP B 1 321 ? 2.711 7.141 -3.146 1 97 321 ASP B O 1
ATOM 6124 N N . ASP B 1 322 ? 3.205 5.105 -2.422 1 97.5 322 ASP B N 1
ATOM 6125 C CA . ASP B 1 322 ? 4.168 4.844 -3.488 1 97.5 322 ASP B CA 1
ATOM 6126 C C . ASP B 1 322 ? 3.52 4.078 -4.637 1 97.5 322 ASP B C 1
ATOM 6128 O O . ASP B 1 322 ? 3.168 2.904 -4.488 1 97.5 322 ASP B O 1
ATOM 6132 N N . TYR B 1 323 ? 3.393 4.648 -5.809 1 97.69 323 TYR B N 1
ATOM 6133 C CA . TYR B 1 323 ? 2.748 4.031 -6.961 1 97.69 323 TYR B CA 1
ATOM 6134 C C . TYR B 1 323 ? 3.783 3.578 -7.984 1 97.69 323 TYR B C 1
ATOM 6136 O O . TYR B 1 323 ? 3.428 3.068 -9.047 1 97.69 323 TYR B O 1
ATOM 6144 N N . THR B 1 324 ? 5.043 3.725 -7.629 1 98.38 324 THR B N 1
ATOM 6145 C CA . THR B 1 324 ? 6.105 3.482 -8.602 1 98.38 324 THR B CA 1
ATOM 6146 C C . THR B 1 324 ? 6.176 2.002 -8.969 1 98.38 324 THR B C 1
ATOM 6148 O O . THR B 1 324 ? 6.582 1.65 -10.078 1 98.38 324 THR B O 1
ATOM 6151 N N . PRO B 1 325 ? 5.727 1.053 -8.07 1 98.5 325 PRO B N 1
ATOM 6152 C CA . PRO B 1 325 ? 5.699 -0.342 -8.516 1 98.5 325 PRO B CA 1
ATOM 6153 C C . PRO B 1 325 ? 4.781 -0.557 -9.719 1 98.5 325 PRO B C 1
ATOM 6155 O O . PRO B 1 325 ? 5.102 -1.345 -10.617 1 98.5 325 PRO B O 1
ATOM 6158 N N . PHE B 1 326 ? 3.691 0.138 -9.773 1 98.5 326 PHE B N 1
ATOM 6159 C CA . PHE B 1 326 ? 2.76 0.013 -10.883 1 98.5 326 PHE B CA 1
ATOM 6160 C C . PHE B 1 326 ? 3.408 0.467 -12.188 1 98.5 326 PHE B C 1
ATOM 6162 O O . PHE B 1 326 ? 3.248 -0.18 -13.227 1 98.5 326 PHE B O 1
ATOM 6169 N N . LEU B 1 327 ? 4.172 1.507 -12.102 1 98.5 327 LEU B N 1
ATOM 6170 C CA . LEU B 1 327 ? 4.816 2.066 -13.281 1 98.5 327 LEU B CA 1
ATOM 6171 C C . LEU B 1 327 ? 5.93 1.153 -13.781 1 98.5 327 LEU B C 1
ATOM 6173 O O . LEU B 1 327 ? 6.219 1.113 -14.977 1 98.5 327 LEU B O 1
ATOM 6177 N N . SER B 1 328 ? 6.473 0.411 -12.883 1 98.62 328 SER B N 1
ATOM 6178 C CA . SER B 1 328 ? 7.621 -0.436 -13.195 1 98.62 328 SER B CA 1
ATOM 6179 C C . SER B 1 328 ? 7.184 -1.729 -13.875 1 98.62 328 SER B C 1
ATOM 6181 O O . SER B 1 328 ? 8.016 -2.5 -14.352 1 98.62 328 SER B O 1
ATOM 6183 N N . VAL B 1 329 ? 5.918 -1.997 -13.93 1 98.5 329 VAL B N 1
ATOM 6184 C CA . VAL B 1 329 ? 5.406 -3.213 -14.555 1 98.5 329 VAL B CA 1
ATOM 6185 C C . VAL B 1 329 ? 5.77 -3.221 -16.031 1 98.5 329 VAL B C 1
ATOM 6187 O O . VAL B 1 329 ? 6.047 -4.277 -16.609 1 98.5 329 VAL B O 1
ATOM 6190 N N . VAL B 1 330 ? 5.793 -2.041 -16.656 1 98.06 330 VAL B N 1
ATOM 6191 C CA . VAL B 1 330 ? 6.125 -1.933 -18.062 1 98.06 330 VAL B CA 1
ATOM 6192 C C . VAL B 1 330 ? 7.566 -2.385 -18.297 1 98.06 330 VAL B C 1
ATOM 6194 O O . VAL B 1 330 ? 7.859 -3.074 -19.281 1 98.06 330 VAL B O 1
ATOM 6197 N N . SER B 1 331 ? 8.445 -1.987 -17.391 1 98.44 331 SER B N 1
ATOM 6198 C CA . SER B 1 331 ? 9.836 -2.414 -17.453 1 98.44 331 SER B CA 1
ATOM 6199 C C . SER B 1 331 ? 9.969 -3.918 -17.25 1 98.44 331 SER B C 1
ATOM 6201 O O . SER B 1 331 ? 10.797 -4.574 -17.875 1 98.44 331 SER B O 1
ATOM 6203 N N . ALA B 1 332 ? 9.172 -4.457 -16.375 1 98.81 332 ALA B N 1
ATOM 6204 C CA . ALA B 1 332 ? 9.156 -5.895 -16.109 1 98.81 332 ALA B CA 1
ATOM 6205 C C . ALA B 1 332 ? 8.703 -6.664 -17.359 1 98.81 332 ALA B C 1
ATOM 6207 O O . ALA B 1 332 ? 9.312 -7.676 -17.719 1 98.81 332 ALA B O 1
ATOM 6208 N N . ILE B 1 333 ? 7.656 -6.172 -17.969 1 98.62 333 ILE B N 1
ATOM 6209 C CA . ILE B 1 333 ? 7.145 -6.789 -19.188 1 98.62 333 ILE B CA 1
ATOM 6210 C C . ILE B 1 333 ? 8.211 -6.742 -20.266 1 98.62 333 ILE B C 1
ATOM 6212 O O . ILE B 1 333 ? 8.43 -7.73 -20.984 1 98.62 333 ILE B O 1
ATOM 6216 N N . LYS B 1 334 ? 8.891 -5.625 -20.359 1 97.94 334 LYS B N 1
ATOM 6217 C CA . LYS B 1 334 ? 9.961 -5.488 -21.344 1 97.94 334 LYS B CA 1
ATOM 6218 C C . LYS B 1 334 ? 11.07 -6.508 -21.094 1 97.94 334 LYS B C 1
ATOM 6220 O O . LYS B 1 334 ? 11.594 -7.102 -22.047 1 97.94 334 LYS B O 1
ATOM 6225 N N . PHE B 1 335 ? 11.484 -6.719 -19.844 1 98.62 335 PHE B N 1
ATOM 6226 C CA . PHE B 1 335 ? 12.469 -7.727 -19.484 1 98.62 335 PHE B CA 1
ATOM 6227 C C . PHE B 1 335 ? 12.031 -9.109 -19.953 1 98.62 335 PHE B C 1
ATOM 6229 O O . PHE B 1 335 ? 12.82 -9.836 -20.562 1 98.62 335 PHE B O 1
ATOM 6236 N N . VAL B 1 336 ? 10.766 -9.438 -19.703 1 98.56 336 VAL B N 1
ATOM 6237 C CA . VAL B 1 336 ? 10.203 -10.734 -20.078 1 98.56 336 VAL B CA 1
ATOM 6238 C C . VAL B 1 336 ? 10.203 -10.875 -21.594 1 98.56 336 VAL B C 1
ATOM 6240 O O . VAL B 1 336 ? 10.547 -11.938 -22.125 1 98.56 336 VAL B O 1
ATOM 6243 N N . GLU B 1 337 ? 9.82 -9.828 -22.266 1 97 337 GLU B N 1
ATOM 6244 C CA . GLU B 1 337 ? 9.773 -9.852 -23.719 1 97 337 GLU B CA 1
ATOM 6245 C C . GLU B 1 337 ? 11.164 -10.039 -24.328 1 97 337 GLU B C 1
ATOM 6247 O O . GLU B 1 337 ? 11.336 -10.805 -25.281 1 97 337 GLU B O 1
ATOM 6252 N N . LEU B 1 338 ? 12.133 -9.383 -23.781 1 97.12 338 LEU B N 1
ATOM 6253 C CA . LEU B 1 338 ? 13.5 -9.484 -24.266 1 97.12 338 LEU B CA 1
ATOM 6254 C C . LEU B 1 338 ? 14.07 -10.875 -24.016 1 97.12 338 LEU B C 1
ATOM 6256 O O . LEU B 1 338 ? 14.797 -11.414 -24.859 1 97.12 338 LEU B O 1
ATOM 6260 N N . CYS B 1 339 ? 13.75 -11.484 -22.891 1 97.88 339 CYS B N 1
ATOM 6261 C CA . CYS B 1 339 ? 14.203 -12.828 -22.562 1 97.88 339 CYS B CA 1
ATOM 6262 C C . CYS B 1 339 ? 13.398 -13.875 -23.344 1 97.88 339 CYS B C 1
ATOM 6264 O O . CYS B 1 339 ? 13.898 -14.969 -23.609 1 97.88 339 CYS B O 1
ATOM 6266 N N . GLY B 1 340 ? 12.188 -13.547 -23.719 1 97.5 340 GLY B N 1
ATOM 6267 C CA . GLY B 1 340 ? 11.25 -14.469 -24.328 1 97.5 340 GLY B CA 1
ATOM 6268 C C . GLY B 1 340 ? 10.312 -15.117 -23.328 1 97.5 340 GLY B C 1
ATOM 6269 O O . GLY B 1 340 ? 10.695 -16.062 -22.641 1 97.5 340 GLY B O 1
ATOM 6270 N N . ALA B 1 341 ? 9.094 -14.711 -23.359 1 97.69 341 ALA B N 1
ATOM 6271 C CA . ALA B 1 341 ? 8.109 -15.195 -22.406 1 97.69 341 ALA B CA 1
ATOM 6272 C C . ALA B 1 341 ? 7.953 -16.703 -22.469 1 97.69 341 ALA B C 1
ATOM 6274 O O . ALA B 1 341 ? 7.984 -17.391 -21.453 1 97.69 341 ALA B O 1
ATOM 6275 N N . GLU B 1 342 ? 7.82 -17.234 -23.656 1 97.62 342 GLU B N 1
ATOM 6276 C CA . GLU B 1 342 ? 7.648 -18.672 -23.844 1 97.62 342 GLU B CA 1
ATOM 6277 C C . GLU B 1 342 ? 8.898 -19.438 -23.406 1 97.62 342 GLU B C 1
ATOM 6279 O O . GLU B 1 342 ? 8.797 -20.531 -22.859 1 97.62 342 GLU B O 1
ATOM 6284 N N . LYS B 1 343 ? 10.039 -18.859 -23.688 1 98.44 343 LYS B N 1
ATOM 6285 C CA . LYS B 1 343 ? 11.289 -19.484 -23.297 1 98.44 343 LYS B CA 1
ATOM 6286 C C . LYS B 1 343 ? 11.406 -19.562 -21.766 1 98.44 343 LYS B C 1
ATOM 6288 O O . LYS B 1 343 ? 11.867 -20.562 -21.219 1 98.44 343 LYS B O 1
ATOM 6293 N N . ILE B 1 344 ? 11.047 -18.484 -21.141 1 98.75 344 ILE B N 1
ATOM 6294 C CA . ILE B 1 344 ? 11.07 -18.453 -19.672 1 98.75 344 ILE B CA 1
ATOM 6295 C C . ILE B 1 344 ? 10.172 -19.547 -19.109 1 98.75 344 ILE B C 1
ATOM 6297 O O . ILE B 1 344 ? 10.586 -20.312 -18.25 1 98.75 344 ILE B O 1
ATOM 6301 N N . MET B 1 345 ? 8.984 -19.625 -19.609 1 97.88 345 MET B N 1
ATOM 6302 C CA . MET B 1 345 ? 8 -20.578 -19.109 1 97.88 345 MET B CA 1
ATOM 6303 C C . MET B 1 345 ? 8.469 -22.016 -19.375 1 97.88 345 MET B C 1
ATOM 6305 O O . MET B 1 345 ? 8.383 -22.875 -18.484 1 97.88 345 MET B O 1
ATOM 6309 N N . ALA B 1 346 ? 8.961 -22.25 -20.562 1 98.19 346 ALA B N 1
ATOM 6310 C CA . ALA B 1 346 ? 9.43 -23.594 -20.922 1 98.19 346 ALA B CA 1
ATOM 6311 C C . ALA B 1 346 ? 10.617 -24.016 -20.047 1 98.19 346 ALA B C 1
ATOM 6313 O O . ALA B 1 346 ? 10.664 -25.141 -19.547 1 98.19 346 ALA B O 1
ATOM 6314 N N . TYR B 1 347 ? 11.547 -23.109 -19.922 1 98.75 347 TYR B N 1
ATOM 6315 C CA . TYR B 1 347 ? 12.719 -23.406 -19.109 1 98.75 347 TYR B CA 1
ATOM 6316 C C . TYR B 1 347 ? 12.328 -23.719 -17.656 1 98.75 347 TYR B C 1
ATOM 6318 O O . TYR B 1 347 ? 12.805 -24.688 -17.078 1 98.75 347 TYR B O 1
ATOM 6326 N N . SER B 1 348 ? 11.539 -22.875 -17.125 1 98.5 348 SER B N 1
ATOM 6327 C CA . SER B 1 348 ? 11.117 -23.016 -15.734 1 98.5 348 SER B CA 1
ATOM 6328 C C . SER B 1 348 ? 10.375 -24.328 -15.508 1 98.5 348 SER B C 1
ATOM 6330 O O . SER B 1 348 ? 10.609 -25.031 -14.516 1 98.5 348 SER B O 1
ATOM 6332 N N . ASN B 1 349 ? 9.484 -24.625 -16.406 1 97.5 349 ASN B N 1
ATOM 6333 C CA . ASN B 1 349 ? 8.719 -25.859 -16.297 1 97.5 349 ASN B CA 1
ATOM 6334 C C . ASN B 1 349 ? 9.602 -27.094 -16.438 1 97.5 349 ASN B C 1
ATOM 6336 O O . ASN B 1 349 ? 9.484 -28.031 -15.664 1 97.5 349 ASN B O 1
ATOM 6340 N N . GLU B 1 350 ? 10.43 -27.109 -17.422 1 98.38 350 GLU B N 1
ATOM 6341 C CA . GLU B 1 350 ? 11.336 -28.234 -17.641 1 98.38 350 GLU B CA 1
ATOM 6342 C C . GLU B 1 350 ? 12.25 -28.453 -16.438 1 98.38 350 GLU B C 1
ATOM 6344 O O . GLU B 1 350 ? 12.422 -29.594 -15.977 1 98.38 350 GLU B O 1
ATOM 6349 N N . LEU B 1 351 ? 12.758 -27.375 -16.016 1 98.75 351 LEU B N 1
ATOM 6350 C CA . LEU B 1 351 ? 13.695 -27.438 -14.898 1 98.75 351 LEU B CA 1
ATOM 6351 C C . LEU B 1 351 ? 13.016 -27.984 -13.648 1 98.75 351 LEU B C 1
ATOM 6353 O O . LEU B 1 351 ? 13.57 -28.875 -12.984 1 98.75 351 LEU B O 1
ATOM 6357 N N . VAL B 1 352 ? 11.852 -27.484 -13.312 1 97.94 352 VAL B N 1
ATOM 6358 C CA . VAL B 1 352 ? 11.203 -27.891 -12.07 1 97.94 352 VAL B CA 1
ATOM 6359 C C . VAL B 1 352 ? 10.688 -29.328 -12.195 1 97.94 352 VAL B C 1
ATOM 6361 O O . VAL B 1 352 ? 10.648 -30.062 -11.211 1 97.94 352 VAL B O 1
ATOM 6364 N N . THR B 1 353 ? 10.312 -29.703 -13.375 1 97.81 353 THR B N 1
ATOM 6365 C CA . THR B 1 353 ? 9.891 -31.078 -13.617 1 97.81 353 THR B CA 1
ATOM 6366 C C . THR B 1 353 ? 11.047 -32.062 -13.375 1 97.81 353 THR B C 1
ATOM 6368 O O . THR B 1 353 ? 10.891 -33.031 -12.656 1 97.81 353 THR B O 1
ATOM 6371 N N . ASP B 1 354 ? 12.141 -31.734 -13.984 1 98.44 354 ASP B N 1
ATOM 6372 C CA . ASP B 1 354 ? 13.328 -32.562 -13.781 1 98.44 354 ASP B CA 1
ATOM 6373 C C . ASP B 1 354 ? 13.727 -32.594 -12.305 1 98.44 354 ASP B C 1
ATOM 6375 O O . ASP B 1 354 ? 14.039 -33.656 -11.773 1 98.44 354 ASP B O 1
ATOM 6379 N N . ALA B 1 355 ? 13.719 -31.469 -11.719 1 98.62 355 ALA B N 1
ATOM 6380 C CA . ALA B 1 355 ? 14.102 -31.344 -10.312 1 98.62 355 ALA B CA 1
ATOM 6381 C C . ALA B 1 355 ? 13.172 -32.156 -9.422 1 98.62 355 ALA B C 1
ATOM 6383 O O . ALA B 1 355 ? 13.633 -32.844 -8.492 1 98.62 355 ALA B O 1
ATOM 6384 N N . ALA B 1 356 ? 11.891 -32.031 -9.641 1 98.06 356 ALA B N 1
ATOM 6385 C CA . ALA B 1 356 ? 10.914 -32.781 -8.844 1 98.06 356 ALA B CA 1
ATOM 6386 C C . ALA B 1 356 ? 11.156 -34.281 -8.922 1 98.06 356 ALA B C 1
ATOM 6388 O O . ALA B 1 356 ? 11.141 -34.969 -7.898 1 98.06 356 ALA B O 1
ATOM 6389 N N . ASN B 1 357 ? 11.383 -34.75 -10.062 1 97.94 357 ASN B N 1
ATOM 6390 C CA . ASN B 1 357 ? 11.648 -36.156 -10.258 1 97.94 357 ASN B CA 1
ATOM 6391 C C . ASN B 1 357 ? 12.945 -36.594 -9.57 1 97.94 357 ASN B C 1
ATOM 6393 O O . ASN B 1 357 ? 13 -37.625 -8.938 1 97.94 357 ASN B O 1
ATOM 6397 N N . GLU B 1 358 ? 13.898 -35.812 -9.734 1 97.88 358 GLU B N 1
ATOM 6398 C CA . GLU B 1 358 ? 15.195 -36.125 -9.133 1 97.88 358 GLU B CA 1
ATOM 6399 C C . GLU B 1 358 ? 15.109 -36.125 -7.605 1 97.88 358 GLU B C 1
ATOM 6401 O O . GLU B 1 358 ? 15.695 -36.969 -6.949 1 97.88 358 GLU B O 1
ATOM 6406 N N . LEU B 1 359 ? 14.477 -35.125 -7.047 1 98.25 359 LEU B N 1
ATOM 6407 C CA . LEU B 1 359 ? 14.312 -35.031 -5.598 1 98.25 359 LEU B CA 1
ATOM 6408 C C . LEU B 1 359 ? 13.531 -36.25 -5.074 1 98.25 359 LEU B C 1
ATOM 6410 O O . LEU B 1 359 ? 13.922 -36.844 -4.07 1 98.25 359 LEU B O 1
ATOM 6414 N N . ALA B 1 360 ? 12.422 -36.562 -5.727 1 97.81 360 ALA B N 1
ATOM 6415 C CA . ALA B 1 360 ? 11.617 -37.719 -5.328 1 97.81 360 ALA B CA 1
ATOM 6416 C C . ALA B 1 360 ? 12.43 -39 -5.371 1 97.81 360 ALA B C 1
ATOM 6418 O O . ALA B 1 360 ? 12.328 -39.844 -4.48 1 97.81 360 ALA B O 1
ATOM 6419 N N . LYS B 1 361 ? 13.195 -39.156 -6.391 1 97.62 361 LYS B N 1
ATOM 6420 C CA . LYS B 1 361 ? 14.062 -40.312 -6.535 1 97.62 361 LYS B CA 1
ATOM 6421 C C . LYS B 1 361 ? 15.125 -40.344 -5.445 1 97.62 361 LYS B C 1
ATOM 6423 O O . LYS B 1 361 ? 15.328 -41.375 -4.797 1 97.62 361 LYS B O 1
ATOM 6428 N N . ALA B 1 362 ? 15.781 -39.281 -5.262 1 97.62 362 ALA B N 1
ATOM 6429 C CA . ALA B 1 362 ? 16.859 -39.188 -4.281 1 97.62 362 ALA B CA 1
ATOM 6430 C C . ALA B 1 362 ? 16.359 -39.469 -2.875 1 97.62 362 ALA B C 1
ATOM 6432 O O . ALA B 1 362 ? 17.078 -40.062 -2.055 1 97.62 362 ALA B O 1
ATOM 6433 N N . TRP B 1 363 ? 15.172 -39.062 -2.604 1 96.81 363 TRP B N 1
ATOM 6434 C CA . TRP B 1 363 ? 14.617 -39.156 -1.257 1 96.81 363 TRP B CA 1
ATOM 6435 C C . TRP B 1 363 ? 13.734 -40.406 -1.121 1 96.81 363 TRP B C 1
ATOM 6437 O O . TRP B 1 363 ? 13.242 -40.719 -0.034 1 96.81 363 TRP B O 1
ATOM 6447 N N . ASP B 1 364 ? 13.547 -41.125 -2.221 1 95.94 364 ASP B N 1
ATOM 6448 C CA . ASP B 1 364 ? 12.672 -42.312 -2.277 1 95.94 364 ASP B CA 1
ATOM 6449 C C . ASP B 1 364 ? 11.258 -41.938 -1.82 1 95.94 364 ASP B C 1
ATOM 6451 O O . ASP B 1 364 ? 10.719 -42.594 -0.913 1 95.94 364 ASP B O 1
ATOM 6455 N N . THR B 1 365 ? 10.742 -40.906 -2.412 1 95.94 365 THR B N 1
ATOM 6456 C CA . THR B 1 365 ? 9.398 -40.406 -2.141 1 95.94 365 THR B CA 1
ATOM 6457 C C . THR B 1 365 ? 8.633 -40.188 -3.441 1 95.94 365 THR B C 1
ATOM 6459 O O . THR B 1 365 ? 8.773 -40.938 -4.395 1 95.94 365 THR B O 1
ATOM 6462 N N . GLU B 1 366 ? 7.816 -39.094 -3.496 1 95.38 366 GLU B N 1
ATOM 6463 C CA . GLU B 1 366 ? 6.969 -38.906 -4.672 1 95.38 366 GLU B CA 1
ATOM 6464 C C . GLU B 1 366 ? 6.789 -37.438 -5.004 1 95.38 366 GLU B C 1
ATOM 6466 O O . GLU B 1 366 ? 6.898 -36.594 -4.125 1 95.38 366 GLU B O 1
ATOM 6471 N N . VAL B 1 367 ? 6.578 -37.281 -6.27 1 95.69 367 VAL B N 1
ATOM 6472 C CA . VAL B 1 367 ? 6.008 -36 -6.707 1 95.69 367 VAL B CA 1
ATOM 6473 C C . VAL B 1 367 ? 4.5 -36 -6.473 1 95.69 367 VAL B C 1
ATOM 6475 O O . VAL B 1 367 ? 3.785 -36.875 -6.992 1 95.69 367 VAL B O 1
ATOM 6478 N N . VAL B 1 368 ? 4.012 -35.062 -5.742 1 91.88 368 VAL B N 1
ATOM 6479 C CA . VAL B 1 368 ? 2.654 -35.094 -5.211 1 91.88 368 VAL B CA 1
ATOM 6480 C C . VAL B 1 368 ? 1.65 -34.938 -6.352 1 91.88 368 VAL B C 1
ATOM 6482 O O . VAL B 1 368 ? 0.618 -35.625 -6.375 1 91.88 368 VAL B O 1
ATOM 6485 N N . VAL B 1 369 ? 1.926 -33.969 -7.199 1 89.06 369 VAL B N 1
ATOM 6486 C CA . VAL B 1 369 ? 1.083 -33.688 -8.352 1 89.06 369 VAL B CA 1
ATOM 6487 C C . VAL B 1 369 ? 1.815 -34.094 -9.641 1 89.06 369 VAL B C 1
ATOM 6489 O O . VAL B 1 369 ? 3.004 -33.781 -9.797 1 89.06 369 VAL B O 1
ATOM 6492 N N . PRO B 1 370 ? 1.12 -34.688 -10.578 1 86.81 370 PRO B N 1
ATOM 6493 C CA . PRO B 1 370 ? 1.8 -35.094 -11.812 1 86.81 370 PRO B CA 1
ATOM 6494 C C . PRO B 1 370 ? 2.381 -33.906 -12.578 1 86.81 370 PRO B C 1
ATOM 6496 O O . PRO B 1 370 ? 1.758 -32.844 -12.648 1 86.81 370 PRO B O 1
ATOM 6499 N N . PRO B 1 371 ? 3.484 -34.125 -13.219 1 86.94 371 PRO B N 1
ATOM 6500 C CA . PRO B 1 371 ? 4.18 -33.062 -13.945 1 86.94 371 PRO B CA 1
ATOM 6501 C C . PRO B 1 371 ? 3.297 -32.406 -14.992 1 86.94 371 PRO B C 1
ATOM 6503 O O . PRO B 1 371 ? 3.471 -31.219 -15.281 1 86.94 371 PRO B O 1
ATOM 6506 N N . ALA B 1 372 ? 2.346 -33.094 -15.484 1 83.88 372 ALA B N 1
ATOM 6507 C CA . ALA B 1 372 ? 1.457 -32.531 -16.5 1 83.88 372 ALA B CA 1
ATOM 6508 C C . ALA B 1 372 ? 0.493 -31.531 -15.898 1 83.88 372 ALA B C 1
ATOM 6510 O O . ALA B 1 372 ? -0.107 -30.719 -16.625 1 83.88 372 ALA B O 1
ATOM 6511 N N . ASP B 1 373 ? 0.494 -31.438 -14.578 1 85.5 373 ASP B N 1
ATOM 6512 C CA . ASP B 1 373 ? -0.542 -30.641 -13.922 1 85.5 373 ASP B CA 1
ATOM 6513 C C . ASP B 1 373 ? 0.061 -29.438 -13.211 1 85.5 373 ASP B C 1
ATOM 6515 O O . ASP B 1 373 ? -0.642 -28.719 -12.492 1 85.5 373 ASP B O 1
ATOM 6519 N N . PHE B 1 374 ? 1.391 -29.297 -13.406 1 88.06 374 PHE B N 1
ATOM 6520 C CA . PHE B 1 374 ? 1.932 -28.094 -12.781 1 88.06 374 PHE B CA 1
ATOM 6521 C C . PHE B 1 374 ? 2.791 -27.312 -13.766 1 88.06 374 PHE B C 1
ATOM 6523 O O . PHE B 1 374 ? 3.182 -27.844 -14.812 1 88.06 374 PHE B O 1
ATOM 6530 N N . ALA B 1 375 ? 2.922 -26.031 -13.461 1 92.69 375 ALA B N 1
ATOM 6531 C CA . ALA B 1 375 ? 3.699 -25.125 -14.312 1 92.69 375 ALA B CA 1
ATOM 6532 C C . ALA B 1 375 ? 5.129 -24.984 -13.797 1 92.69 375 ALA B C 1
ATOM 6534 O O . ALA B 1 375 ? 5.938 -25.906 -13.922 1 92.69 375 ALA B O 1
ATOM 6535 N N . ALA B 1 376 ? 5.402 -23.953 -13.047 1 97 376 ALA B N 1
ATOM 6536 C CA . ALA B 1 376 ? 6.785 -23.703 -12.656 1 97 376 ALA B CA 1
ATOM 6537 C C . ALA B 1 376 ? 6.996 -24 -11.172 1 97 376 ALA B C 1
ATOM 6539 O O . ALA B 1 376 ? 8.047 -23.672 -10.609 1 97 376 ALA B O 1
ATOM 6540 N N . MET B 1 377 ? 5.969 -24.609 -10.523 1 96.44 377 MET B N 1
ATOM 6541 C CA . MET B 1 377 ? 6.074 -25.031 -9.133 1 96.44 377 MET B CA 1
ATOM 6542 C C . MET B 1 377 ? 5.695 -26.5 -8.977 1 96.44 377 MET B C 1
ATOM 6544 O O . MET B 1 377 ? 4.766 -26.984 -9.633 1 96.44 377 MET B O 1
ATOM 6548 N N . ALA B 1 378 ? 6.426 -27.188 -8.133 1 95.75 378 ALA B N 1
ATOM 6549 C CA . ALA B 1 378 ? 6.148 -28.594 -7.895 1 95.75 378 ALA B CA 1
ATOM 6550 C C . ALA B 1 378 ? 6.168 -28.922 -6.402 1 95.75 378 ALA B C 1
ATOM 6552 O O . ALA B 1 378 ? 6.859 -28.25 -5.629 1 95.75 378 ALA B O 1
ATOM 6553 N N . LEU B 1 379 ? 5.402 -29.875 -6.059 1 94.5 379 LEU B N 1
ATOM 6554 C CA . LEU B 1 379 ? 5.309 -30.359 -4.688 1 94.5 379 LEU B CA 1
ATOM 6555 C C . LEU B 1 379 ? 5.91 -31.75 -4.559 1 94.5 379 LEU B C 1
ATOM 6557 O O . LEU B 1 379 ? 5.523 -32.656 -5.285 1 94.5 379 LEU B O 1
ATOM 6561 N N . ILE B 1 380 ? 6.875 -31.891 -3.635 1 96.25 380 ILE B N 1
ATOM 6562 C CA . ILE B 1 380 ? 7.531 -33.188 -3.412 1 96.25 380 ILE B CA 1
ATOM 6563 C C . ILE B 1 380 ? 7.398 -33.594 -1.944 1 96.25 380 ILE B C 1
ATOM 6565 O O . ILE B 1 380 ? 7.566 -32.75 -1.05 1 96.25 380 ILE B O 1
ATOM 6569 N N . ARG B 1 381 ? 7.035 -34.781 -1.715 1 94.88 381 ARG B N 1
ATOM 6570 C CA . ARG B 1 381 ? 7.016 -35.281 -0.35 1 94.88 381 ARG B CA 1
ATOM 6571 C C . ARG B 1 381 ? 8.422 -35.375 0.223 1 94.88 381 ARG B C 1
ATOM 6573 O O . ARG B 1 381 ? 9.344 -35.875 -0.441 1 94.88 381 ARG B O 1
ATOM 6580 N N . MET B 1 382 ? 8.602 -34.875 1.391 1 94.56 382 MET B N 1
ATOM 6581 C CA . MET B 1 382 ? 9.891 -34.938 2.078 1 94.56 382 MET B CA 1
ATOM 6582 C C . MET B 1 382 ? 10.125 -36.344 2.652 1 94.56 382 MET B C 1
ATOM 6584 O O . MET B 1 382 ? 9.172 -37.062 2.947 1 94.56 382 MET B O 1
ATOM 6588 N N . PRO B 1 383 ? 11.383 -36.719 2.818 1 91.75 383 PRO B N 1
ATOM 6589 C CA . PRO B 1 383 ? 11.648 -38.062 3.385 1 91.75 383 PRO B CA 1
ATOM 6590 C C . PRO B 1 383 ? 11.234 -38.156 4.852 1 91.75 383 PRO B C 1
ATOM 6592 O O . PRO B 1 383 ? 11.227 -37.156 5.57 1 91.75 383 PRO B O 1
ATOM 6595 N N . LYS B 1 384 ? 10.859 -39.469 5.234 1 77.81 384 LYS B N 1
ATOM 6596 C CA . LYS B 1 384 ? 10.562 -39.781 6.629 1 77.81 384 LYS B CA 1
ATOM 6597 C C . LYS B 1 384 ? 11.844 -40.062 7.422 1 77.81 384 LYS B C 1
ATOM 6599 O O . LYS B 1 384 ? 12.875 -40.375 6.844 1 77.81 384 LYS B O 1
ATOM 6604 N N . PRO B 1 385 ? 11.82 -40.094 9.008 1 60.25 385 PRO B N 1
ATOM 6605 C CA . PRO B 1 385 ? 10.844 -39.469 9.898 1 60.25 385 PRO B CA 1
ATOM 6606 C C . PRO B 1 385 ? 11.062 -37.969 10.07 1 60.25 385 PRO B C 1
ATOM 6608 O O . PRO B 1 385 ? 12.195 -37.531 10.328 1 60.25 385 PRO B O 1
ATOM 6611 N N . ALA B 1 386 ? 10.617 -37.156 9.25 1 55.91 386 ALA B N 1
ATOM 6612 C CA . ALA B 1 386 ? 10.883 -35.812 9.719 1 55.91 386 ALA B CA 1
ATOM 6613 C C . ALA B 1 386 ? 10.328 -35.594 11.125 1 55.91 386 ALA B C 1
ATOM 6615 O O . ALA B 1 386 ? 9.242 -36.062 11.453 1 55.91 386 ALA B O 1
ATOM 6616 N N . HIS B 1 387 ? 11.188 -35.625 12.195 1 51.12 387 HIS B N 1
ATOM 6617 C CA . HIS B 1 387 ? 10.586 -35.312 13.484 1 51.12 387 HIS B CA 1
ATOM 6618 C C . HIS B 1 387 ? 9.344 -34.469 13.32 1 51.12 387 HIS B C 1
ATOM 6620 O O . HIS B 1 387 ? 9.422 -33.344 12.82 1 51.12 387 HIS B O 1
ATOM 6626 N N . HIS B 1 388 ? 8.312 -35.188 12.789 1 51.72 388 HIS B N 1
ATOM 6627 C CA . HIS B 1 388 ? 7.02 -34.531 12.586 1 51.72 388 HIS B CA 1
ATOM 6628 C C . HIS B 1 388 ? 6.496 -33.938 13.883 1 51.72 388 HIS B C 1
ATOM 6630 O O . HIS B 1 388 ? 6.312 -34.625 14.875 1 51.72 388 HIS B O 1
ATOM 6636 N N . ASP B 1 389 ? 6.977 -32.938 14.367 1 51.22 389 ASP B N 1
ATOM 6637 C CA . ASP B 1 389 ? 6.016 -32.375 15.312 1 51.22 389 ASP B CA 1
ATOM 6638 C C . ASP B 1 389 ? 4.789 -31.828 14.586 1 51.22 389 ASP B C 1
ATOM 6640 O O . ASP B 1 389 ? 4.906 -31.266 13.5 1 51.22 389 ASP B O 1
ATOM 6644 N N . GLU B 1 390 ? 3.697 -32.562 14.703 1 48.53 390 GLU B N 1
ATOM 6645 C CA . GLU B 1 390 ? 2.381 -32.219 14.156 1 48.53 390 GLU B CA 1
ATOM 6646 C C . GLU B 1 390 ? 2.209 -30.719 13.992 1 48.53 390 GLU B C 1
ATOM 6648 O O . GLU B 1 390 ? 1.409 -30.266 13.172 1 48.53 390 GLU B O 1
ATOM 6653 N N . ASP B 1 391 ? 2.865 -29.938 14.727 1 49.38 391 ASP B N 1
ATOM 6654 C CA . ASP B 1 391 ? 2.457 -28.547 14.844 1 49.38 391 ASP B CA 1
ATOM 6655 C C . ASP B 1 391 ? 3.301 -27.641 13.945 1 49.38 391 ASP B C 1
ATOM 6657 O O . ASP B 1 391 ? 3.289 -26.422 14.094 1 49.38 391 ASP B O 1
ATOM 6661 N N . GLY B 1 392 ? 3.992 -28.172 12.867 1 56.91 392 GLY B N 1
ATOM 6662 C CA . GLY B 1 392 ? 4.684 -27.266 11.969 1 56.91 392 GLY B CA 1
ATOM 6663 C C . GLY B 1 392 ? 6.039 -26.828 12.492 1 56.91 392 GLY B C 1
ATOM 6664 O O . GLY B 1 392 ? 6.84 -26.25 11.75 1 56.91 392 GLY B O 1
ATOM 6665 N N . GLN B 1 393 ? 6.352 -27.062 13.641 1 61.28 393 GLN B N 1
ATOM 6666 C CA . GLN B 1 393 ? 7.605 -26.641 14.258 1 61.28 393 GLN B CA 1
ATOM 6667 C C . GLN B 1 393 ? 8.797 -27.375 13.641 1 61.28 393 GLN B C 1
ATOM 6669 O O . GLN B 1 393 ? 9.859 -26.781 13.453 1 61.28 393 GLN B O 1
ATOM 6674 N N . GLY B 1 394 ? 8.406 -28.438 13.156 1 75.5 394 GLY B N 1
ATOM 6675 C CA . GLY B 1 394 ? 9.453 -29.203 12.5 1 75.5 394 GLY B CA 1
ATOM 6676 C C . GLY B 1 394 ? 9.844 -28.641 11.148 1 75.5 394 GLY B C 1
ATOM 6677 O O . GLY B 1 394 ? 11.031 -28.547 10.828 1 75.5 394 GLY B O 1
ATOM 6678 N N . ALA B 1 395 ? 8.867 -28.172 10.375 1 87 395 ALA B N 1
ATOM 6679 C CA . ALA B 1 395 ? 9.125 -27.625 9.047 1 87 395 ALA B CA 1
ATOM 6680 C C . ALA B 1 395 ? 10 -26.375 9.133 1 87 395 ALA B C 1
ATOM 6682 O O . ALA B 1 395 ? 10.977 -26.25 8.391 1 87 395 ALA B O 1
ATOM 6683 N N . ASP B 1 396 ? 9.68 -25.547 10.055 1 84.75 396 ASP B N 1
ATOM 6684 C CA . ASP B 1 396 ? 10.43 -24.312 10.234 1 84.75 396 ASP B CA 1
ATOM 6685 C C . ASP B 1 396 ? 11.883 -24.609 10.633 1 84.75 396 ASP B C 1
ATOM 6687 O O . ASP B 1 396 ? 12.797 -23.906 10.195 1 84.75 396 ASP B O 1
ATOM 6691 N N . ALA B 1 397 ? 12.008 -25.547 11.492 1 86.88 397 ALA B N 1
ATOM 6692 C CA . ALA B 1 397 ? 13.352 -25.922 11.938 1 86.88 397 ALA B CA 1
ATOM 6693 C C . ALA B 1 397 ? 14.195 -26.438 10.781 1 86.88 397 ALA B C 1
ATOM 6695 O O . ALA B 1 397 ? 15.383 -26.125 10.672 1 86.88 397 ALA B O 1
ATOM 6696 N N . ILE B 1 398 ? 13.609 -27.203 9.961 1 91.44 398 ILE B N 1
ATOM 6697 C CA . ILE B 1 398 ? 14.312 -27.75 8.805 1 91.44 398 ILE B CA 1
ATOM 6698 C C . ILE B 1 398 ? 14.703 -26.609 7.859 1 91.44 398 ILE B C 1
ATOM 6700 O O . ILE B 1 398 ? 15.82 -26.578 7.348 1 91.44 398 ILE B O 1
ATOM 6704 N N . CYS B 1 399 ? 13.766 -25.734 7.609 1 91.94 399 CYS B N 1
ATOM 6705 C CA . CYS B 1 399 ? 14.047 -24.594 6.75 1 91.94 399 CYS B CA 1
ATOM 6706 C C . CYS B 1 399 ? 15.219 -23.766 7.297 1 91.94 399 CYS B C 1
ATOM 6708 O O . CYS B 1 399 ? 16.078 -23.328 6.531 1 91.94 399 CYS B O 1
ATOM 6710 N N . GLN B 1 400 ? 15.242 -23.625 8.578 1 90.5 400 GLN B N 1
ATOM 6711 C CA . GLN B 1 400 ? 16.312 -22.875 9.211 1 90.5 400 GLN B CA 1
ATOM 6712 C C . GLN B 1 400 ? 17.656 -23.578 9.039 1 90.5 400 GLN B C 1
ATOM 6714 O O . GLN B 1 400 ? 18.672 -22.938 8.75 1 90.5 400 GLN B O 1
ATOM 6719 N N . LEU B 1 401 ? 17.656 -24.859 9.234 1 93.56 401 LEU B N 1
ATOM 6720 C CA . LEU B 1 401 ? 18.891 -25.625 9.055 1 93.56 401 LEU B CA 1
ATOM 6721 C C . LEU B 1 401 ? 19.375 -25.547 7.617 1 93.56 401 LEU B C 1
ATOM 6723 O O . LEU B 1 401 ? 20.578 -25.391 7.375 1 93.56 401 LEU B O 1
ATOM 6727 N N . LEU B 1 402 ? 18.453 -25.672 6.715 1 96.25 402 LEU B N 1
ATOM 6728 C CA . LEU B 1 402 ? 18.797 -25.594 5.297 1 96.25 402 LEU B CA 1
ATOM 6729 C C . LEU B 1 402 ? 19.422 -24.25 4.953 1 96.25 402 LEU B C 1
ATOM 6731 O O . LEU B 1 402 ? 20.359 -24.172 4.152 1 96.25 402 LEU B O 1
ATOM 6735 N N . TRP B 1 403 ? 18.891 -23.219 5.559 1 94.19 403 TRP B N 1
ATOM 6736 C CA . TRP B 1 403 ? 19.438 -21.891 5.316 1 94.19 403 TRP B CA 1
ATOM 6737 C C . TRP B 1 403 ? 20.812 -21.734 5.977 1 94.19 403 TRP B C 1
ATOM 6739 O O . TRP B 1 403 ? 21.766 -21.312 5.332 1 94.19 403 TRP B O 1
ATOM 6749 N N . ASP B 1 404 ? 20.906 -22.078 7.223 1 93.88 404 ASP B N 1
ATOM 6750 C CA . ASP B 1 404 ? 22.109 -21.828 8.016 1 93.88 404 ASP B CA 1
ATOM 6751 C C . ASP B 1 404 ? 23.297 -22.609 7.465 1 93.88 404 ASP B C 1
ATOM 6753 O O . ASP B 1 404 ? 24.406 -22.078 7.355 1 93.88 404 ASP B O 1
ATOM 6757 N N . ASP B 1 405 ? 23.016 -23.812 7.066 1 96.69 405 ASP B N 1
ATOM 6758 C CA . ASP B 1 405 ? 24.141 -24.688 6.742 1 96.69 405 ASP B CA 1
ATOM 6759 C C . ASP B 1 405 ? 24.359 -24.75 5.234 1 96.69 405 ASP B C 1
ATOM 6761 O O . ASP B 1 405 ? 25.484 -24.984 4.785 1 96.69 405 ASP B O 1
ATOM 6765 N N . PHE B 1 406 ? 23.328 -24.516 4.477 1 97.81 406 PHE B N 1
ATOM 6766 C CA . PHE B 1 406 ? 23.469 -24.844 3.066 1 97.81 406 PHE B CA 1
ATOM 6767 C C . PHE B 1 406 ? 23.016 -23.688 2.188 1 97.81 406 PHE B C 1
ATOM 6769 O O . PHE B 1 406 ? 23.125 -23.75 0.961 1 97.81 406 PHE B O 1
ATOM 6776 N N . LYS B 1 407 ? 22.469 -22.562 2.738 1 97.5 407 LYS B N 1
ATOM 6777 C CA . LYS B 1 407 ? 22 -21.359 2.055 1 97.5 407 LYS B CA 1
ATOM 6778 C C . LYS B 1 407 ? 20.922 -21.703 1.022 1 97.5 407 LYS B C 1
ATOM 6780 O O . LYS B 1 407 ? 20.938 -21.172 -0.094 1 97.5 407 LYS B O 1
ATOM 6785 N N . ILE B 1 408 ? 20.062 -22.641 1.433 1 97.94 408 ILE B N 1
ATOM 6786 C CA . ILE B 1 408 ? 18.953 -23.047 0.593 1 97.94 408 ILE B CA 1
ATOM 6787 C C . ILE B 1 408 ? 17.641 -22.453 1.133 1 97.94 408 ILE B C 1
ATOM 6789 O O . ILE B 1 408 ? 17.344 -22.578 2.322 1 97.94 408 ILE B O 1
ATOM 6793 N N . GLU B 1 409 ? 16.953 -21.797 0.251 1 96.69 409 GLU B N 1
ATOM 6794 C CA . GLU B 1 409 ? 15.602 -21.328 0.546 1 96.69 409 GLU B CA 1
ATOM 6795 C C . GLU B 1 409 ? 14.555 -22.219 -0.132 1 96.69 409 GLU B C 1
ATOM 6797 O O . GLU B 1 409 ? 14.484 -22.266 -1.361 1 96.69 409 GLU B O 1
ATOM 6802 N N . ALA B 1 410 ? 13.797 -22.906 0.608 1 94.44 410 ALA B N 1
ATOM 6803 C CA . ALA B 1 410 ? 12.711 -23.766 0.133 1 94.44 410 ALA B CA 1
ATOM 6804 C C . ALA B 1 410 ? 11.484 -23.656 1.034 1 94.44 410 ALA B C 1
ATOM 6806 O O . ALA B 1 410 ? 11.602 -23.281 2.207 1 94.44 410 ALA B O 1
ATOM 6807 N N . MET B 1 411 ? 10.383 -23.938 0.496 1 93.81 411 MET B N 1
ATOM 6808 C CA . MET B 1 411 ? 9.141 -23.844 1.263 1 93.81 411 MET B CA 1
ATOM 6809 C C . MET B 1 411 ? 8.68 -25.234 1.704 1 93.81 411 MET B C 1
ATOM 6811 O O . MET B 1 411 ? 8.211 -26.031 0.887 1 93.81 411 MET B O 1
ATOM 6815 N N . ILE B 1 412 ? 8.797 -25.5 2.984 1 93.25 412 ILE B N 1
ATOM 6816 C CA . ILE B 1 412 ? 8.406 -26.781 3.551 1 93.25 412 ILE B CA 1
ATOM 6817 C C . ILE B 1 412 ? 7.219 -26.594 4.492 1 93.25 412 ILE B C 1
ATOM 6819 O O . ILE B 1 412 ? 7.207 -25.672 5.309 1 93.25 412 ILE B O 1
ATOM 6823 N N . PHE B 1 413 ? 6.203 -27.438 4.316 1 87.94 413 PHE B N 1
ATOM 6824 C CA . PHE B 1 413 ? 5.02 -27.344 5.164 1 87.94 413 PHE B CA 1
ATOM 6825 C C . PHE B 1 413 ? 4.309 -28.688 5.234 1 87.94 413 PHE B C 1
ATOM 6827 O O . PHE B 1 413 ? 4.535 -29.562 4.395 1 87.94 413 PHE B O 1
ATOM 6834 N N . PRO B 1 414 ? 3.52 -28.844 6.219 1 87.31 414 PRO B N 1
ATOM 6835 C CA . PRO B 1 414 ? 2.793 -30.109 6.336 1 87.31 414 PRO B CA 1
ATOM 6836 C C . PRO B 1 414 ? 1.526 -30.156 5.484 1 87.31 414 PRO B C 1
ATOM 6838 O O . PRO B 1 414 ? 0.872 -29.125 5.305 1 87.31 414 PRO B O 1
ATOM 6841 N N . LEU B 1 415 ? 1.215 -31.234 4.922 1 85.62 415 LEU B N 1
ATOM 6842 C CA . LEU B 1 415 ? -0.065 -31.531 4.281 1 85.62 415 LEU B CA 1
ATOM 6843 C C . LEU B 1 415 ? -0.703 -32.781 4.883 1 85.62 415 LEU B C 1
ATOM 6845 O O . LEU B 1 415 ? -0.008 -33.75 5.188 1 85.62 415 LEU B O 1
ATOM 6849 N N . PRO B 1 416 ? -1.985 -32.625 4.996 1 81.31 416 PRO B N 1
ATOM 6850 C CA . PRO B 1 416 ? -2.664 -33.812 5.52 1 81.31 416 PRO B CA 1
ATOM 6851 C C . PRO B 1 416 ? -2.354 -35.062 4.719 1 81.31 416 PRO B C 1
ATOM 6853 O O . PRO B 1 416 ? -2.277 -35.031 3.49 1 81.31 416 PRO B O 1
ATOM 6856 N N . GLU B 1 417 ? -2.115 -36.125 5.359 1 81.38 417 GLU B N 1
ATOM 6857 C CA . GLU B 1 417 ? -1.916 -37.469 4.82 1 81.38 417 GLU B CA 1
ATOM 6858 C C . GLU B 1 417 ? -0.538 -37.625 4.18 1 81.38 417 GLU B C 1
ATOM 6860 O O . GLU B 1 417 ? -0.043 -38.719 3.99 1 81.38 417 GLU B O 1
ATOM 6865 N N . LEU B 1 418 ? 0.116 -36.5 3.855 1 86.88 418 LEU B N 1
ATOM 6866 C CA . LEU B 1 418 ? 1.384 -36.562 3.139 1 86.88 418 LEU B CA 1
ATOM 6867 C C . LEU B 1 418 ? 2.555 -36.281 4.07 1 86.88 418 LEU B C 1
ATOM 6869 O O . LEU B 1 418 ? 3.701 -36.594 3.76 1 86.88 418 LEU B O 1
ATOM 6873 N N . GLY B 1 419 ? 2.141 -35.719 5.199 1 87.62 419 GLY B N 1
ATOM 6874 C CA . GLY B 1 419 ? 3.223 -35.219 6.039 1 87.62 419 GLY B CA 1
ATOM 6875 C C . GLY B 1 419 ? 3.883 -33.969 5.488 1 87.62 419 GLY B C 1
ATOM 6876 O O . GLY B 1 419 ? 3.209 -33.094 4.941 1 87.62 419 GLY B O 1
ATOM 6877 N N . LEU B 1 420 ? 5.285 -33.875 5.68 1 91.25 420 LEU B N 1
ATOM 6878 C CA . LEU B 1 420 ? 5.984 -32.688 5.207 1 91.25 420 LEU B CA 1
ATOM 6879 C C . LEU B 1 420 ? 6.199 -32.75 3.697 1 91.25 420 LEU B C 1
ATOM 6881 O O . LEU B 1 420 ? 6.527 -33.812 3.152 1 91.25 420 LEU B O 1
ATOM 6885 N N . VAL B 1 421 ? 5.945 -31.719 3.117 1 93.12 421 VAL B N 1
ATOM 6886 C CA . VAL B 1 421 ? 6.207 -31.562 1.691 1 93.12 421 VAL B CA 1
ATOM 6887 C C . VAL B 1 421 ? 7.027 -30.297 1.455 1 93.12 421 VAL B C 1
ATOM 6889 O O . VAL B 1 421 ? 7.109 -29.422 2.328 1 93.12 421 VAL B O 1
ATOM 6892 N N . VAL B 1 422 ? 7.664 -30.297 0.339 1 95.5 422 VAL B N 1
ATOM 6893 C CA . VAL B 1 422 ? 8.359 -29.078 -0.094 1 95.5 422 VAL B CA 1
ATOM 6894 C C . VAL B 1 422 ? 7.773 -28.594 -1.421 1 95.5 422 VAL B C 1
ATOM 6896 O O . VAL B 1 422 ? 7.457 -29.406 -2.297 1 95.5 422 VAL B O 1
ATOM 6899 N N . ARG B 1 423 ? 7.469 -27.328 -1.508 1 95.44 423 ARG B N 1
ATOM 6900 C CA . ARG B 1 423 ? 7.156 -26.688 -2.783 1 95.44 423 ARG B CA 1
ATOM 6901 C C . ARG B 1 423 ? 8.383 -25.984 -3.357 1 95.44 423 ARG B C 1
ATOM 6903 O O . ARG B 1 423 ? 8.93 -25.062 -2.74 1 95.44 423 ARG B O 1
ATOM 6910 N N . ILE B 1 424 ? 8.797 -26.375 -4.539 1 97.62 424 ILE B N 1
ATOM 6911 C CA . ILE B 1 424 ? 9.945 -25.766 -5.184 1 97.62 424 ILE B CA 1
ATOM 6912 C C . ILE B 1 424 ? 9.492 -24.984 -6.418 1 97.62 424 ILE B C 1
ATOM 6914 O O . ILE B 1 424 ? 8.406 -25.234 -6.945 1 97.62 424 ILE B O 1
ATOM 6918 N N . SER B 1 425 ? 10.328 -24.094 -6.793 1 98.19 425 SER B N 1
ATOM 6919 C CA . SER B 1 425 ? 10.086 -23.281 -7.992 1 98.19 425 SER B CA 1
ATOM 6920 C C . SER B 1 425 ? 11.18 -23.516 -9.031 1 98.19 425 SER B C 1
ATOM 6922 O O . SER B 1 425 ? 12.352 -23.672 -8.688 1 98.19 425 SER B O 1
ATOM 6924 N N . GLY B 1 426 ? 10.797 -23.594 -10.297 1 98.44 426 GLY B N 1
ATOM 6925 C CA . GLY B 1 426 ? 11.727 -23.422 -11.398 1 98.44 426 GLY B CA 1
ATOM 6926 C C . GLY B 1 426 ? 11.812 -21.984 -11.875 1 98.44 426 GLY B C 1
ATOM 6927 O O . GLY B 1 426 ? 10.797 -21.312 -12.047 1 98.44 426 GLY B O 1
ATOM 6928 N N . GLN B 1 427 ? 13.008 -21.5 -12.07 1 98.62 427 GLN B N 1
ATOM 6929 C CA . GLN B 1 427 ? 13.195 -20.109 -12.492 1 98.62 427 GLN B CA 1
ATOM 6930 C C . GLN B 1 427 ? 14.461 -19.953 -13.328 1 98.62 427 GLN B C 1
ATOM 6932 O O . GLN B 1 427 ? 15.367 -20.797 -13.242 1 98.62 427 GLN B O 1
ATOM 6937 N N . ILE B 1 428 ? 14.578 -18.891 -14.039 1 98.81 428 ILE B N 1
ATOM 6938 C CA . ILE B 1 428 ? 15.586 -18.703 -15.086 1 98.81 428 ILE B CA 1
ATOM 6939 C C . ILE B 1 428 ? 16.953 -18.484 -14.445 1 98.81 428 ILE B C 1
ATOM 6941 O O . ILE B 1 428 ? 17.984 -18.516 -15.125 1 98.81 428 ILE B O 1
ATOM 6945 N N . TYR B 1 429 ? 17.047 -18.203 -13.156 1 98.69 429 TYR B N 1
ATOM 6946 C CA . TYR B 1 429 ? 18.328 -18.016 -12.492 1 98.69 429 TYR B CA 1
ATOM 6947 C C . TYR B 1 429 ? 18.781 -19.297 -11.789 1 98.69 429 TYR B C 1
ATOM 6949 O O . TYR B 1 429 ? 19.781 -19.297 -11.078 1 98.69 429 TYR B O 1
ATOM 6957 N N . LEU B 1 430 ? 18.031 -20.375 -11.938 1 98.75 430 LEU B N 1
ATOM 6958 C CA . LEU B 1 430 ? 18.328 -21.656 -11.305 1 98.75 430 LEU B CA 1
ATOM 6959 C C . LEU B 1 430 ? 18.797 -22.688 -12.336 1 98.75 430 LEU B C 1
ATOM 6961 O O . LEU B 1 430 ? 18.562 -22.516 -13.531 1 98.75 430 LEU B O 1
ATOM 6965 N N . GLU B 1 431 ? 19.453 -23.703 -11.812 1 98.5 431 GLU B N 1
ATOM 6966 C CA . GLU B 1 431 ? 19.906 -24.844 -12.609 1 98.5 431 GLU B CA 1
ATOM 6967 C C . GLU B 1 431 ? 19.766 -26.156 -11.828 1 98.5 431 GLU B C 1
ATOM 6969 O O . GLU B 1 431 ? 19.391 -26.141 -10.656 1 98.5 431 GLU B O 1
ATOM 6974 N N . LYS B 1 432 ? 20 -27.234 -12.539 1 98.25 432 LYS B N 1
ATOM 6975 C CA . LYS B 1 432 ? 19.828 -28.562 -11.969 1 98.25 432 LYS B CA 1
ATOM 6976 C C . LYS B 1 432 ? 20.688 -28.75 -10.719 1 98.25 432 LYS B C 1
ATOM 6978 O O . LYS B 1 432 ? 20.281 -29.422 -9.773 1 98.25 432 LYS B O 1
ATOM 6983 N N . GLN B 1 433 ? 21.766 -28.109 -10.695 1 97.88 433 GLN B N 1
ATOM 6984 C CA . GLN B 1 433 ? 22.703 -28.25 -9.594 1 97.88 433 GLN B CA 1
ATOM 6985 C C . GLN B 1 433 ? 22.141 -27.672 -8.297 1 97.88 433 GLN B C 1
ATOM 6987 O O . GLN B 1 433 ? 22.469 -28.141 -7.207 1 97.88 433 GLN B O 1
ATOM 6992 N N . ASP B 1 434 ? 21.344 -26.672 -8.422 1 98.56 434 ASP B N 1
ATOM 6993 C CA . ASP B 1 434 ? 20.719 -26.094 -7.238 1 98.56 434 ASP B CA 1
ATOM 6994 C C . ASP B 1 434 ? 19.844 -27.141 -6.523 1 98.56 434 ASP B C 1
ATOM 6996 O O . ASP B 1 434 ? 19.844 -27.203 -5.293 1 98.56 434 ASP B O 1
ATOM 7000 N N . TYR B 1 435 ? 19.203 -27.938 -7.242 1 98.75 435 TYR B N 1
ATOM 7001 C CA . TYR B 1 435 ? 18.281 -28.922 -6.676 1 98.75 435 TYR B CA 1
ATOM 7002 C C . TYR B 1 435 ? 19.047 -30.141 -6.188 1 98.75 435 TYR B C 1
ATOM 7004 O O . TYR B 1 435 ? 18.656 -30.766 -5.195 1 98.75 435 TYR B O 1
ATOM 7012 N N . ALA B 1 436 ? 20.078 -30.484 -6.906 1 98.5 436 ALA B N 1
ATOM 7013 C CA . ALA B 1 436 ? 20.953 -31.547 -6.422 1 98.5 436 ALA B CA 1
ATOM 7014 C C . ALA B 1 436 ? 21.547 -31.203 -5.055 1 98.5 436 ALA B C 1
ATOM 7016 O O . ALA B 1 436 ? 21.625 -32.062 -4.172 1 98.5 436 ALA B O 1
ATOM 7017 N N . HIS B 1 437 ? 21.953 -29.953 -4.98 1 98.44 437 HIS B N 1
ATOM 7018 C CA . HIS B 1 437 ? 22.453 -29.469 -3.699 1 98.44 437 HIS B CA 1
ATOM 7019 C C . HIS B 1 437 ? 21.391 -29.594 -2.607 1 98.44 437 HIS B C 1
ATOM 7021 O O . HIS B 1 437 ? 21.703 -29.984 -1.48 1 98.44 437 HIS B O 1
ATOM 7027 N N . PHE B 1 438 ? 20.203 -29.297 -2.883 1 98.56 438 PHE B N 1
ATOM 7028 C CA . PHE B 1 438 ? 19.094 -29.391 -1.952 1 98.56 438 PHE B CA 1
ATOM 7029 C C . PHE B 1 438 ? 18.859 -30.844 -1.539 1 98.56 438 PHE B C 1
ATOM 7031 O O . PHE B 1 438 ? 18.688 -31.141 -0.355 1 98.56 438 PHE B O 1
ATOM 7038 N N . ALA B 1 439 ? 18.844 -31.719 -2.531 1 98.44 439 ALA B N 1
ATOM 7039 C CA . ALA B 1 439 ? 18.672 -33.125 -2.256 1 98.44 439 ALA B CA 1
ATOM 7040 C C . ALA B 1 439 ? 19.734 -33.625 -1.277 1 98.44 439 ALA B C 1
ATOM 7042 O O . ALA B 1 439 ? 19.422 -34.312 -0.288 1 98.44 439 ALA B O 1
ATOM 7043 N N . ASP B 1 440 ? 20.938 -33.312 -1.541 1 98.31 440 ASP B N 1
ATOM 7044 C CA . ASP B 1 440 ? 22.062 -33.75 -0.721 1 98.31 440 ASP B CA 1
ATOM 7045 C C . ASP B 1 440 ? 21.984 -33.125 0.681 1 98.31 440 ASP B C 1
ATOM 7047 O O . ASP B 1 440 ? 22.344 -33.781 1.662 1 98.31 440 ASP B O 1
ATOM 7051 N N . ALA B 1 441 ? 21.594 -31.891 0.739 1 98.06 441 ALA B N 1
ATOM 7052 C CA . ALA B 1 441 ? 21.484 -31.203 2.023 1 98.06 441 ALA B CA 1
ATOM 7053 C C . ALA B 1 441 ? 20.5 -31.922 2.945 1 98.06 441 ALA B C 1
ATOM 7055 O O . ALA B 1 441 ? 20.797 -32.156 4.125 1 98.06 441 ALA B O 1
ATOM 7056 N N . VAL B 1 442 ? 19.359 -32.312 2.438 1 96.81 442 VAL B N 1
ATOM 7057 C CA . VAL B 1 442 ? 18.344 -33 3.23 1 96.81 442 VAL B CA 1
ATOM 7058 C C . VAL B 1 442 ? 18.875 -34.344 3.689 1 96.81 442 VAL B C 1
ATOM 7060 O O . VAL B 1 442 ? 18.734 -34.719 4.855 1 96.81 442 VAL B O 1
ATOM 7063 N N . LEU B 1 443 ? 19.5 -35.062 2.795 1 96.31 443 LEU B N 1
ATOM 7064 C CA . LEU B 1 443 ? 20.062 -36.375 3.143 1 96.31 443 LEU B CA 1
ATOM 7065 C C . LEU B 1 443 ? 21.156 -36.219 4.191 1 96.31 443 LEU B C 1
ATOM 7067 O O . LEU B 1 443 ? 21.297 -37.062 5.074 1 96.31 443 LEU B O 1
ATOM 7071 N N . THR B 1 444 ? 21.938 -35.188 4.074 1 96.75 444 THR B N 1
ATOM 7072 C CA . THR B 1 444 ? 22.984 -34.906 5.059 1 96.75 444 THR B CA 1
ATOM 7073 C C . THR B 1 444 ? 22.359 -34.656 6.438 1 96.75 444 THR B C 1
ATOM 7075 O O . THR B 1 444 ? 22.844 -35.188 7.438 1 96.75 444 THR B O 1
ATOM 7078 N N . LEU B 1 445 ? 21.312 -33.844 6.457 1 94.12 445 LEU B N 1
ATOM 7079 C CA . LEU B 1 445 ? 20.641 -33.594 7.723 1 94.12 445 LEU B CA 1
ATOM 7080 C C . LEU B 1 445 ? 20.078 -34.844 8.328 1 94.12 445 LEU B C 1
ATOM 7082 O O . LEU B 1 445 ? 20.109 -35.031 9.555 1 94.12 445 LEU B O 1
ATOM 7086 N N . ILE B 1 446 ? 19.594 -35.75 7.547 1 92.44 446 ILE B N 1
ATOM 7087 C CA . ILE B 1 446 ? 19.078 -37.031 8.008 1 92.44 446 ILE B CA 1
ATOM 7088 C C . ILE B 1 446 ? 20.203 -37.875 8.586 1 92.44 446 ILE B C 1
ATOM 7090 O O . ILE B 1 446 ? 20.078 -38.438 9.68 1 92.44 446 ILE B O 1
ATOM 7094 N N . ARG B 1 447 ? 21.234 -37.969 7.891 1 93.75 447 ARG B N 1
ATOM 7095 C CA . ARG B 1 447 ? 22.375 -38.75 8.328 1 93.75 447 ARG B CA 1
ATOM 7096 C C . ARG B 1 447 ? 22.922 -38.25 9.656 1 93.75 447 ARG B C 1
ATOM 7098 O O . ARG B 1 447 ? 23.359 -39.031 10.5 1 93.75 447 ARG B O 1
ATOM 7105 N N . GLU B 1 448 ? 22.859 -36.969 9.797 1 93.19 448 GLU B N 1
ATOM 7106 C CA . GLU B 1 448 ? 23.406 -36.344 11 1 93.19 448 GLU B CA 1
ATOM 7107 C C . GLU B 1 448 ? 22.391 -36.344 12.141 1 93.19 448 GLU B C 1
ATOM 7109 O O . GLU B 1 448 ? 22.703 -35.938 13.266 1 93.19 448 GLU B O 1
ATOM 7114 N N . GLY B 1 449 ? 21.188 -36.75 11.938 1 89.12 449 GLY B N 1
ATOM 7115 C CA . GLY B 1 449 ? 20.156 -36.812 12.961 1 89.12 449 GLY B CA 1
ATOM 7116 C C . GLY B 1 449 ? 19.578 -35.438 13.289 1 89.12 449 GLY B C 1
ATOM 7117 O O . GLY B 1 449 ? 19.094 -35.219 14.406 1 89.12 449 GLY B O 1
ATOM 7118 N N . ARG B 1 450 ? 19.656 -34.5 12.359 1 89.5 450 ARG B N 1
ATOM 7119 C CA . ARG B 1 450 ? 19.188 -33.156 12.594 1 89.5 450 ARG B CA 1
ATOM 7120 C C . ARG B 1 450 ? 17.891 -32.875 11.836 1 89.5 450 ARG B C 1
ATOM 7122 O O . ARG B 1 450 ? 17.391 -31.75 11.859 1 89.5 450 ARG B O 1
ATOM 7129 N N . TYR B 1 451 ? 17.406 -33.875 11.188 1 86.62 451 TYR B N 1
ATOM 7130 C CA . TYR B 1 451 ? 16.234 -33.781 10.336 1 86.62 451 TYR B CA 1
ATOM 7131 C C . TYR B 1 451 ? 14.984 -34.219 11.102 1 86.62 451 TYR B C 1
ATOM 7133 O O . TYR B 1 451 ? 14.984 -35.219 11.797 1 86.62 451 TYR B O 1
#

Sequence (902 aa):
MESKADVVALAAPVAEKPKGQGSANYSRAVALLHQHDADYTAPELPFPLFSPALEAEWAKNGPPAFGAEMRKWFHFKEGVHFLNHGSYGAMPRPVKQIHAQWLDHVEEQPCRWFNCELFPLISHAVRGLAKFIGAKPHEVVFARNATTAINAILRSFPFQLGDALLCMNFTYGAIKKTLQYVLPRQKVDIIEVQIDSHPTGRQVIDKIKEALENDKEKKIRVVLLDHIISPLGMKELVELIHAHGARALVDGAHVVGQVPLNLHELNADYFVSNCHKWLYAPRGCAFAWVKEELHKEVRPAVISHGYDQGFHSEFIWQATDDYTPFLSVVSAIKFVELCGAEKIMAYSNELVTDAANELAKAWDTEVVVPPADFAAMALIRMPKPAHHDEDGQGADAICQLLWDDFKIEAMIFPLPELGLVVRISGQIYLEKQDYAHFADAVLTLIREGRYMESKADVVALAAPVAEKPKGQGSANYSRAVALLHQHDADYTAPELPFPLFSPALEAEWAKNGPPAFGAEMRKWFHFKEGVHFLNHGSYGAMPRPVKQIHAQWLDHVEEQPCRWFNCELFPLISHAVRGLAKFIGAKPHEVVFARNATTAINAILRSFPFQLGDALLCMNFTYGAIKKTLQYVLPRQKVDIIEVQIDSHPTGRQVIDKIKEALENDKEKKIRVVLLDHIISPLGMKELVELIHAHGARALVDGAHVVGQVPLNLHELNADYFVSNCHKWLYAPRGCAFAWVKEELHKEVRPAVISHGYDQGFHSEFIWQATDDYTPFLSVVSAIKFVELCGAEKIMAYSNELVTDAANELAKAWDTEVVVPPADFAAMALIRMPKPAHHDEDGQGADAICQLLWDDFKIEAMIFPLPELGLVVRISGQIYLEKQDYAHFADAVLTLIREGRY

Foldseek 3Di:
DPPPPPPPPPPDPDPPQQDDFAPSLLVVLLVLLPDDPVPHDADDDPDDLFPPVVLVVCVVVNDFFFAARQLVQWDDDPQALEFPLQPFHTAGNRLVVSLVVVVVVCVVDVVCCVGGPPSSLLLVLLCLVQVQFAHRSSQKFKFQAQLQQLLQALLLDPDDAQAEEEEEPVPDPSVVVSCVPRQVVRNYYYHYFYADLQHDLVSVLVRLLVCLVPCVRGHYAEYEAECQQFVPCQLVSQVSCVVSVHAYAYEAQPPRLQHRHHCVSSVGQKYKYACVRNLNFPRRIIMMGHDPVCFVRGAGPAADSQPPVTRHSRRVDRDDDDCSSSSSSSSSNVVCVSNDSVVFQVQLLVFQLVLQVVLCVLQVWDWSYDSVRGTFKTKTQHHPDQVPPVPFPSVVQLQVQCCVPNSYHWDWGQDPPRGIMIMTGGGRHHHSVSSVSVSVSSVVCVVVVND/DPPPPPPPPPPDPDPPQQDDFAPSLLVVLLVLLPDDPVPHDADDDPDDLFPPVVLVVCVVVNDFFFAARQLVQWDDDPQALEFPLQPFHTAGNRLVVSLVVVVVVCVVDVVCCVGGPPSSLLLVLLCLVQVQFAHRSSQKFKFQAQLQQLLQALLLDPDDAQAEEEEEPVPDPSVVVSCVPRQVVRNYYYHYFYADLQHDLVSVLVRLLVCLVPCVRGHYAEYEAECQQFVPCQLVSQVSCVVSVHAYAYEAQPPRLQHRHHCVSSVGQKYKYACVRNLNFPRRIIMMGHDPVCFVRGAGPAADSQPPVTRHSRRVDRDDDDCSSSSSSSSSNVVCVSNDSVVFQVQLLVFQQVLQVVLCVLQVWDWSYDSVRGTNKTKTQHHPDQVPPVPFPSQVQLQVQCCVPNSYHWDWGQDPPRGIMIMTGGGRHHHSVSSVSVSVSSVVCVVVVND

Nearest PDB structures (foldseek):
  8dl5-assembly1_B  TM=9.188E-01  e=1.576E-33  Penicillium expansum
  8dl5-assembly1_A  TM=9.151E-01  e=3.720E-32  Penicillium expansum
  9aza-assembly1_A-2  TM=9.044E-01  e=5.133E-31  Penicillium expansum
  9azb-assembly1_A-2  TM=8.971E-01  e=2.727E-30  Penicillium expansum
  2dr1-assembly1_B  TM=7.640E-01  e=2.361E-16  Pyrococcus horikoshii OT3